Protein 2LSM (pdb70)

Foldseek 3Di:
DPDLFFDPDDKFKKAFQAWAFDWAADRRDHDTGGTHHRPDIDIHDPVVVVVVVVVVGMGGD

InterPro domains:
  IPR025147 DNA packaging protein FI [PF14000] (2-129)
  IPR043043 DNA packaging protein FI, C-terminal domain [G3DSA:3.40.5.70] (72-132)

Organism: Escherichia phage lambda (NCBI:txid2681611)

Radius of gyration: 11.44 Å; Cα contacts (8 Å, |Δi|>4): 108; chains: 1; bounding box: 38×22×24 Å

Solvent-accessible surface area: 4613 Å² total; per-residue (Å²): 173,147,98,138,127,130,96,88,92,124,47,32,64,0,19,1,87,68,114,43,130,9,128,6,123,35,59,106,167,137,112,93,19,62,125,6,70,68,63,71,44,9,120,2,38,56,37,58,0,58,102,14,52,115,137,56,51,3,161,88,136

Structure (mmCIF, N/CA/C/O backbone):
data_2LSM
#
_entry.id   2LSM
#
loop_
_atom_site.group_PDB
_atom_site.id
_atom_site.type_symbol
_atom_site.label_atom_id
_atom_site.label_alt_id
_atom_site.label_comp_id
_atom_site.label_asym_id
_atom_site.label_entity_id
_atom_site.label_seq_id
_atom_site.pdbx_PDB_ins_code
_atom_site.Cartn_x
_atom_site.Cartn_y
_atom_site.Cartn_z
_atom_site.occupancy
_atom_site.B_iso_or_equiv
_atom_site.auth_seq_id
_atom_site.auth_comp_id
_atom_site.auth_asym_id
_atom_site.auth_atom_id
_atom_site.pdbx_PDB_model_num
ATOM 1 N N . PRO A 1 1 ? 1.341 0.000 0.000 1.00 3.00 72 PRO A N 1
ATOM 2 C CA . PRO A 1 1 ? 2.133 -0.001 -1.234 1.00 11.02 72 PRO A CA 1
ATOM 3 C C . PRO A 1 1 ? 2.035 -1.325 -1.984 1.00 43.11 72 PRO A C 1
ATOM 4 O O . PRO A 1 1 ? 1.249 -2.199 -1.620 1.00 21.44 72 PRO A O 1
ATOM 15 N N . ASP A 1 2 ? 2.838 -1.466 -3.033 1.00 5.22 73 ASP A N 1
ATOM 16 C CA . ASP A 1 2 ? 2.844 -2.684 -3.834 1.00 34.43 73 ASP A CA 1
ATOM 17 C C . ASP A 1 2 ? 4.126 -2.791 -4.653 1.00 1.11 73 ASP A C 1
ATOM 18 O O . ASP A 1 2 ? 4.153 -3.432 -5.704 1.00 43.22 73 ASP A O 1
ATOM 27 N N . THR A 1 3 ? 5.188 -2.157 -4.165 1.00 63.42 74 THR A N 1
ATOM 28 C CA . THR A 1 3 ? 6.473 -2.179 -4.853 1.00 2.35 74 THR A CA 1
ATOM 29 C C . THR A 1 3 ? 7.513 -2.954 -4.051 1.00 53.01 74 THR A C 1
ATOM 30 O O . THR A 1 3 ? 8.152 -3.871 -4.567 1.00 51.11 74 THR A O 1
ATOM 41 N N . VAL A 1 4 ? 7.677 -2.581 -2.786 1.00 11.41 75 VAL A N 1
ATOM 42 C CA . VAL A 1 4 ? 8.638 -3.243 -1.912 1.00 41.40 75 VAL A CA 1
ATOM 43 C C . VAL A 1 4 ? 10.054 -3.127 -2.465 1.00 70.32 75 VAL A C 1
ATOM 44 O O . VAL A 1 4 ? 10.786 -4.115 -2.535 1.00 2.11 75 VAL A O 1
ATOM 57 N N . ILE A 1 5 ? 10.433 -1.916 -2.857 1.00 3.30 76 ILE A N 1
ATOM 58 C CA . ILE A 1 5 ? 11.763 -1.671 -3.403 1.00 34.14 76 ILE A CA 1
ATOM 59 C C . ILE A 1 5 ? 12.438 -0.497 -2.701 1.00 35.40 76 ILE A C 1
ATOM 60 O O . ILE A 1 5 ? 12.007 0.649 -2.831 1.00 54.11 76 ILE A O 1
ATOM 76 N N . LEU A 1 6 ? 13.499 -0.791 -1.958 1.00 41.42 77 LEU A N 1
ATOM 77 C CA . LEU A 1 6 ? 14.236 0.241 -1.237 1.00 24.25 77 LEU A CA 1
ATOM 78 C C . LEU A 1 6 ? 15.327 0.846 -2.115 1.00 22.45 77 LEU A C 1
ATOM 79 O O . LEU A 1 6 ? 16.406 0.271 -2.266 1.00 14.30 77 LEU A O 1
ATOM 95 N N . ASP A 1 7 ? 15.040 2.008 -2.689 1.00 1.41 78 ASP A N 1
ATOM 96 C CA . ASP A 1 7 ? 15.998 2.693 -3.549 1.00 52.43 78 ASP A CA 1
ATOM 97 C C . ASP A 1 7 ? 16.032 4.187 -3.243 1.00 53.52 78 ASP A C 1
ATOM 98 O O . ASP A 1 7 ? 15.095 4.920 -3.565 1.00 3.15 78 ASP A O 1
ATOM 107 N N . THR A 1 8 ? 17.117 4.634 -2.619 1.00 0.15 79 THR A N 1
ATOM 108 C CA . THR A 1 8 ? 17.272 6.040 -2.267 1.00 24.24 79 THR A CA 1
ATOM 109 C C . THR A 1 8 ? 18.455 6.663 -2.999 1.00 62.54 79 THR A C 1
ATOM 110 O O . THR A 1 8 ? 18.981 7.695 -2.584 1.00 53.43 79 THR A O 1
ATOM 121 N N . SER A 1 9 ? 18.869 6.028 -4.092 1.00 1.33 80 SER A N 1
ATOM 122 C CA . SER A 1 9 ? 19.993 6.519 -4.881 1.00 53.10 80 SER A CA 1
ATOM 123 C C . SER A 1 9 ? 21.233 6.695 -4.010 1.00 12.32 80 SER A C 1
ATOM 124 O O . SER A 1 9 ? 22.019 7.620 -4.212 1.00 22.24 80 SER A O 1
ATOM 132 N N . GLU A 1 10 ? 21.399 5.801 -3.041 1.00 24.33 81 GLU A N 1
ATOM 133 C CA . GLU A 1 10 ? 22.543 5.858 -2.138 1.00 20.32 81 GLU A CA 1
ATOM 134 C C . GLU A 1 10 ? 23.329 4.550 -2.173 1.00 4.33 81 GLU A C 1
ATOM 135 O O . GLU A 1 10 ? 23.290 3.763 -1.226 1.00 1.41 81 GLU A O 1
ATOM 147 N N . LEU A 1 11 ? 24.042 4.325 -3.271 1.00 5.13 82 LEU A N 1
ATOM 148 C CA . LEU A 1 11 ? 24.838 3.113 -3.431 1.00 4.13 82 LEU A CA 1
ATOM 149 C C . LEU A 1 11 ? 25.993 3.084 -2.434 1.00 52.11 82 LEU A C 1
ATOM 150 O O . LEU A 1 11 ? 26.530 4.127 -2.060 1.00 64.52 82 LEU A O 1
ATOM 166 N N . VAL A 1 12 ? 26.371 1.883 -2.009 1.00 34.32 83 VAL A N 1
ATOM 167 C CA . VAL A 1 12 ? 27.464 1.717 -1.058 1.00 54.11 83 VAL A CA 1
ATOM 168 C C . VAL A 1 12 ? 28.590 0.881 -1.656 1.00 11.33 83 VAL A C 1
ATOM 169 O O . VAL A 1 12 ? 28.349 -0.160 -2.268 1.00 12.14 83 VAL A O 1
ATOM 182 N N . THR A 1 13 ? 29.823 1.344 -1.474 1.00 61.33 84 THR A N 1
ATOM 183 C CA . THR A 1 13 ? 30.988 0.640 -1.996 1.00 32.32 84 THR A CA 1
ATOM 184 C C . THR A 1 13 ? 31.409 -0.492 -1.065 1.00 12.41 84 THR A C 1
ATOM 185 O O . THR A 1 13 ? 31.672 -0.271 0.117 1.00 35.14 84 THR A O 1
ATOM 196 N N . VAL A 1 14 ? 31.472 -1.704 -1.606 1.00 33.44 85 VAL A N 1
ATOM 197 C CA . VAL A 1 14 ? 31.863 -2.871 -0.823 1.00 50.22 85 VAL A CA 1
ATOM 198 C C . VAL A 1 14 ? 32.669 -3.853 -1.666 1.00 51.32 85 VAL A C 1
ATOM 199 O O . VAL A 1 14 ? 32.279 -4.195 -2.783 1.00 2.23 85 VAL A O 1
ATOM 212 N N . VAL A 1 15 ? 33.796 -4.304 -1.124 1.00 14.11 86 VAL A N 1
ATOM 213 C CA . VAL A 1 15 ? 34.657 -5.249 -1.825 1.00 52.51 86 VAL A CA 1
ATOM 214 C C . VAL A 1 15 ? 34.627 -6.619 -1.158 1.00 70.11 86 VAL A C 1
ATOM 215 O O . VAL A 1 15 ? 34.772 -6.732 0.059 1.00 43.23 86 VAL A O 1
ATOM 228 N N . ALA A 1 16 ? 34.438 -7.659 -1.964 1.00 30.14 87 ALA A N 1
ATOM 229 C CA . ALA A 1 16 ? 34.392 -9.023 -1.452 1.00 34.10 87 ALA A CA 1
ATOM 230 C C . ALA A 1 16 ? 35.768 -9.479 -0.979 1.00 72.10 87 ALA A C 1
ATOM 231 O O . ALA A 1 16 ? 36.786 -9.148 -1.588 1.00 61.20 87 ALA A O 1
ATOM 238 N N . LEU A 1 17 ? 35.792 -10.239 0.110 1.00 72.50 88 LEU A N 1
ATOM 239 C CA . LEU A 1 17 ? 37.044 -10.741 0.666 1.00 41.24 88 LEU A CA 1
ATOM 240 C C . LEU A 1 17 ? 37.275 -12.194 0.264 1.00 33.22 88 LEU A C 1
ATOM 241 O O . LEU A 1 17 ? 38.403 -12.685 0.292 1.00 22.40 88 LEU A O 1
ATOM 257 N N . VAL A 1 18 ? 36.198 -12.877 -0.111 1.00 72.11 89 VAL A N 1
ATOM 258 C CA . VAL A 1 18 ? 36.283 -14.274 -0.522 1.00 12.52 89 VAL A CA 1
ATOM 259 C C . VAL A 1 18 ? 35.336 -14.564 -1.681 1.00 42.00 89 VAL A C 1
ATOM 260 O O . VAL A 1 18 ? 34.345 -13.861 -1.879 1.00 33.31 89 VAL A O 1
ATOM 273 N N . LYS A 1 19 ? 35.648 -15.605 -2.446 1.00 0.04 90 LYS A N 1
ATOM 274 C CA . LYS A 1 19 ? 34.825 -15.992 -3.585 1.00 41.54 90 LYS A CA 1
ATOM 275 C C . LYS A 1 19 ? 33.368 -16.169 -3.169 1.00 43.05 90 LYS A C 1
ATOM 276 O O . LYS A 1 19 ? 33.000 -17.185 -2.578 1.00 42.03 90 LYS A O 1
ATOM 295 N N . LEU A 1 20 ? 32.543 -15.176 -3.483 1.00 23.12 91 LEU A N 1
ATOM 296 C CA . LEU A 1 20 ? 31.125 -15.223 -3.143 1.00 24.32 91 LEU A CA 1
ATOM 297 C C . LEU A 1 20 ? 30.271 -14.715 -4.299 1.00 51.15 91 LEU A C 1
ATOM 298 O O . LEU A 1 20 ? 30.652 -13.778 -5.002 1.00 22.01 91 LEU A O 1
ATOM 314 N N . HIS A 1 21 ? 29.112 -15.337 -4.491 1.00 21.43 92 HIS A N 1
ATOM 315 C CA . HIS A 1 21 ? 28.201 -14.946 -5.561 1.00 24.03 92 HIS A CA 1
ATOM 316 C C . HIS A 1 21 ? 27.109 -14.021 -5.033 1.00 51.21 92 HIS A C 1
ATOM 317 O O . HIS A 1 21 ? 26.178 -14.463 -4.358 1.00 41.45 92 HIS A O 1
ATOM 331 N N . THR A 1 22 ? 27.229 -12.734 -5.344 1.00 53.21 93 THR A N 1
ATOM 332 C CA . THR A 1 22 ? 26.253 -11.746 -4.900 1.00 63.21 93 THR A CA 1
ATOM 333 C C . THR A 1 22 ? 25.418 -11.235 -6.068 1.00 35.10 93 THR A C 1
ATOM 334 O O . THR A 1 22 ? 25.905 -11.131 -7.194 1.00 0.43 93 THR A O 1
ATOM 345 N N . ASP A 1 23 ? 24.157 -10.917 -5.793 1.00 63.31 94 ASP A N 1
ATOM 346 C CA . ASP A 1 23 ? 23.254 -10.415 -6.822 1.00 13.14 94 ASP A CA 1
ATOM 347 C C . ASP A 1 23 ? 22.945 -8.938 -6.599 1.00 41.42 94 ASP A C 1
ATOM 348 O O . ASP A 1 23 ? 21.981 -8.591 -5.917 1.00 5.41 94 ASP A O 1
ATOM 357 N N . ALA A 1 24 ? 23.770 -8.072 -7.179 1.00 23.11 95 ALA A N 1
ATOM 358 C CA . ALA A 1 24 ? 23.585 -6.633 -7.045 1.00 0.52 95 ALA A CA 1
ATOM 359 C C . ALA A 1 24 ? 23.626 -5.945 -8.405 1.00 52.31 95 ALA A C 1
ATOM 360 O O . ALA A 1 24 ? 24.615 -6.043 -9.133 1.00 11.14 95 ALA A O 1
ATOM 367 N N . LEU A 1 25 ? 22.546 -5.249 -8.744 1.00 32.24 96 LEU A N 1
ATOM 368 C CA . LEU A 1 25 ? 22.458 -4.545 -10.018 1.00 53.11 96 LEU A CA 1
ATOM 369 C C . LEU A 1 25 ? 22.784 -3.065 -9.846 1.00 43.11 96 LEU A C 1
ATOM 370 O O . LEU A 1 25 ? 22.140 -2.363 -9.067 1.00 13.45 96 LEU A O 1
ATOM 386 N N . HIS A 1 26 ? 23.788 -2.596 -10.581 1.00 24.45 97 HIS A N 1
ATOM 387 C CA . HIS A 1 26 ? 24.199 -1.198 -10.511 1.00 72.43 97 HIS A CA 1
ATOM 388 C C . HIS A 1 26 ? 23.006 -0.271 -10.723 1.00 41.12 97 HIS A C 1
ATOM 389 O O . HIS A 1 26 ? 22.305 -0.366 -11.730 1.00 34.33 97 HIS A O 1
ATOM 403 N N . ALA A 1 27 ? 22.782 0.625 -9.768 1.00 5.34 98 ALA A N 1
ATOM 404 C CA . ALA A 1 27 ? 21.676 1.570 -9.851 1.00 11.45 98 ALA A CA 1
ATOM 405 C C . ALA A 1 27 ? 22.107 2.862 -10.537 1.00 22.11 98 ALA A C 1
ATOM 406 O O . ALA A 1 27 ? 21.412 3.373 -11.416 1.00 21.03 98 ALA A O 1
ATOM 413 N N . THR A 1 28 ? 23.259 3.387 -10.130 1.00 71.00 99 THR A N 1
ATOM 414 C CA . THR A 1 28 ? 23.782 4.620 -10.704 1.00 50.13 99 THR A CA 1
ATOM 415 C C . THR A 1 28 ? 24.503 4.351 -12.020 1.00 51.23 99 THR A C 1
ATOM 416 O O . THR A 1 28 ? 24.505 5.191 -12.920 1.00 42.05 99 THR A O 1
ATOM 427 N N . ARG A 1 29 ? 25.113 3.175 -12.126 1.00 1.32 100 ARG A N 1
ATOM 428 C CA . ARG A 1 29 ? 25.838 2.796 -13.333 1.00 1.44 100 ARG A CA 1
ATOM 429 C C . ARG A 1 29 ? 25.110 1.681 -14.077 1.00 13.12 100 ARG A C 1
ATOM 430 O O . ARG A 1 29 ? 24.029 1.254 -13.671 1.00 73.33 100 ARG A O 1
ATOM 451 N N . ASP A 1 30 ? 25.709 1.215 -15.167 1.00 52.10 101 ASP A N 1
ATOM 452 C CA . ASP A 1 30 ? 25.118 0.149 -15.968 1.00 12.21 101 ASP A CA 1
ATOM 453 C C . ASP A 1 30 ? 26.019 -1.081 -15.985 1.00 65.23 101 ASP A C 1
ATOM 454 O O . ASP A 1 30 ? 26.764 -1.303 -16.940 1.00 11.24 101 ASP A O 1
ATOM 463 N N . GLU A 1 31 ? 25.947 -1.877 -14.923 1.00 1.22 102 GLU A N 1
ATOM 464 C CA . GLU A 1 31 ? 26.759 -3.084 -14.816 1.00 53.42 102 GLU A CA 1
ATOM 465 C C . GLU A 1 31 ? 26.238 -3.993 -13.707 1.00 60.31 102 GLU A C 1
ATOM 466 O O . GLU A 1 31 ? 26.447 -3.748 -12.519 1.00 10.31 102 GLU A O 1
ATOM 478 N N . PRO A 1 32 ? 25.543 -5.070 -14.103 1.00 54.30 103 PRO A N 1
ATOM 479 C CA . PRO A 1 32 ? 24.977 -6.038 -13.159 1.00 23.11 103 PRO A CA 1
ATOM 480 C C . PRO A 1 32 ? 26.053 -6.867 -12.465 1.00 12.33 103 PRO A C 1
ATOM 481 O O . PRO A 1 32 ? 27.145 -7.058 -12.999 1.00 42.43 103 PRO A O 1
ATOM 492 N N . VAL A 1 33 ? 25.737 -7.357 -11.270 1.00 74.44 104 VAL A N 1
ATOM 493 C CA . VAL A 1 33 ? 26.676 -8.167 -10.504 1.00 34.34 104 VAL A CA 1
ATOM 494 C C . VAL A 1 33 ? 26.048 -9.495 -10.092 1.00 44.52 104 VAL A C 1
ATOM 495 O O . VAL A 1 33 ? 25.067 -9.525 -9.350 1.00 63.41 104 VAL A O 1
ATOM 508 N N . ALA A 1 34 ? 26.622 -10.590 -10.579 1.00 50.13 105 ALA A N 1
ATOM 509 C CA . ALA A 1 34 ? 26.121 -11.921 -10.260 1.00 52.03 105 ALA A CA 1
ATOM 510 C C . ALA A 1 34 ? 27.139 -12.710 -9.444 1.00 40.01 105 ALA A C 1
ATOM 511 O O . ALA A 1 34 ? 26.788 -13.664 -8.750 1.00 71.41 105 ALA A O 1
ATOM 518 N N . PHE A 1 35 ? 28.402 -12.306 -9.532 1.00 50.03 106 PHE A N 1
ATOM 519 C CA . PHE A 1 35 ? 29.472 -12.977 -8.803 1.00 51.30 106 PHE A CA 1
ATOM 520 C C . PHE A 1 35 ? 30.683 -12.061 -8.650 1.00 70.23 106 PHE A C 1
ATOM 521 O O . PHE A 1 35 ? 31.162 -11.479 -9.623 1.00 52.34 106 PHE A O 1
ATOM 538 N N . VAL A 1 36 ? 31.173 -11.939 -7.421 1.00 5.32 107 VAL A N 1
ATOM 539 C CA . VAL A 1 36 ? 32.329 -11.095 -7.139 1.00 53.02 107 VAL A CA 1
ATOM 540 C C . VAL A 1 36 ? 33.512 -11.927 -6.657 1.00 42.45 107 VAL A C 1
ATOM 541 O O . VAL A 1 36 ? 33.343 -13.051 -6.184 1.00 64.35 107 VAL A O 1
ATOM 554 N N . LEU A 1 37 ? 34.710 -11.366 -6.780 1.00 65.52 108 LEU A N 1
ATOM 555 C CA . LEU A 1 37 ? 35.924 -12.056 -6.357 1.00 3.04 108 LEU A CA 1
ATOM 556 C C . LEU A 1 37 ? 36.569 -11.345 -5.171 1.00 41.33 108 LEU A C 1
ATOM 557 O O . LEU A 1 37 ? 36.283 -10.183 -4.882 1.00 55.33 108 LEU A O 1
ATOM 573 N N . PRO A 1 38 ? 37.463 -12.056 -4.469 1.00 21.32 109 PRO A N 1
ATOM 574 C CA . PRO A 1 38 ? 38.170 -11.512 -3.305 1.00 74.23 109 PRO A CA 1
ATOM 575 C C . PRO A 1 38 ? 39.181 -10.438 -3.691 1.00 62.52 109 PRO A C 1
ATOM 576 O O . PRO A 1 38 ? 40.362 -10.725 -3.886 1.00 75.22 109 PRO A O 1
ATOM 587 N N . GLY A 1 39 ? 38.710 -9.200 -3.800 1.00 4.44 110 GLY A N 1
ATOM 588 C CA . GLY A 1 39 ? 39.588 -8.102 -4.162 1.00 14.35 110 GLY A CA 1
ATOM 589 C C . GLY A 1 39 ? 38.910 -7.092 -5.067 1.00 31.32 110 GLY A C 1
ATOM 590 O O . GLY A 1 39 ? 39.472 -6.038 -5.365 1.00 40.03 110 GLY A O 1
ATOM 594 N N . THR A 1 40 ? 37.698 -7.415 -5.508 1.00 12.14 111 THR A N 1
ATOM 595 C CA . THR A 1 40 ? 36.944 -6.530 -6.387 1.00 33.24 111 THR A CA 1
ATOM 596 C C . THR A 1 40 ? 35.946 -5.691 -5.597 1.00 55.12 111 THR A C 1
ATOM 597 O O . THR A 1 40 ? 35.231 -6.205 -4.737 1.00 72.25 111 THR A O 1
ATOM 608 N N . ALA A 1 41 ? 35.901 -4.397 -5.895 1.00 45.42 112 ALA A N 1
ATOM 609 C CA . ALA A 1 41 ? 34.988 -3.487 -5.215 1.00 4.42 112 ALA A CA 1
ATOM 610 C C . ALA A 1 41 ? 33.710 -3.288 -6.021 1.00 55.42 112 ALA A C 1
ATOM 611 O O . ALA A 1 41 ? 33.734 -2.720 -7.113 1.00 44.53 112 ALA A O 1
ATOM 618 N N . PHE A 1 42 ? 32.593 -3.759 -5.477 1.00 32.22 113 PHE A N 1
ATOM 619 C CA . PHE A 1 42 ? 31.304 -3.634 -6.147 1.00 34.32 113 PHE A CA 1
ATOM 620 C C . PHE A 1 42 ? 30.336 -2.800 -5.313 1.00 33.23 113 PHE A C 1
ATOM 621 O O . PHE A 1 42 ? 30.299 -2.913 -4.087 1.00 45.33 113 PHE A O 1
ATOM 638 N N . ARG A 1 43 ? 29.553 -1.963 -5.986 1.00 63.22 114 ARG A N 1
ATOM 639 C CA . ARG A 1 43 ? 28.586 -1.108 -5.308 1.00 63.51 114 ARG A CA 1
ATOM 640 C C . ARG A 1 43 ? 27.236 -1.808 -5.184 1.00 53.30 114 ARG A C 1
ATOM 641 O O . ARG A 1 43 ? 26.757 -2.429 -6.133 1.00 30.22 114 ARG A O 1
ATOM 662 N N . VAL A 1 44 ? 26.626 -1.702 -4.007 1.00 63.24 115 VAL A N 1
ATOM 663 C CA . VAL A 1 44 ? 25.331 -2.323 -3.759 1.00 31.52 115 VAL A CA 1
ATOM 664 C C . VAL A 1 44 ? 24.413 -1.388 -2.980 1.00 22.13 115 VAL A C 1
ATOM 665 O O . VAL A 1 44 ? 24.804 -0.278 -2.618 1.00 34.34 115 VAL A O 1
ATOM 678 N N . SER A 1 45 ? 23.191 -1.844 -2.724 1.00 61.23 116 SER A N 1
ATOM 679 C CA . SER A 1 45 ? 22.215 -1.047 -1.990 1.00 44.24 116 SER A CA 1
ATOM 680 C C . SER A 1 45 ? 22.609 -0.924 -0.522 1.00 1.34 116 SER A C 1
ATOM 681 O O . SER A 1 45 ? 23.388 -1.726 -0.007 1.00 15.11 116 SER A O 1
ATOM 689 N N . ALA A 1 46 ? 22.065 0.087 0.148 1.00 51.54 117 ALA A N 1
ATOM 690 C CA . ALA A 1 46 ? 22.357 0.316 1.557 1.00 33.33 117 ALA A CA 1
ATOM 691 C C . ALA A 1 46 ? 21.887 -0.857 2.412 1.00 53.50 117 ALA A C 1
ATOM 692 O O . ALA A 1 46 ? 22.502 -1.184 3.426 1.00 72.22 117 ALA A O 1
ATOM 699 N N . GLY A 1 47 ? 20.791 -1.485 1.996 1.00 43.02 118 GLY A N 1
ATOM 700 C CA . GLY A 1 47 ? 20.257 -2.613 2.736 1.00 62.55 118 GLY A CA 1
ATOM 701 C C . GLY A 1 47 ? 20.998 -3.903 2.441 1.00 51.30 118 GLY A C 1
ATOM 702 O O . GLY A 1 47 ? 21.166 -4.746 3.322 1.00 4.22 118 GLY A O 1
ATOM 706 N N . VAL A 1 48 ? 21.441 -4.058 1.197 1.00 34.23 119 VAL A N 1
ATOM 707 C CA . VAL A 1 48 ? 22.167 -5.255 0.788 1.00 11.53 119 VAL A CA 1
ATOM 708 C C . VAL A 1 48 ? 23.516 -5.346 1.492 1.00 30.04 119 VAL A C 1
ATOM 709 O O . VAL A 1 48 ? 23.861 -6.381 2.062 1.00 2.43 119 VAL A O 1
ATOM 722 N N . ALA A 1 49 ? 24.275 -4.256 1.449 1.00 10.12 120 ALA A N 1
ATOM 723 C CA . ALA A 1 49 ? 25.586 -4.212 2.085 1.00 13.03 120 ALA A CA 1
ATOM 724 C C . ALA A 1 49 ? 25.505 -4.660 3.541 1.00 71.24 120 ALA A C 1
ATOM 725 O O . ALA A 1 49 ? 26.405 -5.332 4.044 1.00 74.54 120 ALA A O 1
ATOM 732 N N . ALA A 1 50 ? 24.422 -4.283 4.212 1.00 52.21 121 ALA A N 1
ATOM 733 C CA . ALA A 1 50 ? 24.224 -4.647 5.609 1.00 34.32 121 ALA A CA 1
ATOM 734 C C . ALA A 1 50 ? 24.396 -6.148 5.815 1.00 73.53 121 ALA A C 1
ATOM 735 O O . ALA A 1 50 ? 25.018 -6.584 6.783 1.00 43.24 121 ALA A O 1
ATOM 742 N N . GLU A 1 51 ? 23.839 -6.934 4.898 1.00 23.31 122 GLU A N 1
ATOM 743 C CA . GLU A 1 51 ? 23.931 -8.387 4.981 1.00 31.32 122 GLU A CA 1
ATOM 744 C C . GLU A 1 51 ? 25.316 -8.870 4.561 1.00 42.00 122 GLU A C 1
ATOM 745 O O . GLU A 1 51 ? 25.874 -9.788 5.162 1.00 53.21 122 GLU A O 1
ATOM 757 N N . MET A 1 52 ? 25.865 -8.245 3.525 1.00 50.25 123 MET A N 1
ATOM 758 C CA . MET A 1 52 ? 27.185 -8.610 3.024 1.00 41.21 123 MET A CA 1
ATOM 759 C C . MET A 1 52 ? 28.232 -8.509 4.128 1.00 4.43 123 MET A C 1
ATOM 760 O O . MET A 1 52 ? 28.955 -9.467 4.403 1.00 63.11 123 MET A O 1
ATOM 774 N N . THR A 1 53 ? 28.310 -7.341 4.759 1.00 32.04 124 THR A N 1
ATOM 775 C CA . THR A 1 53 ? 29.270 -7.114 5.833 1.00 75.45 124 THR A CA 1
ATOM 776 C C . THR A 1 53 ? 28.947 -7.975 7.049 1.00 3.41 124 THR A C 1
ATOM 777 O O . THR A 1 53 ? 29.840 -8.354 7.806 1.00 64.24 124 THR A O 1
ATOM 788 N N . GLU A 1 54 ? 27.666 -8.279 7.230 1.00 11.35 125 GLU A N 1
ATOM 789 C CA . GLU A 1 54 ? 27.227 -9.095 8.357 1.00 43.25 125 GLU A CA 1
ATOM 790 C C . GLU A 1 54 ? 27.546 -10.568 8.118 1.00 41.13 125 GLU A C 1
ATOM 791 O O . GLU A 1 54 ? 27.637 -11.355 9.060 1.00 10.21 125 GLU A O 1
ATOM 803 N N . ARG A 1 55 ? 27.714 -10.933 6.851 1.00 42.00 126 ARG A N 1
ATOM 804 C CA . ARG A 1 55 ? 28.021 -12.311 6.487 1.00 31.14 126 ARG A CA 1
ATOM 805 C C . ARG A 1 55 ? 29.490 -12.628 6.749 1.00 22.45 126 ARG A C 1
ATOM 806 O O . ARG A 1 55 ? 29.858 -13.783 6.965 1.00 52.52 126 ARG A O 1
ATOM 827 N N . GLY A 1 56 ? 30.327 -11.595 6.729 1.00 55.21 127 GLY A N 1
ATOM 828 C CA . GLY A 1 56 ? 31.746 -11.784 6.965 1.00 72.20 127 GLY A CA 1
ATOM 829 C C . GLY A 1 56 ? 32.484 -12.246 5.724 1.00 55.22 127 GLY A C 1
ATOM 830 O O . GLY A 1 56 ? 33.602 -12.755 5.810 1.00 33.14 127 GLY A O 1
ATOM 834 N N . LEU A 1 57 ? 31.857 -12.070 4.566 1.00 42.24 128 LEU A N 1
ATOM 835 C CA . LEU A 1 57 ? 32.461 -12.474 3.300 1.00 14.44 128 LEU A CA 1
ATOM 836 C C . LEU A 1 57 ? 32.930 -11.257 2.508 1.00 21.53 128 LEU A C 1
ATOM 837 O O . LEU A 1 57 ? 33.827 -11.358 1.671 1.00 13.25 128 LEU A O 1
ATOM 853 N N . ALA A 1 58 ? 32.319 -10.109 2.780 1.00 2.11 129 ALA A N 1
ATOM 854 C CA . ALA A 1 58 ? 32.678 -8.873 2.096 1.00 15.42 129 ALA A CA 1
ATOM 855 C C . ALA A 1 58 ? 32.850 -7.727 3.088 1.00 51.14 129 ALA A C 1
ATOM 856 O O . ALA A 1 58 ? 32.228 -7.714 4.150 1.00 54.32 129 ALA A O 1
ATOM 863 N N . ARG A 1 59 ? 33.699 -6.767 2.734 1.00 33.21 130 ARG A N 1
ATOM 864 C CA . ARG A 1 59 ? 33.954 -5.618 3.594 1.00 21.12 130 ARG A CA 1
ATOM 865 C C . ARG A 1 59 ? 33.777 -4.313 2.824 1.00 5.32 130 ARG A C 1
ATOM 866 O O . ARG A 1 59 ? 34.073 -4.239 1.632 1.00 74.43 130 ARG A O 1
ATOM 887 N N . MET A 1 60 ? 33.294 -3.285 3.515 1.00 72.35 131 MET A N 1
ATOM 888 C CA . MET A 1 60 ? 33.079 -1.983 2.895 1.00 14.44 131 MET A CA 1
ATOM 889 C C . MET A 1 60 ? 34.407 -1.287 2.617 1.00 42.03 131 MET A C 1
ATOM 890 O O . MET A 1 60 ? 35.194 -1.045 3.531 1.00 25.22 131 MET A O 1
ATOM 904 N N . GLN A 1 61 ? 34.649 -0.969 1.349 1.00 1.31 132 GLN A N 1
ATOM 905 C CA . GLN A 1 61 ? 35.883 -0.302 0.952 1.00 43.15 132 GLN A CA 1
ATOM 906 C C . GLN A 1 61 ? 35.951 1.108 1.529 1.00 31.25 132 GLN A C 1
ATOM 907 O O . GLN A 1 61 ? 36.846 1.885 1.195 1.00 22.14 132 GLN A O 1
ATOM 921 N N . PRO A 1 1 ? 5.969 3.499 10.434 1.00 44.12 72 PRO A N 2
ATOM 922 C CA . PRO A 1 1 ? 6.984 2.496 10.769 1.00 51.31 72 PRO A CA 2
ATOM 923 C C . PRO A 1 1 ? 7.797 2.882 12.000 1.00 13.13 72 PRO A C 2
ATOM 924 O O . PRO A 1 1 ? 7.469 3.844 12.695 1.00 65.42 72 PRO A O 2
ATOM 935 N N . ASP A 1 2 ? 8.857 2.126 12.265 1.00 32.10 73 ASP A N 2
ATOM 936 C CA . ASP A 1 2 ? 9.717 2.391 13.412 1.00 23.40 73 ASP A CA 2
ATOM 937 C C . ASP A 1 2 ? 10.978 3.136 12.986 1.00 41.02 73 ASP A C 2
ATOM 938 O O . ASP A 1 2 ? 11.599 3.837 13.786 1.00 62.30 73 ASP A O 2
ATOM 947 N N . THR A 1 3 ? 11.353 2.980 11.720 1.00 33.40 74 THR A N 2
ATOM 948 C CA . THR A 1 3 ? 12.540 3.635 11.187 1.00 30.14 74 THR A CA 2
ATOM 949 C C . THR A 1 3 ? 12.188 4.972 10.543 1.00 31.33 74 THR A C 2
ATOM 950 O O . THR A 1 3 ? 12.793 5.999 10.852 1.00 62.42 74 THR A O 2
ATOM 961 N N . VAL A 1 4 ? 11.206 4.951 9.648 1.00 43.12 75 VAL A N 2
ATOM 962 C CA . VAL A 1 4 ? 10.772 6.162 8.962 1.00 44.30 75 VAL A CA 2
ATOM 963 C C . VAL A 1 4 ? 11.903 6.758 8.130 1.00 32.02 75 VAL A C 2
ATOM 964 O O . VAL A 1 4 ? 12.132 7.968 8.153 1.00 42.13 75 VAL A O 2
ATOM 977 N N . ILE A 1 5 ? 12.607 5.901 7.399 1.00 14.40 76 ILE A N 2
ATOM 978 C CA . ILE A 1 5 ? 13.713 6.343 6.558 1.00 15.13 76 ILE A CA 2
ATOM 979 C C . ILE A 1 5 ? 13.581 5.794 5.142 1.00 23.04 76 ILE A C 2
ATOM 980 O O . ILE A 1 5 ? 13.711 4.590 4.916 1.00 32.23 76 ILE A O 2
ATOM 996 N N . LEU A 1 6 ? 13.324 6.684 4.190 1.00 33.04 77 LEU A N 2
ATOM 997 C CA . LEU A 1 6 ? 13.176 6.290 2.794 1.00 64.30 77 LEU A CA 2
ATOM 998 C C . LEU A 1 6 ? 14.379 6.743 1.970 1.00 35.42 77 LEU A C 2
ATOM 999 O O . LEU A 1 6 ? 14.723 7.924 1.955 1.00 3.14 77 LEU A O 2
ATOM 1015 N N . ASP A 1 7 ? 15.009 5.795 1.285 1.00 42.52 78 ASP A N 2
ATOM 1016 C CA . ASP A 1 7 ? 16.171 6.097 0.456 1.00 75.15 78 ASP A CA 2
ATOM 1017 C C . ASP A 1 7 ? 16.304 5.086 -0.679 1.00 45.02 78 ASP A C 2
ATOM 1018 O O . ASP A 1 7 ? 16.492 3.892 -0.444 1.00 60.04 78 ASP A O 2
ATOM 1027 N N . THR A 1 8 ? 16.206 5.573 -1.913 1.00 4.42 79 THR A N 2
ATOM 1028 C CA . THR A 1 8 ? 16.314 4.713 -3.084 1.00 64.13 79 THR A CA 2
ATOM 1029 C C . THR A 1 8 ? 17.395 5.215 -4.037 1.00 32.20 79 THR A C 2
ATOM 1030 O O . THR A 1 8 ? 17.398 4.875 -5.220 1.00 30.15 79 THR A O 2
ATOM 1041 N N . SER A 1 9 ? 18.310 6.024 -3.513 1.00 13.10 80 SER A N 2
ATOM 1042 C CA . SER A 1 9 ? 19.394 6.575 -4.318 1.00 73.42 80 SER A CA 2
ATOM 1043 C C . SER A 1 9 ? 20.637 6.810 -3.466 1.00 23.32 80 SER A C 2
ATOM 1044 O O . SER A 1 9 ? 21.019 7.950 -3.208 1.00 52.12 80 SER A O 2
ATOM 1052 N N . GLU A 1 10 ? 21.265 5.721 -3.034 1.00 34.33 81 GLU A N 2
ATOM 1053 C CA . GLU A 1 10 ? 22.465 5.808 -2.211 1.00 20.15 81 GLU A CA 2
ATOM 1054 C C . GLU A 1 10 ? 23.250 4.499 -2.251 1.00 73.15 81 GLU A C 2
ATOM 1055 O O . GLU A 1 10 ? 23.140 3.668 -1.348 1.00 31.00 81 GLU A O 2
ATOM 1067 N N . LEU A 1 11 ? 24.039 4.323 -3.304 1.00 23.51 82 LEU A N 2
ATOM 1068 C CA . LEU A 1 11 ? 24.843 3.114 -3.464 1.00 55.04 82 LEU A CA 2
ATOM 1069 C C . LEU A 1 11 ? 25.993 3.090 -2.463 1.00 63.34 82 LEU A C 2
ATOM 1070 O O . LEU A 1 11 ? 26.516 4.135 -2.077 1.00 23.20 82 LEU A O 2
ATOM 1086 N N . VAL A 1 12 ? 26.384 1.889 -2.049 1.00 23.41 83 VAL A N 2
ATOM 1087 C CA . VAL A 1 12 ? 27.476 1.726 -1.097 1.00 33.04 83 VAL A CA 2
ATOM 1088 C C . VAL A 1 12 ? 28.602 0.886 -1.688 1.00 33.21 83 VAL A C 2
ATOM 1089 O O . VAL A 1 12 ? 28.360 -0.157 -2.297 1.00 12.13 83 VAL A O 2
ATOM 1102 N N . THR A 1 13 ? 29.835 1.347 -1.506 1.00 43.31 84 THR A N 2
ATOM 1103 C CA . THR A 1 13 ? 31.000 0.639 -2.022 1.00 52.12 84 THR A CA 2
ATOM 1104 C C . THR A 1 13 ? 31.416 -0.490 -1.087 1.00 61.31 84 THR A C 2
ATOM 1105 O O . THR A 1 13 ? 31.673 -0.268 0.097 1.00 52.35 84 THR A O 2
ATOM 1116 N N . VAL A 1 14 ? 31.481 -1.705 -1.625 1.00 2.31 85 VAL A N 2
ATOM 1117 C CA . VAL A 1 14 ? 31.868 -2.869 -0.837 1.00 45.14 85 VAL A CA 2
ATOM 1118 C C . VAL A 1 14 ? 32.674 -3.856 -1.676 1.00 52.24 85 VAL A C 2
ATOM 1119 O O . VAL A 1 14 ? 32.286 -4.201 -2.791 1.00 41.34 85 VAL A O 2
ATOM 1132 N N . VAL A 1 15 ? 33.799 -4.307 -1.130 1.00 52.23 86 VAL A N 2
ATOM 1133 C CA . VAL A 1 15 ? 34.660 -5.255 -1.827 1.00 34.44 86 VAL A CA 2
ATOM 1134 C C . VAL A 1 15 ? 34.625 -6.624 -1.155 1.00 43.24 86 VAL A C 2
ATOM 1135 O O . VAL A 1 15 ? 34.765 -6.733 0.061 1.00 33.35 86 VAL A O 2
ATOM 1148 N N . ALA A 1 16 ? 34.438 -7.666 -1.959 1.00 62.34 87 ALA A N 2
ATOM 1149 C CA . ALA A 1 16 ? 34.388 -9.028 -1.444 1.00 70.41 87 ALA A CA 2
ATOM 1150 C C . ALA A 1 16 ? 35.762 -9.486 -0.967 1.00 61.32 87 ALA A C 2
ATOM 1151 O O . ALA A 1 16 ? 36.783 -9.158 -1.574 1.00 34.11 87 ALA A O 2
ATOM 1158 N N . LEU A 1 17 ? 35.781 -10.246 0.123 1.00 25.03 88 LEU A N 2
ATOM 1159 C CA . LEU A 1 17 ? 37.032 -10.749 0.682 1.00 73.42 88 LEU A CA 2
ATOM 1160 C C . LEU A 1 17 ? 37.259 -12.204 0.286 1.00 63.52 88 LEU A C 2
ATOM 1161 O O . LEU A 1 17 ? 38.386 -12.699 0.320 1.00 70.50 88 LEU A O 2
ATOM 1177 N N . VAL A 1 18 ? 36.181 -12.885 -0.092 1.00 20.12 89 VAL A N 2
ATOM 1178 C CA . VAL A 1 18 ? 36.263 -14.282 -0.498 1.00 23.45 89 VAL A CA 2
ATOM 1179 C C . VAL A 1 18 ? 35.320 -14.574 -1.660 1.00 14.02 89 VAL A C 2
ATOM 1180 O O . VAL A 1 18 ? 34.329 -13.871 -1.862 1.00 12.05 89 VAL A O 2
ATOM 1193 N N . LYS A 1 19 ? 35.634 -15.614 -2.423 1.00 62.43 90 LYS A N 2
ATOM 1194 C CA . LYS A 1 19 ? 34.814 -16.002 -3.566 1.00 4.04 90 LYS A CA 2
ATOM 1195 C C . LYS A 1 19 ? 33.357 -16.178 -3.154 1.00 71.22 90 LYS A C 2
ATOM 1196 O O . LYS A 1 19 ? 32.986 -17.193 -2.563 1.00 14.42 90 LYS A O 2
ATOM 1215 N N . LEU A 1 20 ? 32.533 -15.186 -3.472 1.00 55.40 91 LEU A N 2
ATOM 1216 C CA . LEU A 1 20 ? 31.114 -15.231 -3.137 1.00 72.41 91 LEU A CA 2
ATOM 1217 C C . LEU A 1 20 ? 30.264 -14.722 -4.297 1.00 34.43 91 LEU A C 2
ATOM 1218 O O . LEU A 1 20 ? 30.648 -13.787 -4.998 1.00 45.32 91 LEU A O 2
ATOM 1234 N N . HIS A 1 21 ? 29.104 -15.343 -4.491 1.00 31.30 92 HIS A N 2
ATOM 1235 C CA . HIS A 1 21 ? 28.197 -14.951 -5.564 1.00 22.02 92 HIS A CA 2
ATOM 1236 C C . HIS A 1 21 ? 27.105 -14.024 -5.040 1.00 1.11 92 HIS A C 2
ATOM 1237 O O . HIS A 1 21 ? 26.172 -14.464 -4.368 1.00 15.30 92 HIS A O 2
ATOM 1251 N N . THR A 1 22 ? 27.228 -12.737 -5.352 1.00 34.13 93 THR A N 2
ATOM 1252 C CA . THR A 1 22 ? 26.253 -11.748 -4.912 1.00 32.34 93 THR A CA 2
ATOM 1253 C C . THR A 1 22 ? 25.422 -11.235 -6.083 1.00 1.22 93 THR A C 2
ATOM 1254 O O . THR A 1 22 ? 25.916 -11.125 -7.205 1.00 61.00 93 THR A O 2
ATOM 1265 N N . ASP A 1 23 ? 24.159 -10.922 -5.813 1.00 62.44 94 ASP A N 2
ATOM 1266 C CA . ASP A 1 23 ? 23.260 -10.419 -6.846 1.00 31.11 94 ASP A CA 2
ATOM 1267 C C . ASP A 1 23 ? 22.952 -8.941 -6.624 1.00 51.14 94 ASP A C 2
ATOM 1268 O O . ASP A 1 23 ? 21.987 -8.593 -5.945 1.00 70.43 94 ASP A O 2
ATOM 1277 N N . ALA A 1 24 ? 23.781 -8.076 -7.201 1.00 73.54 95 ALA A N 2
ATOM 1278 C CA . ALA A 1 24 ? 23.596 -6.637 -7.068 1.00 53.14 95 ALA A CA 2
ATOM 1279 C C . ALA A 1 24 ? 23.641 -5.950 -8.428 1.00 43.30 95 ALA A C 2
ATOM 1280 O O . ALA A 1 24 ? 24.631 -6.051 -9.155 1.00 15.31 95 ALA A O 2
ATOM 1287 N N . LEU A 1 25 ? 22.564 -5.251 -8.769 1.00 52.21 96 LEU A N 2
ATOM 1288 C CA . LEU A 1 25 ? 22.479 -4.546 -10.044 1.00 25.33 96 LEU A CA 2
ATOM 1289 C C . LEU A 1 25 ? 22.807 -3.066 -9.871 1.00 20.51 96 LEU A C 2
ATOM 1290 O O . LEU A 1 25 ? 22.161 -2.363 -9.093 1.00 32.52 96 LEU A O 2
ATOM 1306 N N . HIS A 1 26 ? 23.814 -2.599 -10.602 1.00 20.21 97 HIS A N 2
ATOM 1307 C CA . HIS A 1 26 ? 24.225 -1.201 -10.532 1.00 63.33 97 HIS A CA 2
ATOM 1308 C C . HIS A 1 26 ? 23.034 -0.273 -10.745 1.00 72.02 97 HIS A C 2
ATOM 1309 O O . HIS A 1 26 ? 22.327 -0.374 -11.747 1.00 75.30 97 HIS A O 2
ATOM 1323 N N . ALA A 1 27 ? 22.817 0.630 -9.795 1.00 50.33 98 ALA A N 2
ATOM 1324 C CA . ALA A 1 27 ? 21.712 1.578 -9.879 1.00 71.12 98 ALA A CA 2
ATOM 1325 C C . ALA A 1 27 ? 22.147 2.868 -10.565 1.00 73.14 98 ALA A C 2
ATOM 1326 O O . ALA A 1 27 ? 21.453 3.380 -11.446 1.00 43.21 98 ALA A O 2
ATOM 1333 N N . THR A 1 28 ? 23.298 3.392 -10.157 1.00 1.04 99 THR A N 2
ATOM 1334 C CA . THR A 1 28 ? 23.824 4.624 -10.731 1.00 2.31 99 THR A CA 2
ATOM 1335 C C . THR A 1 28 ? 24.551 4.352 -12.043 1.00 12.42 99 THR A C 2
ATOM 1336 O O . THR A 1 28 ? 24.566 5.195 -12.941 1.00 13.43 99 THR A O 2
ATOM 1347 N N . ARG A 1 29 ? 25.151 3.172 -12.148 1.00 41.23 100 ARG A N 2
ATOM 1348 C CA . ARG A 1 29 ? 25.880 2.790 -13.352 1.00 43.43 100 ARG A CA 2
ATOM 1349 C C . ARG A 1 29 ? 25.152 1.676 -14.099 1.00 53.21 100 ARG A C 2
ATOM 1350 O O . ARG A 1 29 ? 24.069 1.251 -13.696 1.00 3.01 100 ARG A O 2
ATOM 1371 N N . ASP A 1 30 ? 25.753 1.210 -15.187 1.00 24.42 101 ASP A N 2
ATOM 1372 C CA . ASP A 1 30 ? 25.163 0.145 -15.990 1.00 23.24 101 ASP A CA 2
ATOM 1373 C C . ASP A 1 30 ? 26.062 -1.087 -16.005 1.00 3.03 101 ASP A C 2
ATOM 1374 O O . ASP A 1 30 ? 26.810 -1.310 -16.957 1.00 52.23 101 ASP A O 2
ATOM 1383 N N . GLU A 1 31 ? 25.986 -1.882 -14.942 1.00 31.01 102 GLU A N 2
ATOM 1384 C CA . GLU A 1 31 ? 26.796 -3.090 -14.833 1.00 73.21 102 GLU A CA 2
ATOM 1385 C C . GLU A 1 31 ? 26.270 -3.998 -13.725 1.00 22.05 102 GLU A C 2
ATOM 1386 O O . GLU A 1 31 ? 26.477 -3.753 -12.536 1.00 53.21 102 GLU A O 2
ATOM 1398 N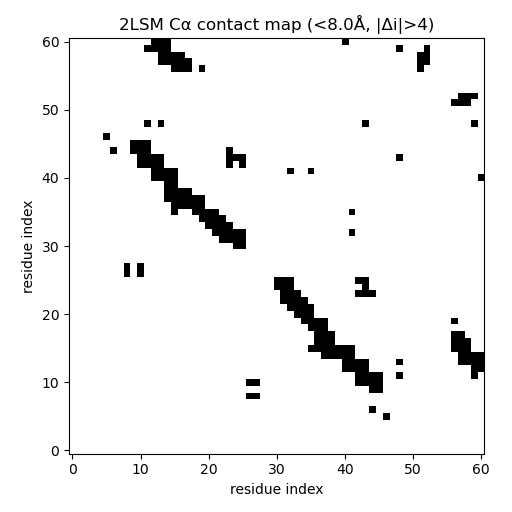 N . PRO A 1 32 ? 25.575 -5.074 -14.122 1.00 70.34 103 PRO A N 2
ATOM 1399 C CA . PRO A 1 32 ? 25.006 -6.041 -13.179 1.00 25.21 103 PRO A CA 2
ATOM 1400 C C . PRO A 1 32 ? 26.079 -6.871 -12.481 1.00 0.52 103 PRO A C 2
ATOM 1401 O O . PRO A 1 32 ? 27.175 -7.059 -13.010 1.00 54.55 103 PRO A O 2
ATOM 1412 N N . VAL A 1 33 ? 25.757 -7.365 -11.291 1.00 34.55 104 VAL A N 2
ATOM 1413 C CA . VAL A 1 33 ? 26.692 -8.177 -10.521 1.00 4.44 104 VAL A CA 2
ATOM 1414 C C . VAL A 1 33 ? 26.062 -9.503 -10.111 1.00 13.42 104 VAL A C 2
ATOM 1415 O O . VAL A 1 33 ? 25.077 -9.533 -9.375 1.00 74.12 104 VAL A O 2
ATOM 1428 N N . ALA A 1 34 ? 26.639 -10.599 -10.592 1.00 64.20 105 ALA A N 2
ATOM 1429 C CA . ALA A 1 34 ? 26.135 -11.930 -10.274 1.00 43.24 105 ALA A CA 2
ATOM 1430 C C . ALA A 1 34 ? 27.150 -12.719 -9.454 1.00 32.44 105 ALA A C 2
ATOM 1431 O O . ALA A 1 34 ? 26.795 -13.671 -8.759 1.00 23.42 105 ALA A O 2
ATOM 1438 N N . PHE A 1 35 ? 28.414 -12.317 -9.539 1.00 73.41 106 PHE A N 2
ATOM 1439 C CA . PHE A 1 35 ? 29.480 -12.989 -8.805 1.00 44.24 106 PHE A CA 2
ATOM 1440 C C . PHE A 1 35 ? 30.693 -12.074 -8.650 1.00 60.44 106 PHE A C 2
ATOM 1441 O O . PHE A 1 35 ? 31.175 -11.494 -9.622 1.00 0.14 106 PHE A O 2
ATOM 1458 N N . VAL A 1 36 ? 31.180 -11.952 -7.419 1.00 54.23 107 VAL A N 2
ATOM 1459 C CA . VAL A 1 36 ? 32.335 -11.110 -7.135 1.00 53.41 107 VAL A CA 2
ATOM 1460 C C . VAL A 1 36 ? 33.516 -11.942 -6.648 1.00 13.04 107 VAL A C 2
ATOM 1461 O O . VAL A 1 36 ? 33.344 -13.066 -6.175 1.00 14.24 107 VAL A O 2
ATOM 1474 N N . LEU A 1 37 ? 34.715 -11.384 -6.766 1.00 40.33 108 LEU A N 2
ATOM 1475 C CA . LEU A 1 37 ? 35.926 -12.073 -6.338 1.00 30.54 108 LEU A CA 2
ATOM 1476 C C . LEU A 1 37 ? 36.568 -11.362 -5.151 1.00 50.50 108 LEU A C 2
ATOM 1477 O O . LEU A 1 37 ? 36.282 -10.199 -4.865 1.00 20.24 108 LEU A O 2
ATOM 1493 N N . PRO A 1 38 ? 37.458 -12.074 -4.444 1.00 54.12 109 PRO A N 2
ATOM 1494 C CA . PRO A 1 38 ? 38.161 -11.530 -3.279 1.00 53.22 109 PRO A CA 2
ATOM 1495 C C . PRO A 1 38 ? 39.176 -10.458 -3.662 1.00 40.12 109 PRO A C 2
ATOM 1496 O O . PRO A 1 38 ? 40.357 -10.745 -3.847 1.00 65.25 109 PRO A O 2
ATOM 1507 N N . GLY A 1 39 ? 38.705 -9.219 -3.780 1.00 24.20 110 GLY A N 2
ATOM 1508 C CA . GLY A 1 39 ? 39.586 -8.123 -4.141 1.00 74.24 110 GLY A CA 2
ATOM 1509 C C . GLY A 1 39 ? 38.913 -7.114 -5.049 1.00 53.44 110 GLY A C 2
ATOM 1510 O O . GLY A 1 39 ? 39.475 -6.059 -5.343 1.00 5.10 110 GLY A O 2
ATOM 1514 N N . THR A 1 40 ? 37.703 -7.437 -5.497 1.00 44.35 111 THR A N 2
ATOM 1515 C CA . THR A 1 40 ? 36.954 -6.552 -6.380 1.00 35.05 111 THR A CA 2
ATOM 1516 C C . THR A 1 40 ? 35.954 -5.710 -5.594 1.00 44.31 111 THR A C 2
ATOM 1517 O O . THR A 1 40 ? 35.237 -6.222 -4.736 1.00 1.14 111 THR A O 2
ATOM 1528 N N . ALA A 1 41 ? 35.913 -4.416 -5.895 1.00 20.03 112 ALA A N 2
ATOM 1529 C CA . ALA A 1 41 ? 35.000 -3.504 -5.218 1.00 42.14 112 ALA A CA 2
ATOM 1530 C C . ALA A 1 41 ? 33.723 -3.305 -6.029 1.00 1.44 112 ALA A C 2
ATOM 1531 O O . ALA A 1 41 ? 33.752 -2.739 -7.123 1.00 13.54 112 ALA A O 2
ATOM 1538 N N . PHE A 1 42 ? 32.604 -3.773 -5.486 1.00 65.21 113 PHE A N 2
ATOM 1539 C CA . PHE A 1 42 ? 31.317 -3.647 -6.159 1.00 64.13 113 PHE A CA 2
ATOM 1540 C C . PHE A 1 42 ? 30.348 -2.810 -5.330 1.00 20.24 113 PHE A C 2
ATOM 1541 O O . PHE A 1 42 ? 30.308 -2.920 -4.104 1.00 62.52 113 PHE A O 2
ATOM 1558 N N . ARG A 1 43 ? 29.570 -1.973 -6.007 1.00 11.15 114 ARG A N 2
ATOM 1559 C CA . ARG A 1 43 ? 28.603 -1.114 -5.333 1.00 74.43 114 ARG A CA 2
ATOM 1560 C C . ARG A 1 43 ? 27.252 -1.813 -5.207 1.00 54.55 114 ARG A C 2
ATOM 1561 O O . ARG A 1 43 ? 26.772 -2.436 -6.156 1.00 0.34 114 ARG A O 2
ATOM 1582 N N . VAL A 1 44 ? 26.642 -1.704 -4.031 1.00 24.32 115 VAL A N 2
ATOM 1583 C CA . VAL A 1 44 ? 25.346 -2.323 -3.782 1.00 30.40 115 VAL A CA 2
ATOM 1584 C C . VAL A 1 44 ? 24.428 -1.385 -3.006 1.00 63.42 115 VAL A C 2
ATOM 1585 O O . VAL A 1 44 ? 24.819 -0.274 -2.647 1.00 24.32 115 VAL A O 2
ATOM 1598 N N . SER A 1 45 ? 23.205 -1.840 -2.751 1.00 45.21 116 SER A N 2
ATOM 1599 C CA . SER A 1 45 ? 22.230 -1.039 -2.020 1.00 23.31 116 SER A CA 2
ATOM 1600 C C . SER A 1 45 ? 22.621 -0.915 -0.550 1.00 53.54 116 SER A C 2
ATOM 1601 O O . SER A 1 45 ? 23.397 -1.717 -0.033 1.00 43.13 116 SER A O 2
ATOM 1609 N N . ALA A 1 46 ? 22.076 0.099 0.116 1.00 30.11 117 ALA A N 2
ATOM 1610 C CA . ALA A 1 46 ? 22.365 0.329 1.526 1.00 25.30 117 ALA A CA 2
ATOM 1611 C C . ALA A 1 46 ? 21.897 -0.844 2.380 1.00 35.01 117 ALA A C 2
ATOM 1612 O O . ALA A 1 46 ? 22.511 -1.170 3.395 1.00 74.02 117 ALA A O 2
ATOM 1619 N N . GLY A 1 47 ? 20.802 -1.474 1.964 1.00 63.10 118 GLY A N 2
ATOM 1620 C CA . GLY A 1 47 ? 20.270 -2.603 2.704 1.00 70.53 118 GLY A CA 2
ATOM 1621 C C . GLY A 1 47 ? 21.013 -3.892 2.411 1.00 50.42 118 GLY A C 2
ATOM 1622 O O . GLY A 1 47 ? 21.182 -4.734 3.292 1.00 72.12 118 GLY A O 2
ATOM 1626 N N . VAL A 1 48 ? 21.457 -4.047 1.167 1.00 34.42 119 VAL A N 2
ATOM 1627 C CA . VAL A 1 48 ? 22.186 -5.242 0.760 1.00 72.20 119 VAL A CA 2
ATOM 1628 C C . VAL A 1 48 ? 23.534 -5.332 1.466 1.00 51.22 119 VAL A C 2
ATOM 1629 O O . VAL A 1 48 ? 23.882 -6.366 2.034 1.00 30.33 119 VAL A O 2
ATOM 1642 N N . ALA A 1 49 ? 24.290 -4.239 1.425 1.00 31.20 120 ALA A N 2
ATOM 1643 C CA . ALA A 1 49 ? 25.600 -4.192 2.064 1.00 51.33 120 ALA A CA 2
ATOM 1644 C C . ALA A 1 49 ? 25.518 -4.641 3.518 1.00 25.50 120 ALA A C 2
ATOM 1645 O O . ALA A 1 49 ? 26.400 -5.343 4.011 1.00 25.52 120 ALA A O 2
ATOM 1652 N N . ALA A 1 50 ? 24.454 -4.232 4.200 1.00 54.20 121 ALA A N 2
ATOM 1653 C CA . ALA A 1 50 ? 24.257 -4.594 5.598 1.00 14.33 121 ALA A CA 2
ATOM 1654 C C . ALA A 1 50 ? 24.390 -6.100 5.800 1.00 30.01 121 ALA A C 2
ATOM 1655 O O . ALA A 1 50 ? 24.972 -6.554 6.784 1.00 12.02 121 ALA A O 2
ATOM 1662 N N . GLU A 1 51 ? 23.846 -6.868 4.861 1.00 3.32 122 GLU A N 2
ATOM 1663 C CA . GLU A 1 51 ? 23.904 -8.323 4.938 1.00 45.22 122 GLU A CA 2
ATOM 1664 C C . GLU A 1 51 ? 25.291 -8.833 4.561 1.00 65.13 122 GLU A C 2
ATOM 1665 O O . GLU A 1 51 ? 25.830 -9.734 5.203 1.00 33.21 122 GLU A O 2
ATOM 1677 N N . MET A 1 52 ? 25.865 -8.250 3.512 1.00 31.35 123 MET A N 2
ATOM 1678 C CA . MET A 1 52 ? 27.190 -8.645 3.049 1.00 3.12 123 MET A CA 2
ATOM 1679 C C . MET A 1 52 ? 28.216 -8.528 4.172 1.00 13.32 123 MET A C 2
ATOM 1680 O O . MET A 1 52 ? 28.920 -9.487 4.487 1.00 24.20 123 MET A O 2
ATOM 1694 N N . THR A 1 53 ? 28.295 -7.345 4.773 1.00 45.51 124 THR A N 2
ATOM 1695 C CA . THR A 1 53 ? 29.237 -7.101 5.860 1.00 51.24 124 THR A CA 2
ATOM 1696 C C . THR A 1 53 ? 28.902 -7.954 7.078 1.00 70.10 124 THR A C 2
ATOM 1697 O O . THR A 1 53 ? 29.787 -8.328 7.847 1.00 40.13 124 THR A O 2
ATOM 1708 N N . GLU A 1 54 ? 27.618 -8.258 7.247 1.00 5.20 125 GLU A N 2
ATOM 1709 C CA . GLU A 1 54 ? 27.168 -9.067 8.374 1.00 43.14 125 GLU A CA 2
ATOM 1710 C C . GLU A 1 54 ? 27.499 -10.540 8.152 1.00 51.11 125 GLU A C 2
ATOM 1711 O O . GLU A 1 54 ? 27.616 -11.311 9.105 1.00 54.10 125 GLU A O 2
ATOM 1723 N N . ARG A 1 55 ? 27.648 -10.923 6.888 1.00 64.41 126 ARG A N 2
ATOM 1724 C CA . ARG A 1 55 ? 27.964 -12.304 6.541 1.00 50.25 126 ARG A CA 2
ATOM 1725 C C . ARG A 1 55 ? 29.437 -12.607 6.803 1.00 33.12 126 ARG A C 2
ATOM 1726 O O . ARG A 1 55 ? 29.808 -13.752 7.061 1.00 43.23 126 ARG A O 2
ATOM 1747 N N . GLY A 1 56 ? 30.271 -11.573 6.737 1.00 74.55 127 GLY A N 2
ATOM 1748 C CA . GLY A 1 56 ? 31.692 -11.751 6.969 1.00 75.25 127 GLY A CA 2
ATOM 1749 C C . GLY A 1 56 ? 32.427 -12.224 5.731 1.00 70.24 127 GLY A C 2
ATOM 1750 O O . GLY A 1 56 ? 33.534 -12.757 5.822 1.00 54.00 127 GLY A O 2
ATOM 1754 N N . LEU A 1 57 ? 31.810 -12.033 4.569 1.00 2.24 128 LEU A N 2
ATOM 1755 C CA . LEU A 1 57 ? 32.412 -12.446 3.306 1.00 23.14 128 LEU A CA 2
ATOM 1756 C C . LEU A 1 57 ? 32.904 -11.237 2.516 1.00 54.23 128 LEU A C 2
ATOM 1757 O O . LEU A 1 57 ? 33.821 -11.346 1.702 1.00 33.24 128 LEU A O 2
ATOM 1773 N N . ALA A 1 58 ? 32.289 -10.085 2.764 1.00 51.10 129 ALA A N 2
ATOM 1774 C CA . ALA A 1 58 ? 32.666 -8.855 2.079 1.00 52.22 129 ALA A CA 2
ATOM 1775 C C . ALA A 1 58 ? 32.842 -7.708 3.068 1.00 51.43 129 ALA A C 2
ATOM 1776 O O . ALA A 1 58 ? 32.209 -7.684 4.124 1.00 3.04 129 ALA A O 2
ATOM 1783 N N . ARG A 1 59 ? 33.705 -6.759 2.719 1.00 21.24 130 ARG A N 2
ATOM 1784 C CA . ARG A 1 59 ? 33.965 -5.611 3.579 1.00 52.54 130 ARG A CA 2
ATOM 1785 C C . ARG A 1 59 ? 33.857 -4.308 2.791 1.00 41.11 130 ARG A C 2
ATOM 1786 O O . ARG A 1 59 ? 34.152 -4.266 1.597 1.00 31.42 130 ARG A O 2
ATOM 1807 N N . MET A 1 60 ? 33.432 -3.246 3.468 1.00 71.15 131 MET A N 2
ATOM 1808 C CA . MET A 1 60 ? 33.285 -1.942 2.831 1.00 11.22 131 MET A CA 2
ATOM 1809 C C . MET A 1 60 ? 34.648 -1.349 2.489 1.00 44.33 131 MET A C 2
ATOM 1810 O O . MET A 1 60 ? 35.544 -1.304 3.331 1.00 41.25 131 MET A O 2
ATOM 1824 N N . GLN A 1 61 ? 34.796 -0.896 1.248 1.00 52.51 132 GLN A N 2
ATOM 1825 C CA . GLN A 1 61 ? 36.050 -0.306 0.795 1.00 50.25 132 GLN A CA 2
ATOM 1826 C C . GLN A 1 61 ? 36.443 0.879 1.672 1.00 65.34 132 GLN A C 2
ATOM 1827 O O . GLN A 1 61 ? 36.115 2.025 1.366 1.00 0.44 132 GLN A O 2
ATOM 1841 N N . PRO A 1 1 ? 8.792 -8.063 6.914 1.00 11.13 72 PRO A N 3
ATOM 1842 C CA . PRO A 1 1 ? 8.541 -7.430 5.615 1.00 14.03 72 PRO A CA 3
ATOM 1843 C C . PRO A 1 1 ? 7.504 -8.188 4.793 1.00 54.23 72 PRO A C 3
ATOM 1844 O O . PRO A 1 1 ? 7.449 -9.418 4.827 1.00 12.40 72 PRO A O 3
ATOM 1855 N N . ASP A 1 2 ? 6.685 -7.447 4.054 1.00 0.34 73 ASP A N 3
ATOM 1856 C CA . ASP A 1 2 ? 5.651 -8.049 3.222 1.00 72.14 73 ASP A CA 3
ATOM 1857 C C . ASP A 1 2 ? 5.197 -7.080 2.133 1.00 21.54 73 ASP A C 3
ATOM 1858 O O . ASP A 1 2 ? 4.074 -7.171 1.635 1.00 2.55 73 ASP A O 3
ATOM 1867 N N . THR A 1 3 ? 6.077 -6.153 1.770 1.00 52.23 74 THR A N 3
ATOM 1868 C CA . THR A 1 3 ? 5.765 -5.166 0.743 1.00 4.01 74 THR A CA 3
ATOM 1869 C C . THR A 1 3 ? 6.678 -5.326 -0.467 1.00 42.32 74 THR A C 3
ATOM 1870 O O . THR A 1 3 ? 6.232 -5.225 -1.611 1.00 22.12 74 THR A O 3
ATOM 1881 N N . VAL A 1 4 ? 7.957 -5.577 -0.210 1.00 41.11 75 VAL A N 3
ATOM 1882 C CA . VAL A 1 4 ? 8.933 -5.753 -1.279 1.00 60.44 75 VAL A CA 3
ATOM 1883 C C . VAL A 1 4 ? 8.980 -4.530 -2.187 1.00 1.35 75 VAL A C 3
ATOM 1884 O O . VAL A 1 4 ? 8.689 -4.618 -3.380 1.00 51.23 75 VAL A O 3
ATOM 1897 N N . ILE A 1 5 ? 9.348 -3.388 -1.614 1.00 63.32 76 ILE A N 3
ATOM 1898 C CA . ILE A 1 5 ? 9.435 -2.147 -2.373 1.00 10.22 76 ILE A CA 3
ATOM 1899 C C . ILE A 1 5 ? 10.535 -1.244 -1.825 1.00 22.34 76 ILE A C 3
ATOM 1900 O O . ILE A 1 5 ? 10.439 -0.738 -0.706 1.00 33.51 76 ILE A O 3
ATOM 1916 N N . LEU A 1 6 ? 11.580 -1.044 -2.621 1.00 73.42 77 LEU A N 3
ATOM 1917 C CA . LEU A 1 6 ? 12.699 -0.200 -2.217 1.00 11.22 77 LEU A CA 3
ATOM 1918 C C . LEU A 1 6 ? 12.717 1.099 -3.017 1.00 64.55 77 LEU A C 3
ATOM 1919 O O . LEU A 1 6 ? 12.699 1.081 -4.249 1.00 12.21 77 LEU A O 3
ATOM 1935 N N . ASP A 1 7 ? 12.758 2.222 -2.310 1.00 42.14 78 ASP A N 3
ATOM 1936 C CA . ASP A 1 7 ? 12.783 3.530 -2.955 1.00 41.22 78 ASP A CA 3
ATOM 1937 C C . ASP A 1 7 ? 13.869 4.414 -2.349 1.00 43.41 78 ASP A C 3
ATOM 1938 O O . ASP A 1 7 ? 13.597 5.244 -1.481 1.00 14.20 78 ASP A O 3
ATOM 1947 N N . THR A 1 8 ? 15.102 4.229 -2.811 1.00 74.20 79 THR A N 3
ATOM 1948 C CA . THR A 1 8 ? 16.229 5.007 -2.313 1.00 40.24 79 THR A CA 3
ATOM 1949 C C . THR A 1 8 ? 17.255 5.256 -3.414 1.00 13.13 79 THR A C 3
ATOM 1950 O O . THR A 1 8 ? 17.137 4.721 -4.516 1.00 10.32 79 THR A O 3
ATOM 1961 N N . SER A 1 9 ? 18.259 6.070 -3.107 1.00 1.23 80 SER A N 3
ATOM 1962 C CA . SER A 1 9 ? 19.304 6.392 -4.071 1.00 51.15 80 SER A CA 3
ATOM 1963 C C . SER A 1 9 ? 20.632 6.651 -3.367 1.00 41.44 80 SER A C 3
ATOM 1964 O O . SER A 1 9 ? 21.213 7.729 -3.493 1.00 40.04 80 SER A O 3
ATOM 1972 N N . GLU A 1 10 ? 21.107 5.655 -2.626 1.00 60.05 81 GLU A N 3
ATOM 1973 C CA . GLU A 1 10 ? 22.366 5.775 -1.902 1.00 44.40 81 GLU A CA 3
ATOM 1974 C C . GLU A 1 10 ? 23.166 4.479 -1.982 1.00 65.53 81 GLU A C 3
ATOM 1975 O O . GLU A 1 10 ? 23.131 3.656 -1.066 1.00 71.52 81 GLU A O 3
ATOM 1987 N N . LEU A 1 11 ? 23.887 4.302 -3.085 1.00 32.24 82 LEU A N 3
ATOM 1988 C CA . LEU A 1 11 ? 24.697 3.105 -3.287 1.00 12.23 82 LEU A CA 3
ATOM 1989 C C . LEU A 1 11 ? 25.860 3.062 -2.302 1.00 44.52 82 LEU A C 3
ATOM 1990 O O . LEU A 1 11 ? 26.390 4.102 -1.905 1.00 71.43 82 LEU A O 3
ATOM 2006 N N . VAL A 1 12 ? 26.257 1.855 -1.913 1.00 0.40 83 VAL A N 3
ATOM 2007 C CA . VAL A 1 12 ? 27.361 1.677 -0.978 1.00 11.05 83 VAL A CA 3
ATOM 2008 C C . VAL A 1 12 ? 28.487 0.863 -1.606 1.00 34.00 83 VAL A C 3
ATOM 2009 O O . VAL A 1 12 ? 28.248 -0.174 -2.226 1.00 2.32 83 VAL A O 3
ATOM 2022 N N . THR A 1 13 ? 29.718 1.339 -1.441 1.00 15.54 84 THR A N 3
ATOM 2023 C CA . THR A 1 13 ? 30.881 0.657 -1.991 1.00 52.45 84 THR A CA 3
ATOM 2024 C C . THR A 1 13 ? 31.344 -0.468 -1.074 1.00 64.32 84 THR A C 3
ATOM 2025 O O . THR A 1 13 ? 31.740 -0.230 0.067 1.00 15.41 84 THR A O 3
ATOM 2036 N N . VAL A 1 14 ? 31.293 -1.697 -1.580 1.00 14.02 85 VAL A N 3
ATOM 2037 C CA . VAL A 1 14 ? 31.709 -2.860 -0.805 1.00 72.51 85 VAL A CA 3
ATOM 2038 C C . VAL A 1 14 ? 32.535 -3.819 -1.655 1.00 4.04 85 VAL A C 3
ATOM 2039 O O . VAL A 1 14 ? 32.156 -4.157 -2.776 1.00 32.21 85 VAL A O 3
ATOM 2052 N N . VAL A 1 15 ? 33.668 -4.255 -1.113 1.00 0.24 86 VAL A N 3
ATOM 2053 C CA . VAL A 1 15 ? 34.548 -5.178 -1.820 1.00 42.32 86 VAL A CA 3
ATOM 2054 C C . VAL A 1 15 ? 34.560 -6.547 -1.152 1.00 74.34 86 VAL A C 3
ATOM 2055 O O . VAL A 1 15 ? 34.743 -6.658 0.060 1.00 53.22 86 VAL A O 3
ATOM 2068 N N . ALA A 1 16 ? 34.365 -7.591 -1.952 1.00 15.12 87 ALA A N 3
ATOM 2069 C CA . ALA A 1 16 ? 34.355 -8.955 -1.439 1.00 34.51 87 ALA A CA 3
ATOM 2070 C C . ALA A 1 16 ? 35.748 -9.384 -0.992 1.00 3.42 87 ALA A C 3
ATOM 2071 O O . ALA A 1 16 ? 36.746 -9.059 -1.638 1.00 11.54 87 ALA A O 3
ATOM 2078 N N . LEU A 1 17 ? 35.811 -10.114 0.116 1.00 74.22 88 LEU A N 3
ATOM 2079 C CA . LEU A 1 17 ? 37.083 -10.587 0.650 1.00 15.50 88 LEU A CA 3
ATOM 2080 C C . LEU A 1 17 ? 37.329 -12.041 0.263 1.00 21.13 88 LEU A C 3
ATOM 2081 O O . LEU A 1 17 ? 38.466 -12.514 0.274 1.00 53.13 88 LEU A O 3
ATOM 2097 N N . VAL A 1 18 ? 36.256 -12.747 -0.079 1.00 34.23 89 VAL A N 3
ATOM 2098 C CA . VAL A 1 18 ? 36.355 -14.147 -0.472 1.00 71.20 89 VAL A CA 3
ATOM 2099 C C . VAL A 1 18 ? 35.414 -14.461 -1.630 1.00 21.52 89 VAL A C 3
ATOM 2100 O O . VAL A 1 18 ? 34.409 -13.778 -1.831 1.00 4.01 89 VAL A O 3
ATOM 2113 N N . LYS A 1 19 ? 35.746 -15.500 -2.390 1.00 2.20 90 LYS A N 3
ATOM 2114 C CA . LYS A 1 19 ? 34.931 -15.907 -3.528 1.00 61.21 90 LYS A CA 3
ATOM 2115 C C . LYS A 1 19 ? 33.477 -16.109 -3.111 1.00 62.24 90 LYS A C 3
ATOM 2116 O O . LYS A 1 19 ? 33.130 -17.124 -2.505 1.00 70.14 90 LYS A O 3
ATOM 2135 N N . LEU A 1 20 ? 32.632 -15.140 -3.441 1.00 54.53 91 LEU A N 3
ATOM 2136 C CA . LEU A 1 20 ? 31.215 -15.213 -3.103 1.00 12.53 91 LEU A CA 3
ATOM 2137 C C . LEU A 1 20 ? 30.351 -14.735 -4.266 1.00 21.41 91 LEU A C 3
ATOM 2138 O O . LEU A 1 20 ? 30.718 -13.804 -4.984 1.00 3.22 91 LEU A O 3
ATOM 2154 N N . HIS A 1 21 ? 29.202 -15.378 -4.446 1.00 72.15 92 HIS A N 3
ATOM 2155 C CA . HIS A 1 21 ? 28.284 -15.016 -5.521 1.00 62.32 92 HIS A CA 3
ATOM 2156 C C . HIS A 1 21 ? 27.175 -14.105 -5.006 1.00 24.11 92 HIS A C 3
ATOM 2157 O O . HIS A 1 21 ? 26.251 -14.555 -4.328 1.00 75.31 92 HIS A O 3
ATOM 2171 N N . THR A 1 22 ? 27.274 -12.819 -5.330 1.00 43.34 93 THR A N 3
ATOM 2172 C CA . THR A 1 22 ? 26.281 -11.844 -4.899 1.00 3.34 93 THR A CA 3
ATOM 2173 C C . THR A 1 22 ? 25.437 -11.361 -6.074 1.00 5.44 93 THR A C 3
ATOM 2174 O O . THR A 1 22 ? 25.936 -11.220 -7.191 1.00 34.50 93 THR A O 3
ATOM 2185 N N . ASP A 1 23 ? 24.160 -11.107 -5.813 1.00 2.52 94 ASP A N 3
ATOM 2186 C CA . ASP A 1 23 ? 23.248 -10.637 -6.850 1.00 21.22 94 ASP A CA 3
ATOM 2187 C C . ASP A 1 23 ? 22.943 -9.153 -6.673 1.00 41.22 94 ASP A C 3
ATOM 2188 O O . ASP A 1 23 ? 21.985 -8.781 -5.997 1.00 62.12 94 ASP A O 3
ATOM 2197 N N . ALA A 1 24 ? 23.766 -8.308 -7.287 1.00 21.12 95 ALA A N 3
ATOM 2198 C CA . ALA A 1 24 ? 23.585 -6.865 -7.199 1.00 0.22 95 ALA A CA 3
ATOM 2199 C C . ALA A 1 24 ? 23.293 -6.264 -8.569 1.00 41.51 95 ALA A C 3
ATOM 2200 O O . ALA A 1 24 ? 23.234 -6.977 -9.571 1.00 44.25 95 ALA A O 3
ATOM 2207 N N . LEU A 1 25 ? 23.111 -4.948 -8.606 1.00 73.15 96 LEU A N 3
ATOM 2208 C CA . LEU A 1 25 ? 22.825 -4.251 -9.855 1.00 13.11 96 LEU A CA 3
ATOM 2209 C C . LEU A 1 25 ? 23.277 -2.795 -9.782 1.00 32.40 96 LEU A C 3
ATOM 2210 O O . LEU A 1 25 ? 22.912 -2.066 -8.859 1.00 52.04 96 LEU A O 3
ATOM 2226 N N . HIS A 1 26 ? 24.072 -2.378 -10.762 1.00 62.22 97 HIS A N 3
ATOM 2227 C CA . HIS A 1 26 ? 24.573 -1.009 -10.811 1.00 33.14 97 HIS A CA 3
ATOM 2228 C C . HIS A 1 26 ? 23.430 -0.021 -11.025 1.00 31.32 97 HIS A C 3
ATOM 2229 O O . HIS A 1 26 ? 22.800 -0.005 -12.082 1.00 23.34 97 HIS A O 3
ATOM 2243 N N . ALA A 1 27 ? 23.169 0.801 -10.015 1.00 14.55 98 ALA A N 3
ATOM 2244 C CA . ALA A 1 27 ? 22.104 1.794 -10.094 1.00 34.04 98 ALA A CA 3
ATOM 2245 C C . ALA A 1 27 ? 22.550 3.017 -10.886 1.00 12.52 98 ALA A C 3
ATOM 2246 O O . ALA A 1 27 ? 21.827 3.507 -11.754 1.00 62.01 98 ALA A O 3
ATOM 2253 N N . THR A 1 28 ? 23.747 3.510 -10.581 1.00 11.23 99 THR A N 3
ATOM 2254 C CA . THR A 1 28 ? 24.289 4.678 -11.262 1.00 61.24 99 THR A CA 3
ATOM 2255 C C . THR A 1 28 ? 24.844 4.306 -12.632 1.00 73.25 99 THR A C 3
ATOM 2256 O O . THR A 1 28 ? 24.760 5.088 -13.580 1.00 12.25 99 THR A O 3
ATOM 2267 N N . ARG A 1 29 ? 25.411 3.108 -12.732 1.00 14.04 100 ARG A N 3
ATOM 2268 C CA . ARG A 1 29 ? 25.979 2.633 -13.987 1.00 1.11 100 ARG A CA 3
ATOM 2269 C C . ARG A 1 29 ? 25.147 1.493 -14.564 1.00 72.41 100 ARG A C 3
ATOM 2270 O O . ARG A 1 29 ? 24.098 1.140 -14.023 1.00 64.20 100 ARG A O 3
ATOM 2291 N N . ASP A 1 30 ? 25.621 0.920 -15.665 1.00 34.40 101 ASP A N 3
ATOM 2292 C CA . ASP A 1 30 ? 24.920 -0.182 -16.316 1.00 3.02 101 ASP A CA 3
ATOM 2293 C C . ASP A 1 30 ? 25.776 -1.445 -16.316 1.00 71.21 101 ASP A C 3
ATOM 2294 O O . ASP A 1 30 ? 26.425 -1.765 -17.311 1.00 43.13 101 ASP A O 3
ATOM 2303 N N . GLU A 1 31 ? 25.772 -2.156 -15.193 1.00 34.00 102 GLU A N 3
ATOM 2304 C CA . GLU A 1 31 ? 26.549 -3.383 -15.065 1.00 22.14 102 GLU A CA 3
ATOM 2305 C C . GLU A 1 31 ? 26.086 -4.198 -13.861 1.00 31.34 102 GLU A C 3
ATOM 2306 O O . GLU A 1 31 ? 26.402 -3.889 -12.711 1.00 15.31 102 GLU A O 3
ATOM 2318 N N . PRO A 1 32 ? 25.317 -5.264 -14.128 1.00 42.15 103 PRO A N 3
ATOM 2319 C CA . PRO A 1 32 ? 24.792 -6.145 -13.082 1.00 30.44 103 PRO A CA 3
ATOM 2320 C C . PRO A 1 32 ? 25.886 -6.977 -12.422 1.00 61.44 103 PRO A C 3
ATOM 2321 O O . PRO A 1 32 ? 26.945 -7.206 -13.009 1.00 73.30 103 PRO A O 3
ATOM 2332 N N . VAL A 1 33 ? 25.625 -7.428 -11.199 1.00 61.14 104 VAL A N 3
ATOM 2333 C CA . VAL A 1 33 ? 26.588 -8.237 -10.461 1.00 54.14 104 VAL A CA 3
ATOM 2334 C C . VAL A 1 33 ? 25.987 -9.581 -10.064 1.00 43.34 104 VAL A C 3
ATOM 2335 O O . VAL A 1 33 ? 24.989 -9.639 -9.347 1.00 52.01 104 VAL A O 3
ATOM 2348 N N . ALA A 1 34 ? 26.603 -10.660 -10.536 1.00 60.12 105 ALA A N 3
ATOM 2349 C CA . ALA A 1 34 ? 26.130 -12.005 -10.229 1.00 41.23 105 ALA A CA 3
ATOM 2350 C C . ALA A 1 34 ? 27.159 -12.774 -9.408 1.00 64.11 105 ALA A C 3
ATOM 2351 O O . ALA A 1 34 ? 26.823 -13.733 -8.714 1.00 71.21 105 ALA A O 3
ATOM 2358 N N . PHE A 1 35 ? 28.416 -12.347 -9.492 1.00 73.14 106 PHE A N 3
ATOM 2359 C CA . PHE A 1 35 ? 29.495 -12.998 -8.758 1.00 74.23 106 PHE A CA 3
ATOM 2360 C C . PHE A 1 35 ? 30.688 -12.060 -8.602 1.00 32.01 106 PHE A C 3
ATOM 2361 O O . PHE A 1 35 ? 31.153 -11.461 -9.572 1.00 13.25 106 PHE A O 3
ATOM 2378 N N . VAL A 1 36 ? 31.180 -11.938 -7.373 1.00 33.15 107 VAL A N 3
ATOM 2379 C CA . VAL A 1 36 ? 32.318 -11.074 -7.087 1.00 65.23 107 VAL A CA 3
ATOM 2380 C C . VAL A 1 36 ? 33.520 -11.886 -6.618 1.00 0.23 107 VAL A C 3
ATOM 2381 O O . VAL A 1 36 ? 33.375 -13.016 -6.150 1.00 11.12 107 VAL A O 3
ATOM 2394 N N . LEU A 1 37 ? 34.707 -11.303 -6.745 1.00 24.24 108 LEU A N 3
ATOM 2395 C CA . LEU A 1 37 ? 35.936 -11.973 -6.332 1.00 52.14 108 LEU A CA 3
ATOM 2396 C C . LEU A 1 37 ? 36.573 -11.258 -5.145 1.00 2.11 108 LEU A C 3
ATOM 2397 O O . LEU A 1 37 ? 36.265 -10.105 -4.844 1.00 11.21 108 LEU A O 3
ATOM 2413 N N . PRO A 1 38 ? 37.486 -11.957 -4.454 1.00 1.55 109 PRO A N 3
ATOM 2414 C CA . PRO A 1 38 ? 38.188 -11.408 -3.291 1.00 21.35 109 PRO A CA 3
ATOM 2415 C C . PRO A 1 38 ? 39.175 -10.310 -3.673 1.00 62.13 109 PRO A C 3
ATOM 2416 O O . PRO A 1 38 ? 40.360 -10.571 -3.877 1.00 2.11 109 PRO A O 3
ATOM 2427 N N . GLY A 1 39 ? 38.678 -9.080 -3.768 1.00 62.42 110 GLY A N 3
ATOM 2428 C CA . GLY A 1 39 ? 39.530 -7.961 -4.127 1.00 30.23 110 GLY A CA 3
ATOM 2429 C C . GLY A 1 39 ? 38.837 -6.976 -5.046 1.00 41.12 110 GLY A C 3
ATOM 2430 O O . GLY A 1 39 ? 39.387 -5.922 -5.368 1.00 32.22 110 GLY A O 3
ATOM 2434 N N . THR A 1 40 ? 37.625 -7.318 -5.472 1.00 61.13 111 THR A N 3
ATOM 2435 C CA . THR A 1 40 ? 36.857 -6.458 -6.363 1.00 32.21 111 THR A CA 3
ATOM 2436 C C . THR A 1 40 ? 35.842 -5.627 -5.585 1.00 62.01 111 THR A C 3
ATOM 2437 O O . THR A 1 40 ? 35.131 -6.145 -4.725 1.00 62.42 111 THR A O 3
ATOM 2448 N N . ALA A 1 41 ? 35.781 -4.336 -5.893 1.00 41.42 112 ALA A N 3
ATOM 2449 C CA . ALA A 1 41 ? 34.851 -3.435 -5.225 1.00 51.40 112 ALA A CA 3
ATOM 2450 C C . ALA A 1 41 ? 33.574 -3.259 -6.041 1.00 1.44 112 ALA A C 3
ATOM 2451 O O . ALA A 1 41 ? 33.605 -2.731 -7.152 1.00 72.42 112 ALA A O 3
ATOM 2458 N N . PHE A 1 42 ? 32.454 -3.703 -5.481 1.00 30.33 113 PHE A N 3
ATOM 2459 C CA . PHE A 1 42 ? 31.167 -3.596 -6.157 1.00 64.44 113 PHE A CA 3
ATOM 2460 C C . PHE A 1 42 ? 30.179 -2.788 -5.322 1.00 42.31 113 PHE A C 3
ATOM 2461 O O . PHE A 1 42 ? 30.077 -2.975 -4.109 1.00 32.00 113 PHE A O 3
ATOM 2478 N N . ARG A 1 43 ? 29.455 -1.888 -5.979 1.00 33.30 114 ARG A N 3
ATOM 2479 C CA . ARG A 1 43 ? 28.476 -1.050 -5.298 1.00 43.54 114 ARG A CA 3
ATOM 2480 C C . ARG A 1 43 ? 27.136 -1.768 -5.176 1.00 15.10 114 ARG A C 3
ATOM 2481 O O . ARG A 1 43 ? 26.662 -2.388 -6.128 1.00 51.54 114 ARG A O 3
ATOM 2502 N N . VAL A 1 44 ? 26.528 -1.681 -3.996 1.00 42.12 115 VAL A N 3
ATOM 2503 C CA . VAL A 1 44 ? 25.242 -2.322 -3.749 1.00 22.33 115 VAL A CA 3
ATOM 2504 C C . VAL A 1 44 ? 24.320 -1.411 -2.948 1.00 35.15 115 VAL A C 3
ATOM 2505 O O . VAL A 1 44 ? 24.701 -0.304 -2.565 1.00 22.30 115 VAL A O 3
ATOM 2518 N N . SER A 1 45 ? 23.103 -1.883 -2.695 1.00 62.04 116 SER A N 3
ATOM 2519 C CA . SER A 1 45 ? 22.123 -1.110 -1.942 1.00 21.44 116 SER A CA 3
ATOM 2520 C C . SER A 1 45 ? 22.523 -1.012 -0.473 1.00 55.30 116 SER A C 3
ATOM 2521 O O . SER A 1 45 ? 23.305 -1.820 0.024 1.00 22.42 116 SER A O 3
ATOM 2529 N N . ALA A 1 46 ? 21.979 -0.013 0.216 1.00 70.41 117 ALA A N 3
ATOM 2530 C CA . ALA A 1 46 ? 22.277 0.190 1.628 1.00 13.52 117 ALA A CA 3
ATOM 2531 C C . ALA A 1 46 ? 21.822 -1.001 2.463 1.00 63.40 117 ALA A C 3
ATOM 2532 O O . ALA A 1 46 ? 22.442 -1.338 3.471 1.00 31.13 117 ALA A O 3
ATOM 2539 N N . GLY A 1 47 ? 20.734 -1.637 2.036 1.00 5.01 118 GLY A N 3
ATOM 2540 C CA . GLY A 1 47 ? 20.215 -2.785 2.758 1.00 44.15 118 GLY A CA 3
ATOM 2541 C C . GLY A 1 47 ? 20.975 -4.059 2.442 1.00 35.12 118 GLY A C 3
ATOM 2542 O O . GLY A 1 47 ? 21.157 -4.912 3.311 1.00 73.14 118 GLY A O 3
ATOM 2546 N N . VAL A 1 48 ? 21.416 -4.190 1.195 1.00 14.25 119 VAL A N 3
ATOM 2547 C CA . VAL A 1 48 ? 22.158 -5.370 0.767 1.00 14.42 119 VAL A CA 3
ATOM 2548 C C . VAL A 1 48 ? 23.504 -5.459 1.476 1.00 21.21 119 VAL A C 3
ATOM 2549 O O . VAL A 1 48 ? 23.853 -6.496 2.040 1.00 51.14 119 VAL A O 3
ATOM 2562 N N . ALA A 1 49 ? 24.257 -4.365 1.445 1.00 41.15 120 ALA A N 3
ATOM 2563 C CA . ALA A 1 49 ? 25.565 -4.318 2.087 1.00 13.33 120 ALA A CA 3
ATOM 2564 C C . ALA A 1 49 ? 25.476 -4.756 3.545 1.00 2.54 120 ALA A C 3
ATOM 2565 O O . ALA A 1 49 ? 26.376 -5.420 4.059 1.00 55.40 120 ALA A O 3
ATOM 2572 N N . ALA A 1 50 ? 24.387 -4.379 4.207 1.00 51.05 121 ALA A N 3
ATOM 2573 C CA . ALA A 1 50 ? 24.181 -4.734 5.605 1.00 1.20 121 ALA A CA 3
ATOM 2574 C C . ALA A 1 50 ? 24.366 -6.231 5.823 1.00 34.45 121 ALA A C 3
ATOM 2575 O O . ALA A 1 50 ? 24.979 -6.653 6.805 1.00 52.24 121 ALA A O 3
ATOM 2582 N N . GLU A 1 51 ? 23.832 -7.030 4.905 1.00 32.34 122 GLU A N 3
ATOM 2583 C CA . GLU A 1 51 ? 23.937 -8.482 5.001 1.00 53.42 122 GLU A CA 3
ATOM 2584 C C . GLU A 1 51 ? 25.334 -8.952 4.604 1.00 13.21 122 GLU A C 3
ATOM 2585 O O . GLU A 1 51 ? 25.932 -9.789 5.279 1.00 24.51 122 GLU A O 3
ATOM 2597 N N . MET A 1 52 ? 25.846 -8.407 3.505 1.00 22.23 123 MET A N 3
ATOM 2598 C CA . MET A 1 52 ? 27.171 -8.771 3.019 1.00 23.42 123 MET A CA 3
ATOM 2599 C C . MET A 1 52 ? 28.210 -8.655 4.132 1.00 74.33 123 MET A C 3
ATOM 2600 O O . MET A 1 52 ? 28.933 -9.608 4.423 1.00 62.35 123 MET A O 3
ATOM 2614 N N . THR A 1 53 ? 28.276 -7.481 4.753 1.00 65.14 124 THR A N 3
ATOM 2615 C CA . THR A 1 53 ? 29.226 -7.241 5.831 1.00 4.51 124 THR A CA 3
ATOM 2616 C C . THR A 1 53 ? 28.916 -8.114 7.041 1.00 23.25 124 THR A C 3
ATOM 2617 O O . THR A 1 53 ? 29.813 -8.478 7.802 1.00 44.32 124 THR A O 3
ATOM 2628 N N . GLU A 1 54 ? 27.641 -8.449 7.214 1.00 44.44 125 GLU A N 3
ATOM 2629 C CA . GLU A 1 54 ? 27.214 -9.280 8.332 1.00 21.54 125 GLU A CA 3
ATOM 2630 C C . GLU A 1 54 ? 27.615 -10.736 8.113 1.00 45.03 125 GLU A C 3
ATOM 2631 O O . GLU A 1 54 ? 27.798 -11.491 9.068 1.00 12.01 125 GLU A O 3
ATOM 2643 N N . ARG A 1 55 ? 27.751 -11.122 6.849 1.00 43.02 126 ARG A N 3
ATOM 2644 C CA . ARG A 1 55 ? 28.129 -12.486 6.502 1.00 34.45 126 ARG A CA 3
ATOM 2645 C C . ARG A 1 55 ? 29.619 -12.715 6.739 1.00 31.12 126 ARG A C 3
ATOM 2646 O O . ARG A 1 55 ? 30.059 -13.845 6.948 1.00 45.11 126 ARG A O 3
ATOM 2667 N N . GLY A 1 56 ? 30.391 -11.633 6.705 1.00 2.43 127 GLY A N 3
ATOM 2668 C CA . GLY A 1 56 ? 31.823 -11.737 6.917 1.00 42.31 127 GLY A CA 3
ATOM 2669 C C . GLY A 1 56 ? 32.564 -12.173 5.668 1.00 74.32 127 GLY A C 3
ATOM 2670 O O . GLY A 1 56 ? 33.713 -12.612 5.741 1.00 75.24 127 GLY A O 3
ATOM 2674 N N . LEU A 1 57 ? 31.906 -12.056 4.520 1.00 1.43 128 LEU A N 3
ATOM 2675 C CA . LEU A 1 57 ? 32.509 -12.443 3.250 1.00 54.12 128 LEU A CA 3
ATOM 2676 C C . LEU A 1 57 ? 32.948 -11.215 2.458 1.00 32.22 128 LEU A C 3
ATOM 2677 O O . LEU A 1 57 ? 33.839 -11.295 1.615 1.00 44.23 128 LEU A O 3
ATOM 2693 N N . ALA A 1 58 ? 32.317 -10.080 2.738 1.00 14.13 129 ALA A N 3
ATOM 2694 C CA . ALA A 1 58 ? 32.645 -8.835 2.056 1.00 10.24 129 ALA A CA 3
ATOM 2695 C C . ALA A 1 58 ? 32.762 -7.681 3.046 1.00 1.35 129 ALA A C 3
ATOM 2696 O O . ALA A 1 58 ? 32.068 -7.650 4.063 1.00 4.10 129 ALA A O 3
ATOM 2703 N N . ARG A 1 59 ? 33.644 -6.733 2.743 1.00 24.43 130 ARG A N 3
ATOM 2704 C CA . ARG A 1 59 ? 33.853 -5.579 3.608 1.00 13.10 130 ARG A CA 3
ATOM 2705 C C . ARG A 1 59 ? 33.665 -4.278 2.833 1.00 53.34 130 ARG A C 3
ATOM 2706 O O . ARG A 1 59 ? 33.900 -4.224 1.626 1.00 71.31 130 ARG A O 3
ATOM 2727 N N . MET A 1 60 ? 33.241 -3.232 3.534 1.00 33.43 131 MET A N 3
ATOM 2728 C CA . MET A 1 60 ? 33.022 -1.932 2.911 1.00 32.14 131 MET A CA 3
ATOM 2729 C C . MET A 1 60 ? 34.347 -1.218 2.665 1.00 2.31 131 MET A C 3
ATOM 2730 O O . MET A 1 60 ? 35.044 -0.843 3.608 1.00 74.52 131 MET A O 3
ATOM 2744 N N . GLN A 1 61 ? 34.687 -1.034 1.394 1.00 40.22 132 GLN A N 3
ATOM 2745 C CA . GLN A 1 61 ? 35.929 -0.365 1.025 1.00 5.10 132 GLN A CA 3
ATOM 2746 C C . GLN A 1 61 ? 36.052 0.982 1.728 1.00 0.44 132 GLN A C 3
ATOM 2747 O O . GLN A 1 61 ? 35.122 1.789 1.713 1.00 42.42 132 GLN A O 3
ATOM 2761 N N . PRO A 1 1 ? 14.239 -12.882 4.808 1.00 14.43 72 PRO A N 4
ATOM 2762 C CA . PRO A 1 1 ? 13.693 -11.527 4.676 1.00 34.11 72 PRO A CA 4
ATOM 2763 C C . PRO A 1 1 ? 12.466 -11.308 5.557 1.00 64.43 72 PRO A C 4
ATOM 2764 O O . PRO A 1 1 ? 12.099 -12.173 6.351 1.00 40.01 72 PRO A O 4
ATOM 2775 N N . ASP A 1 2 ? 11.839 -10.147 5.409 1.00 33.31 73 ASP A N 4
ATOM 2776 C CA . ASP A 1 2 ? 10.652 -9.815 6.189 1.00 4.23 73 ASP A CA 4
ATOM 2777 C C . ASP A 1 2 ? 9.856 -8.700 5.519 1.00 12.00 73 ASP A C 4
ATOM 2778 O O . ASP A 1 2 ? 8.625 -8.739 5.479 1.00 13.20 73 ASP A O 4
ATOM 2787 N N . THR A 1 3 ? 10.565 -7.706 4.994 1.00 51.34 74 THR A N 4
ATOM 2788 C CA . THR A 1 3 ? 9.924 -6.579 4.328 1.00 61.13 74 THR A CA 4
ATOM 2789 C C . THR A 1 3 ? 10.237 -6.572 2.836 1.00 42.13 74 THR A C 4
ATOM 2790 O O . THR A 1 3 ? 9.335 -6.518 2.001 1.00 15.40 74 THR A O 4
ATOM 2801 N N . VAL A 1 4 ? 11.525 -6.626 2.506 1.00 33.01 75 VAL A N 4
ATOM 2802 C CA . VAL A 1 4 ? 11.957 -6.627 1.114 1.00 64.40 75 VAL A CA 4
ATOM 2803 C C . VAL A 1 4 ? 11.494 -5.367 0.393 1.00 60.14 75 VAL A C 4
ATOM 2804 O O . VAL A 1 4 ? 10.947 -5.435 -0.708 1.00 62.14 75 VAL A O 4
ATOM 2817 N N . ILE A 1 5 ? 11.716 -4.217 1.021 1.00 14.24 76 ILE A N 4
ATOM 2818 C CA . ILE A 1 5 ? 11.322 -2.941 0.439 1.00 43.55 76 ILE A CA 4
ATOM 2819 C C . ILE A 1 5 ? 12.483 -1.953 0.444 1.00 41.44 76 ILE A C 4
ATOM 2820 O O . ILE A 1 5 ? 12.923 -1.499 1.500 1.00 31.34 76 ILE A O 4
ATOM 2836 N N . LEU A 1 6 ? 12.975 -1.620 -0.745 1.00 2.32 77 LEU A N 4
ATOM 2837 C CA . LEU A 1 6 ? 14.084 -0.683 -0.879 1.00 24.22 77 LEU A CA 4
ATOM 2838 C C . LEU A 1 6 ? 13.776 0.380 -1.928 1.00 63.33 77 LEU A C 4
ATOM 2839 O O . LEU A 1 6 ? 13.547 0.066 -3.097 1.00 31.44 77 LEU A O 4
ATOM 2855 N N . ASP A 1 7 ? 13.775 1.639 -1.505 1.00 0.05 78 ASP A N 4
ATOM 2856 C CA . ASP A 1 7 ? 13.498 2.749 -2.408 1.00 41.52 78 ASP A CA 4
ATOM 2857 C C . ASP A 1 7 ? 14.347 3.966 -2.052 1.00 32.15 78 ASP A C 4
ATOM 2858 O O . ASP A 1 7 ? 13.844 4.951 -1.511 1.00 0.23 78 ASP A O 4
ATOM 2867 N N . THR A 1 8 ? 15.639 3.889 -2.355 1.00 22.23 79 THR A N 4
ATOM 2868 C CA . THR A 1 8 ? 16.559 4.982 -2.064 1.00 11.35 79 THR A CA 4
ATOM 2869 C C . THR A 1 8 ? 17.555 5.179 -3.200 1.00 4.12 79 THR A C 4
ATOM 2870 O O . THR A 1 8 ? 17.500 4.483 -4.214 1.00 41.41 79 THR A O 4
ATOM 2881 N N . SER A 1 9 ? 18.467 6.129 -3.023 1.00 5.50 80 SER A N 4
ATOM 2882 C CA . SER A 1 9 ? 19.476 6.420 -4.036 1.00 1.03 80 SER A CA 4
ATOM 2883 C C . SER A 1 9 ? 20.818 6.745 -3.387 1.00 51.53 80 SER A C 4
ATOM 2884 O O . SER A 1 9 ? 21.293 7.878 -3.457 1.00 22.23 80 SER A O 4
ATOM 2892 N N . GLU A 1 10 ? 21.424 5.743 -2.759 1.00 33.13 81 GLU A N 4
ATOM 2893 C CA . GLU A 1 10 ? 22.711 5.923 -2.097 1.00 30.13 81 GLU A CA 4
ATOM 2894 C C . GLU A 1 10 ? 23.537 4.641 -2.158 1.00 1.14 81 GLU A C 4
ATOM 2895 O O . GLU A 1 10 ? 23.629 3.901 -1.177 1.00 4.14 81 GLU A O 4
ATOM 2907 N N . LEU A 1 11 ? 24.136 4.384 -3.316 1.00 12.54 82 LEU A N 4
ATOM 2908 C CA . LEU A 1 11 ? 24.954 3.191 -3.505 1.00 0.41 82 LEU A CA 4
ATOM 2909 C C . LEU A 1 11 ? 26.113 3.164 -2.514 1.00 72.41 82 LEU A C 4
ATOM 2910 O O . LEU A 1 11 ? 26.658 4.206 -2.150 1.00 24.41 82 LEU A O 4
ATOM 2926 N N . VAL A 1 12 ? 26.487 1.963 -2.082 1.00 73.21 83 VAL A N 4
ATOM 2927 C CA . VAL A 1 12 ? 27.583 1.798 -1.136 1.00 65.54 83 VAL A CA 4
ATOM 2928 C C . VAL A 1 12 ? 28.698 0.943 -1.729 1.00 60.22 83 VAL A C 4
ATOM 2929 O O . VAL A 1 12 ? 28.442 -0.106 -2.321 1.00 24.42 83 VAL A O 4
ATOM 2942 N N . THR A 1 13 ? 29.936 1.398 -1.567 1.00 11.42 84 THR A N 4
ATOM 2943 C CA . THR A 1 13 ? 31.090 0.676 -2.086 1.00 64.43 84 THR A CA 4
ATOM 2944 C C . THR A 1 13 ? 31.511 -0.442 -1.139 1.00 43.03 84 THR A C 4
ATOM 2945 O O . THR A 1 13 ? 31.818 -0.199 0.027 1.00 24.12 84 THR A O 4
ATOM 2956 N N . VAL A 1 14 ? 31.524 -1.670 -1.650 1.00 21.12 85 VAL A N 4
ATOM 2957 C CA . VAL A 1 14 ? 31.910 -2.826 -0.849 1.00 10.31 85 VAL A CA 4
ATOM 2958 C C . VAL A 1 14 ? 32.704 -3.829 -1.679 1.00 50.52 85 VAL A C 4
ATOM 2959 O O . VAL A 1 14 ? 32.296 -4.201 -2.780 1.00 34.34 85 VAL A O 4
ATOM 2972 N N . VAL A 1 15 ? 33.840 -4.263 -1.144 1.00 73.42 86 VAL A N 4
ATOM 2973 C CA . VAL A 1 15 ? 34.691 -5.225 -1.834 1.00 25.21 86 VAL A CA 4
ATOM 2974 C C . VAL A 1 15 ? 34.654 -6.584 -1.146 1.00 22.44 86 VAL A C 4
ATOM 2975 O O . VAL A 1 15 ? 34.803 -6.680 0.073 1.00 44.35 86 VAL A O 4
ATOM 2988 N N . ALA A 1 16 ? 34.456 -7.635 -1.935 1.00 34.44 87 ALA A N 4
ATOM 2989 C CA . ALA A 1 16 ? 34.401 -8.991 -1.402 1.00 22.14 87 ALA A CA 4
ATOM 2990 C C . ALA A 1 16 ? 35.780 -9.457 -0.946 1.00 21.23 87 ALA A C 4
ATOM 2991 O O . ALA A 1 16 ? 36.784 -9.204 -1.613 1.00 21.40 87 ALA A O 4
ATOM 2998 N N . LEU A 1 17 ? 35.823 -10.139 0.193 1.00 41.10 88 LEU A N 4
ATOM 2999 C CA . LEU A 1 17 ? 37.079 -10.641 0.738 1.00 1.55 88 LEU A CA 4
ATOM 3000 C C . LEU A 1 17 ? 37.315 -12.088 0.320 1.00 4.42 88 LEU A C 4
ATOM 3001 O O . LEU A 1 17 ? 38.456 -12.546 0.250 1.00 75.33 88 LEU A O 4
ATOM 3017 N N . VAL A 1 18 ? 36.230 -12.802 0.042 1.00 64.54 89 VAL A N 4
ATOM 3018 C CA . VAL A 1 18 ? 36.319 -14.197 -0.374 1.00 73.42 89 VAL A CA 4
ATOM 3019 C C . VAL A 1 18 ? 35.384 -14.483 -1.544 1.00 43.21 89 VAL A C 4
ATOM 3020 O O . VAL A 1 18 ? 34.375 -13.802 -1.728 1.00 63.51 89 VAL A O 4
ATOM 3033 N N . LYS A 1 19 ? 35.727 -15.495 -2.334 1.00 32.25 90 LYS A N 4
ATOM 3034 C CA . LYS A 1 19 ? 34.919 -15.874 -3.487 1.00 54.01 90 LYS A CA 4
ATOM 3035 C C . LYS A 1 19 ? 33.464 -16.098 -3.082 1.00 4.11 90 LYS A C 4
ATOM 3036 O O . LYS A 1 19 ? 33.129 -17.112 -2.470 1.00 22.11 90 LYS A O 4
ATOM 3055 N N . LEU A 1 20 ? 32.606 -15.145 -3.428 1.00 72.02 91 LEU A N 4
ATOM 3056 C CA . LEU A 1 20 ? 31.187 -15.240 -3.103 1.00 11.34 91 LEU A CA 4
ATOM 3057 C C . LEU A 1 20 ? 30.328 -14.730 -4.256 1.00 44.22 91 LEU A C 4
ATOM 3058 O O . LEU A 1 20 ? 30.691 -13.768 -4.936 1.00 33.44 91 LEU A O 4
ATOM 3074 N N . HIS A 1 21 ? 29.188 -15.378 -4.470 1.00 62.31 92 HIS A N 4
ATOM 3075 C CA . HIS A 1 21 ? 28.276 -14.989 -5.539 1.00 51.51 92 HIS A CA 4
ATOM 3076 C C . HIS A 1 21 ? 27.177 -14.073 -5.009 1.00 3.22 92 HIS A C 4
ATOM 3077 O O . HIS A 1 21 ? 26.250 -14.524 -4.335 1.00 51.51 92 HIS A O 4
ATOM 3091 N N . THR A 1 22 ? 27.287 -12.784 -5.317 1.00 61.42 93 THR A N 4
ATOM 3092 C CA . THR A 1 22 ? 26.304 -11.805 -4.871 1.00 33.53 93 THR A CA 4
ATOM 3093 C C . THR A 1 22 ? 25.468 -11.293 -6.038 1.00 63.42 93 THR A C 4
ATOM 3094 O O . THR A 1 22 ? 25.952 -11.202 -7.167 1.00 14.54 93 THR A O 4
ATOM 3105 N N . ASP A 1 23 ? 24.213 -10.960 -5.760 1.00 34.43 94 ASP A N 4
ATOM 3106 C CA . ASP A 1 23 ? 23.309 -10.455 -6.787 1.00 1.43 94 ASP A CA 4
ATOM 3107 C C . ASP A 1 23 ? 22.976 -8.987 -6.543 1.00 1.01 94 ASP A C 4
ATOM 3108 O O . ASP A 1 23 ? 22.001 -8.667 -5.865 1.00 14.53 94 ASP A O 4
ATOM 3117 N N . ALA A 1 24 ? 23.793 -8.099 -7.100 1.00 4.55 95 ALA A N 4
ATOM 3118 C CA . ALA A 1 24 ? 23.584 -6.665 -6.943 1.00 52.14 95 ALA A CA 4
ATOM 3119 C C . ALA A 1 24 ? 23.643 -5.952 -8.290 1.00 45.21 95 ALA A C 4
ATOM 3120 O O . ALA A 1 24 ? 24.698 -5.883 -8.922 1.00 14.14 95 ALA A O 4
ATOM 3127 N N . LEU A 1 25 ? 22.505 -5.422 -8.724 1.00 42.40 96 LEU A N 4
ATOM 3128 C CA . LEU A 1 25 ? 22.426 -4.714 -9.996 1.00 42.12 96 LEU A CA 4
ATOM 3129 C C . LEU A 1 25 ? 22.715 -3.227 -9.811 1.00 4.00 96 LEU A C 4
ATOM 3130 O O . LEU A 1 25 ? 22.038 -2.544 -9.042 1.00 21.01 96 LEU A O 4
ATOM 3146 N N . HIS A 1 26 ? 23.723 -2.732 -10.522 1.00 25.01 97 HIS A N 4
ATOM 3147 C CA . HIS A 1 26 ? 24.099 -1.325 -10.438 1.00 70.35 97 HIS A CA 4
ATOM 3148 C C . HIS A 1 26 ? 22.886 -0.425 -10.654 1.00 63.11 97 HIS A C 4
ATOM 3149 O O . HIS A 1 26 ? 22.171 -0.558 -11.646 1.00 31.04 97 HIS A O 4
ATOM 3163 N N . ALA A 1 27 ? 22.662 0.492 -9.718 1.00 22.43 98 ALA A N 4
ATOM 3164 C CA . ALA A 1 27 ? 21.538 1.414 -9.805 1.00 50.32 98 ALA A CA 4
ATOM 3165 C C . ALA A 1 27 ? 21.949 2.718 -10.481 1.00 43.14 98 ALA A C 4
ATOM 3166 O O . ALA A 1 27 ? 21.252 3.220 -11.363 1.00 52.21 98 ALA A O 4
ATOM 3173 N N . THR A 1 28 ? 23.086 3.264 -10.061 1.00 63.14 99 THR A N 4
ATOM 3174 C CA . THR A 1 28 ? 23.590 4.510 -10.624 1.00 53.31 99 THR A CA 4
ATOM 3175 C C . THR A 1 28 ? 24.343 4.261 -11.926 1.00 1.14 99 THR A C 4
ATOM 3176 O O . THR A 1 28 ? 24.325 5.092 -12.833 1.00 52.33 99 THR A O 4
ATOM 3187 N N . ARG A 1 29 ? 25.005 3.112 -12.010 1.00 32.45 100 ARG A N 4
ATOM 3188 C CA . ARG A 1 29 ? 25.766 2.754 -13.201 1.00 31.10 100 ARG A CA 4
ATOM 3189 C C . ARG A 1 29 ? 25.068 1.641 -13.977 1.00 63.15 100 ARG A C 4
ATOM 3190 O O . ARG A 1 29 ? 23.985 1.193 -13.601 1.00 40.02 100 ARG A O 4
ATOM 3211 N N . ASP A 1 30 ? 25.696 1.202 -15.063 1.00 35.44 101 ASP A N 4
ATOM 3212 C CA . ASP A 1 30 ? 25.135 0.141 -15.892 1.00 42.25 101 ASP A CA 4
ATOM 3213 C C . ASP A 1 30 ? 26.052 -1.078 -15.908 1.00 13.30 101 ASP A C 4
ATOM 3214 O O . ASP A 1 30 ? 26.818 -1.278 -16.850 1.00 1.02 101 ASP A O 4
ATOM 3223 N N . GLU A 1 31 ? 25.968 -1.889 -14.858 1.00 53.21 102 GLU A N 4
ATOM 3224 C CA . GLU A 1 31 ? 26.791 -3.087 -14.751 1.00 71.22 102 GLU A CA 4
ATOM 3225 C C . GLU A 1 31 ? 26.260 -4.017 -13.663 1.00 63.53 102 GLU A C 4
ATOM 3226 O O . GLU A 1 31 ? 26.444 -3.785 -12.469 1.00 60.51 102 GLU A O 4
ATOM 3238 N N . PRO A 1 32 ? 25.584 -5.095 -14.086 1.00 60.44 103 PRO A N 4
ATOM 3239 C CA . PRO A 1 32 ? 25.011 -6.082 -13.166 1.00 23.21 103 PRO A CA 4
ATOM 3240 C C . PRO A 1 32 ? 26.083 -6.909 -12.462 1.00 43.42 103 PRO A C 4
ATOM 3241 O O . PRO A 1 32 ? 27.188 -7.079 -12.978 1.00 71.35 103 PRO A O 4
ATOM 3252 N N . VAL A 1 33 ? 25.749 -7.421 -11.282 1.00 1.10 104 VAL A N 4
ATOM 3253 C CA . VAL A 1 33 ? 26.683 -8.230 -10.508 1.00 73.52 104 VAL A CA 4
ATOM 3254 C C . VAL A 1 33 ? 26.056 -9.561 -10.109 1.00 32.42 104 VAL A C 4
ATOM 3255 O O . VAL A 1 33 ? 25.049 -9.597 -9.403 1.00 11.43 104 VAL A O 4
ATOM 3268 N N . ALA A 1 34 ? 26.657 -10.655 -10.566 1.00 3.24 105 ALA A N 4
ATOM 3269 C CA . ALA A 1 34 ? 26.159 -11.988 -10.254 1.00 21.13 105 ALA A CA 4
ATOM 3270 C C . ALA A 1 34 ? 27.180 -12.780 -9.443 1.00 13.24 105 ALA A C 4
ATOM 3271 O O . ALA A 1 34 ? 26.832 -13.743 -8.760 1.00 60.41 105 ALA A O 4
ATOM 3278 N N . PHE A 1 35 ? 28.441 -12.366 -9.521 1.00 73.52 106 PHE A N 4
ATOM 3279 C CA . PHE A 1 35 ? 29.512 -13.039 -8.796 1.00 12.34 106 PHE A CA 4
ATOM 3280 C C . PHE A 1 35 ? 30.717 -12.116 -8.628 1.00 74.42 106 PHE A C 4
ATOM 3281 O O . PHE A 1 35 ? 31.200 -11.527 -9.595 1.00 21.23 106 PHE A O 4
ATOM 3298 N N . VAL A 1 36 ? 31.196 -11.997 -7.394 1.00 63.22 107 VAL A N 4
ATOM 3299 C CA . VAL A 1 36 ? 32.344 -11.149 -7.099 1.00 2.24 107 VAL A CA 4
ATOM 3300 C C . VAL A 1 36 ? 33.534 -11.978 -6.627 1.00 73.05 107 VAL A C 4
ATOM 3301 O O . VAL A 1 36 ? 33.372 -13.108 -6.164 1.00 64.03 107 VAL A O 4
ATOM 3314 N N . LEU A 1 37 ? 34.728 -11.409 -6.746 1.00 54.52 108 LEU A N 4
ATOM 3315 C CA . LEU A 1 37 ? 35.947 -12.095 -6.331 1.00 41.34 108 LEU A CA 4
ATOM 3316 C C . LEU A 1 37 ? 36.588 -11.392 -5.139 1.00 71.43 108 LEU A C 4
ATOM 3317 O O . LEU A 1 37 ? 36.295 -10.236 -4.837 1.00 55.22 108 LEU A O 4
ATOM 3333 N N . PRO A 1 38 ? 37.489 -12.105 -4.446 1.00 34.41 109 PRO A N 4
ATOM 3334 C CA . PRO A 1 38 ? 38.193 -11.569 -3.277 1.00 53.42 109 PRO A CA 4
ATOM 3335 C C . PRO A 1 38 ? 39.197 -10.484 -3.653 1.00 53.10 109 PRO A C 4
ATOM 3336 O O . PRO A 1 38 ? 40.379 -10.759 -3.846 1.00 23.22 109 PRO A O 4
ATOM 3347 N N . GLY A 1 39 ? 38.715 -9.248 -3.755 1.00 14.32 110 GLY A N 4
ATOM 3348 C CA . GLY A 1 39 ? 39.584 -8.141 -4.108 1.00 12.45 110 GLY A CA 4
ATOM 3349 C C . GLY A 1 39 ? 38.907 -7.142 -5.025 1.00 63.41 110 GLY A C 4
ATOM 3350 O O . GLY A 1 39 ? 39.467 -6.088 -5.331 1.00 32.41 110 GLY A O 4
ATOM 3354 N N . THR A 1 40 ? 37.699 -7.473 -5.470 1.00 33.22 111 THR A N 4
ATOM 3355 C CA . THR A 1 40 ? 36.947 -6.600 -6.361 1.00 75.54 111 THR A CA 4
ATOM 3356 C C . THR A 1 40 ? 35.939 -5.760 -5.585 1.00 51.25 111 THR A C 4
ATOM 3357 O O . THR A 1 40 ? 35.215 -6.272 -4.732 1.00 74.04 111 THR A O 4
ATOM 3368 N N . ALA A 1 41 ? 35.895 -4.467 -5.889 1.00 44.12 112 ALA A N 4
ATOM 3369 C CA . ALA A 1 41 ? 34.974 -3.556 -5.222 1.00 11.10 112 ALA A CA 4
ATOM 3370 C C . ALA A 1 41 ? 33.698 -3.372 -6.036 1.00 51.13 112 ALA A C 4
ATOM 3371 O O . ALA A 1 41 ? 33.730 -2.847 -7.149 1.00 53.25 112 ALA A O 4
ATOM 3378 N N . PHE A 1 42 ? 32.575 -3.809 -5.475 1.00 41.30 113 PHE A N 4
ATOM 3379 C CA . PHE A 1 42 ? 31.287 -3.693 -6.150 1.00 23.33 113 PHE A CA 4
ATOM 3380 C C . PHE A 1 42 ? 30.322 -2.837 -5.337 1.00 54.34 113 PHE A C 4
ATOM 3381 O O . PHE A 1 42 ? 30.223 -2.981 -4.119 1.00 0.32 113 PHE A O 4
ATOM 3398 N N . ARG A 1 43 ? 29.612 -1.946 -6.021 1.00 53.21 114 ARG A N 4
ATOM 3399 C CA . ARG A 1 43 ? 28.655 -1.064 -5.363 1.00 74.43 114 ARG A CA 4
ATOM 3400 C C . ARG A 1 43 ? 27.297 -1.746 -5.219 1.00 1.40 114 ARG A C 4
ATOM 3401 O O . ARG A 1 43 ? 26.785 -2.339 -6.168 1.00 63.55 114 ARG A O 4
ATOM 3422 N N . VAL A 1 44 ? 26.719 -1.658 -4.025 1.00 50.30 115 VAL A N 4
ATOM 3423 C CA . VAL A 1 44 ? 25.422 -2.265 -3.757 1.00 75.12 115 VAL A CA 4
ATOM 3424 C C . VAL A 1 44 ? 24.502 -1.295 -3.022 1.00 60.53 115 VAL A C 4
ATOM 3425 O O . VAL A 1 44 ? 24.896 -0.175 -2.699 1.00 34.22 115 VAL A O 4
ATOM 3438 N N . SER A 1 45 ? 23.275 -1.735 -2.761 1.00 61.52 116 SER A N 4
ATOM 3439 C CA . SER A 1 45 ? 22.298 -0.905 -2.067 1.00 32.23 116 SER A CA 4
ATOM 3440 C C . SER A 1 45 ? 22.605 -0.839 -0.574 1.00 42.51 116 SER A C 4
ATOM 3441 O O . SER A 1 45 ? 23.130 -1.789 0.007 1.00 52.34 116 SER A O 4
ATOM 3449 N N . ALA A 1 46 ? 22.275 0.293 0.041 1.00 25.32 117 ALA A N 4
ATOM 3450 C CA . ALA A 1 46 ? 22.514 0.484 1.467 1.00 52.41 117 ALA A CA 4
ATOM 3451 C C . ALA A 1 46 ? 21.962 -0.682 2.277 1.00 15.04 117 ALA A C 4
ATOM 3452 O O . ALA A 1 46 ? 22.524 -1.059 3.305 1.00 63.20 117 ALA A O 4
ATOM 3459 N N . GLY A 1 47 ? 20.854 -1.250 1.810 1.00 71.41 118 GLY A N 4
ATOM 3460 C CA . GLY A 1 47 ? 20.243 -2.368 2.506 1.00 52.41 118 GLY A CA 4
ATOM 3461 C C . GLY A 1 47 ? 20.934 -3.683 2.208 1.00 22.14 118 GLY A C 4
ATOM 3462 O O . GLY A 1 47 ? 20.937 -4.593 3.038 1.00 72.11 118 GLY A O 4
ATOM 3466 N N . VAL A 1 48 ? 21.522 -3.786 1.021 1.00 44.15 119 VAL A N 4
ATOM 3467 C CA . VAL A 1 48 ? 22.221 -5.001 0.616 1.00 42.44 119 VAL A CA 4
ATOM 3468 C C . VAL A 1 48 ? 23.550 -5.142 1.351 1.00 55.14 119 VAL A C 4
ATOM 3469 O O . VAL A 1 48 ? 23.856 -6.199 1.902 1.00 70.24 119 VAL A O 4
ATOM 3482 N N . ALA A 1 49 ? 24.334 -4.069 1.356 1.00 73.45 120 ALA A N 4
ATOM 3483 C CA . ALA A 1 49 ? 25.628 -4.072 2.024 1.00 21.25 120 ALA A CA 4
ATOM 3484 C C . ALA A 1 49 ? 25.499 -4.549 3.468 1.00 72.02 120 ALA A C 4
ATOM 3485 O O . ALA A 1 49 ? 26.367 -5.257 3.977 1.00 71.40 120 ALA A O 4
ATOM 3492 N N . ALA A 1 50 ? 24.410 -4.155 4.120 1.00 4.15 121 ALA A N 4
ATOM 3493 C CA . ALA A 1 50 ? 24.168 -4.543 5.504 1.00 11.14 121 ALA A CA 4
ATOM 3494 C C . ALA A 1 50 ? 24.298 -6.052 5.682 1.00 3.25 121 ALA A C 4
ATOM 3495 O O . ALA A 1 50 ? 24.875 -6.522 6.662 1.00 13.24 121 ALA A O 4
ATOM 3502 N N . GLU A 1 51 ? 23.759 -6.804 4.729 1.00 74.11 122 GLU A N 4
ATOM 3503 C CA . GLU A 1 51 ? 23.815 -8.261 4.783 1.00 54.22 122 GLU A CA 4
ATOM 3504 C C . GLU A 1 51 ? 25.204 -8.766 4.405 1.00 51.34 122 GLU A C 4
ATOM 3505 O O . GLU A 1 51 ? 25.763 -9.633 5.074 1.00 22.15 122 GLU A O 4
ATOM 3517 N N . MET A 1 52 ? 25.753 -8.218 3.326 1.00 4.54 123 MET A N 4
ATOM 3518 C CA . MET A 1 52 ? 27.077 -8.612 2.859 1.00 2.53 123 MET A CA 4
ATOM 3519 C C . MET A 1 52 ? 28.092 -8.568 3.998 1.00 33.01 123 MET A C 4
ATOM 3520 O O . MET A 1 52 ? 28.776 -9.554 4.273 1.00 51.24 123 MET A O 4
ATOM 3534 N N . THR A 1 53 ? 28.183 -7.418 4.659 1.00 43.03 124 THR A N 4
ATOM 3535 C CA . THR A 1 53 ? 29.115 -7.246 5.767 1.00 51.43 124 THR A CA 4
ATOM 3536 C C . THR A 1 53 ? 28.748 -8.147 6.940 1.00 73.23 124 THR A C 4
ATOM 3537 O O . THR A 1 53 ? 29.614 -8.566 7.706 1.00 31.33 124 THR A O 4
ATOM 3548 N N . GLU A 1 54 ? 27.458 -8.444 7.071 1.00 1.24 125 GLU A N 4
ATOM 3549 C CA . GLU A 1 54 ? 26.978 -9.297 8.151 1.00 30.31 125 GLU A CA 4
ATOM 3550 C C . GLU A 1 54 ? 27.353 -10.755 7.902 1.00 44.03 125 GLU A C 4
ATOM 3551 O O . GLU A 1 54 ? 27.464 -11.547 8.837 1.00 74.34 125 GLU A O 4
ATOM 3563 N N . ARG A 1 55 ? 27.549 -11.100 6.633 1.00 31.20 126 ARG A N 4
ATOM 3564 C CA . ARG A 1 55 ? 27.911 -12.462 6.259 1.00 14.03 126 ARG A CA 4
ATOM 3565 C C . ARG A 1 55 ? 29.380 -12.739 6.568 1.00 55.34 126 ARG A C 4
ATOM 3566 O O . ARG A 1 55 ? 29.780 -13.887 6.751 1.00 3.51 126 ARG A O 4
ATOM 3587 N N . GLY A 1 56 ? 30.178 -11.677 6.623 1.00 54.42 127 GLY A N 4
ATOM 3588 C CA . GLY A 1 56 ? 31.593 -11.826 6.908 1.00 5.43 127 GLY A CA 4
ATOM 3589 C C . GLY A 1 56 ? 32.383 -12.282 5.697 1.00 23.43 127 GLY A C 4
ATOM 3590 O O . GLY A 1 56 ? 33.497 -12.791 5.831 1.00 40.23 127 GLY A O 4
ATOM 3594 N N . LEU A 1 57 ? 31.807 -12.103 4.515 1.00 71.04 128 LEU A N 4
ATOM 3595 C CA . LEU A 1 57 ? 32.465 -12.501 3.275 1.00 74.44 128 LEU A CA 4
ATOM 3596 C C . LEU A 1 57 ? 32.952 -11.282 2.500 1.00 64.13 128 LEU A C 4
ATOM 3597 O O . LEU A 1 57 ? 33.887 -11.373 1.705 1.00 54.43 128 LEU A O 4
ATOM 3613 N N . ALA A 1 58 ? 32.314 -10.141 2.740 1.00 40.02 129 ALA A N 4
ATOM 3614 C CA . ALA A 1 58 ? 32.685 -8.902 2.068 1.00 61.43 129 ALA A CA 4
ATOM 3615 C C . ALA A 1 58 ? 32.870 -7.768 3.071 1.00 71.15 129 ALA A C 4
ATOM 3616 O O . ALA A 1 58 ? 32.283 -7.782 4.153 1.00 3.41 129 ALA A O 4
ATOM 3623 N N . ARG A 1 59 ? 33.688 -6.786 2.704 1.00 74.52 130 ARG A N 4
ATOM 3624 C CA . ARG A 1 59 ? 33.950 -5.646 3.573 1.00 1.11 130 ARG A CA 4
ATOM 3625 C C . ARG A 1 59 ? 33.869 -4.338 2.791 1.00 3.45 130 ARG A C 4
ATOM 3626 O O . ARG A 1 59 ? 34.233 -4.282 1.617 1.00 40.33 130 ARG A O 4
ATOM 3647 N N . MET A 1 60 ? 33.390 -3.289 3.451 1.00 2.43 131 MET A N 4
ATOM 3648 C CA . MET A 1 60 ? 33.263 -1.981 2.819 1.00 41.32 131 MET A CA 4
ATOM 3649 C C . MET A 1 60 ? 34.630 -1.431 2.427 1.00 11.24 131 MET A C 4
ATOM 3650 O O . MET A 1 60 ? 35.623 -1.663 3.117 1.00 53.23 131 MET A O 4
ATOM 3664 N N . GLN A 1 61 ? 34.674 -0.701 1.317 1.00 64.40 132 GLN A N 4
ATOM 3665 C CA . GLN A 1 61 ? 35.921 -0.119 0.834 1.00 61.12 132 GLN A CA 4
ATOM 3666 C C . GLN A 1 61 ? 36.198 1.217 1.515 1.00 12.10 132 GLN A C 4
ATOM 3667 O O . GLN A 1 61 ? 35.282 1.871 2.016 1.00 4.33 132 GLN A O 4
ATOM 3681 N N . PRO A 1 1 ? 11.967 -9.787 4.491 1.00 62.30 72 PRO A N 5
ATOM 3682 C CA . PRO A 1 1 ? 11.607 -8.438 4.047 1.00 1.12 72 PRO A CA 5
ATOM 3683 C C . PRO A 1 1 ? 10.466 -7.844 4.866 1.00 54.41 72 PRO A C 5
ATOM 3684 O O . PRO A 1 1 ? 10.052 -8.412 5.876 1.00 62.53 72 PRO A O 5
ATOM 3695 N N . ASP A 1 2 ? 9.962 -6.697 4.423 1.00 52.20 73 ASP A N 5
ATOM 3696 C CA . ASP A 1 2 ? 8.867 -6.025 5.114 1.00 35.45 73 ASP A CA 5
ATOM 3697 C C . ASP A 1 2 ? 8.296 -4.898 4.261 1.00 0.33 73 ASP A C 5
ATOM 3698 O O . ASP A 1 2 ? 7.084 -4.682 4.229 1.00 54.13 73 ASP A O 5
ATOM 3707 N N . THR A 1 3 ? 9.177 -4.179 3.571 1.00 31.03 74 THR A N 5
ATOM 3708 C CA . THR A 1 3 ? 8.761 -3.073 2.720 1.00 11.40 74 THR A CA 5
ATOM 3709 C C . THR A 1 3 ? 9.017 -3.384 1.250 1.00 14.54 74 THR A C 5
ATOM 3710 O O . THR A 1 3 ? 8.116 -3.283 0.417 1.00 34.53 74 THR A O 5
ATOM 3721 N N . VAL A 1 4 ? 10.252 -3.761 0.937 1.00 62.22 75 VAL A N 5
ATOM 3722 C CA . VAL A 1 4 ? 10.627 -4.089 -0.435 1.00 1.24 75 VAL A CA 5
ATOM 3723 C C . VAL A 1 4 ? 10.413 -2.898 -1.362 1.00 55.03 75 VAL A C 5
ATOM 3724 O O . VAL A 1 4 ? 9.825 -3.033 -2.436 1.00 64.43 75 VAL A O 5
ATOM 3737 N N . ILE A 1 5 ? 10.893 -1.733 -0.940 1.00 50.14 76 ILE A N 5
ATOM 3738 C CA . ILE A 1 5 ? 10.755 -0.518 -1.735 1.00 61.42 76 ILE A CA 5
ATOM 3739 C C . ILE A 1 5 ? 12.096 0.192 -1.890 1.00 74.32 76 ILE A C 5
ATOM 3740 O O . ILE A 1 5 ? 12.701 0.620 -0.908 1.00 14.53 76 ILE A O 5
ATOM 3756 N N . LEU A 1 6 ? 12.553 0.313 -3.131 1.00 61.12 77 LEU A N 5
ATOM 3757 C CA . LEU A 1 6 ? 13.823 0.974 -3.417 1.00 71.51 77 LEU A CA 5
ATOM 3758 C C . LEU A 1 6 ? 13.620 2.159 -4.355 1.00 13.23 77 LEU A C 5
ATOM 3759 O O . LEU A 1 6 ? 13.364 1.985 -5.547 1.00 25.24 77 LEU A O 5
ATOM 3775 N N . ASP A 1 7 ? 13.738 3.365 -3.809 1.00 44.03 78 ASP A N 5
ATOM 3776 C CA . ASP A 1 7 ? 13.571 4.581 -4.597 1.00 63.40 78 ASP A CA 5
ATOM 3777 C C . ASP A 1 7 ? 14.593 5.638 -4.188 1.00 73.23 78 ASP A C 5
ATOM 3778 O O . ASP A 1 7 ? 14.238 6.782 -3.900 1.00 73.40 78 ASP A O 5
ATOM 3787 N N . THR A 1 8 ? 15.863 5.249 -4.164 1.00 21.43 79 THR A N 5
ATOM 3788 C CA . THR A 1 8 ? 16.935 6.160 -3.787 1.00 5.31 79 THR A CA 5
ATOM 3789 C C . THR A 1 8 ? 18.173 5.940 -4.648 1.00 71.14 79 THR A C 5
ATOM 3790 O O . THR A 1 8 ? 18.182 5.081 -5.531 1.00 63.22 79 THR A O 5
ATOM 3801 N N . SER A 1 9 ? 19.218 6.720 -4.387 1.00 74.21 80 SER A N 5
ATOM 3802 C CA . SER A 1 9 ? 20.461 6.610 -5.142 1.00 31.02 80 SER A CA 5
ATOM 3803 C C . SER A 1 9 ? 21.668 6.696 -4.214 1.00 41.45 80 SER A C 5
ATOM 3804 O O . SER A 1 9 ? 22.606 7.452 -4.468 1.00 1.14 80 SER A O 5
ATOM 3812 N N . GLU A 1 10 ? 21.638 5.916 -3.138 1.00 13.50 81 GLU A N 5
ATOM 3813 C CA . GLU A 1 10 ? 22.729 5.905 -2.171 1.00 54.41 81 GLU A CA 5
ATOM 3814 C C . GLU A 1 10 ? 23.482 4.579 -2.217 1.00 3.31 81 GLU A C 5
ATOM 3815 O O . GLU A 1 10 ? 23.493 3.824 -1.244 1.00 11.42 81 GLU A O 5
ATOM 3827 N N . LEU A 1 11 ? 24.111 4.302 -3.354 1.00 12.23 82 LEU A N 5
ATOM 3828 C CA . LEU A 1 11 ? 24.867 3.067 -3.528 1.00 61.10 82 LEU A CA 5
ATOM 3829 C C . LEU A 1 11 ? 26.076 3.033 -2.598 1.00 22.30 82 LEU A C 5
ATOM 3830 O O . LEU A 1 11 ? 26.782 4.029 -2.443 1.00 73.52 82 LEU A O 5
ATOM 3846 N N . VAL A 1 12 ? 26.310 1.877 -1.983 1.00 50.40 83 VAL A N 5
ATOM 3847 C CA . VAL A 1 12 ? 27.435 1.712 -1.070 1.00 61.02 83 VAL A CA 5
ATOM 3848 C C . VAL A 1 12 ? 28.533 0.862 -1.701 1.00 21.31 83 VAL A C 5
ATOM 3849 O O . VAL A 1 12 ? 28.263 -0.188 -2.284 1.00 21.31 83 VAL A O 5
ATOM 3862 N N . THR A 1 13 ? 29.773 1.323 -1.579 1.00 65.02 84 THR A N 5
ATOM 3863 C CA . THR A 1 13 ? 30.914 0.605 -2.137 1.00 12.50 84 THR A CA 5
ATOM 3864 C C . THR A 1 13 ? 31.403 -0.477 -1.181 1.00 62.34 84 THR A C 5
ATOM 3865 O O . THR A 1 13 ? 31.774 -0.194 -0.044 1.00 4.35 84 THR A O 5
ATOM 3876 N N . VAL A 1 14 ? 31.400 -1.720 -1.653 1.00 1.13 85 VAL A N 5
ATOM 3877 C CA . VAL A 1 14 ? 31.846 -2.847 -0.841 1.00 52.20 85 VAL A CA 5
ATOM 3878 C C . VAL A 1 14 ? 32.651 -3.839 -1.672 1.00 70.13 85 VAL A C 5
ATOM 3879 O O . VAL A 1 14 ? 32.245 -4.217 -2.772 1.00 21.44 85 VAL A O 5
ATOM 3892 N N . VAL A 1 15 ? 33.795 -4.258 -1.140 1.00 33.30 86 VAL A N 5
ATOM 3893 C CA . VAL A 1 15 ? 34.657 -5.209 -1.832 1.00 33.30 86 VAL A CA 5
ATOM 3894 C C . VAL A 1 15 ? 34.622 -6.575 -1.157 1.00 3.04 86 VAL A C 5
ATOM 3895 O O . VAL A 1 15 ? 34.748 -6.678 0.064 1.00 54.10 86 VAL A O 5
ATOM 3908 N N . ALA A 1 16 ? 34.453 -7.622 -1.958 1.00 14.45 87 ALA A N 5
ATOM 3909 C CA . ALA A 1 16 ? 34.404 -8.982 -1.436 1.00 43.04 87 ALA A CA 5
ATOM 3910 C C . ALA A 1 16 ? 35.775 -9.427 -0.936 1.00 42.41 87 ALA A C 5
ATOM 3911 O O . ALA A 1 16 ? 36.803 -9.075 -1.515 1.00 1.42 87 ALA A O 5
ATOM 3918 N N . LEU A 1 17 ? 35.782 -10.201 0.143 1.00 64.32 88 LEU A N 5
ATOM 3919 C CA . LEU A 1 17 ? 37.027 -10.694 0.723 1.00 71.13 88 LEU A CA 5
ATOM 3920 C C . LEU A 1 17 ? 37.291 -12.137 0.302 1.00 51.44 88 LEU A C 5
ATOM 3921 O O . LEU A 1 17 ? 38.429 -12.603 0.325 1.00 5.05 88 LEU A O 5
ATOM 3937 N N . VAL A 1 18 ? 36.230 -12.837 -0.087 1.00 22.23 89 VAL A N 5
ATOM 3938 C CA . VAL A 1 18 ? 36.347 -14.226 -0.518 1.00 0.32 89 VAL A CA 5
ATOM 3939 C C . VAL A 1 18 ? 35.406 -14.521 -1.680 1.00 72.05 89 VAL A C 5
ATOM 3940 O O . VAL A 1 18 ? 34.405 -13.831 -1.875 1.00 25.13 89 VAL A O 5
ATOM 3953 N N . LYS A 1 19 ? 35.733 -15.552 -2.451 1.00 32.51 90 LYS A N 5
ATOM 3954 C CA . LYS A 1 19 ? 34.917 -15.944 -3.595 1.00 1.45 90 LYS A CA 5
ATOM 3955 C C . LYS A 1 19 ? 33.463 -16.143 -3.182 1.00 71.13 90 LYS A C 5
ATOM 3956 O O . LYS A 1 19 ? 33.107 -17.169 -2.600 1.00 1.00 90 LYS A O 5
ATOM 3975 N N . LEU A 1 20 ? 32.625 -15.160 -3.488 1.00 40.50 91 LEU A N 5
ATOM 3976 C CA . LEU A 1 20 ? 31.208 -15.228 -3.150 1.00 14.01 91 LEU A CA 5
ATOM 3977 C C . LEU A 1 20 ? 30.348 -14.715 -4.301 1.00 10.34 91 LEU A C 5
ATOM 3978 O O . LEU A 1 20 ? 30.715 -13.760 -4.986 1.00 43.52 91 LEU A O 5
ATOM 3994 N N . HIS A 1 21 ? 29.200 -15.354 -4.507 1.00 0.12 92 HIS A N 5
ATOM 3995 C CA . HIS A 1 21 ? 28.286 -14.960 -5.573 1.00 62.01 92 HIS A CA 5
ATOM 3996 C C . HIS A 1 21 ? 27.187 -14.048 -5.037 1.00 51.41 92 HIS A C 5
ATOM 3997 O O . HIS A 1 21 ? 26.261 -14.503 -4.364 1.00 43.03 92 HIS A O 5
ATOM 4011 N N . THR A 1 22 ? 27.294 -12.758 -5.339 1.00 4.24 93 THR A N 5
ATOM 4012 C CA . THR A 1 22 ? 26.311 -11.782 -4.885 1.00 62.12 93 THR A CA 5
ATOM 4013 C C . THR A 1 22 ? 25.477 -11.261 -6.050 1.00 41.23 93 THR A C 5
ATOM 4014 O O . THR A 1 22 ? 25.965 -11.151 -7.175 1.00 13.55 93 THR A O 5
ATOM 4025 N N . ASP A 1 23 ? 24.218 -10.941 -5.773 1.00 2.21 94 ASP A N 5
ATOM 4026 C CA . ASP A 1 23 ? 23.316 -10.429 -6.798 1.00 43.40 94 ASP A CA 5
ATOM 4027 C C . ASP A 1 23 ? 22.985 -8.961 -6.546 1.00 32.32 94 ASP A C 5
ATOM 4028 O O . ASP A 1 23 ? 22.008 -8.643 -5.867 1.00 64.12 94 ASP A O 5
ATOM 4037 N N . ALA A 1 24 ? 23.803 -8.072 -7.097 1.00 44.32 95 ALA A N 5
ATOM 4038 C CA . ALA A 1 24 ? 23.597 -6.638 -6.933 1.00 71.42 95 ALA A CA 5
ATOM 4039 C C . ALA A 1 24 ? 23.637 -5.920 -8.278 1.00 41.04 95 ALA A C 5
ATOM 404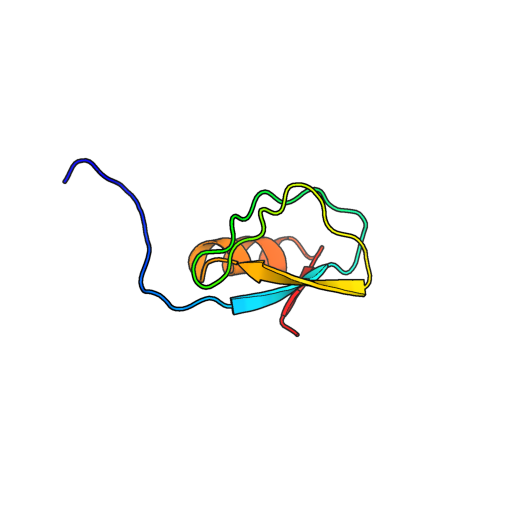0 O O . ALA A 1 24 ? 24.680 -5.862 -8.931 1.00 70.01 95 ALA A O 5
ATOM 4047 N N . LEU A 1 25 ? 22.496 -5.376 -8.687 1.00 43.10 96 LEU A N 5
ATOM 4048 C CA . LEU A 1 25 ? 22.401 -4.662 -9.956 1.00 22.13 96 LEU A CA 5
ATOM 4049 C C . LEU A 1 25 ? 22.705 -3.179 -9.770 1.00 41.13 96 LEU A C 5
ATOM 4050 O O . LEU A 1 25 ? 22.050 -2.493 -8.984 1.00 65.35 96 LEU A O 5
ATOM 4066 N N . HIS A 1 26 ? 23.703 -2.689 -10.500 1.00 12.33 97 HIS A N 5
ATOM 4067 C CA . HIS A 1 26 ? 24.093 -1.285 -10.417 1.00 73.41 97 HIS A CA 5
ATOM 4068 C C . HIS A 1 26 ? 22.885 -0.374 -10.611 1.00 24.04 97 HIS A C 5
ATOM 4069 O O . HIS A 1 26 ? 22.158 -0.492 -11.597 1.00 33.21 97 HIS A O 5
ATOM 4083 N N . ALA A 1 27 ? 22.677 0.535 -9.664 1.00 34.44 98 ALA A N 5
ATOM 4084 C CA . ALA A 1 27 ? 21.558 1.467 -9.732 1.00 30.34 98 ALA A CA 5
ATOM 4085 C C . ALA A 1 27 ? 21.965 2.762 -10.425 1.00 72.13 98 ALA A C 5
ATOM 4086 O O . ALA A 1 27 ? 21.249 3.265 -11.293 1.00 11.22 98 ALA A O 5
ATOM 4093 N N . THR A 1 28 ? 23.118 3.299 -10.038 1.00 53.35 99 THR A N 5
ATOM 4094 C CA . THR A 1 28 ? 23.618 4.537 -10.622 1.00 53.12 99 THR A CA 5
ATOM 4095 C C . THR A 1 28 ? 24.331 4.273 -11.943 1.00 53.22 99 THR A C 5
ATOM 4096 O O . THR A 1 28 ? 24.228 5.062 -12.883 1.00 71.22 99 THR A O 5
ATOM 4107 N N . ARG A 1 29 ? 25.052 3.160 -12.009 1.00 24.22 100 ARG A N 5
ATOM 4108 C CA . ARG A 1 29 ? 25.783 2.793 -13.216 1.00 73.23 100 ARG A CA 5
ATOM 4109 C C . ARG A 1 29 ? 25.055 1.687 -13.977 1.00 11.41 100 ARG A C 5
ATOM 4110 O O . ARG A 1 29 ? 23.975 1.252 -13.577 1.00 43.12 100 ARG A O 5
ATOM 4131 N N . ASP A 1 30 ? 25.654 1.238 -15.074 1.00 1.51 101 ASP A N 5
ATOM 4132 C CA . ASP A 1 30 ? 25.064 0.184 -15.890 1.00 63.24 101 ASP A CA 5
ATOM 4133 C C . ASP A 1 30 ? 25.967 -1.046 -15.925 1.00 41.41 101 ASP A C 5
ATOM 4134 O O . ASP A 1 30 ? 26.708 -1.257 -16.885 1.00 53.53 101 ASP A O 5
ATOM 4143 N N . GLU A 1 31 ? 25.901 -1.853 -14.871 1.00 73.13 102 GLU A N 5
ATOM 4144 C CA . GLU A 1 31 ? 26.713 -3.060 -14.781 1.00 0.34 102 GLU A CA 5
ATOM 4145 C C . GLU A 1 31 ? 26.198 -3.982 -13.680 1.00 22.43 102 GLU A C 5
ATOM 4146 O O . GLU A 1 31 ? 26.405 -3.745 -12.489 1.00 25.40 102 GLU A O 5
ATOM 4158 N N . PRO A 1 32 ? 25.509 -5.059 -14.085 1.00 21.32 103 PRO A N 5
ATOM 4159 C CA . PRO A 1 32 ? 24.950 -6.039 -13.149 1.00 12.31 103 PRO A CA 5
ATOM 4160 C C . PRO A 1 32 ? 26.031 -6.867 -12.462 1.00 13.05 103 PRO A C 5
ATOM 4161 O O . PRO A 1 32 ? 27.125 -7.044 -12.997 1.00 31.34 103 PRO A O 5
ATOM 4172 N N . VAL A 1 33 ? 25.716 -7.373 -11.273 1.00 41.35 104 VAL A N 5
ATOM 4173 C CA . VAL A 1 33 ? 26.661 -8.184 -10.513 1.00 54.15 104 VAL A CA 5
ATOM 4174 C C . VAL A 1 33 ? 26.045 -9.523 -10.124 1.00 44.03 104 VAL A C 5
ATOM 4175 O O . VAL A 1 33 ? 25.026 -9.574 -9.437 1.00 21.14 104 VAL A O 5
ATOM 4188 N N . ALA A 1 34 ? 26.672 -10.608 -10.570 1.00 42.52 105 ALA A N 5
ATOM 4189 C CA . ALA A 1 34 ? 26.188 -11.948 -10.267 1.00 21.01 105 ALA A CA 5
ATOM 4190 C C . ALA A 1 34 ? 27.213 -12.730 -9.453 1.00 71.43 105 ALA A C 5
ATOM 4191 O O . ALA A 1 34 ? 26.871 -13.691 -8.763 1.00 31.30 105 ALA A O 5
ATOM 4198 N N . PHE A 1 35 ? 28.473 -12.315 -9.539 1.00 40.13 106 PHE A N 5
ATOM 4199 C CA . PHE A 1 35 ? 29.548 -12.979 -8.812 1.00 64.13 106 PHE A CA 5
ATOM 4200 C C . PHE A 1 35 ? 30.751 -12.052 -8.655 1.00 60.13 106 PHE A C 5
ATOM 4201 O O . PHE A 1 35 ? 31.231 -11.471 -9.627 1.00 43.33 106 PHE A O 5
ATOM 4218 N N . VAL A 1 36 ? 31.232 -11.920 -7.423 1.00 2.10 107 VAL A N 5
ATOM 4219 C CA . VAL A 1 36 ? 32.378 -11.066 -7.137 1.00 4.11 107 VAL A CA 5
ATOM 4220 C C . VAL A 1 36 ? 33.566 -11.886 -6.648 1.00 44.42 107 VAL A C 5
ATOM 4221 O O . VAL A 1 36 ? 33.404 -13.010 -6.171 1.00 45.00 107 VAL A O 5
ATOM 4234 N N . LEU A 1 37 ? 34.760 -11.316 -6.769 1.00 25.51 108 LEU A N 5
ATOM 4235 C CA . LEU A 1 37 ? 35.979 -11.995 -6.338 1.00 12.13 108 LEU A CA 5
ATOM 4236 C C . LEU A 1 37 ? 36.614 -11.273 -5.154 1.00 1.50 108 LEU A C 5
ATOM 4237 O O . LEU A 1 37 ? 36.315 -10.113 -4.870 1.00 32.12 108 LEU A O 5
ATOM 4253 N N . PRO A 1 38 ? 37.514 -11.973 -4.447 1.00 64.44 109 PRO A N 5
ATOM 4254 C CA . PRO A 1 38 ? 38.213 -11.418 -3.284 1.00 42.35 109 PRO A CA 5
ATOM 4255 C C . PRO A 1 38 ? 39.214 -10.335 -3.673 1.00 50.21 109 PRO A C 5
ATOM 4256 O O . PRO A 1 38 ? 40.401 -10.608 -3.850 1.00 15.32 109 PRO A O 5
ATOM 4267 N N . GLY A 1 39 ? 38.728 -9.105 -3.804 1.00 12.20 110 GLY A N 5
ATOM 4268 C CA . GLY A 1 39 ? 39.594 -7.999 -4.169 1.00 62.04 110 GLY A CA 5
ATOM 4269 C C . GLY A 1 39 ? 38.902 -6.994 -5.068 1.00 11.53 110 GLY A C 5
ATOM 4270 O O . GLY A 1 39 ? 39.446 -5.926 -5.354 1.00 32.23 110 GLY A O 5
ATOM 4274 N N . THR A 1 40 ? 37.698 -7.333 -5.518 1.00 72.30 111 THR A N 5
ATOM 4275 C CA . THR A 1 40 ? 36.932 -6.454 -6.392 1.00 1.54 111 THR A CA 5
ATOM 4276 C C . THR A 1 40 ? 35.919 -5.637 -5.598 1.00 43.20 111 THR A C 5
ATOM 4277 O O . THR A 1 40 ? 35.212 -6.168 -4.743 1.00 70.42 111 THR A O 5
ATOM 4288 N N . ALA A 1 41 ? 35.853 -4.341 -5.888 1.00 4.32 112 ALA A N 5
ATOM 4289 C CA . ALA A 1 41 ? 34.925 -3.451 -5.203 1.00 64.41 112 ALA A CA 5
ATOM 4290 C C . ALA A 1 41 ? 33.642 -3.270 -6.008 1.00 61.32 112 ALA A C 5
ATOM 4291 O O . ALA A 1 41 ? 33.659 -2.705 -7.101 1.00 33.02 112 ALA A O 5
ATOM 4298 N N . PHE A 1 42 ? 32.533 -3.756 -5.461 1.00 43.31 113 PHE A N 5
ATOM 4299 C CA . PHE A 1 42 ? 31.241 -3.650 -6.130 1.00 20.35 113 PHE A CA 5
ATOM 4300 C C . PHE A 1 42 ? 30.269 -2.813 -5.304 1.00 0.53 113 PHE A C 5
ATOM 4301 O O . PHE A 1 42 ? 30.239 -2.907 -4.077 1.00 0.03 113 PHE A O 5
ATOM 4318 N N . ARG A 1 43 ? 29.475 -1.993 -5.986 1.00 63.22 114 ARG A N 5
ATOM 4319 C CA . ARG A 1 43 ? 28.503 -1.139 -5.318 1.00 13.44 114 ARG A CA 5
ATOM 4320 C C . ARG A 1 43 ? 27.169 -1.860 -5.150 1.00 34.21 114 ARG A C 5
ATOM 4321 O O . ARG A 1 43 ? 26.691 -2.527 -6.068 1.00 5.15 114 ARG A O 5
ATOM 4342 N N . VAL A 1 44 ? 26.572 -1.722 -3.970 1.00 13.24 115 VAL A N 5
ATOM 4343 C CA . VAL A 1 44 ? 25.293 -2.359 -3.682 1.00 75.51 115 VAL A CA 5
ATOM 4344 C C . VAL A 1 44 ? 24.364 -1.414 -2.930 1.00 0.35 115 VAL A C 5
ATOM 4345 O O . VAL A 1 44 ? 24.742 -0.290 -2.597 1.00 41.11 115 VAL A O 5
ATOM 4358 N N . SER A 1 45 ? 23.146 -1.875 -2.664 1.00 54.44 116 SER A N 5
ATOM 4359 C CA . SER A 1 45 ? 22.160 -1.068 -1.954 1.00 22.40 116 SER A CA 5
ATOM 4360 C C . SER A 1 45 ? 22.493 -0.989 -0.467 1.00 42.43 116 SER A C 5
ATOM 4361 O O . SER A 1 45 ? 23.026 -1.935 0.112 1.00 12.44 116 SER A O 5
ATOM 4369 N N . ALA A 1 46 ? 22.175 0.148 0.144 1.00 63.11 117 ALA A N 5
ATOM 4370 C CA . ALA A 1 46 ? 22.437 0.352 1.563 1.00 24.20 117 ALA A CA 5
ATOM 4371 C C . ALA A 1 46 ? 21.888 -0.803 2.394 1.00 1.15 117 ALA A C 5
ATOM 4372 O O . ALA A 1 46 ? 22.463 -1.172 3.418 1.00 72.32 117 ALA A O 5
ATOM 4379 N N . GLY A 1 47 ? 20.770 -1.368 1.948 1.00 63.31 118 GLY A N 5
ATOM 4380 C CA . GLY A 1 47 ? 20.162 -2.474 2.663 1.00 14.15 118 GLY A CA 5
ATOM 4381 C C . GLY A 1 47 ? 20.841 -3.798 2.372 1.00 51.22 118 GLY A C 5
ATOM 4382 O O . GLY A 1 47 ? 20.821 -4.710 3.199 1.00 75.14 118 GLY A O 5
ATOM 4386 N N . VAL A 1 48 ? 21.445 -3.904 1.192 1.00 21.25 119 VAL A N 5
ATOM 4387 C CA . VAL A 1 48 ? 22.133 -5.126 0.794 1.00 41.44 119 VAL A CA 5
ATOM 4388 C C . VAL A 1 48 ? 23.477 -5.256 1.503 1.00 35.32 119 VAL A C 5
ATOM 4389 O O . VAL A 1 48 ? 23.797 -6.307 2.058 1.00 12.31 119 VAL A O 5
ATOM 4402 N N . ALA A 1 49 ? 24.258 -4.182 1.480 1.00 1.54 120 ALA A N 5
ATOM 4403 C CA . ALA A 1 49 ? 25.566 -4.175 2.124 1.00 72.01 120 ALA A CA 5
ATOM 4404 C C . ALA A 1 49 ? 25.468 -4.641 3.573 1.00 72.23 120 ALA A C 5
ATOM 4405 O O . ALA A 1 49 ? 26.354 -5.333 4.073 1.00 61.01 120 ALA A O 5
ATOM 4412 N N . ALA A 1 50 ? 24.386 -4.257 4.241 1.00 53.40 121 ALA A N 5
ATOM 4413 C CA . ALA A 1 50 ? 24.171 -4.636 5.632 1.00 63.24 121 ALA A CA 5
ATOM 4414 C C . ALA A 1 50 ? 24.324 -6.141 5.819 1.00 21.53 121 ALA A C 5
ATOM 4415 O O . ALA A 1 50 ? 24.929 -6.597 6.790 1.00 54.11 121 ALA A O 5
ATOM 4422 N N . GLU A 1 51 ? 23.771 -6.909 4.886 1.00 51.35 122 GLU A N 5
ATOM 4423 C CA . GLU A 1 51 ? 23.845 -8.364 4.950 1.00 12.10 122 GLU A CA 5
ATOM 4424 C C . GLU A 1 51 ? 25.231 -8.856 4.544 1.00 72.55 122 GLU A C 5
ATOM 4425 O O . GLU A 1 51 ? 25.792 -9.751 5.175 1.00 34.31 122 GLU A O 5
ATOM 4437 N N . MET A 1 52 ? 25.774 -8.267 3.484 1.00 1.11 123 MET A N 5
ATOM 4438 C CA . MET A 1 52 ? 27.094 -8.645 2.994 1.00 64.32 123 MET A CA 5
ATOM 4439 C C . MET A 1 52 ? 28.128 -8.587 4.113 1.00 21.32 123 MET A C 5
ATOM 4440 O O . MET A 1 52 ? 28.831 -9.564 4.376 1.00 75.30 123 MET A O 5
ATOM 4454 N N . THR A 1 53 ? 28.218 -7.436 4.772 1.00 54.41 124 THR A N 5
ATOM 4455 C CA . THR A 1 53 ? 29.167 -7.250 5.863 1.00 62.04 124 THR A CA 5
ATOM 4456 C C . THR A 1 53 ? 28.818 -8.138 7.051 1.00 1.23 124 THR A C 5
ATOM 4457 O O . THR A 1 53 ? 29.696 -8.549 7.808 1.00 25.41 124 THR A O 5
ATOM 4468 N N . GLU A 1 54 ? 27.531 -8.430 7.209 1.00 42.02 125 GLU A N 5
ATOM 4469 C CA . GLU A 1 54 ? 27.068 -9.270 8.307 1.00 52.21 125 GLU A CA 5
ATOM 4470 C C . GLU A 1 54 ? 27.403 -10.736 8.049 1.00 22.02 125 GLU A C 5
ATOM 4471 O O . GLU A 1 54 ? 27.490 -11.537 8.981 1.00 64.31 125 GLU A O 5
ATOM 4483 N N . ARG A 1 55 ? 27.590 -11.080 6.779 1.00 34.02 126 ARG A N 5
ATOM 4484 C CA . ARG A 1 55 ? 27.913 -12.450 6.398 1.00 22.22 126 ARG A CA 5
ATOM 4485 C C . ARG A 1 55 ? 29.379 -12.763 6.686 1.00 13.34 126 ARG A C 5
ATOM 4486 O O . ARG A 1 55 ? 29.751 -13.919 6.882 1.00 72.24 126 ARG A O 5
ATOM 4507 N N . GLY A 1 56 ? 30.207 -11.722 6.709 1.00 14.04 127 GLY A N 5
ATOM 4508 C CA . GLY A 1 56 ? 31.622 -11.906 6.974 1.00 61.44 127 GLY A CA 5
ATOM 4509 C C . GLY A 1 56 ? 32.383 -12.374 5.749 1.00 0.55 127 GLY A C 5
ATOM 4510 O O . GLY A 1 56 ? 33.452 -12.974 5.866 1.00 62.25 127 GLY A O 5
ATOM 4514 N N . LEU A 1 57 ? 31.833 -12.100 4.572 1.00 40.01 128 LEU A N 5
ATOM 4515 C CA . LEU A 1 57 ? 32.467 -12.498 3.320 1.00 42.51 128 LEU A CA 5
ATOM 4516 C C . LEU A 1 57 ? 32.947 -11.278 2.540 1.00 1.03 128 LEU A C 5
ATOM 4517 O O . LEU A 1 57 ? 33.868 -11.369 1.730 1.00 24.31 128 LEU A O 5
ATOM 4533 N N . ALA A 1 58 ? 32.317 -10.135 2.794 1.00 45.43 129 ALA A N 5
ATOM 4534 C CA . ALA A 1 58 ? 32.683 -8.895 2.120 1.00 1.13 129 ALA A CA 5
ATOM 4535 C C . ALA A 1 58 ? 32.912 -7.771 3.124 1.00 74.23 129 ALA A C 5
ATOM 4536 O O . ALA A 1 58 ? 32.424 -7.826 4.253 1.00 53.01 129 ALA A O 5
ATOM 4543 N N . ARG A 1 59 ? 33.657 -6.753 2.706 1.00 22.13 130 ARG A N 5
ATOM 4544 C CA . ARG A 1 59 ? 33.952 -5.616 3.571 1.00 31.40 130 ARG A CA 5
ATOM 4545 C C . ARG A 1 59 ? 33.894 -4.308 2.788 1.00 72.42 130 ARG A C 5
ATOM 4546 O O . ARG A 1 59 ? 34.296 -4.251 1.626 1.00 75.02 130 ARG A O 5
ATOM 4567 N N . MET A 1 60 ? 33.392 -3.260 3.432 1.00 32.31 131 MET A N 5
ATOM 4568 C CA . MET A 1 60 ? 33.283 -1.953 2.796 1.00 31.13 131 MET A CA 5
ATOM 4569 C C . MET A 1 60 ? 34.659 -1.412 2.425 1.00 62.34 131 MET A C 5
ATOM 4570 O O . MET A 1 60 ? 35.607 -1.514 3.204 1.00 53.04 131 MET A O 5
ATOM 4584 N N . GLN A 1 61 ? 34.762 -0.838 1.231 1.00 42.53 132 GLN A N 5
ATOM 4585 C CA . GLN A 1 61 ? 36.025 -0.281 0.758 1.00 72.34 132 GLN A CA 5
ATOM 4586 C C . GLN A 1 61 ? 36.447 0.912 1.608 1.00 51.10 132 GLN A C 5
ATOM 4587 O O . GLN A 1 61 ? 35.853 1.987 1.527 1.00 34.25 132 GLN A O 5
ATOM 4601 N N . PRO A 1 1 ? 10.214 -8.395 -0.646 1.00 3.10 72 PRO A N 6
ATOM 4602 C CA . PRO A 1 1 ? 9.299 -7.657 0.229 1.00 31.34 72 PRO A CA 6
ATOM 4603 C C . PRO A 1 1 ? 7.839 -7.844 -0.169 1.00 72.40 72 PRO A C 6
ATOM 4604 O O . PRO A 1 1 ? 7.512 -8.720 -0.970 1.00 41.01 72 PRO A O 6
ATOM 4615 N N . ASP A 1 2 ? 6.966 -7.017 0.395 1.00 3.31 73 ASP A N 6
ATOM 4616 C CA . ASP A 1 2 ? 5.540 -7.090 0.097 1.00 5.20 73 ASP A CA 6
ATOM 4617 C C . ASP A 1 2 ? 5.139 -6.013 -0.906 1.00 1.42 73 ASP A C 6
ATOM 4618 O O . ASP A 1 2 ? 4.150 -6.156 -1.626 1.00 3.14 73 ASP A O 6
ATOM 4627 N N . THR A 1 3 ? 5.911 -4.931 -0.946 1.00 70.42 74 THR A N 6
ATOM 4628 C CA . THR A 1 3 ? 5.636 -3.828 -1.858 1.00 74.22 74 THR A CA 6
ATOM 4629 C C . THR A 1 3 ? 6.498 -3.921 -3.111 1.00 62.43 74 THR A C 6
ATOM 4630 O O . THR A 1 3 ? 6.039 -3.631 -4.216 1.00 23.14 74 THR A O 6
ATOM 4641 N N . VAL A 1 4 ? 7.750 -4.330 -2.933 1.00 3.53 75 VAL A N 6
ATOM 4642 C CA . VAL A 1 4 ? 8.678 -4.463 -4.050 1.00 21.41 75 VAL A CA 6
ATOM 4643 C C . VAL A 1 4 ? 8.843 -3.139 -4.788 1.00 23.45 75 VAL A C 6
ATOM 4644 O O . VAL A 1 4 ? 8.549 -3.039 -5.979 1.00 24.45 75 VAL A O 6
ATOM 4657 N N . ILE A 1 5 ? 9.318 -2.125 -4.072 1.00 14.04 76 ILE A N 6
ATOM 4658 C CA . ILE A 1 5 ? 9.524 -0.807 -4.659 1.00 61.31 76 ILE A CA 6
ATOM 4659 C C . ILE A 1 5 ? 10.695 -0.087 -3.996 1.00 32.41 76 ILE A C 6
ATOM 4660 O O . ILE A 1 5 ? 10.612 0.316 -2.835 1.00 41.43 76 ILE A O 6
ATOM 4676 N N . LEU A 1 6 ? 11.783 0.071 -4.741 1.00 0.30 77 LEU A N 6
ATOM 4677 C CA . LEU A 1 6 ? 12.970 0.744 -4.227 1.00 10.10 77 LEU A CA 6
ATOM 4678 C C . LEU A 1 6 ? 13.451 1.818 -5.198 1.00 62.43 77 LEU A C 6
ATOM 4679 O O . LEU A 1 6 ? 13.812 1.522 -6.337 1.00 63.13 77 LEU A O 6
ATOM 4695 N N . ASP A 1 7 ? 13.454 3.065 -4.739 1.00 70.12 78 ASP A N 6
ATOM 4696 C CA . ASP A 1 7 ? 13.894 4.183 -5.566 1.00 74.44 78 ASP A CA 6
ATOM 4697 C C . ASP A 1 7 ? 14.775 5.136 -4.766 1.00 4.24 78 ASP A C 6
ATOM 4698 O O . ASP A 1 7 ? 14.287 6.094 -4.164 1.00 51.41 78 ASP A O 6
ATOM 4707 N N . THR A 1 8 ? 16.077 4.868 -4.762 1.00 52.22 79 THR A N 6
ATOM 4708 C CA . THR A 1 8 ? 17.027 5.700 -4.035 1.00 44.10 79 THR A CA 6
ATOM 4709 C C . THR A 1 8 ? 18.330 5.854 -4.811 1.00 11.32 79 THR A C 6
ATOM 4710 O O . THR A 1 8 ? 18.587 5.119 -5.763 1.00 72.22 79 THR A O 6
ATOM 4721 N N . SER A 1 9 ? 19.151 6.815 -4.396 1.00 74.23 80 SER A N 6
ATOM 4722 C CA . SER A 1 9 ? 20.427 7.067 -5.055 1.00 12.33 80 SER A CA 6
ATOM 4723 C C . SER A 1 9 ? 21.563 7.114 -4.038 1.00 72.41 80 SER A C 6
ATOM 4724 O O . SER A 1 9 ? 22.274 8.113 -3.932 1.00 72.24 80 SER A O 6
ATOM 4732 N N . GLU A 1 10 ? 21.726 6.026 -3.292 1.00 42.32 81 GLU A N 6
ATOM 4733 C CA . GLU A 1 10 ? 22.775 5.943 -2.283 1.00 12.33 81 GLU A CA 6
ATOM 4734 C C . GLU A 1 10 ? 23.478 4.590 -2.337 1.00 72.53 81 GLU A C 6
ATOM 4735 O O . GLU A 1 10 ? 23.279 3.738 -1.471 1.00 23.04 81 GLU A O 6
ATOM 4747 N N . LEU A 1 11 ? 24.300 4.398 -3.363 1.00 75.31 82 LEU A N 6
ATOM 4748 C CA . LEU A 1 11 ? 25.032 3.148 -3.534 1.00 2.22 82 LEU A CA 6
ATOM 4749 C C . LEU A 1 11 ? 26.243 3.096 -2.607 1.00 33.44 82 LEU A C 6
ATOM 4750 O O . LEU A 1 11 ? 27.010 4.054 -2.516 1.00 12.52 82 LEU A O 6
ATOM 4766 N N . VAL A 1 12 ? 26.409 1.969 -1.922 1.00 21.42 83 VAL A N 6
ATOM 4767 C CA . VAL A 1 12 ? 27.527 1.790 -1.005 1.00 22.34 83 VAL A CA 6
ATOM 4768 C C . VAL A 1 12 ? 28.627 0.943 -1.636 1.00 74.42 83 VAL A C 6
ATOM 4769 O O . VAL A 1 12 ? 28.356 -0.091 -2.248 1.00 31.41 83 VAL A O 6
ATOM 4782 N N . THR A 1 13 ? 29.871 1.388 -1.485 1.00 54.45 84 THR A N 6
ATOM 4783 C CA . THR A 1 13 ? 31.012 0.673 -2.043 1.00 34.04 84 THR A CA 6
ATOM 4784 C C . THR A 1 13 ? 31.474 -0.438 -1.106 1.00 35.14 84 THR A C 6
ATOM 4785 O O . THR A 1 13 ? 31.833 -0.185 0.044 1.00 5.34 84 THR A O 6
ATOM 4796 N N . VAL A 1 14 ? 31.462 -1.670 -1.605 1.00 53.22 85 VAL A N 6
ATOM 4797 C CA . VAL A 1 14 ? 31.882 -2.820 -0.813 1.00 43.31 85 VAL A CA 6
ATOM 4798 C C . VAL A 1 14 ? 32.686 -3.803 -1.656 1.00 23.34 85 VAL A C 6
ATOM 4799 O O . VAL A 1 14 ? 32.289 -4.156 -2.766 1.00 35.42 85 VAL A O 6
ATOM 4812 N N . VAL A 1 15 ? 33.821 -4.242 -1.121 1.00 3.54 86 VAL A N 6
ATOM 4813 C CA . VAL A 1 15 ? 34.683 -5.186 -1.822 1.00 31.32 86 VAL A CA 6
ATOM 4814 C C . VAL A 1 15 ? 34.668 -6.551 -1.144 1.00 23.30 86 VAL A C 6
ATOM 4815 O O . VAL A 1 15 ? 34.813 -6.653 0.074 1.00 42.10 86 VAL A O 6
ATOM 4828 N N . ALA A 1 16 ? 34.492 -7.600 -1.941 1.00 41.24 87 ALA A N 6
ATOM 4829 C CA . ALA A 1 16 ? 34.462 -8.960 -1.419 1.00 35.30 87 ALA A CA 6
ATOM 4830 C C . ALA A 1 16 ? 35.842 -9.396 -0.940 1.00 32.25 87 ALA A C 6
ATOM 4831 O O . ALA A 1 16 ? 36.859 -9.034 -1.532 1.00 31.21 87 ALA A O 6
ATOM 4838 N N . LEU A 1 17 ? 35.871 -10.173 0.138 1.00 72.13 88 LEU A N 6
ATOM 4839 C CA . LEU A 1 17 ? 37.128 -10.658 0.698 1.00 51.43 88 LEU A CA 6
ATOM 4840 C C . LEU A 1 17 ? 37.389 -12.102 0.282 1.00 30.53 88 LEU A C 6
ATOM 4841 O O . LEU A 1 17 ? 38.528 -12.568 0.299 1.00 30.33 88 LEU A O 6
ATOM 4857 N N . VAL A 1 18 ? 36.325 -12.805 -0.093 1.00 75.33 89 VAL A N 6
ATOM 4858 C CA . VAL A 1 18 ? 36.439 -14.196 -0.518 1.00 10.43 89 VAL A CA 6
ATOM 4859 C C . VAL A 1 18 ? 35.486 -14.500 -1.667 1.00 15.03 89 VAL A C 6
ATOM 4860 O O . VAL A 1 18 ? 34.482 -13.811 -1.856 1.00 43.11 89 VAL A O 6
ATOM 4873 N N . LYS A 1 19 ? 35.804 -15.538 -2.434 1.00 53.51 90 LYS A N 6
ATOM 4874 C CA . LYS A 1 19 ? 34.975 -15.935 -3.566 1.00 15.04 90 LYS A CA 6
ATOM 4875 C C . LYS A 1 19 ? 33.525 -16.132 -3.135 1.00 73.45 90 LYS A C 6
ATOM 4876 O O . LYS A 1 19 ? 33.176 -17.155 -2.544 1.00 74.20 90 LYS A O 6
ATOM 4895 N N . LEU A 1 20 ? 32.684 -15.148 -3.436 1.00 72.55 91 LEU A N 6
ATOM 4896 C CA . LEU A 1 20 ? 31.270 -15.214 -3.083 1.00 23.15 91 LEU A CA 6
ATOM 4897 C C . LEU A 1 20 ? 30.398 -14.714 -4.229 1.00 30.14 91 LEU A C 6
ATOM 4898 O O . LEU A 1 20 ? 30.761 -13.773 -4.935 1.00 3.21 91 LEU A O 6
ATOM 4914 N N . HIS A 1 21 ? 29.244 -15.349 -4.408 1.00 53.03 92 HIS A N 6
ATOM 4915 C CA . HIS A 1 21 ? 28.317 -14.967 -5.468 1.00 41.31 92 HIS A CA 6
ATOM 4916 C C . HIS A 1 21 ? 27.225 -14.047 -4.928 1.00 70.43 92 HIS A C 6
ATOM 4917 O O . HIS A 1 21 ? 26.307 -14.494 -4.239 1.00 41.34 92 HIS A O 6
ATOM 4931 N N . THR A 1 22 ? 27.331 -12.761 -5.246 1.00 43.34 93 THR A N 6
ATOM 4932 C CA . THR A 1 22 ? 26.355 -11.779 -4.793 1.00 54.21 93 THR A CA 6
ATOM 4933 C C . THR A 1 22 ? 25.504 -11.273 -5.952 1.00 43.45 93 THR A C 6
ATOM 4934 O O . THR A 1 22 ? 25.975 -11.182 -7.086 1.00 41.22 93 THR A O 6
ATOM 4945 N N . ASP A 1 23 ? 24.251 -10.943 -5.661 1.00 4.42 94 ASP A N 6
ATOM 4946 C CA . ASP A 1 23 ? 23.336 -10.442 -6.680 1.00 73.42 94 ASP A CA 6
ATOM 4947 C C . ASP A 1 23 ? 23.006 -8.972 -6.441 1.00 64.24 94 ASP A C 6
ATOM 4948 O O . ASP A 1 23 ? 22.040 -8.646 -5.753 1.00 34.41 94 ASP A O 6
ATOM 4957 N N . ALA A 1 24 ? 23.818 -8.089 -7.014 1.00 14.33 95 ALA A N 6
ATOM 4958 C CA . ALA A 1 24 ? 23.612 -6.654 -6.863 1.00 60.21 95 ALA A CA 6
ATOM 4959 C C . ALA A 1 24 ? 23.645 -5.950 -8.216 1.00 14.13 95 ALA A C 6
ATOM 4960 O O . ALA A 1 24 ? 24.688 -5.887 -8.869 1.00 14.40 95 ALA A O 6
ATOM 4967 N N . LEU A 1 25 ? 22.498 -5.423 -8.631 1.00 21.23 96 LEU A N 6
ATOM 4968 C CA . LEU A 1 25 ? 22.395 -4.724 -9.907 1.00 64.24 96 LEU A CA 6
ATOM 4969 C C . LEU A 1 25 ? 22.688 -3.236 -9.738 1.00 74.03 96 LEU A C 6
ATOM 4970 O O . LEU A 1 25 ? 22.026 -2.548 -8.960 1.00 24.42 96 LEU A O 6
ATOM 4986 N N . HIS A 1 26 ? 23.679 -2.745 -10.474 1.00 21.32 97 HIS A N 6
ATOM 4987 C CA . HIS A 1 26 ? 24.056 -1.338 -10.407 1.00 44.51 97 HIS A CA 6
ATOM 4988 C C . HIS A 1 26 ? 22.838 -0.440 -10.601 1.00 45.23 97 HIS A C 6
ATOM 4989 O O . HIS A 1 26 ? 22.101 -0.580 -11.576 1.00 10.24 97 HIS A O 6
ATOM 5003 N N . ALA A 1 27 ? 22.635 0.482 -9.666 1.00 51.53 98 ALA A N 6
ATOM 5004 C CA . ALA A 1 27 ? 21.508 1.405 -9.735 1.00 61.22 98 ALA A CA 6
ATOM 5005 C C . ALA A 1 27 ? 21.903 2.703 -10.429 1.00 2.42 98 ALA A C 6
ATOM 5006 O O . ALA A 1 27 ? 21.185 3.199 -11.298 1.00 74.22 98 ALA A O 6
ATOM 5013 N N . THR A 1 28 ? 23.049 3.253 -10.039 1.00 24.53 99 THR A N 6
ATOM 5014 C CA . THR A 1 28 ? 23.539 4.496 -10.621 1.00 62.15 99 THR A CA 6
ATOM 5015 C C . THR A 1 28 ? 24.263 4.237 -11.938 1.00 4.24 99 THR A C 6
ATOM 5016 O O . THR A 1 28 ? 24.241 5.072 -12.843 1.00 61.31 99 THR A O 6
ATOM 5027 N N . ARG A 1 29 ? 24.904 3.078 -12.038 1.00 63.13 100 ARG A N 6
ATOM 5028 C CA . ARG A 1 29 ? 25.636 2.711 -13.245 1.00 20.33 100 ARG A CA 6
ATOM 5029 C C . ARG A 1 29 ? 24.922 1.589 -13.993 1.00 73.23 100 ARG A C 6
ATOM 5030 O O . ARG A 1 29 ? 23.850 1.141 -13.585 1.00 74.32 100 ARG A O 6
ATOM 5051 N N . ASP A 1 30 ? 25.524 1.140 -15.089 1.00 54.11 101 ASP A N 6
ATOM 5052 C CA . ASP A 1 30 ? 24.946 0.070 -15.895 1.00 3.33 101 ASP A CA 6
ATOM 5053 C C . ASP A 1 30 ? 25.865 -1.147 -15.920 1.00 12.04 101 ASP A C 6
ATOM 5054 O O . ASP A 1 30 ? 26.608 -1.355 -16.878 1.00 4.10 101 ASP A O 6
ATOM 5063 N N . GLU A 1 31 ? 25.808 -1.948 -14.860 1.00 12.32 102 GLU A N 6
ATOM 5064 C CA . GLU A 1 31 ? 26.637 -3.143 -14.761 1.00 71.52 102 GLU A CA 6
ATOM 5065 C C . GLU A 1 31 ? 26.135 -4.063 -13.652 1.00 73.31 102 GLU A C 6
ATOM 5066 O O . GLU A 1 31 ? 26.345 -3.819 -12.464 1.00 45.13 102 GLU A O 6
ATOM 5078 N N . PRO A 1 32 ? 25.452 -5.149 -14.048 1.00 51.52 103 PRO A N 6
ATOM 5079 C CA . PRO A 1 32 ? 24.905 -6.128 -13.103 1.00 51.12 103 PRO A CA 6
ATOM 5080 C C . PRO A 1 32 ? 25.995 -6.943 -12.418 1.00 24.24 103 PRO A C 6
ATOM 5081 O O . PRO A 1 32 ? 27.090 -7.114 -12.956 1.00 12.22 103 PRO A O 6
ATOM 5092 N N . VAL A 1 33 ? 25.691 -7.445 -11.225 1.00 24.03 104 VAL A N 6
ATOM 5093 C CA . VAL A 1 33 ? 26.645 -8.244 -10.466 1.00 24.25 104 VAL A CA 6
ATOM 5094 C C . VAL A 1 33 ? 26.035 -9.578 -10.049 1.00 24.14 104 VAL A C 6
ATOM 5095 O O . VAL A 1 33 ? 25.032 -9.618 -9.338 1.00 23.41 104 VAL A O 6
ATOM 5108 N N . ALA A 1 34 ? 26.650 -10.669 -10.496 1.00 53.20 105 ALA A N 6
ATOM 5109 C CA . ALA A 1 34 ? 26.170 -12.005 -10.168 1.00 21.21 105 ALA A CA 6
ATOM 5110 C C . ALA A 1 34 ? 27.205 -12.776 -9.356 1.00 74.21 105 ALA A C 6
ATOM 5111 O O . ALA A 1 34 ? 26.873 -13.733 -8.655 1.00 14.41 105 ALA A O 6
ATOM 5118 N N . PHE A 1 35 ? 28.461 -12.355 -9.455 1.00 63.25 106 PHE A N 6
ATOM 5119 C CA . PHE A 1 35 ? 29.546 -13.007 -8.732 1.00 35.44 106 PHE A CA 6
ATOM 5120 C C . PHE A 1 35 ? 30.745 -12.074 -8.590 1.00 22.40 106 PHE A C 6
ATOM 5121 O O . PHE A 1 35 ? 31.210 -11.491 -9.569 1.00 14.10 106 PHE A O 6
ATOM 5138 N N . VAL A 1 36 ? 31.240 -11.939 -7.364 1.00 45.44 107 VAL A N 6
ATOM 5139 C CA . VAL A 1 36 ? 32.385 -11.077 -7.093 1.00 72.13 107 VAL A CA 6
ATOM 5140 C C . VAL A 1 36 ? 33.584 -11.890 -6.617 1.00 54.32 107 VAL A C 6
ATOM 5141 O O . VAL A 1 36 ? 33.435 -13.014 -6.136 1.00 51.45 107 VAL A O 6
ATOM 5154 N N . LEU A 1 37 ? 34.773 -11.314 -6.754 1.00 64.22 108 LEU A N 6
ATOM 5155 C CA . LEU A 1 37 ? 36.000 -11.984 -6.338 1.00 24.43 108 LEU A CA 6
ATOM 5156 C C . LEU A 1 37 ? 36.646 -11.256 -5.162 1.00 32.54 108 LEU A C 6
ATOM 5157 O O . LEU A 1 37 ? 36.345 -10.098 -4.877 1.00 41.44 108 LEU A O 6
ATOM 5173 N N . PRO A 1 38 ? 37.556 -11.952 -4.463 1.00 60.03 109 PRO A N 6
ATOM 5174 C CA . PRO A 1 38 ? 38.265 -11.391 -3.309 1.00 64.24 109 PRO A CA 6
ATOM 5175 C C . PRO A 1 38 ? 39.258 -10.305 -3.711 1.00 74.35 109 PRO A C 6
ATOM 5176 O O . PRO A 1 38 ? 40.442 -10.575 -3.910 1.00 74.21 109 PRO A O 6
ATOM 5187 N N . GLY A 1 39 ? 38.767 -9.074 -3.828 1.00 71.40 110 GLY A N 6
ATOM 5188 C CA . GLY A 1 39 ? 39.626 -7.967 -4.205 1.00 54.32 110 GLY A CA 6
ATOM 5189 C C . GLY A 1 39 ? 38.923 -6.970 -5.104 1.00 42.32 110 GLY A C 6
ATOM 5190 O O . GLY A 1 39 ? 39.463 -5.905 -5.407 1.00 24.23 110 GLY A O 6
ATOM 5194 N N . THR A 1 40 ? 37.713 -7.313 -5.537 1.00 0.12 111 THR A N 6
ATOM 5195 C CA . THR A 1 40 ? 36.937 -6.442 -6.410 1.00 13.44 111 THR A CA 6
ATOM 5196 C C . THR A 1 40 ? 35.936 -5.615 -5.611 1.00 52.10 111 THR A C 6
ATOM 5197 O O . THR A 1 40 ? 35.242 -6.137 -4.738 1.00 55.24 111 THR A O 6
ATOM 5208 N N . ALA A 1 41 ? 35.866 -4.323 -5.915 1.00 52.03 112 ALA A N 6
ATOM 5209 C CA . ALA A 1 41 ? 34.946 -3.425 -5.227 1.00 65.12 112 ALA A CA 6
ATOM 5210 C C . ALA A 1 41 ? 33.657 -3.246 -6.021 1.00 53.34 112 ALA A C 6
ATOM 5211 O O . ALA A 1 41 ? 33.664 -2.681 -7.115 1.00 54.50 112 ALA A O 6
ATOM 5218 N N . PHE A 1 42 ? 32.552 -3.730 -5.465 1.00 31.24 113 PHE A N 6
ATOM 5219 C CA . PHE A 1 42 ? 31.255 -3.624 -6.122 1.00 72.34 113 PHE A CA 6
ATOM 5220 C C . PHE A 1 42 ? 30.291 -2.783 -5.291 1.00 13.31 113 PHE A C 6
ATOM 5221 O O . PHE A 1 42 ? 30.209 -2.936 -4.071 1.00 71.35 113 PHE A O 6
ATOM 5238 N N . ARG A 1 43 ? 29.563 -1.894 -5.958 1.00 75.34 114 ARG A N 6
ATOM 5239 C CA . ARG A 1 43 ? 28.606 -1.027 -5.282 1.00 74.42 114 ARG A CA 6
ATOM 5240 C C . ARG A 1 43 ? 27.254 -1.722 -5.133 1.00 40.31 114 ARG A C 6
ATOM 5241 O O . ARG A 1 43 ? 26.739 -2.310 -6.083 1.00 73.30 114 ARG A O 6
ATOM 5262 N N . VAL A 1 44 ? 26.686 -1.649 -3.933 1.00 24.25 115 VAL A N 6
ATOM 5263 C CA . VAL A 1 44 ? 25.396 -2.269 -3.659 1.00 23.25 115 VAL A CA 6
ATOM 5264 C C . VAL A 1 44 ? 24.472 -1.311 -2.915 1.00 41.44 115 VAL A C 6
ATOM 5265 O O . VAL A 1 44 ? 24.858 -0.188 -2.590 1.00 73.50 115 VAL A O 6
ATOM 5278 N N . SER A 1 45 ? 23.251 -1.762 -2.649 1.00 74.23 116 SER A N 6
ATOM 5279 C CA . SER A 1 45 ? 22.269 -0.943 -1.946 1.00 64.15 116 SER A CA 6
ATOM 5280 C C . SER A 1 45 ? 22.588 -0.874 -0.456 1.00 10.20 116 SER A C 6
ATOM 5281 O O . SER A 1 45 ? 23.122 -1.820 0.120 1.00 30.33 116 SER A O 6
ATOM 5289 N N . ALA A 1 46 ? 22.255 0.255 0.161 1.00 2.44 117 ALA A N 6
ATOM 5290 C CA . ALA A 1 46 ? 22.503 0.449 1.585 1.00 60.01 117 ALA A CA 6
ATOM 5291 C C . ALA A 1 46 ? 21.966 -0.723 2.399 1.00 33.43 117 ALA A C 6
ATOM 5292 O O . ALA A 1 46 ? 22.555 -1.114 3.407 1.00 50.43 117 ALA A O 6
ATOM 5299 N N . GLY A 1 47 ? 20.842 -1.280 1.958 1.00 14.32 118 GLY A N 6
ATOM 5300 C CA . GLY A 1 47 ? 20.244 -2.401 2.659 1.00 72.13 118 GLY A CA 6
ATOM 5301 C C . GLY A 1 47 ? 20.919 -3.717 2.329 1.00 31.42 118 GLY A C 6
ATOM 5302 O O . GLY A 1 47 ? 20.908 -4.648 3.135 1.00 1.13 118 GLY A O 6
ATOM 5306 N N . VAL A 1 48 ? 21.506 -3.798 1.140 1.00 64.12 119 VAL A N 6
ATOM 5307 C CA . VAL A 1 48 ? 22.189 -5.011 0.704 1.00 14.20 119 VAL A CA 6
ATOM 5308 C C . VAL A 1 48 ? 23.527 -5.174 1.416 1.00 60.03 119 VAL A C 6
ATOM 5309 O O . VAL A 1 48 ? 23.841 -6.246 1.932 1.00 21.30 119 VAL A O 6
ATOM 5322 N N . ALA A 1 49 ? 24.313 -4.103 1.438 1.00 0.51 120 ALA A N 6
ATOM 5323 C CA . ALA A 1 49 ? 25.617 -4.125 2.089 1.00 65.12 120 ALA A CA 6
ATOM 5324 C C . ALA A 1 49 ? 25.509 -4.640 3.520 1.00 73.32 120 ALA A C 6
ATOM 5325 O O . ALA A 1 49 ? 26.351 -5.411 3.978 1.00 63.11 120 ALA A O 6
ATOM 5332 N N . ALA A 1 50 ? 24.465 -4.208 4.221 1.00 20.40 121 ALA A N 6
ATOM 5333 C CA . ALA A 1 50 ? 24.246 -4.627 5.600 1.00 35.53 121 ALA A CA 6
ATOM 5334 C C . ALA A 1 50 ? 24.304 -6.146 5.729 1.00 53.14 121 ALA A C 6
ATOM 5335 O O . ALA A 1 50 ? 24.848 -6.675 6.697 1.00 33.13 121 ALA A O 6
ATOM 5342 N N . GLU A 1 51 ? 23.739 -6.841 4.745 1.00 10.43 122 GLU A N 6
ATOM 5343 C CA . GLU A 1 51 ? 23.726 -8.299 4.751 1.00 10.15 122 GLU A CA 6
ATOM 5344 C C . GLU A 1 51 ? 25.093 -8.856 4.367 1.00 3.10 122 GLU A C 6
ATOM 5345 O O . GLU A 1 51 ? 25.588 -9.798 4.987 1.00 53.13 122 GLU A O 6
ATOM 5357 N N . MET A 1 52 ? 25.698 -8.268 3.339 1.00 22.43 123 MET A N 6
ATOM 5358 C CA . MET A 1 52 ? 27.009 -8.706 2.872 1.00 0.44 123 MET A CA 6
ATOM 5359 C C . MET A 1 52 ? 28.020 -8.708 4.015 1.00 51.21 123 MET A C 6
ATOM 5360 O O . MET A 1 52 ? 28.668 -9.720 4.283 1.00 1.14 123 MET A O 6
ATOM 5374 N N . THR A 1 53 ? 28.152 -7.567 4.684 1.00 12.54 124 THR A N 6
ATOM 5375 C CA . THR A 1 53 ? 29.085 -7.436 5.796 1.00 71.12 124 THR A CA 6
ATOM 5376 C C . THR A 1 53 ? 28.695 -8.351 6.952 1.00 44.23 124 THR A C 6
ATOM 5377 O O . THR A 1 53 ? 29.551 -8.806 7.711 1.00 55.24 124 THR A O 6
ATOM 5388 N N . GLU A 1 54 ? 27.399 -8.617 7.078 1.00 1.14 125 GLU A N 6
ATOM 5389 C CA . GLU A 1 54 ? 26.897 -9.479 8.142 1.00 4.42 125 GLU A CA 6
ATOM 5390 C C . GLU A 1 54 ? 27.262 -10.937 7.880 1.00 70.33 125 GLU A C 6
ATOM 5391 O O . GLU A 1 54 ? 27.344 -11.744 8.807 1.00 44.15 125 GLU A O 6
ATOM 5403 N N . ARG A 1 55 ? 27.480 -11.267 6.611 1.00 50.42 126 ARG A N 6
ATOM 5404 C CA . ARG A 1 55 ? 27.834 -12.627 6.226 1.00 61.55 126 ARG A CA 6
ATOM 5405 C C . ARG A 1 55 ? 29.296 -12.921 6.548 1.00 42.30 126 ARG A C 6
ATOM 5406 O O . ARG A 1 55 ? 29.677 -14.071 6.759 1.00 5.44 126 ARG A O 6
ATOM 5427 N N . GLY A 1 56 ? 30.111 -11.871 6.583 1.00 44.42 127 GLY A N 6
ATOM 5428 C CA . GLY A 1 56 ? 31.522 -12.036 6.879 1.00 1.24 127 GLY A CA 6
ATOM 5429 C C . GLY A 1 56 ? 32.319 -12.493 5.673 1.00 33.15 127 GLY A C 6
ATOM 5430 O O . GLY A 1 56 ? 33.346 -13.156 5.813 1.00 61.21 127 GLY A O 6
ATOM 5434 N N . LEU A 1 57 ? 31.843 -12.138 4.485 1.00 62.53 128 LEU A N 6
ATOM 5435 C CA . LEU A 1 57 ? 32.516 -12.518 3.247 1.00 45.41 128 LEU A CA 6
ATOM 5436 C C . LEU A 1 57 ? 33.004 -11.285 2.493 1.00 42.32 128 LEU A C 6
ATOM 5437 O O . LEU A 1 57 ? 33.967 -11.353 1.729 1.00 24.24 128 LEU A O 6
ATOM 5453 N N . ALA A 1 58 ? 32.334 -10.159 2.713 1.00 31.13 129 ALA A N 6
ATOM 5454 C CA . ALA A 1 58 ? 32.701 -8.910 2.057 1.00 32.45 129 ALA A CA 6
ATOM 5455 C C . ALA A 1 58 ? 32.857 -7.782 3.073 1.00 70.42 129 ALA A C 6
ATOM 5456 O O . ALA A 1 58 ? 32.249 -7.811 4.143 1.00 0.41 129 ALA A O 6
ATOM 5463 N N . ARG A 1 59 ? 33.675 -6.793 2.730 1.00 51.14 130 ARG A N 6
ATOM 5464 C CA . ARG A 1 59 ? 33.912 -5.657 3.612 1.00 13.32 130 ARG A CA 6
ATOM 5465 C C . ARG A 1 59 ? 33.816 -4.342 2.843 1.00 55.32 130 ARG A C 6
ATOM 5466 O O . ARG A 1 59 ? 34.244 -4.251 1.693 1.00 30.02 130 ARG A O 6
ATOM 5487 N N . MET A 1 60 ? 33.250 -3.326 3.487 1.00 13.22 131 MET A N 6
ATOM 5488 C CA . MET A 1 60 ? 33.098 -2.016 2.864 1.00 35.45 131 MET A CA 6
ATOM 5489 C C . MET A 1 60 ? 34.456 -1.436 2.481 1.00 75.05 131 MET A C 6
ATOM 5490 O O . MET A 1 60 ? 35.417 -1.528 3.244 1.00 32.10 131 MET A O 6
ATOM 5504 N N . GLN A 1 61 ? 34.526 -0.840 1.296 1.00 41.34 132 GLN A N 6
ATOM 5505 C CA . GLN A 1 61 ? 35.767 -0.246 0.812 1.00 44.02 132 GLN A CA 6
ATOM 5506 C C . GLN A 1 61 ? 36.121 1.003 1.614 1.00 61.12 132 GLN A C 6
ATOM 5507 O O . GLN A 1 61 ? 37.295 1.345 1.762 1.00 20.02 132 GLN A O 6
ATOM 5521 N N . PRO A 1 1 ? 7.120 -4.344 7.189 1.00 34.20 72 PRO A N 7
ATOM 5522 C CA . PRO A 1 1 ? 5.879 -4.972 7.654 1.00 22.11 72 PRO A CA 7
ATOM 5523 C C . PRO A 1 1 ? 4.673 -4.052 7.505 1.00 34.31 72 PRO A C 7
ATOM 5524 O O . PRO A 1 1 ? 3.812 -3.994 8.385 1.00 41.12 72 PRO A O 7
ATOM 5535 N N . ASP A 1 2 ? 4.615 -3.335 6.389 1.00 14.31 73 ASP A N 7
ATOM 5536 C CA . ASP A 1 2 ? 3.512 -2.418 6.125 1.00 63.33 73 ASP A CA 7
ATOM 5537 C C . ASP A 1 2 ? 3.620 -1.829 4.722 1.00 54.41 73 ASP A C 7
ATOM 5538 O O . ASP A 1 2 ? 2.801 -2.120 3.849 1.00 33.43 73 ASP A O 7
ATOM 5547 N N . THR A 1 3 ? 4.634 -0.996 4.511 1.00 71.44 74 THR A N 7
ATOM 5548 C CA . THR A 1 3 ? 4.847 -0.364 3.215 1.00 4.15 74 THR A CA 7
ATOM 5549 C C . THR A 1 3 ? 5.790 -1.191 2.348 1.00 14.13 74 THR A C 7
ATOM 5550 O O . THR A 1 3 ? 5.448 -1.568 1.228 1.00 50.02 74 THR A O 7
ATOM 5561 N N . VAL A 1 4 ? 6.979 -1.470 2.874 1.00 12.14 75 VAL A N 7
ATOM 5562 C CA . VAL A 1 4 ? 7.970 -2.255 2.149 1.00 63.32 75 VAL A CA 7
ATOM 5563 C C . VAL A 1 4 ? 8.358 -1.576 0.839 1.00 14.13 75 VAL A C 7
ATOM 5564 O O . VAL A 1 4 ? 8.545 -2.237 -0.182 1.00 43.42 75 VAL A O 7
ATOM 5577 N N . ILE A 1 5 ? 8.475 -0.253 0.878 1.00 60.21 76 ILE A N 7
ATOM 5578 C CA . ILE A 1 5 ? 8.842 0.515 -0.305 1.00 42.34 76 ILE A CA 7
ATOM 5579 C C . ILE A 1 5 ? 10.127 1.303 -0.072 1.00 71.32 76 ILE A C 7
ATOM 5580 O O . ILE A 1 5 ? 10.167 2.215 0.754 1.00 43.00 76 ILE A O 7
ATOM 5596 N N . LEU A 1 6 ? 11.174 0.946 -0.808 1.00 1.40 77 LEU A N 7
ATOM 5597 C CA . LEU A 1 6 ? 12.462 1.621 -0.684 1.00 15.15 77 LEU A CA 7
ATOM 5598 C C . LEU A 1 6 ? 12.879 2.244 -2.012 1.00 23.33 77 LEU A C 7
ATOM 5599 O O . LEU A 1 6 ? 13.350 1.549 -2.913 1.00 53.14 77 LEU A O 7
ATOM 5615 N N . ASP A 1 7 ? 12.709 3.556 -2.123 1.00 53.12 78 ASP A N 7
ATOM 5616 C CA . ASP A 1 7 ? 13.071 4.274 -3.340 1.00 61.22 78 ASP A CA 7
ATOM 5617 C C . ASP A 1 7 ? 14.125 5.338 -3.050 1.00 31.54 78 ASP A C 7
ATOM 5618 O O . ASP A 1 7 ? 13.800 6.498 -2.799 1.00 54.53 78 ASP A O 7
ATOM 5627 N N . THR A 1 8 ? 15.392 4.934 -3.083 1.00 21.11 79 THR A N 7
ATOM 5628 C CA . THR A 1 8 ? 16.494 5.851 -2.821 1.00 53.41 79 THR A CA 7
ATOM 5629 C C . THR A 1 8 ? 17.637 5.632 -3.804 1.00 24.53 79 THR A C 7
ATOM 5630 O O . THR A 1 8 ? 17.595 4.716 -4.626 1.00 24.21 79 THR A O 7
ATOM 5641 N N . SER A 1 9 ? 18.659 6.477 -3.715 1.00 34.11 80 SER A N 7
ATOM 5642 C CA . SER A 1 9 ? 19.814 6.376 -4.599 1.00 41.31 80 SER A CA 7
ATOM 5643 C C . SER A 1 9 ? 21.110 6.611 -3.830 1.00 22.23 80 SER A C 7
ATOM 5644 O O . SER A 1 9 ? 21.858 7.543 -4.123 1.00 22.12 80 SER A O 7
ATOM 5652 N N . GLU A 1 10 ? 21.368 5.758 -2.842 1.00 53.35 81 GLU A N 7
ATOM 5653 C CA . GLU A 1 10 ? 22.573 5.873 -2.030 1.00 13.13 81 GLU A CA 7
ATOM 5654 C C . GLU A 1 10 ? 23.391 4.586 -2.085 1.00 51.11 81 GLU A C 7
ATOM 5655 O O . GLU A 1 10 ? 23.470 3.844 -1.106 1.00 12.12 81 GLU A O 7
ATOM 5667 N N . LEU A 1 11 ? 23.998 4.327 -3.239 1.00 2.41 82 LEU A N 7
ATOM 5668 C CA . LEU A 1 11 ? 24.810 3.130 -3.424 1.00 23.02 82 LEU A CA 7
ATOM 5669 C C . LEU A 1 11 ? 25.978 3.108 -2.443 1.00 63.01 82 LEU A C 7
ATOM 5670 O O . LEU A 1 11 ? 26.520 4.153 -2.082 1.00 62.41 82 LEU A O 7
ATOM 5686 N N . VAL A 1 12 ? 26.363 1.909 -2.017 1.00 24.43 83 VAL A N 7
ATOM 5687 C CA . VAL A 1 12 ? 27.470 1.749 -1.081 1.00 13.33 83 VAL A CA 7
ATOM 5688 C C . VAL A 1 12 ? 28.582 0.898 -1.684 1.00 12.51 83 VAL A C 7
ATOM 5689 O O . VAL A 1 12 ? 28.326 -0.152 -2.274 1.00 41.32 83 VAL A O 7
ATOM 5702 N N . THR A 1 13 ? 29.820 1.359 -1.532 1.00 30.33 84 THR A N 7
ATOM 5703 C CA . THR A 1 13 ? 30.972 0.640 -2.062 1.00 25.13 84 THR A CA 7
ATOM 5704 C C . THR A 1 13 ? 31.412 -0.469 -1.114 1.00 21.32 84 THR A C 7
ATOM 5705 O O . THR A 1 13 ? 31.717 -0.220 0.053 1.00 41.11 84 THR A O 7
ATOM 5716 N N . VAL A 1 14 ? 31.444 -1.698 -1.622 1.00 74.03 85 VAL A N 7
ATOM 5717 C CA . VAL A 1 14 ? 31.848 -2.846 -0.821 1.00 33.23 85 VAL A CA 7
ATOM 5718 C C . VAL A 1 14 ? 32.648 -3.842 -1.652 1.00 30.41 85 VAL A C 7
ATOM 5719 O O . VAL A 1 14 ? 32.243 -4.214 -2.754 1.00 1.11 85 VAL A O 7
ATOM 5732 N N . VAL A 1 15 ? 33.786 -4.272 -1.117 1.00 34.51 86 VAL A N 7
ATOM 5733 C CA . VAL A 1 15 ? 34.643 -5.227 -1.809 1.00 61.40 86 VAL A CA 7
ATOM 5734 C C . VAL A 1 15 ? 34.612 -6.590 -1.126 1.00 33.24 86 VAL A C 7
ATOM 5735 O O . VAL A 1 15 ? 34.751 -6.688 0.093 1.00 41.11 86 VAL A O 7
ATOM 5748 N N . ALA A 1 16 ? 34.428 -7.640 -1.919 1.00 70.20 87 ALA A N 7
ATOM 5749 C CA . ALA A 1 16 ? 34.381 -8.998 -1.391 1.00 31.31 87 ALA A CA 7
ATOM 5750 C C . ALA A 1 16 ? 35.758 -9.450 -0.915 1.00 14.00 87 ALA A C 7
ATOM 5751 O O . ALA A 1 16 ? 36.778 -9.092 -1.505 1.00 75.11 87 ALA A O 7
ATOM 5758 N N . LEU A 1 17 ? 35.779 -10.237 0.155 1.00 44.42 88 LEU A N 7
ATOM 5759 C CA . LEU A 1 17 ? 37.031 -10.737 0.712 1.00 73.24 88 LEU A CA 7
ATOM 5760 C C . LEU A 1 17 ? 37.270 -12.186 0.297 1.00 43.23 88 LEU A C 7
ATOM 5761 O O . LEU A 1 17 ? 38.402 -12.671 0.322 1.00 11.22 88 LEU A O 7
ATOM 5777 N N . VAL A 1 18 ? 36.198 -12.871 -0.086 1.00 65.41 89 VAL A N 7
ATOM 5778 C CA . VAL A 1 18 ? 36.291 -14.264 -0.509 1.00 4.11 89 VAL A CA 7
ATOM 5779 C C . VAL A 1 18 ? 35.347 -14.549 -1.671 1.00 73.02 89 VAL A C 7
ATOM 5780 O O . VAL A 1 18 ? 34.348 -13.855 -1.860 1.00 12.04 89 VAL A O 7
ATOM 5793 N N . LYS A 1 19 ? 35.669 -15.577 -2.449 1.00 3.01 90 LYS A N 7
ATOM 5794 C CA . LYS A 1 19 ? 34.848 -15.958 -3.593 1.00 24.25 90 LYS A CA 7
ATOM 5795 C C . LYS A 1 19 ? 33.394 -16.152 -3.178 1.00 40.44 90 LYS A C 7
ATOM 5796 O O . LYS A 1 19 ? 33.034 -17.179 -2.601 1.00 73.22 90 LYS A O 7
ATOM 5815 N N . LEU A 1 20 ? 32.561 -15.161 -3.478 1.00 14.22 91 LEU A N 7
ATOM 5816 C CA . LEU A 1 20 ? 31.143 -15.223 -3.138 1.00 25.14 91 LEU A CA 7
ATOM 5817 C C . LEU A 1 20 ? 30.284 -14.719 -4.293 1.00 1.43 91 LEU A C 7
ATOM 5818 O O . LEU A 1 20 ? 30.656 -13.774 -4.989 1.00 55.22 91 LEU A O 7
ATOM 5834 N N . HIS A 1 21 ? 29.132 -15.352 -4.487 1.00 25.52 92 HIS A N 7
ATOM 5835 C CA . HIS A 1 21 ? 28.218 -14.965 -5.555 1.00 54.41 92 HIS A CA 7
ATOM 5836 C C . HIS A 1 21 ? 27.129 -14.036 -5.028 1.00 11.42 92 HIS A C 7
ATOM 5837 O O . HIS A 1 21 ? 26.201 -14.472 -4.346 1.00 5.42 92 HIS A O 7
ATOM 5851 N N . THR A 1 22 ? 27.248 -12.750 -5.349 1.00 21.24 93 THR A N 7
ATOM 5852 C CA . THR A 1 22 ? 26.277 -11.759 -4.905 1.00 74.43 93 THR A CA 7
ATOM 5853 C C . THR A 1 22 ? 25.450 -11.238 -6.076 1.00 43.21 93 THR A C 7
ATOM 5854 O O . THR A 1 22 ? 25.943 -11.137 -7.200 1.00 62.40 93 THR A O 7
ATOM 5865 N N . ASP A 1 23 ? 24.193 -10.907 -5.805 1.00 73.41 94 ASP A N 7
ATOM 5866 C CA . ASP A 1 23 ? 23.298 -10.394 -6.836 1.00 41.34 94 ASP A CA 7
ATOM 5867 C C . ASP A 1 23 ? 22.977 -8.922 -6.594 1.00 63.05 94 ASP A C 7
ATOM 5868 O O . ASP A 1 23 ? 22.003 -8.592 -5.920 1.00 53.23 94 ASP A O 7
ATOM 5877 N N . ALA A 1 24 ? 23.805 -8.043 -7.149 1.00 44.12 95 ALA A N 7
ATOM 5878 C CA . ALA A 1 24 ? 23.609 -6.607 -6.995 1.00 51.32 95 ALA A CA 7
ATOM 5879 C C . ALA A 1 24 ? 23.671 -5.896 -8.343 1.00 34.11 95 ALA A C 7
ATOM 5880 O O . ALA A 1 24 ? 24.723 -5.838 -8.979 1.00 63.21 95 ALA A O 7
ATOM 5887 N N . LEU A 1 25 ? 22.536 -5.357 -8.774 1.00 12.12 96 LEU A N 7
ATOM 5888 C CA . LEU A 1 25 ? 22.460 -4.649 -10.048 1.00 32.21 96 LEU A CA 7
ATOM 5889 C C . LEU A 1 25 ? 22.763 -3.165 -9.866 1.00 61.54 96 LEU A C 7
ATOM 5890 O O . LEU A 1 25 ? 22.098 -2.476 -9.094 1.00 10.41 96 LEU A O 7
ATOM 5906 N N . HIS A 1 26 ? 23.772 -2.681 -10.584 1.00 72.35 97 HIS A N 7
ATOM 5907 C CA . HIS A 1 26 ? 24.161 -1.278 -10.504 1.00 63.34 97 HIS A CA 7
ATOM 5908 C C . HIS A 1 26 ? 22.956 -0.366 -10.712 1.00 10.34 97 HIS A C 7
ATOM 5909 O O . HIS A 1 26 ? 22.232 -0.492 -11.698 1.00 70.23 97 HIS A O 7
ATOM 5923 N N . ALA A 1 27 ? 22.746 0.552 -9.773 1.00 63.43 98 ALA A N 7
ATOM 5924 C CA . ALA A 1 27 ? 21.629 1.485 -9.853 1.00 42.14 98 ALA A CA 7
ATOM 5925 C C . ALA A 1 27 ? 22.048 2.784 -10.533 1.00 73.14 98 ALA A C 7
ATOM 5926 O O . ALA A 1 27 ? 21.348 3.292 -11.410 1.00 15.01 98 ALA A O 7
ATOM 5933 N N . THR A 1 28 ? 23.194 3.319 -10.124 1.00 42.13 99 THR A N 7
ATOM 5934 C CA . THR A 1 28 ? 23.704 4.560 -10.692 1.00 4.34 99 THR A CA 7
ATOM 5935 C C . THR A 1 28 ? 24.445 4.303 -11.999 1.00 11.11 99 THR A C 7
ATOM 5936 O O . THR A 1 28 ? 24.443 5.142 -12.900 1.00 61.34 99 THR A O 7
ATOM 5947 N N . ARG A 1 29 ? 25.077 3.137 -12.097 1.00 12.25 100 ARG A N 7
ATOM 5948 C CA . ARG A 1 29 ? 25.823 2.770 -13.294 1.00 14.04 100 ARG A CA 7
ATOM 5949 C C . ARG A 1 29 ? 25.109 1.659 -14.059 1.00 72.11 100 ARG A C 7
ATOM 5950 O O . ARG A 1 29 ? 24.027 1.220 -13.670 1.00 12.31 100 ARG A O 7
ATOM 5971 N N . ASP A 1 30 ? 25.723 1.211 -15.148 1.00 74.11 101 ASP A N 7
ATOM 5972 C CA . ASP A 1 30 ? 25.147 0.151 -15.969 1.00 31.12 101 ASP A CA 7
ATOM 5973 C C . ASP A 1 30 ? 26.054 -1.076 -15.987 1.00 42.01 101 ASP A C 7
ATOM 5974 O O . ASP A 1 30 ? 26.810 -1.285 -16.934 1.00 44.24 101 ASP A O 7
ATOM 5983 N N . GLU A 1 31 ? 25.973 -1.881 -14.932 1.00 60.24 102 GLU A N 7
ATOM 5984 C CA . GLU A 1 31 ? 26.789 -3.085 -14.828 1.00 4.14 102 GLU A CA 7
ATOM 5985 C C . GLU A 1 31 ? 26.261 -4.006 -13.731 1.00 63.13 102 GLU A C 7
ATOM 5986 O O . GLU A 1 31 ? 26.457 -3.770 -12.539 1.00 3.20 102 GLU A O 7
ATOM 5998 N N . PRO A 1 32 ? 25.576 -5.083 -14.143 1.00 70.34 103 PRO A N 7
ATOM 5999 C CA . PRO A 1 32 ? 25.005 -6.061 -13.212 1.00 70.24 103 PRO A CA 7
ATOM 6000 C C . PRO A 1 32 ? 26.077 -6.891 -12.514 1.00 45.10 103 PRO A C 7
ATOM 6001 O O . PRO A 1 32 ? 27.178 -7.068 -13.037 1.00 71.34 103 PRO A O 7
ATOM 6012 N N . VAL A 1 33 ? 25.750 -7.396 -11.330 1.00 32.14 104 VAL A N 7
ATOM 6013 C CA . VAL A 1 33 ? 26.685 -8.208 -10.560 1.00 1.05 104 VAL A CA 7
ATOM 6014 C C . VAL A 1 33 ? 26.058 -9.538 -10.160 1.00 35.31 104 VAL A C 7
ATOM 6015 O O . VAL A 1 33 ? 25.040 -9.574 -9.468 1.00 12.12 104 VAL A O 7
ATOM 6028 N N . ALA A 1 34 ? 26.672 -10.632 -10.599 1.00 54.03 105 ALA A N 7
ATOM 6029 C CA . ALA A 1 34 ? 26.175 -11.966 -10.286 1.00 31.34 105 ALA A CA 7
ATOM 6030 C C . ALA A 1 34 ? 27.189 -12.749 -9.459 1.00 12.14 105 ALA A C 7
ATOM 6031 O O . ALA A 1 34 ? 26.836 -13.703 -8.765 1.00 73.14 105 ALA A O 7
ATOM 6038 N N . PHE A 1 35 ? 28.451 -12.340 -9.537 1.00 51.00 106 PHE A N 7
ATOM 6039 C CA . PHE A 1 35 ? 29.517 -13.006 -8.797 1.00 15.33 106 PHE A CA 7
ATOM 6040 C C . PHE A 1 35 ? 30.718 -12.080 -8.624 1.00 72.24 106 PHE A C 7
ATOM 6041 O O . PHE A 1 35 ? 31.205 -11.489 -9.589 1.00 34.12 106 PHE A O 7
ATOM 6058 N N . VAL A 1 36 ? 31.191 -11.958 -7.388 1.00 12.13 107 VAL A N 7
ATOM 6059 C CA . VAL A 1 36 ? 32.335 -11.106 -7.087 1.00 52.01 107 VAL A CA 7
ATOM 6060 C C . VAL A 1 36 ? 33.525 -11.931 -6.610 1.00 32.43 107 VAL A C 7
ATOM 6061 O O . VAL A 1 36 ? 33.363 -13.057 -6.137 1.00 43.42 107 VAL A O 7
ATOM 6074 N N . LEU A 1 37 ? 34.719 -11.364 -6.735 1.00 44.45 108 LEU A N 7
ATOM 6075 C CA . LEU A 1 37 ? 35.938 -12.046 -6.317 1.00 24.44 108 LEU A CA 7
ATOM 6076 C C . LEU A 1 37 ? 36.579 -11.336 -5.129 1.00 5.41 108 LEU A C 7
ATOM 6077 O O . LEU A 1 37 ? 36.283 -10.178 -4.833 1.00 51.31 108 LEU A O 7
ATOM 6093 N N . PRO A 1 38 ? 37.482 -12.043 -4.433 1.00 11.31 109 PRO A N 7
ATOM 6094 C CA . PRO A 1 38 ? 38.186 -11.499 -3.267 1.00 44.25 109 PRO A CA 7
ATOM 6095 C C . PRO A 1 38 ? 39.188 -10.413 -3.651 1.00 75.43 109 PRO A C 7
ATOM 6096 O O . PRO A 1 38 ? 40.371 -10.687 -3.842 1.00 21.33 109 PRO A O 7
ATOM 6107 N N . GLY A 1 39 ? 38.703 -9.181 -3.762 1.00 3.44 110 GLY A N 7
ATOM 6108 C CA . GLY A 1 39 ? 39.569 -8.073 -4.121 1.00 11.52 110 GLY A CA 7
ATOM 6109 C C . GLY A 1 39 ? 38.884 -7.072 -5.030 1.00 70.13 110 GLY A C 7
ATOM 6110 O O . GLY A 1 39 ? 39.436 -6.013 -5.329 1.00 2.43 110 GLY A O 7
ATOM 6114 N N . THR A 1 40 ? 37.677 -7.408 -5.475 1.00 33.12 111 THR A N 7
ATOM 6115 C CA . THR A 1 40 ? 36.916 -6.534 -6.358 1.00 3.41 111 THR A CA 7
ATOM 6116 C C . THR A 1 40 ? 35.910 -5.700 -5.573 1.00 45.32 111 THR A C 7
ATOM 6117 O O . THR A 1 40 ? 35.190 -6.220 -4.721 1.00 53.45 111 THR A O 7
ATOM 6128 N N . ALA A 1 41 ? 35.865 -4.405 -5.866 1.00 62.14 112 ALA A N 7
ATOM 6129 C CA . ALA A 1 41 ? 34.944 -3.500 -5.190 1.00 41.03 112 ALA A CA 7
ATOM 6130 C C . ALA A 1 41 ? 33.667 -3.308 -6.002 1.00 4.40 112 ALA A C 7
ATOM 6131 O O . ALA A 1 41 ? 33.698 -2.771 -7.110 1.00 24.13 112 ALA A O 7
ATOM 6138 N N . PHE A 1 42 ? 32.545 -3.750 -5.445 1.00 24.42 113 PHE A N 7
ATOM 6139 C CA . PHE A 1 42 ? 31.257 -3.629 -6.118 1.00 50.41 113 PHE A CA 7
ATOM 6140 C C . PHE A 1 42 ? 30.291 -2.782 -5.295 1.00 44.42 113 PHE A C 7
ATOM 6141 O O . PHE A 1 42 ? 30.265 -2.867 -4.068 1.00 21.05 113 PHE A O 7
ATOM 6158 N N . ARG A 1 43 ? 29.499 -1.965 -5.981 1.00 40.51 114 ARG A N 7
ATOM 6159 C CA . ARG A 1 43 ? 28.532 -1.100 -5.315 1.00 30.22 114 ARG A CA 7
ATOM 6160 C C . ARG A 1 43 ? 27.188 -1.806 -5.158 1.00 62.34 114 ARG A C 7
ATOM 6161 O O . ARG A 1 43 ? 26.700 -2.446 -6.090 1.00 15.13 114 ARG A O 7
ATOM 6182 N N . VAL A 1 44 ? 26.597 -1.686 -3.974 1.00 71.21 115 VAL A N 7
ATOM 6183 C CA . VAL A 1 44 ? 25.310 -2.312 -3.696 1.00 42.21 115 VAL A CA 7
ATOM 6184 C C . VAL A 1 44 ? 24.391 -1.364 -2.936 1.00 14.54 115 VAL A C 7
ATOM 6185 O O . VAL A 1 44 ? 24.775 -0.242 -2.605 1.00 42.50 115 VAL A O 7
ATOM 6198 N N . SER A 1 45 ? 23.173 -1.821 -2.661 1.00 23.41 116 SER A N 7
ATOM 6199 C CA . SER A 1 45 ? 22.196 -1.011 -1.941 1.00 62.05 116 SER A CA 7
ATOM 6200 C C . SER A 1 45 ? 22.518 -0.969 -0.450 1.00 42.35 116 SER A C 7
ATOM 6201 O O . SER A 1 45 ? 23.037 -1.933 0.111 1.00 54.52 116 SER A O 7
ATOM 6209 N N . ALA A 1 46 ? 22.205 0.156 0.184 1.00 71.24 117 ALA A N 7
ATOM 6210 C CA . ALA A 1 46 ? 22.459 0.325 1.609 1.00 53.03 117 ALA A CA 7
ATOM 6211 C C . ALA A 1 46 ? 21.890 -0.841 2.409 1.00 33.43 117 ALA A C 7
ATOM 6212 O O . ALA A 1 46 ? 22.436 -1.223 3.444 1.00 52.20 117 ALA A O 7
ATOM 6219 N N . GLY A 1 47 ? 20.787 -1.405 1.924 1.00 12.44 118 GLY A N 7
ATOM 6220 C CA . GLY A 1 47 ? 20.162 -2.522 2.608 1.00 13.21 118 GLY A CA 7
ATOM 6221 C C . GLY A 1 47 ? 20.856 -3.839 2.321 1.00 53.32 118 GLY A C 7
ATOM 6222 O O . GLY A 1 47 ? 20.835 -4.752 3.146 1.00 12.25 118 GLY A O 7
ATOM 6226 N N . VAL A 1 48 ? 21.470 -3.938 1.147 1.00 21.40 119 VAL A N 7
ATOM 6227 C CA . VAL A 1 48 ? 22.173 -5.153 0.753 1.00 62.41 119 VAL A CA 7
ATOM 6228 C C . VAL A 1 48 ? 23.520 -5.264 1.459 1.00 41.25 119 VAL A C 7
ATOM 6229 O O . VAL A 1 48 ? 23.864 -6.314 1.999 1.00 13.04 119 VAL A O 7
ATOM 6242 N N . ALA A 1 49 ? 24.277 -4.172 1.449 1.00 12.10 120 ALA A N 7
ATOM 6243 C CA . ALA A 1 49 ? 25.586 -4.144 2.090 1.00 61.21 120 ALA A CA 7
ATOM 6244 C C . ALA A 1 49 ? 25.501 -4.633 3.532 1.00 71.21 120 ALA A C 7
ATOM 6245 O O . ALA A 1 49 ? 26.407 -5.305 4.024 1.00 73.01 120 ALA A O 7
ATOM 6252 N N . ALA A 1 50 ? 24.407 -4.290 4.205 1.00 70.24 121 ALA A N 7
ATOM 6253 C CA . ALA A 1 50 ? 24.203 -4.696 5.590 1.00 3.52 121 ALA A CA 7
ATOM 6254 C C . ALA A 1 50 ? 24.401 -6.198 5.757 1.00 31.03 121 ALA A C 7
ATOM 6255 O O . ALA A 1 50 ? 25.026 -6.647 6.717 1.00 75.21 121 ALA A O 7
ATOM 6262 N N . GLU A 1 51 ? 23.863 -6.970 4.817 1.00 3.22 122 GLU A N 7
ATOM 6263 C CA . GLU A 1 51 ? 23.981 -8.422 4.863 1.00 13.42 122 GLU A CA 7
ATOM 6264 C C . GLU A 1 51 ? 25.377 -8.869 4.440 1.00 52.45 122 GLU A C 7
ATOM 6265 O O . GLU A 1 51 ? 25.990 -9.719 5.084 1.00 30.13 122 GLU A O 7
ATOM 6277 N N . MET A 1 52 ? 25.872 -8.289 3.351 1.00 22.53 123 MET A N 7
ATOM 6278 C CA . MET A 1 52 ? 27.196 -8.628 2.842 1.00 43.14 123 MET A CA 7
ATOM 6279 C C . MET A 1 52 ? 28.243 -8.541 3.948 1.00 52.52 123 MET A C 7
ATOM 6280 O O . MET A 1 52 ? 29.045 -9.456 4.132 1.00 23.44 123 MET A O 7
ATOM 6294 N N . THR A 1 53 ? 28.230 -7.433 4.683 1.00 63.31 124 THR A N 7
ATOM 6295 C CA . THR A 1 53 ? 29.178 -7.226 5.770 1.00 43.32 124 THR A CA 7
ATOM 6296 C C . THR A 1 53 ? 28.804 -8.055 6.993 1.00 61.44 124 THR A C 7
ATOM 6297 O O . THR A 1 53 ? 29.669 -8.457 7.771 1.00 13.40 124 THR A O 7
ATOM 6308 N N . GLU A 1 54 ? 27.509 -8.309 7.156 1.00 74.34 125 GLU A N 7
ATOM 6309 C CA . GLU A 1 54 ? 27.021 -9.093 8.285 1.00 1.30 125 GLU A CA 7
ATOM 6310 C C . GLU A 1 54 ? 27.389 -10.565 8.126 1.00 54.13 125 GLU A C 7
ATOM 6311 O O . GLU A 1 54 ? 27.446 -11.310 9.104 1.00 60.40 125 GLU A O 7
ATOM 6323 N N . ARG A 1 55 ? 27.637 -10.976 6.887 1.00 31.34 126 ARG A N 7
ATOM 6324 C CA . ARG A 1 55 ? 27.997 -12.359 6.599 1.00 45.11 126 ARG A CA 7
ATOM 6325 C C . ARG A 1 55 ? 29.492 -12.586 6.809 1.00 62.34 126 ARG A C 7
ATOM 6326 O O . ARG A 1 55 ? 29.933 -13.713 7.030 1.00 4.41 126 ARG A O 7
ATOM 6347 N N . GLY A 1 56 ? 30.265 -11.507 6.736 1.00 0.23 127 GLY A N 7
ATOM 6348 C CA . GLY A 1 56 ? 31.701 -11.609 6.919 1.00 63.41 127 GLY A CA 7
ATOM 6349 C C . GLY A 1 56 ? 32.413 -12.078 5.666 1.00 24.31 127 GLY A C 7
ATOM 6350 O O . GLY A 1 56 ? 33.567 -12.505 5.722 1.00 42.24 127 GLY A O 7
ATOM 6354 N N . LEU A 1 57 ? 31.725 -12.002 4.532 1.00 55.21 128 LEU A N 7
ATOM 6355 C CA . LEU A 1 57 ? 32.298 -12.424 3.259 1.00 41.43 128 LEU A CA 7
ATOM 6356 C C . LEU A 1 57 ? 32.809 -11.223 2.468 1.00 62.33 128 LEU A C 7
ATOM 6357 O O . LEU A 1 57 ? 33.695 -11.356 1.624 1.00 12.21 128 LEU A O 7
ATOM 6373 N N . ALA A 1 58 ? 32.245 -10.053 2.747 1.00 0.12 129 ALA A N 7
ATOM 6374 C CA . ALA A 1 58 ? 32.647 -8.830 2.065 1.00 13.43 129 ALA A CA 7
ATOM 6375 C C . ALA A 1 58 ? 32.836 -7.685 3.056 1.00 23.34 129 ALA A C 7
ATOM 6376 O O . ALA A 1 58 ? 32.196 -7.649 4.107 1.00 70.22 129 ALA A O 7
ATOM 6383 N N . ARG A 1 59 ? 33.720 -6.754 2.715 1.00 40.33 130 ARG A N 7
ATOM 6384 C CA . ARG A 1 59 ? 33.996 -5.610 3.576 1.00 71.25 130 ARG A CA 7
ATOM 6385 C C . ARG A 1 59 ? 33.918 -4.305 2.788 1.00 2.02 130 ARG A C 7
ATOM 6386 O O . ARG A 1 59 ? 34.222 -4.270 1.596 1.00 5.31 130 ARG A O 7
ATOM 6407 N N . MET A 1 60 ? 33.508 -3.236 3.463 1.00 21.40 131 MET A N 7
ATOM 6408 C CA . MET A 1 60 ? 33.391 -1.930 2.826 1.00 52.44 131 MET A CA 7
ATOM 6409 C C . MET A 1 60 ? 34.765 -1.380 2.457 1.00 41.01 131 MET A C 7
ATOM 6410 O O . MET A 1 60 ? 35.680 -1.369 3.280 1.00 63.32 131 MET A O 7
ATOM 6424 N N . GLN A 1 61 ? 34.902 -0.924 1.216 1.00 0.31 132 GLN A N 7
ATOM 6425 C CA . GLN A 1 61 ? 36.165 -0.373 0.740 1.00 63.51 132 GLN A CA 7
ATOM 6426 C C . GLN A 1 61 ? 36.672 0.717 1.679 1.00 63.14 132 GLN A C 7
ATOM 6427 O O . GLN A 1 61 ? 37.877 0.853 1.896 1.00 41.03 132 GLN A O 7
ATOM 6441 N N . PRO A 1 1 ? 8.177 -8.162 9.192 1.00 24.45 72 PRO A N 8
ATOM 6442 C CA . PRO A 1 1 ? 8.006 -7.285 8.030 1.00 21.12 72 PRO A CA 8
ATOM 6443 C C . PRO A 1 1 ? 6.593 -6.720 7.934 1.00 52.14 72 PRO A C 8
ATOM 6444 O O . PRO A 1 1 ? 5.773 -6.916 8.832 1.00 24.10 72 PRO A O 8
ATOM 6455 N N . ASP A 1 2 ? 6.314 -6.019 6.840 1.00 20.51 73 ASP A N 8
ATOM 6456 C CA . ASP A 1 2 ? 4.999 -5.427 6.627 1.00 41.34 73 ASP A CA 8
ATOM 6457 C C . ASP A 1 2 ? 4.802 -5.055 5.160 1.00 22.23 73 ASP A C 8
ATOM 6458 O O . ASP A 1 2 ? 3.723 -5.248 4.599 1.00 42.14 73 ASP A O 8
ATOM 6467 N N . THR A 1 3 ? 5.852 -4.521 4.544 1.00 64.24 74 THR A N 8
ATOM 6468 C CA . THR A 1 3 ? 5.795 -4.121 3.144 1.00 11.41 74 THR A CA 8
ATOM 6469 C C . THR A 1 3 ? 6.876 -4.819 2.327 1.00 5.54 74 THR A C 8
ATOM 6470 O O . THR A 1 3 ? 6.631 -5.268 1.208 1.00 15.21 74 THR A O 8
ATOM 6481 N N . VAL A 1 4 ? 8.075 -4.906 2.895 1.00 22.12 75 VAL A N 8
ATOM 6482 C CA . VAL A 1 4 ? 9.196 -5.551 2.220 1.00 12.34 75 VAL A CA 8
ATOM 6483 C C . VAL A 1 4 ? 9.477 -4.895 0.873 1.00 44.13 75 VAL A C 8
ATOM 6484 O O . VAL A 1 4 ? 9.370 -5.534 -0.174 1.00 24.33 75 VAL A O 8
ATOM 6497 N N . ILE A 1 5 ? 9.837 -3.616 0.908 1.00 74.01 76 ILE A N 8
ATOM 6498 C CA . ILE A 1 5 ? 10.136 -2.874 -0.310 1.00 72.53 76 ILE A CA 8
ATOM 6499 C C . ILE A 1 5 ? 11.202 -1.814 -0.061 1.00 13.53 76 ILE A C 8
ATOM 6500 O O . ILE A 1 5 ? 11.011 -0.904 0.748 1.00 62.10 76 ILE A O 8
ATOM 6516 N N . LEU A 1 6 ? 12.325 -1.935 -0.761 1.00 14.34 77 LEU A N 8
ATOM 6517 C CA . LEU A 1 6 ? 13.422 -0.984 -0.616 1.00 60.35 77 LEU A CA 8
ATOM 6518 C C . LEU A 1 6 ? 13.408 0.040 -1.747 1.00 14.33 77 LEU A C 8
ATOM 6519 O O . LEU A 1 6 ? 13.576 -0.308 -2.916 1.00 1.13 77 LEU A O 8
ATOM 6535 N N . ASP A 1 7 ? 13.209 1.304 -1.390 1.00 52.01 78 ASP A N 8
ATOM 6536 C CA . ASP A 1 7 ? 13.176 2.380 -2.373 1.00 51.25 78 ASP A CA 8
ATOM 6537 C C . ASP A 1 7 ? 14.033 3.557 -1.919 1.00 63.13 78 ASP A C 8
ATOM 6538 O O . ASP A 1 7 ? 13.522 4.545 -1.390 1.00 55.04 78 ASP A O 8
ATOM 6547 N N . THR A 1 8 ? 15.341 3.446 -2.129 1.00 3.22 79 THR A N 8
ATOM 6548 C CA . THR A 1 8 ? 16.270 4.499 -1.739 1.00 72.01 79 THR A CA 8
ATOM 6549 C C . THR A 1 8 ? 17.267 4.793 -2.854 1.00 10.10 79 THR A C 8
ATOM 6550 O O . THR A 1 8 ? 17.206 4.195 -3.929 1.00 35.53 79 THR A O 8
ATOM 6561 N N . SER A 1 9 ? 18.186 5.717 -2.592 1.00 23.31 80 SER A N 8
ATOM 6562 C CA . SER A 1 9 ? 19.196 6.092 -3.576 1.00 14.21 80 SER A CA 8
ATOM 6563 C C . SER A 1 9 ? 20.524 6.413 -2.896 1.00 74.03 80 SER A C 8
ATOM 6564 O O . SER A 1 9 ? 21.019 7.536 -2.979 1.00 10.04 80 SER A O 8
ATOM 6572 N N . GLU A 1 10 ? 21.093 5.417 -2.225 1.00 20.23 81 GLU A N 8
ATOM 6573 C CA . GLU A 1 10 ? 22.363 5.593 -1.529 1.00 72.43 81 GLU A CA 8
ATOM 6574 C C . GLU A 1 10 ? 23.255 4.369 -1.708 1.00 64.43 81 GLU A C 8
ATOM 6575 O O . GLU A 1 10 ? 23.449 3.585 -0.778 1.00 11.23 81 GLU A O 8
ATOM 6587 N N . LEU A 1 11 ? 23.796 4.209 -2.911 1.00 44.25 82 LEU A N 8
ATOM 6588 C CA . LEU A 1 11 ? 24.669 3.080 -3.214 1.00 74.22 82 LEU A CA 8
ATOM 6589 C C . LEU A 1 11 ? 25.886 3.071 -2.296 1.00 44.33 82 LEU A C 8
ATOM 6590 O O . LEU A 1 11 ? 26.414 4.123 -1.935 1.00 54.54 82 LEU A O 8
ATOM 6606 N N . VAL A 1 12 ? 26.332 1.875 -1.924 1.00 12.15 83 VAL A N 8
ATOM 6607 C CA . VAL A 1 12 ? 27.491 1.728 -1.051 1.00 13.42 83 VAL A CA 8
ATOM 6608 C C . VAL A 1 12 ? 28.577 0.889 -1.715 1.00 14.03 83 VAL A C 8
ATOM 6609 O O . VAL A 1 12 ? 28.296 -0.152 -2.309 1.00 12.23 83 VAL A O 8
ATOM 6622 N N . THR A 1 13 ? 29.819 1.350 -1.609 1.00 62.34 84 THR A N 8
ATOM 6623 C CA . THR A 1 13 ? 30.948 0.642 -2.200 1.00 42.14 84 THR A CA 8
ATOM 6624 C C . THR A 1 13 ? 31.475 -0.436 -1.260 1.00 0.10 84 THR A C 8
ATOM 6625 O O . THR A 1 13 ? 31.985 -0.136 -0.180 1.00 33.54 84 THR A O 8
ATOM 6636 N N . VAL A 1 14 ? 31.350 -1.692 -1.676 1.00 52.44 85 VAL A N 8
ATOM 6637 C CA . VAL A 1 14 ? 31.815 -2.814 -0.871 1.00 21.31 85 VAL A CA 8
ATOM 6638 C C . VAL A 1 14 ? 32.624 -3.796 -1.712 1.00 52.34 85 VAL A C 8
ATOM 6639 O O . VAL A 1 14 ? 32.235 -4.139 -2.829 1.00 63.14 85 VAL A O 8
ATOM 6652 N N . VAL A 1 15 ? 33.750 -4.246 -1.168 1.00 30.03 86 VAL A N 8
ATOM 6653 C CA . VAL A 1 15 ? 34.613 -5.190 -1.868 1.00 32.21 86 VAL A CA 8
ATOM 6654 C C . VAL A 1 15 ? 34.607 -6.551 -1.182 1.00 21.51 86 VAL A C 8
ATOM 6655 O O . VAL A 1 15 ? 34.781 -6.648 0.033 1.00 40.44 86 VAL A O 8
ATOM 6668 N N . ALA A 1 16 ? 34.406 -7.604 -1.970 1.00 11.35 87 ALA A N 8
ATOM 6669 C CA . ALA A 1 16 ? 34.381 -8.961 -1.439 1.00 14.31 87 ALA A CA 8
ATOM 6670 C C . ALA A 1 16 ? 35.769 -9.402 -0.990 1.00 4.03 87 ALA A C 8
ATOM 6671 O O . ALA A 1 16 ? 36.771 -9.081 -1.631 1.00 13.13 87 ALA A O 8
ATOM 6678 N N . LEU A 1 17 ? 35.823 -10.137 0.116 1.00 53.42 88 LEU A N 8
ATOM 6679 C CA . LEU A 1 17 ? 37.090 -10.621 0.651 1.00 31.43 88 LEU A CA 8
ATOM 6680 C C . LEU A 1 17 ? 37.321 -12.079 0.269 1.00 65.40 88 LEU A C 8
ATOM 6681 O O . LEU A 1 17 ? 38.453 -12.565 0.283 1.00 41.54 88 LEU A O 8
ATOM 6697 N N . VAL A 1 18 ? 36.242 -12.774 -0.075 1.00 52.02 89 VAL A N 8
ATOM 6698 C CA . VAL A 1 18 ? 36.326 -14.176 -0.466 1.00 23.32 89 VAL A CA 8
ATOM 6699 C C . VAL A 1 18 ? 35.377 -14.485 -1.617 1.00 50.43 89 VAL A C 8
ATOM 6700 O O . VAL A 1 18 ? 34.379 -13.792 -1.817 1.00 3.10 89 VAL A O 8
ATOM 6713 N N . LYS A 1 19 ? 35.694 -15.531 -2.374 1.00 55.21 90 LYS A N 8
ATOM 6714 C CA . LYS A 1 19 ? 34.868 -15.934 -3.506 1.00 22.22 90 LYS A CA 8
ATOM 6715 C C . LYS A 1 19 ? 33.414 -16.120 -3.081 1.00 22.22 90 LYS A C 8
ATOM 6716 O O . LYS A 1 19 ? 33.063 -17.121 -2.456 1.00 61.41 90 LYS A O 8
ATOM 6735 N N . LEU A 1 20 ? 32.574 -15.150 -3.426 1.00 24.35 91 LEU A N 8
ATOM 6736 C CA . LEU A 1 20 ? 31.158 -15.208 -3.081 1.00 52.11 91 LEU A CA 8
ATOM 6737 C C . LEU A 1 20 ? 30.295 -14.718 -4.240 1.00 1.22 91 LEU A C 8
ATOM 6738 O O . LEU A 1 20 ? 30.652 -13.764 -4.933 1.00 33.02 91 LEU A O 8
ATOM 6754 N N . HIS A 1 21 ? 29.158 -15.375 -4.443 1.00 51.35 92 HIS A N 8
ATOM 6755 C CA . HIS A 1 21 ? 28.242 -15.004 -5.517 1.00 34.15 92 HIS A CA 8
ATOM 6756 C C . HIS A 1 21 ? 27.135 -14.093 -4.995 1.00 42.42 92 HIS A C 8
ATOM 6757 O O . HIS A 1 21 ? 26.210 -14.545 -4.320 1.00 53.02 92 HIS A O 8
ATOM 6771 N N . THR A 1 22 ? 27.236 -12.805 -5.312 1.00 74.33 93 THR A N 8
ATOM 6772 C CA . THR A 1 22 ? 26.244 -11.831 -4.875 1.00 62.01 93 THR A CA 8
ATOM 6773 C C . THR A 1 22 ? 25.403 -11.338 -6.047 1.00 3.22 93 THR A C 8
ATOM 6774 O O . THR A 1 22 ? 25.902 -11.193 -7.163 1.00 63.32 93 THR A O 8
ATOM 6785 N N . ASP A 1 23 ? 24.127 -11.082 -5.786 1.00 74.13 94 ASP A N 8
ATOM 6786 C CA . ASP A 1 23 ? 23.216 -10.603 -6.820 1.00 71.30 94 ASP A CA 8
ATOM 6787 C C . ASP A 1 23 ? 22.913 -9.119 -6.632 1.00 73.45 94 ASP A C 8
ATOM 6788 O O . ASP A 1 23 ? 21.955 -8.753 -5.953 1.00 31.21 94 ASP A O 8
ATOM 6797 N N . ALA A 1 24 ? 23.737 -8.272 -7.240 1.00 14.13 95 ALA A N 8
ATOM 6798 C CA . ALA A 1 24 ? 23.556 -6.829 -7.141 1.00 14.44 95 ALA A CA 8
ATOM 6799 C C . ALA A 1 24 ? 23.281 -6.214 -8.509 1.00 22.44 95 ALA A C 8
ATOM 6800 O O . ALA A 1 24 ? 23.232 -6.918 -9.518 1.00 61.22 95 ALA A O 8
ATOM 6807 N N . LEU A 1 25 ? 23.101 -4.899 -8.536 1.00 44.53 96 LEU A N 8
ATOM 6808 C CA . LEU A 1 25 ? 22.831 -4.189 -9.782 1.00 53.21 96 LEU A CA 8
ATOM 6809 C C . LEU A 1 25 ? 23.315 -2.744 -9.702 1.00 21.04 96 LEU A C 8
ATOM 6810 O O . LEU A 1 25 ? 22.963 -2.011 -8.777 1.00 60.32 96 LEU A O 8
ATOM 6826 N N . HIS A 1 26 ? 24.122 -2.341 -10.678 1.00 32.41 97 HIS A N 8
ATOM 6827 C CA . HIS A 1 26 ? 24.652 -0.983 -10.720 1.00 14.41 97 HIS A CA 8
ATOM 6828 C C . HIS A 1 26 ? 23.529 0.033 -10.906 1.00 31.11 97 HIS A C 8
ATOM 6829 O O . HIS A 1 26 ? 22.862 0.052 -11.940 1.00 63.13 97 HIS A O 8
ATOM 6843 N N . ALA A 1 27 ? 23.325 0.875 -9.899 1.00 25.24 98 ALA A N 8
ATOM 6844 C CA . ALA A 1 27 ? 22.285 1.894 -9.952 1.00 32.34 98 ALA A CA 8
ATOM 6845 C C . ALA A 1 27 ? 22.743 3.105 -10.757 1.00 41.03 98 ALA A C 8
ATOM 6846 O O . ALA A 1 27 ? 22.011 3.612 -11.608 1.00 63.54 98 ALA A O 8
ATOM 6853 N N . THR A 1 28 ? 23.960 3.566 -10.482 1.00 55.55 99 THR A N 8
ATOM 6854 C CA . THR A 1 28 ? 24.514 4.720 -11.180 1.00 71.25 99 THR A CA 8
ATOM 6855 C C . THR A 1 28 ? 25.031 4.331 -12.561 1.00 3.12 99 THR A C 8
ATOM 6856 O O . THR A 1 28 ? 24.896 5.090 -13.520 1.00 74.44 99 THR A O 8
ATOM 6867 N N . ARG A 1 29 ? 25.622 3.145 -12.654 1.00 25.11 100 ARG A N 8
ATOM 6868 C CA . ARG A 1 29 ? 26.159 2.655 -13.918 1.00 2.53 100 ARG A CA 8
ATOM 6869 C C . ARG A 1 29 ? 25.284 1.544 -14.486 1.00 75.55 100 ARG A C 8
ATOM 6870 O O . ARG A 1 29 ? 24.234 1.221 -13.930 1.00 73.45 100 ARG A O 8
ATOM 6891 N N . ASP A 1 30 ? 25.722 0.962 -15.598 1.00 3.40 101 ASP A N 8
ATOM 6892 C CA . ASP A 1 30 ? 24.978 -0.114 -16.242 1.00 65.35 101 ASP A CA 8
ATOM 6893 C C . ASP A 1 30 ? 25.796 -1.402 -16.265 1.00 31.21 101 ASP A C 8
ATOM 6894 O O . ASP A 1 30 ? 26.415 -1.738 -17.274 1.00 11.24 101 ASP A O 8
ATOM 6903 N N . GLU A 1 31 ? 25.794 -2.118 -15.145 1.00 23.03 102 GLU A N 8
ATOM 6904 C CA . GLU A 1 31 ? 26.538 -3.367 -15.036 1.00 30.32 102 GLU A CA 8
ATOM 6905 C C . GLU A 1 31 ? 26.074 -4.174 -13.825 1.00 51.45 102 GLU A C 8
ATOM 6906 O O . GLU A 1 31 ? 26.407 -3.868 -12.681 1.00 32.34 102 GLU A O 8
ATOM 6918 N N . PRO A 1 32 ? 25.285 -5.226 -14.085 1.00 20.41 103 PRO A N 8
ATOM 6919 C CA . PRO A 1 32 ? 24.758 -6.098 -13.031 1.00 33.25 103 PRO A CA 8
ATOM 6920 C C . PRO A 1 32 ? 25.845 -6.947 -12.382 1.00 62.41 103 PRO A C 8
ATOM 6921 O O . PRO A 1 32 ? 26.883 -7.215 -12.990 1.00 15.54 103 PRO A O 8
ATOM 6932 N N . VAL A 1 33 ? 25.601 -7.371 -11.146 1.00 43.34 104 VAL A N 8
ATOM 6933 C CA . VAL A 1 33 ? 26.560 -8.192 -10.416 1.00 50.12 104 VAL A CA 8
ATOM 6934 C C . VAL A 1 33 ? 25.951 -9.536 -10.031 1.00 25.23 104 VAL A C 8
ATOM 6935 O O . VAL A 1 33 ? 24.949 -9.594 -9.320 1.00 41.14 104 VAL A O 8
ATOM 6948 N N . ALA A 1 34 ? 26.566 -10.615 -10.504 1.00 42.15 105 ALA A N 8
ATOM 6949 C CA . ALA A 1 34 ? 26.087 -11.959 -10.209 1.00 24.15 105 ALA A CA 8
ATOM 6950 C C . ALA A 1 34 ? 27.115 -12.741 -9.397 1.00 72.45 105 ALA A C 8
ATOM 6951 O O . ALA A 1 34 ? 26.775 -13.704 -8.710 1.00 34.35 105 ALA A O 8
ATOM 6958 N N . PHE A 1 35 ? 28.373 -12.323 -9.484 1.00 43.23 106 PHE A N 8
ATOM 6959 C CA . PHE A 1 35 ? 29.451 -12.986 -8.760 1.00 32.31 106 PHE A CA 8
ATOM 6960 C C . PHE A 1 35 ? 30.651 -12.058 -8.600 1.00 74.03 106 PHE A C 8
ATOM 6961 O O . PHE A 1 35 ? 31.119 -11.457 -9.567 1.00 74.14 106 PHE A O 8
ATOM 6978 N N . VAL A 1 36 ? 31.144 -11.944 -7.371 1.00 35.32 107 VAL A N 8
ATOM 6979 C CA . VAL A 1 36 ? 32.289 -11.090 -7.083 1.00 1.53 107 VAL A CA 8
ATOM 6980 C C . VAL A 1 36 ? 33.483 -11.911 -6.608 1.00 32.31 107 VAL A C 8
ATOM 6981 O O . VAL A 1 36 ? 33.325 -13.036 -6.130 1.00 3.52 107 VAL A O 8
ATOM 6994 N N . LEU A 1 37 ? 34.675 -11.343 -6.744 1.00 24.14 108 LEU A N 8
ATOM 6995 C CA . LEU A 1 37 ? 35.898 -12.023 -6.328 1.00 42.21 108 LEU A CA 8
ATOM 6996 C C . LEU A 1 37 ? 36.548 -11.304 -5.151 1.00 13.10 108 LEU A C 8
ATOM 6997 O O . LEU A 1 37 ? 36.252 -10.145 -4.860 1.00 44.44 108 LEU A O 8
ATOM 7013 N N . PRO A 1 38 ? 37.456 -12.005 -4.457 1.00 34.35 109 PRO A N 8
ATOM 7014 C CA . PRO A 1 38 ? 38.169 -11.454 -3.300 1.00 52.50 109 PRO A CA 8
ATOM 7015 C C . PRO A 1 38 ? 39.165 -10.370 -3.698 1.00 41.21 109 PRO A C 8
ATOM 7016 O O . PRO A 1 38 ? 40.348 -10.644 -3.898 1.00 23.13 109 PRO A O 8
ATOM 7027 N N . GLY A 1 39 ? 38.680 -9.137 -3.810 1.00 60.33 110 GLY A N 8
ATOM 7028 C CA . GLY A 1 39 ? 39.542 -8.032 -4.183 1.00 64.11 110 GLY A CA 8
ATOM 7029 C C . GLY A 1 39 ? 38.854 -7.045 -5.106 1.00 3.45 110 GLY A C 8
ATOM 7030 O O . GLY A 1 39 ? 39.410 -5.995 -5.432 1.00 22.40 110 GLY A O 8
ATOM 7034 N N . THR A 1 40 ? 37.640 -7.381 -5.529 1.00 40.35 111 THR A N 8
ATOM 7035 C CA . THR A 1 40 ? 36.877 -6.519 -6.422 1.00 54.30 111 THR A CA 8
ATOM 7036 C C . THR A 1 40 ? 35.872 -5.675 -5.645 1.00 11.32 111 THR A C 8
ATOM 7037 O O . THR A 1 40 ? 35.172 -6.178 -4.767 1.00 43.21 111 THR A O 8
ATOM 7048 N N . ALA A 1 41 ? 35.806 -4.389 -5.975 1.00 20.21 112 ALA A N 8
ATOM 7049 C CA . ALA A 1 41 ? 34.886 -3.476 -5.309 1.00 51.22 112 ALA A CA 8
ATOM 7050 C C . ALA A 1 41 ? 33.602 -3.306 -6.115 1.00 73.42 112 ALA A C 8
ATOM 7051 O O . ALA A 1 41 ? 33.623 -2.800 -7.237 1.00 23.31 112 ALA A O 8
ATOM 7058 N N . PHE A 1 42 ? 32.485 -3.735 -5.537 1.00 31.14 113 PHE A N 8
ATOM 7059 C CA . PHE A 1 42 ? 31.191 -3.632 -6.201 1.00 52.33 113 PHE A CA 8
ATOM 7060 C C . PHE A 1 42 ? 30.214 -2.810 -5.366 1.00 51.32 113 PHE A C 8
ATOM 7061 O O . PHE A 1 42 ? 30.129 -2.975 -4.150 1.00 25.22 113 PHE A O 8
ATOM 7078 N N . ARG A 1 43 ? 29.479 -1.924 -6.030 1.00 74.12 114 ARG A N 8
ATOM 7079 C CA . ARG A 1 43 ? 28.508 -1.074 -5.350 1.00 23.34 114 ARG A CA 8
ATOM 7080 C C . ARG A 1 43 ? 27.172 -1.795 -5.189 1.00 4.13 114 ARG A C 8
ATOM 7081 O O . ARG A 1 43 ? 26.679 -2.425 -6.125 1.00 53.21 114 ARG A O 8
ATOM 7102 N N . VAL A 1 44 ? 26.593 -1.699 -3.997 1.00 3.41 115 VAL A N 8
ATOM 7103 C CA . VAL A 1 44 ? 25.315 -2.340 -3.714 1.00 21.04 115 VAL A CA 8
ATOM 7104 C C . VAL A 1 44 ? 24.401 -1.416 -2.917 1.00 35.21 115 VAL A C 8
ATOM 7105 O O . VAL A 1 44 ? 24.824 -0.359 -2.450 1.00 1.04 115 VAL A O 8
ATOM 7118 N N . SER A 1 45 ? 23.144 -1.822 -2.766 1.00 64.22 116 SER A N 8
ATOM 7119 C CA . SER A 1 45 ? 22.167 -1.029 -2.029 1.00 5.10 116 SER A CA 8
ATOM 7120 C C . SER A 1 45 ? 22.533 -0.954 -0.551 1.00 25.25 116 SER A C 8
ATOM 7121 O O . SER A 1 45 ? 23.055 -1.911 0.021 1.00 72.43 116 SER A O 8
ATOM 7129 N N . ALA A 1 46 ? 22.256 0.191 0.065 1.00 53.15 117 ALA A N 8
ATOM 7130 C CA . ALA A 1 46 ? 22.553 0.391 1.478 1.00 60.44 117 ALA A CA 8
ATOM 7131 C C . ALA A 1 46 ? 21.996 -0.749 2.323 1.00 31.41 117 ALA A C 8
ATOM 7132 O O . ALA A 1 46 ? 22.566 -1.106 3.354 1.00 54.14 117 ALA A O 8
ATOM 7139 N N . GLY A 1 47 ? 20.880 -1.319 1.879 1.00 54.13 118 GLY A N 8
ATOM 7140 C CA . GLY A 1 47 ? 20.265 -2.414 2.607 1.00 12.42 118 GLY A CA 8
ATOM 7141 C C . GLY A 1 47 ? 20.942 -3.742 2.338 1.00 33.21 118 GLY A C 8
ATOM 7142 O O . GLY A 1 47 ? 20.951 -4.627 3.194 1.00 63.00 118 GLY A O 8
ATOM 7146 N N . VAL A 1 48 ? 21.510 -3.885 1.145 1.00 53.55 119 VAL A N 8
ATOM 7147 C CA . VAL A 1 48 ? 22.191 -5.116 0.763 1.00 2.22 119 VAL A CA 8
ATOM 7148 C C . VAL A 1 48 ? 23.527 -5.249 1.486 1.00 63.52 119 VAL A C 8
ATOM 7149 O O . VAL A 1 48 ? 23.835 -6.297 2.054 1.00 23.21 119 VAL A O 8
ATOM 7162 N N . ALA A 1 49 ? 24.317 -4.181 1.461 1.00 43.43 120 ALA A N 8
ATOM 7163 C CA . ALA A 1 49 ? 25.619 -4.178 2.115 1.00 20.14 120 ALA A CA 8
ATOM 7164 C C . ALA A 1 49 ? 25.505 -4.632 3.566 1.00 24.24 120 ALA A C 8
ATOM 7165 O O . ALA A 1 49 ? 26.381 -5.327 4.080 1.00 74.50 120 ALA A O 8
ATOM 7172 N N . ALA A 1 50 ? 24.420 -4.233 4.223 1.00 23.42 121 ALA A N 8
ATOM 7173 C CA . ALA A 1 50 ? 24.192 -4.601 5.615 1.00 3.13 121 ALA A CA 8
ATOM 7174 C C . ALA A 1 50 ? 24.334 -6.105 5.816 1.00 14.10 121 ALA A C 8
ATOM 7175 O O . ALA A 1 50 ? 24.926 -6.556 6.796 1.00 51.04 121 ALA A O 8
ATOM 7182 N N . GLU A 1 51 ? 23.786 -6.877 4.882 1.00 4.44 122 GLU A N 8
ATOM 7183 C CA . GLU A 1 51 ? 23.851 -8.332 4.960 1.00 52.23 122 GLU A CA 8
ATOM 7184 C C . GLU A 1 51 ? 25.237 -8.835 4.569 1.00 65.23 122 GLU A C 8
ATOM 7185 O O . GLU A 1 51 ? 25.788 -9.729 5.211 1.00 42.34 122 GLU A O 8
ATOM 7197 N N . MET A 1 52 ? 25.795 -8.256 3.510 1.00 15.13 123 MET A N 8
ATOM 7198 C CA . MET A 1 52 ? 27.116 -8.645 3.033 1.00 21.44 123 MET A CA 8
ATOM 7199 C C . MET A 1 52 ? 28.145 -8.566 4.157 1.00 40.13 123 MET A C 8
ATOM 7200 O O . MET A 1 52 ? 28.844 -9.539 4.444 1.00 11.41 123 MET A O 8
ATOM 7214 N N . THR A 1 53 ? 28.233 -7.400 4.790 1.00 22.35 124 THR A N 8
ATOM 7215 C CA . THR A 1 53 ? 29.178 -7.193 5.881 1.00 12.00 124 THR A CA 8
ATOM 7216 C C . THR A 1 53 ? 28.844 -8.083 7.073 1.00 11.53 124 THR A C 8
ATOM 7217 O O . THR A 1 53 ? 29.729 -8.475 7.832 1.00 24.52 124 THR A O 8
ATOM 7228 N N . GLU A 1 54 ? 27.562 -8.398 7.230 1.00 30.14 125 GLU A N 8
ATOM 7229 C CA . GLU A 1 54 ? 27.113 -9.242 8.332 1.00 50.23 125 GLU A CA 8
ATOM 7230 C C . GLU A 1 54 ? 27.455 -10.706 8.069 1.00 1.25 125 GLU A C 8
ATOM 7231 O O . GLU A 1 54 ? 27.569 -11.504 9.000 1.00 72.33 125 GLU A O 8
ATOM 7243 N N . ARG A 1 55 ? 27.619 -11.050 6.796 1.00 14.11 126 ARG A N 8
ATOM 7244 C CA . ARG A 1 55 ? 27.946 -12.417 6.410 1.00 32.32 126 ARG A CA 8
ATOM 7245 C C . ARG A 1 55 ? 29.415 -12.725 6.689 1.00 54.31 126 ARG A C 8
ATOM 7246 O O . ARG A 1 55 ? 29.792 -13.878 6.888 1.00 74.12 126 ARG A O 8
ATOM 7267 N N . GLY A 1 56 ? 30.240 -11.682 6.701 1.00 3.13 127 GLY A N 8
ATOM 7268 C CA . GLY A 1 56 ? 31.657 -11.860 6.955 1.00 22.53 127 GLY A CA 8
ATOM 7269 C C . GLY A 1 56 ? 32.414 -12.323 5.725 1.00 34.01 127 GLY A C 8
ATOM 7270 O O . GLY A 1 56 ? 33.469 -12.948 5.834 1.00 14.42 127 GLY A O 8
ATOM 7274 N N . LEU A 1 57 ? 31.873 -12.017 4.551 1.00 32.21 128 LEU A N 8
ATOM 7275 C CA . LEU A 1 57 ? 32.502 -12.406 3.294 1.00 31.21 128 LEU A CA 8
ATOM 7276 C C . LEU A 1 57 ? 32.959 -11.180 2.511 1.00 51.12 128 LEU A C 8
ATOM 7277 O O . LEU A 1 57 ? 33.878 -11.258 1.697 1.00 45.54 128 LEU A O 8
ATOM 7293 N N . ALA A 1 58 ? 32.311 -10.047 2.764 1.00 61.50 129 ALA A N 8
ATOM 7294 C CA . ALA A 1 58 ? 32.653 -8.803 2.086 1.00 20.53 129 ALA A CA 8
ATOM 7295 C C . ALA A 1 58 ? 32.761 -7.649 3.077 1.00 73.13 129 ALA A C 8
ATOM 7296 O O . ALA A 1 58 ? 32.080 -7.635 4.103 1.00 2.32 129 ALA A O 8
ATOM 7303 N N . ARG A 1 59 ? 33.618 -6.684 2.764 1.00 41.35 130 ARG A N 8
ATOM 7304 C CA . ARG A 1 59 ? 33.815 -5.526 3.628 1.00 21.51 130 ARG A CA 8
ATOM 7305 C C . ARG A 1 59 ? 33.802 -4.233 2.818 1.00 72.42 130 ARG A C 8
ATOM 7306 O O . ARG A 1 59 ? 34.253 -4.202 1.673 1.00 71.30 130 ARG A O 8
ATOM 7327 N N . MET A 1 60 ? 33.279 -3.170 3.419 1.00 21.11 131 MET A N 8
ATOM 7328 C CA . MET A 1 60 ? 33.207 -1.874 2.754 1.00 64.40 131 MET A CA 8
ATOM 7329 C C . MET A 1 60 ? 34.599 -1.385 2.365 1.00 41.21 131 MET A C 8
ATOM 7330 O O . MET A 1 60 ? 35.550 -1.518 3.135 1.00 41.12 131 MET A O 8
ATOM 7344 N N . GLN A 1 61 ? 34.709 -0.819 1.168 1.00 64.31 132 GLN A N 8
ATOM 7345 C CA . GLN A 1 61 ? 35.986 -0.311 0.678 1.00 33.34 132 GLN A CA 8
ATOM 7346 C C . GLN A 1 61 ? 36.409 0.932 1.452 1.00 5.23 132 GLN A C 8
ATOM 7347 O O . GLN A 1 61 ? 37.577 1.084 1.812 1.00 4.53 132 GLN A O 8
ATOM 7361 N N . PRO A 1 1 ? 14.655 -5.701 8.043 1.00 71.21 72 PRO A N 9
ATOM 7362 C CA . PRO A 1 1 ? 15.129 -4.336 8.283 1.00 52.42 72 PRO A CA 9
ATOM 7363 C C . PRO A 1 1 ? 14.428 -3.677 9.467 1.00 43.33 72 PRO A C 9
ATOM 7364 O O . PRO A 1 1 ? 13.635 -4.312 10.161 1.00 54.13 72 PRO A O 9
ATOM 7375 N N . ASP A 1 2 ? 14.725 -2.402 9.690 1.00 45.01 73 ASP A N 9
ATOM 7376 C CA . ASP A 1 2 ? 14.122 -1.657 10.788 1.00 35.12 73 ASP A CA 9
ATOM 7377 C C . ASP A 1 2 ? 14.253 -0.154 10.563 1.00 13.31 73 ASP A C 9
ATOM 7378 O O . ASP A 1 2 ? 14.258 0.630 11.513 1.00 63.32 73 ASP A O 9
ATOM 7387 N N . THR A 1 3 ? 14.360 0.243 9.299 1.00 62.22 74 THR A N 9
ATOM 7388 C CA . THR A 1 3 ? 14.494 1.651 8.948 1.00 54.30 74 THR A CA 9
ATOM 7389 C C . THR A 1 3 ? 13.266 2.149 8.193 1.00 63.45 74 THR A C 9
ATOM 7390 O O . THR A 1 3 ? 12.789 3.259 8.426 1.00 45.23 74 THR A O 9
ATOM 7401 N N . VAL A 1 4 ? 12.759 1.320 7.285 1.00 31.44 75 VAL A N 9
ATOM 7402 C CA . VAL A 1 4 ? 11.585 1.675 6.497 1.00 72.42 75 VAL A CA 9
ATOM 7403 C C . VAL A 1 4 ? 11.817 2.964 5.718 1.00 71.54 75 VAL A C 9
ATOM 7404 O O . VAL A 1 4 ? 11.118 3.958 5.921 1.00 22.50 75 VAL A O 9
ATOM 7417 N N . ILE A 1 5 ? 12.800 2.940 4.825 1.00 12.41 76 ILE A N 9
ATOM 7418 C CA . ILE A 1 5 ? 13.123 4.108 4.013 1.00 10.24 76 ILE A CA 9
ATOM 7419 C C . ILE A 1 5 ? 13.646 3.696 2.641 1.00 5.03 76 ILE A C 9
ATOM 7420 O O . ILE A 1 5 ? 14.666 3.014 2.533 1.00 23.12 76 ILE A O 9
ATOM 7436 N N . LEU A 1 6 ? 12.943 4.116 1.596 1.00 41.45 77 LEU A N 9
ATOM 7437 C CA . LEU A 1 6 ? 13.337 3.793 0.229 1.00 52.42 77 LEU A CA 9
ATOM 7438 C C . LEU A 1 6 ? 14.513 4.656 -0.217 1.00 63.43 77 LEU A C 9
ATOM 7439 O O . LEU A 1 6 ? 14.419 5.883 -0.246 1.00 13.53 77 LEU A O 9
ATOM 7455 N N . ASP A 1 7 ? 15.618 4.006 -0.566 1.00 0.40 78 ASP A N 9
ATOM 7456 C CA . ASP A 1 7 ? 16.812 4.714 -1.015 1.00 34.14 78 ASP A CA 9
ATOM 7457 C C . ASP A 1 7 ? 17.372 4.084 -2.285 1.00 62.04 78 ASP A C 9
ATOM 7458 O O . ASP A 1 7 ? 18.008 3.030 -2.241 1.00 13.02 78 ASP A O 9
ATOM 7467 N N . THR A 1 8 ? 17.131 4.734 -3.419 1.00 51.43 79 THR A N 9
ATOM 7468 C CA . THR A 1 8 ? 17.610 4.237 -4.703 1.00 33.42 79 THR A CA 9
ATOM 7469 C C . THR A 1 8 ? 18.675 5.158 -5.287 1.00 54.52 79 THR A C 9
ATOM 7470 O O . THR A 1 8 ? 18.943 5.128 -6.488 1.00 51.10 79 THR A O 9
ATOM 7481 N N . SER A 1 9 ? 19.279 5.975 -4.430 1.00 52.45 80 SER A N 9
ATOM 7482 C CA . SER A 1 9 ? 20.312 6.909 -4.864 1.00 32.32 80 SER A CA 9
ATOM 7483 C C . SER A 1 9 ? 21.404 7.038 -3.806 1.00 31.11 80 SER A C 9
ATOM 7484 O O . SER A 1 9 ? 21.981 8.110 -3.624 1.00 65.53 80 SER A O 9
ATOM 7492 N N . GLU A 1 10 ? 21.680 5.939 -3.111 1.00 11.20 81 GLU A N 9
ATOM 7493 C CA . GLU A 1 10 ? 22.702 5.930 -2.071 1.00 51.23 81 GLU A CA 9
ATOM 7494 C C . GLU A 1 10 ? 23.503 4.632 -2.107 1.00 34.24 81 GLU A C 9
ATOM 7495 O O . GLU A 1 10 ? 23.583 3.910 -1.111 1.00 54.23 81 GLU A O 9
ATOM 7507 N N . LEU A 1 11 ? 24.096 4.341 -3.259 1.00 31.21 82 LEU A N 9
ATOM 7508 C CA . LEU A 1 11 ? 24.891 3.130 -3.426 1.00 32.10 82 LEU A CA 9
ATOM 7509 C C . LEU A 1 11 ? 26.049 3.097 -2.434 1.00 34.02 82 LEU A C 9
ATOM 7510 O O . LEU A 1 11 ? 26.596 4.137 -2.067 1.00 54.41 82 LEU A O 9
ATOM 7526 N N . VAL A 1 12 ? 26.419 1.895 -2.004 1.00 10.44 83 VAL A N 9
ATOM 7527 C CA . VAL A 1 12 ? 27.514 1.726 -1.055 1.00 61.14 83 VAL A CA 9
ATOM 7528 C C . VAL A 1 12 ? 28.638 0.892 -1.658 1.00 30.44 83 VAL A C 9
ATOM 7529 O O . VAL A 1 12 ? 28.395 -0.149 -2.270 1.00 4.01 83 VAL A O 9
ATOM 7542 N N . THR A 1 13 ? 29.873 1.354 -1.480 1.00 73.52 84 THR A N 9
ATOM 7543 C CA . THR A 1 13 ? 31.035 0.650 -2.007 1.00 21.04 84 THR A CA 9
ATOM 7544 C C . THR A 1 13 ? 31.457 -0.484 -1.080 1.00 33.42 84 THR A C 9
ATOM 7545 O O . THR A 1 13 ? 31.776 -0.261 0.087 1.00 4.05 84 THR A O 9
ATOM 7556 N N . VAL A 1 14 ? 31.456 -1.704 -1.608 1.00 20.33 85 VAL A N 9
ATOM 7557 C CA . VAL A 1 14 ? 31.840 -2.875 -0.829 1.00 60.23 85 VAL A CA 9
ATOM 7558 C C . VAL A 1 14 ? 32.661 -3.848 -1.667 1.00 64.24 85 VAL A C 9
ATOM 7559 O O . VAL A 1 14 ? 32.279 -4.198 -2.785 1.00 20.25 85 VAL A O 9
ATOM 7572 N N . VAL A 1 15 ? 33.792 -4.283 -1.121 1.00 63.45 86 VAL A N 9
ATOM 7573 C CA . VAL A 1 15 ? 34.668 -5.219 -1.818 1.00 11.11 86 VAL A CA 9
ATOM 7574 C C . VAL A 1 15 ? 34.652 -6.589 -1.150 1.00 40.14 86 VAL A C 9
ATOM 7575 O O . VAL A 1 15 ? 34.804 -6.699 0.066 1.00 41.13 86 VAL A O 9
ATOM 7588 N N . ALA A 1 16 ? 34.466 -7.630 -1.954 1.00 31.45 87 ALA A N 9
ATOM 7589 C CA . ALA A 1 16 ? 34.433 -8.995 -1.441 1.00 4.42 87 ALA A CA 9
ATOM 7590 C C . ALA A 1 16 ? 35.815 -9.440 -0.975 1.00 3.44 87 ALA A C 9
ATOM 7591 O O . ALA A 1 16 ? 36.828 -9.096 -1.587 1.00 32.33 87 ALA A O 9
ATOM 7598 N N . LEU A 1 17 ? 35.850 -10.205 0.111 1.00 64.23 88 LEU A N 9
ATOM 7599 C CA . LEU A 1 17 ? 37.109 -10.697 0.658 1.00 23.23 88 LEU A CA 9
ATOM 7600 C C . LEU A 1 17 ? 37.341 -12.153 0.268 1.00 4.21 88 LEU A C 9
ATOM 7601 O O . LEU A 1 17 ? 38.470 -12.644 0.301 1.00 44.11 88 LEU A O 9
ATOM 7617 N N . VAL A 1 18 ? 36.266 -12.839 -0.104 1.00 33.35 89 VAL A N 9
ATOM 7618 C CA . VAL A 1 18 ? 36.352 -14.238 -0.504 1.00 61.33 89 VAL A CA 9
ATOM 7619 C C . VAL A 1 18 ? 35.406 -14.539 -1.661 1.00 54.23 89 VAL A C 9
ATOM 7620 O O . VAL A 1 18 ? 34.408 -13.843 -1.859 1.00 62.32 89 VAL A O 9
ATOM 7633 N N . LYS A 1 19 ? 35.723 -15.579 -2.424 1.00 51.12 90 LYS A N 9
ATOM 7634 C CA . LYS A 1 19 ? 34.901 -15.974 -3.562 1.00 2.14 90 LYS A CA 9
ATOM 7635 C C . LYS A 1 19 ? 33.447 -16.161 -3.143 1.00 13.52 90 LYS A C 9
ATOM 7636 O O . LYS A 1 19 ? 33.086 -17.177 -2.546 1.00 44.33 90 LYS A O 9
ATOM 7655 N N . LEU A 1 20 ? 32.613 -15.176 -3.459 1.00 4.54 91 LEU A N 9
ATOM 7656 C CA . LEU A 1 20 ? 31.197 -15.231 -3.116 1.00 30.20 91 LEU A CA 9
ATOM 7657 C C . LEU A 1 20 ? 30.337 -14.725 -4.270 1.00 23.22 91 LEU A C 9
ATOM 7658 O O . LEU A 1 20 ? 30.710 -13.783 -4.969 1.00 30.01 91 LEU A O 9
ATOM 7674 N N . HIS A 1 21 ? 29.183 -15.357 -4.462 1.00 11.30 92 HIS A N 9
ATOM 7675 C CA . HIS A 1 21 ? 28.268 -14.969 -5.530 1.00 43.33 92 HIS A CA 9
ATOM 7676 C C . HIS A 1 21 ? 27.169 -14.053 -4.998 1.00 43.03 92 HIS A C 9
ATOM 7677 O O . HIS A 1 21 ? 26.243 -14.504 -4.324 1.00 31.12 92 HIS A O 9
ATOM 7691 N N . THR A 1 22 ? 27.280 -12.764 -5.306 1.00 71.23 93 THR A N 9
ATOM 7692 C CA . THR A 1 22 ? 26.297 -11.785 -4.858 1.00 63.45 93 THR A CA 9
ATOM 7693 C C . THR A 1 22 ? 25.457 -11.277 -6.024 1.00 20.31 93 THR A C 9
ATOM 7694 O O . THR A 1 22 ? 25.942 -11.169 -7.150 1.00 54.23 93 THR A O 9
ATOM 7705 N N . ASP A 1 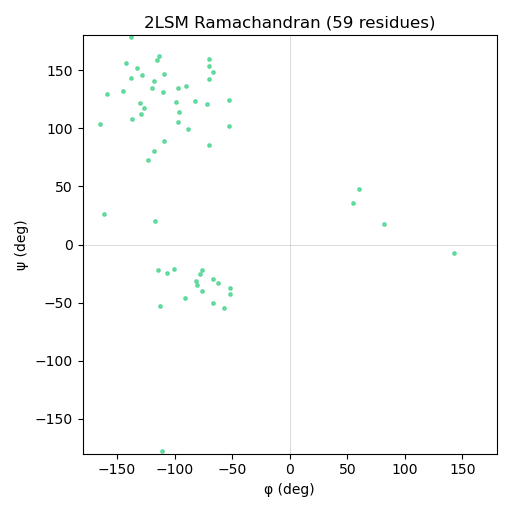23 ? 24.196 -10.967 -5.746 1.00 14.31 94 ASP A N 9
ATOM 7706 C CA . ASP A 1 23 ? 23.287 -10.467 -6.772 1.00 61.14 94 ASP A CA 9
ATOM 7707 C C . ASP A 1 23 ? 22.967 -8.994 -6.544 1.00 2.42 94 ASP A C 9
ATOM 7708 O O . ASP A 1 23 ? 22.001 -8.656 -5.861 1.00 20.03 94 ASP A O 9
ATOM 7717 N N . ALA A 1 24 ? 23.787 -8.120 -7.121 1.00 14.21 95 ALA A N 9
ATOM 7718 C CA . ALA A 1 24 ? 23.590 -6.682 -6.981 1.00 63.45 95 ALA A CA 9
ATOM 7719 C C . ALA A 1 24 ? 23.625 -5.989 -8.340 1.00 52.13 95 ALA A C 9
ATOM 7720 O O . ALA A 1 24 ? 24.612 -6.081 -9.070 1.00 42.41 95 ALA A O 9
ATOM 7727 N N . LEU A 1 25 ? 22.540 -5.297 -8.673 1.00 64.41 96 LEU A N 9
ATOM 7728 C CA . LEU A 1 25 ? 22.445 -4.589 -9.945 1.00 3.00 96 LEU A CA 9
ATOM 7729 C C . LEU A 1 25 ? 22.758 -3.107 -9.767 1.00 40.25 96 LEU A C 9
ATOM 7730 O O . LEU A 1 25 ? 22.107 -2.414 -8.985 1.00 22.11 96 LEU A O 9
ATOM 7746 N N . HIS A 1 26 ? 23.758 -2.626 -10.500 1.00 14.01 97 HIS A N 9
ATOM 7747 C CA . HIS A 1 26 ? 24.155 -1.225 -10.426 1.00 12.53 97 HIS A CA 9
ATOM 7748 C C . HIS A 1 26 ? 22.954 -0.307 -10.637 1.00 44.12 97 HIS A C 9
ATOM 7749 O O . HIS A 1 26 ? 22.259 -0.403 -11.648 1.00 50.25 97 HIS A O 9
ATOM 7763 N N . ALA A 1 27 ? 22.716 0.581 -9.678 1.00 31.33 98 ALA A N 9
ATOM 7764 C CA . ALA A 1 27 ? 21.601 1.514 -9.761 1.00 12.55 98 ALA A CA 9
ATOM 7765 C C . ALA A 1 27 ? 22.020 2.812 -10.443 1.00 42.41 98 ALA A C 9
ATOM 7766 O O . ALA A 1 27 ? 21.322 3.318 -11.322 1.00 12.25 98 ALA A O 9
ATOM 7773 N N . THR A 1 28 ? 23.167 3.346 -10.034 1.00 55.42 99 THR A N 9
ATOM 7774 C CA . THR A 1 28 ? 23.679 4.586 -10.605 1.00 71.03 99 THR A CA 9
ATOM 7775 C C . THR A 1 28 ? 24.402 4.327 -11.922 1.00 41.13 99 THR A C 9
ATOM 7776 O O . THR A 1 28 ? 24.383 5.163 -12.826 1.00 63.21 99 THR A O 9
ATOM 7787 N N . ARG A 1 29 ? 25.038 3.164 -12.024 1.00 13.50 100 ARG A N 9
ATOM 7788 C CA . ARG A 1 29 ? 25.767 2.796 -13.231 1.00 64.14 100 ARG A CA 9
ATOM 7789 C C . ARG A 1 29 ? 25.049 1.677 -13.980 1.00 40.52 100 ARG A C 9
ATOM 7790 O O . ARG A 1 29 ? 23.972 1.239 -13.578 1.00 31.22 100 ARG A O 9
ATOM 7811 N N . ASP A 1 30 ? 25.653 1.221 -15.072 1.00 1.12 101 ASP A N 9
ATOM 7812 C CA . ASP A 1 30 ? 25.073 0.153 -15.877 1.00 51.12 101 ASP A CA 9
ATOM 7813 C C . ASP A 1 30 ? 25.985 -1.070 -15.899 1.00 15.55 101 ASP A C 9
ATOM 7814 O O . ASP A 1 30 ? 26.732 -1.281 -16.853 1.00 35.31 101 ASP A O 9
ATOM 7823 N N . GLU A 1 31 ? 25.918 -1.870 -14.838 1.00 40.14 102 GLU A N 9
ATOM 7824 C CA . GLU A 1 31 ? 26.739 -3.070 -14.735 1.00 51.24 102 GLU A CA 9
ATOM 7825 C C . GLU A 1 31 ? 26.224 -3.989 -13.631 1.00 51.22 102 GLU A C 9
ATOM 7826 O O . GLU A 1 31 ? 26.430 -3.747 -12.442 1.00 50.12 102 GLU A O 9
ATOM 7838 N N . PRO A 1 32 ? 25.538 -5.069 -14.032 1.00 61.23 103 PRO A N 9
ATOM 7839 C CA . PRO A 1 32 ? 24.979 -6.045 -13.094 1.00 21.41 103 PRO A CA 9
ATOM 7840 C C . PRO A 1 32 ? 26.060 -6.869 -12.401 1.00 44.42 103 PRO A C 9
ATOM 7841 O O . PRO A 1 32 ? 27.158 -7.041 -12.932 1.00 31.55 103 PRO A O 9
ATOM 7852 N N . VAL A 1 33 ? 25.743 -7.375 -11.215 1.00 31.14 104 VAL A N 9
ATOM 7853 C CA . VAL A 1 33 ? 26.687 -8.182 -10.450 1.00 50.05 104 VAL A CA 9
ATOM 7854 C C . VAL A 1 33 ? 26.068 -9.514 -10.043 1.00 23.23 104 VAL A C 9
ATOM 7855 O O . VAL A 1 33 ? 25.086 -9.554 -9.301 1.00 44.35 104 VAL A O 9
ATOM 7868 N N . ALA A 1 34 ? 26.649 -10.604 -10.534 1.00 24.43 105 ALA A N 9
ATOM 7869 C CA . ALA A 1 34 ? 26.156 -11.940 -10.219 1.00 40.32 105 ALA A CA 9
ATOM 7870 C C . ALA A 1 34 ? 27.180 -12.725 -9.406 1.00 41.01 105 ALA A C 9
ATOM 7871 O O . ALA A 1 34 ? 26.834 -13.683 -8.714 1.00 23.35 105 ALA A O 9
ATOM 7878 N N . PHE A 1 35 ? 28.440 -12.315 -9.496 1.00 43.11 106 PHE A N 9
ATOM 7879 C CA . PHE A 1 35 ? 29.515 -12.982 -8.770 1.00 2.43 106 PHE A CA 9
ATOM 7880 C C . PHE A 1 35 ? 30.721 -12.060 -8.616 1.00 63.13 106 PHE A C 9
ATOM 7881 O O . PHE A 1 35 ? 31.196 -11.472 -9.588 1.00 55.31 106 PHE A O 9
ATOM 7898 N N . VAL A 1 36 ? 31.213 -11.940 -7.387 1.00 44.50 107 VAL A N 9
ATOM 7899 C CA . VAL A 1 36 ? 32.365 -11.091 -7.105 1.00 40.32 107 VAL A CA 9
ATOM 7900 C C . VAL A 1 36 ? 33.554 -11.917 -6.627 1.00 52.02 107 VAL A C 9
ATOM 7901 O O . VAL A 1 36 ? 33.391 -13.043 -6.154 1.00 12.43 107 VAL A O 9
ATOM 7914 N N . LEU A 1 37 ? 34.749 -11.352 -6.755 1.00 1.32 108 LEU A N 9
ATOM 7915 C CA . LEU A 1 37 ? 35.967 -12.036 -6.335 1.00 33.15 108 LEU A CA 9
ATOM 7916 C C . LEU A 1 37 ? 36.612 -11.323 -5.152 1.00 3.35 108 LEU A C 9
ATOM 7917 O O . LEU A 1 37 ? 36.321 -10.162 -4.861 1.00 32.51 108 LEU A O 9
ATOM 7933 N N . PRO A 1 38 ? 37.513 -12.031 -4.453 1.00 13.24 109 PRO A N 9
ATOM 7934 C CA . PRO A 1 38 ? 38.221 -11.484 -3.291 1.00 72.11 109 PRO A CA 9
ATOM 7935 C C . PRO A 1 38 ? 39.225 -10.405 -3.680 1.00 2.30 109 PRO A C 9
ATOM 7936 O O . PRO A 1 38 ? 40.406 -10.686 -3.885 1.00 72.51 109 PRO A O 9
ATOM 7947 N N . GLY A 1 39 ? 38.749 -9.167 -3.780 1.00 22.25 110 GLY A N 9
ATOM 7948 C CA . GLY A 1 39 ? 39.620 -8.064 -4.144 1.00 33.35 110 GLY A CA 9
ATOM 7949 C C . GLY A 1 39 ? 38.939 -7.065 -5.057 1.00 13.31 110 GLY A C 9
ATOM 7950 O O . GLY A 1 39 ? 39.501 -6.016 -5.372 1.00 44.21 110 GLY A O 9
ATOM 7954 N N . THR A 1 40 ? 37.723 -7.390 -5.486 1.00 21.12 111 THR A N 9
ATOM 7955 C CA . THR A 1 40 ? 36.966 -6.515 -6.372 1.00 32.33 111 THR A CA 9
ATOM 7956 C C . THR A 1 40 ? 35.961 -5.678 -5.589 1.00 12.13 111 THR A C 9
ATOM 7957 O O . THR A 1 40 ? 35.245 -6.193 -4.731 1.00 0.34 111 THR A O 9
ATOM 7968 N N . ALA A 1 41 ? 35.912 -4.385 -5.892 1.00 52.01 112 ALA A N 9
ATOM 7969 C CA . ALA A 1 41 ? 34.992 -3.477 -5.218 1.00 52.03 112 ALA A CA 9
ATOM 7970 C C . ALA A 1 41 ? 33.708 -3.300 -6.022 1.00 20.02 112 ALA A C 9
ATOM 7971 O O . ALA A 1 41 ? 33.725 -2.748 -7.122 1.00 14.42 112 ALA A O 9
ATOM 7978 N N . PHE A 1 42 ? 32.598 -3.772 -5.467 1.00 33.11 113 PHE A N 9
ATOM 7979 C CA . PHE A 1 42 ? 31.305 -3.667 -6.133 1.00 32.53 113 PHE A CA 9
ATOM 7980 C C . PHE A 1 42 ? 30.333 -2.831 -5.306 1.00 33.32 113 PHE A C 9
ATOM 7981 O O . PHE A 1 42 ? 30.258 -2.972 -4.085 1.00 22.11 113 PHE A O 9
ATOM 7998 N N . ARG A 1 43 ? 29.589 -1.959 -5.981 1.00 24.05 114 ARG A N 9
ATOM 7999 C CA . ARG A 1 43 ? 28.623 -1.098 -5.309 1.00 22.32 114 ARG A CA 9
ATOM 8000 C C . ARG A 1 43 ? 27.271 -1.795 -5.181 1.00 44.52 114 ARG A C 9
ATOM 8001 O O . ARG A 1 43 ? 26.787 -2.410 -6.130 1.00 35.31 114 ARG A O 9
ATOM 8022 N N . VAL A 1 44 ? 26.668 -1.693 -4.001 1.00 2.41 115 VAL A N 9
ATOM 8023 C CA . VAL A 1 44 ? 25.373 -2.312 -3.748 1.00 32.10 115 VAL A CA 9
ATOM 8024 C C . VAL A 1 44 ? 24.456 -1.371 -2.974 1.00 23.41 115 VAL A C 9
ATOM 8025 O O . VAL A 1 44 ? 24.847 -0.260 -2.618 1.00 30.04 115 VAL A O 9
ATOM 8038 N N . SER A 1 45 ? 23.233 -1.825 -2.717 1.00 43.21 116 SER A N 9
ATOM 8039 C CA . SER A 1 45 ? 22.259 -1.023 -1.988 1.00 34.14 116 SER A CA 9
ATOM 8040 C C . SER A 1 45 ? 22.646 -0.902 -0.517 1.00 51.03 116 SER A C 9
ATOM 8041 O O . SER A 1 45 ? 23.414 -1.710 0.003 1.00 73.42 116 SER A O 9
ATOM 8049 N N . ALA A 1 46 ? 22.108 0.115 0.148 1.00 2.53 117 ALA A N 9
ATOM 8050 C CA . ALA A 1 46 ? 22.396 0.343 1.559 1.00 11.41 117 ALA A CA 9
ATOM 8051 C C . ALA A 1 46 ? 21.924 -0.830 2.411 1.00 15.40 117 ALA A C 9
ATOM 8052 O O . ALA A 1 46 ? 22.536 -1.159 3.426 1.00 11.41 117 ALA A O 9
ATOM 8059 N N . GLY A 1 47 ? 20.828 -1.457 1.992 1.00 13.50 118 GLY A N 9
ATOM 8060 C CA . GLY A 1 47 ? 20.292 -2.586 2.730 1.00 34.10 118 GLY A CA 9
ATOM 8061 C C . GLY A 1 47 ? 21.032 -3.875 2.435 1.00 21.13 118 GLY A C 9
ATOM 8062 O O . GLY A 1 47 ? 21.206 -4.715 3.318 1.00 35.41 118 GLY A O 9
ATOM 8066 N N . VAL A 1 48 ? 21.470 -4.033 1.190 1.00 32.21 119 VAL A N 9
ATOM 8067 C CA . VAL A 1 48 ? 22.196 -5.230 0.781 1.00 12.23 119 VAL A CA 9
ATOM 8068 C C . VAL A 1 48 ? 23.543 -5.325 1.490 1.00 30.13 119 VAL A C 9
ATOM 8069 O O . VAL A 1 48 ? 23.885 -6.361 2.059 1.00 11.20 119 VAL A O 9
ATOM 8082 N N . ALA A 1 49 ? 24.304 -4.236 1.450 1.00 14.54 120 ALA A N 9
ATOM 8083 C CA . ALA A 1 49 ? 25.612 -4.195 2.091 1.00 72.00 120 ALA A CA 9
ATOM 8084 C C . ALA A 1 49 ? 25.526 -4.641 3.547 1.00 62.04 120 ALA A C 9
ATOM 8085 O O . ALA A 1 49 ? 26.383 -5.379 4.031 1.00 54.11 120 ALA A O 9
ATOM 8092 N N . ALA A 1 50 ? 24.486 -4.187 4.239 1.00 53.34 121 ALA A N 9
ATOM 8093 C CA . ALA A 1 50 ? 24.287 -4.540 5.638 1.00 24.44 121 ALA A CA 9
ATOM 8094 C C . ALA A 1 50 ? 24.358 -6.050 5.838 1.00 22.24 121 ALA A C 9
ATOM 8095 O O . ALA A 1 50 ? 24.979 -6.531 6.787 1.00 75.54 121 ALA A O 9
ATOM 8102 N N . GLU A 1 51 ? 23.718 -6.793 4.940 1.00 2.22 122 GLU A N 9
ATOM 8103 C CA . GLU A 1 51 ? 23.708 -8.249 5.020 1.00 30.04 122 GLU A CA 9
ATOM 8104 C C . GLU A 1 51 ? 25.042 -8.828 4.560 1.00 74.20 122 GLU A C 9
ATOM 8105 O O . GLU A 1 51 ? 25.632 -9.670 5.237 1.00 41.31 122 GLU A O 9
ATOM 8117 N N . MET A 1 52 ? 25.511 -8.371 3.404 1.00 45.12 123 MET A N 9
ATOM 8118 C CA . MET A 1 52 ? 26.777 -8.843 2.853 1.00 74.44 123 MET A CA 9
ATOM 8119 C C . MET A 1 52 ? 27.896 -8.727 3.883 1.00 73.55 123 MET A C 9
ATOM 8120 O O . MET A 1 52 ? 28.584 -9.705 4.180 1.00 55.42 123 MET A O 9
ATOM 8134 N N . THR A 1 53 ? 28.073 -7.526 4.424 1.00 72.21 124 THR A N 9
ATOM 8135 C CA . THR A 1 53 ? 29.109 -7.282 5.419 1.00 22.14 124 THR A CA 9
ATOM 8136 C C . THR A 1 53 ? 28.846 -8.077 6.694 1.00 63.21 124 THR A C 9
ATOM 8137 O O . THR A 1 53 ? 29.778 -8.484 7.385 1.00 23.42 124 THR A O 9
ATOM 8148 N N . GLU A 1 54 ? 27.570 -8.295 6.997 1.00 62.01 125 GLU A N 9
ATOM 8149 C CA . GLU A 1 54 ? 27.186 -9.042 8.189 1.00 71.31 125 GLU A CA 9
ATOM 8150 C C . GLU A 1 54 ? 27.541 -10.519 8.044 1.00 51.44 125 GLU A C 9
ATOM 8151 O O . GLU A 1 54 ? 27.728 -11.224 9.035 1.00 44.24 125 GLU A O 9
ATOM 8163 N N . ARG A 1 55 ? 27.631 -10.980 6.800 1.00 71.01 126 ARG A N 9
ATOM 8164 C CA . ARG A 1 55 ? 27.961 -12.373 6.524 1.00 53.30 126 ARG A CA 9
ATOM 8165 C C . ARG A 1 55 ? 29.430 -12.653 6.823 1.00 0.32 126 ARG A C 9
ATOM 8166 O O . ARG A 1 55 ? 29.806 -13.780 7.143 1.00 31.31 126 ARG A O 9
ATOM 8187 N N . GLY A 1 56 ? 30.259 -11.618 6.717 1.00 35.12 127 GLY A N 9
ATOM 8188 C CA . GLY A 1 56 ? 31.677 -11.774 6.979 1.00 2.23 127 GLY A CA 9
ATOM 8189 C C . GLY A 1 56 ? 32.443 -12.253 5.762 1.00 31.31 127 GLY A C 9
ATOM 8190 O O . GLY A 1 56 ? 33.538 -12.805 5.885 1.00 14.32 127 GLY A O 9
ATOM 8194 N N . LEU A 1 57 ? 31.867 -12.044 4.583 1.00 23.14 128 LEU A N 9
ATOM 8195 C CA . LEU A 1 57 ? 32.502 -12.461 3.337 1.00 12.43 128 LEU A CA 9
ATOM 8196 C C . LEU A 1 57 ? 33.023 -11.255 2.561 1.00 14.25 128 LEU A C 9
ATOM 8197 O O . LEU A 1 57 ? 34.017 -11.349 1.843 1.00 34.42 128 LEU A O 9
ATOM 8213 N N . ALA A 1 58 ? 32.346 -10.122 2.715 1.00 32.44 129 ALA A N 9
ATOM 8214 C CA . ALA A 1 58 ? 32.742 -8.897 2.033 1.00 11.51 129 ALA A CA 9
ATOM 8215 C C . ALA A 1 58 ? 32.998 -7.772 3.030 1.00 44.10 129 ALA A C 9
ATOM 8216 O O . ALA A 1 58 ? 32.414 -7.744 4.113 1.00 52.43 129 ALA A O 9
ATOM 8223 N N . ARG A 1 59 ? 33.877 -6.846 2.658 1.00 70.05 130 ARG A N 9
ATOM 8224 C CA . ARG A 1 59 ? 34.212 -5.720 3.521 1.00 20.11 130 ARG A CA 9
ATOM 8225 C C . ARG A 1 59 ? 33.983 -4.396 2.799 1.00 43.42 130 ARG A C 9
ATOM 8226 O O . ARG A 1 59 ? 34.488 -4.183 1.696 1.00 12.34 130 ARG A O 9
ATOM 8247 N N . MET A 1 60 ? 33.219 -3.508 3.428 1.00 3.24 131 MET A N 9
ATOM 8248 C CA . MET A 1 60 ? 32.925 -2.204 2.846 1.00 34.13 131 MET A CA 9
ATOM 8249 C C . MET A 1 60 ? 34.207 -1.498 2.418 1.00 24.30 131 MET A C 9
ATOM 8250 O O . MET A 1 60 ? 35.192 -1.480 3.156 1.00 64.52 131 MET A O 9
ATOM 8264 N N . GLN A 1 61 ? 34.187 -0.919 1.222 1.00 13.53 132 GLN A N 9
ATOM 8265 C CA . GLN A 1 61 ? 35.349 -0.212 0.695 1.00 34.34 132 GLN A CA 9
ATOM 8266 C C . GLN A 1 61 ? 35.179 1.297 0.838 1.00 42.05 132 GLN A C 9
ATOM 8267 O O . GLN A 1 61 ? 36.138 2.016 1.122 1.00 33.34 132 GLN A O 9
ATOM 8281 N N . PRO A 1 1 ? 6.621 -0.969 11.940 1.00 74.21 72 PRO A N 10
ATOM 8282 C CA . PRO A 1 1 ? 7.890 -0.515 11.367 1.00 25.52 72 PRO A CA 10
ATOM 8283 C C . PRO A 1 1 ? 9.079 -0.836 12.266 1.00 4.31 72 PRO A C 10
ATOM 8284 O O . PRO A 1 1 ? 8.945 -1.554 13.258 1.00 42.35 72 PRO A O 10
ATOM 8295 N N . ASP A 1 2 ? 10.244 -0.299 11.915 1.00 34.31 73 ASP A N 10
ATOM 8296 C CA . ASP A 1 2 ? 11.456 -0.528 12.692 1.00 43.54 73 ASP A CA 10
ATOM 8297 C C . ASP A 1 2 ? 12.572 0.413 12.246 1.00 51.33 73 ASP A C 10
ATOM 8298 O O . ASP A 1 2 ? 13.336 0.921 13.067 1.00 62.31 73 ASP A O 10
ATOM 8307 N N . THR A 1 3 ? 12.660 0.640 10.939 1.00 1.21 74 THR A N 10
ATOM 8308 C CA . THR A 1 3 ? 13.683 1.517 10.384 1.00 43.43 74 THR A CA 10
ATOM 8309 C C . THR A 1 3 ? 13.064 2.774 9.784 1.00 73.24 74 THR A C 10
ATOM 8310 O O . THR A 1 3 ? 13.454 3.892 10.119 1.00 61.03 74 THR A O 10
ATOM 8321 N N . VAL A 1 4 ? 12.093 2.584 8.894 1.00 21.35 75 VAL A N 10
ATOM 8322 C CA . VAL A 1 4 ? 11.418 3.702 8.249 1.00 0.10 75 VAL A CA 10
ATOM 8323 C C . VAL A 1 4 ? 12.403 4.563 7.466 1.00 25.33 75 VAL A C 10
ATOM 8324 O O . VAL A 1 4 ? 12.403 5.788 7.584 1.00 41.41 75 VAL A O 10
ATOM 8337 N N . ILE A 1 5 ? 13.243 3.912 6.668 1.00 44.21 76 ILE A N 10
ATOM 8338 C CA . ILE A 1 5 ? 14.234 4.618 5.865 1.00 23.20 76 ILE A CA 10
ATOM 8339 C C . ILE A 1 5 ? 14.175 4.176 4.406 1.00 25.02 76 ILE A C 10
ATOM 8340 O O . ILE A 1 5 ? 14.401 3.006 4.091 1.00 72.00 76 ILE A O 10
ATOM 8356 N N . LEU A 1 6 ? 13.873 5.118 3.520 1.00 22.42 77 LEU A N 10
ATOM 8357 C CA . LEU A 1 6 ? 13.787 4.826 2.093 1.00 44.03 77 LEU A CA 10
ATOM 8358 C C . LEU A 1 6 ? 14.896 5.538 1.324 1.00 65.24 77 LEU A C 10
ATOM 8359 O O . LEU A 1 6 ? 15.091 6.744 1.470 1.00 72.13 77 LEU A O 10
ATOM 8375 N N . ASP A 1 7 ? 15.618 4.782 0.504 1.00 20.34 78 ASP A N 10
ATOM 8376 C CA . ASP A 1 7 ? 16.706 5.341 -0.290 1.00 65.33 78 ASP A CA 10
ATOM 8377 C C . ASP A 1 7 ? 16.976 4.481 -1.522 1.00 70.13 78 ASP A C 10
ATOM 8378 O O . ASP A 1 7 ? 17.373 3.320 -1.408 1.00 15.12 78 ASP A O 10
ATOM 8387 N N . THR A 1 8 ? 16.757 5.057 -2.700 1.00 33.23 79 THR A N 10
ATOM 8388 C CA . THR A 1 8 ? 16.975 4.344 -3.952 1.00 34.01 79 THR A CA 10
ATOM 8389 C C . THR A 1 8 ? 18.046 5.026 -4.794 1.00 63.02 79 THR A C 10
ATOM 8390 O O . THR A 1 8 ? 18.122 4.818 -6.005 1.00 4.11 79 THR A O 10
ATOM 8401 N N . SER A 1 9 ? 18.873 5.840 -4.146 1.00 23.31 80 SER A N 10
ATOM 8402 C CA . SER A 1 9 ? 19.940 6.555 -4.837 1.00 23.44 80 SER A CA 10
ATOM 8403 C C . SER A 1 9 ? 21.146 6.746 -3.922 1.00 11.31 80 SER A C 10
ATOM 8404 O O . SER A 1 9 ? 21.844 7.757 -4.003 1.00 34.11 80 SER A O 10
ATOM 8412 N N . GLU A 1 10 ? 21.384 5.769 -3.054 1.00 10.44 81 GLU A N 10
ATOM 8413 C CA . GLU A 1 10 ? 22.505 5.831 -2.123 1.00 52.12 81 GLU A CA 10
ATOM 8414 C C . GLU A 1 10 ? 23.314 4.537 -2.159 1.00 14.45 81 GLU A C 10
ATOM 8415 O O . GLU A 1 10 ? 23.369 3.799 -1.175 1.00 0.14 81 GLU A O 10
ATOM 8427 N N . LEU A 1 11 ? 23.939 4.269 -3.300 1.00 30.22 82 LEU A N 10
ATOM 8428 C CA . LEU A 1 11 ? 24.744 3.064 -3.466 1.00 25.05 82 LEU A CA 10
ATOM 8429 C C . LEU A 1 11 ? 25.908 3.047 -2.479 1.00 12.54 82 LEU A C 10
ATOM 8430 O O . LEU A 1 11 ? 26.436 4.095 -2.108 1.00 44.51 82 LEU A O 10
ATOM 8446 N N . VAL A 1 12 ? 26.303 1.850 -2.059 1.00 65.13 83 VAL A N 10
ATOM 8447 C CA . VAL A 1 12 ? 27.407 1.695 -1.119 1.00 21.33 83 VAL A CA 10
ATOM 8448 C C . VAL A 1 12 ? 28.524 0.849 -1.717 1.00 25.12 83 VAL A C 10
ATOM 8449 O O . VAL A 1 12 ? 28.276 -0.206 -2.300 1.00 32.51 83 VAL A O 10
ATOM 8462 N N . THR A 1 13 ? 29.760 1.318 -1.568 1.00 15.33 84 THR A N 10
ATOM 8463 C CA . THR A 1 13 ? 30.917 0.605 -2.093 1.00 11.41 84 THR A CA 10
ATOM 8464 C C . THR A 1 13 ? 31.360 -0.500 -1.142 1.00 24.21 84 THR A C 10
ATOM 8465 O O . THR A 1 13 ? 31.640 -0.250 0.031 1.00 52.31 84 THR A O 10
ATOM 8476 N N . VAL A 1 14 ? 31.424 -1.726 -1.654 1.00 4.43 85 VAL A N 10
ATOM 8477 C CA . VAL A 1 14 ? 31.836 -2.869 -0.850 1.00 23.21 85 VAL A CA 10
ATOM 8478 C C . VAL A 1 14 ? 32.638 -3.865 -1.681 1.00 23.42 85 VAL A C 10
ATOM 8479 O O . VAL A 1 14 ? 32.238 -4.234 -2.784 1.00 73.25 85 VAL A O 10
ATOM 8492 N N . VAL A 1 15 ? 33.775 -4.297 -1.142 1.00 12.10 86 VAL A N 10
ATOM 8493 C CA . VAL A 1 15 ? 34.633 -5.252 -1.833 1.00 42.22 86 VAL A CA 10
ATOM 8494 C C . VAL A 1 15 ? 34.597 -6.615 -1.153 1.00 42.23 86 VAL A C 10
ATOM 8495 O O . VAL A 1 15 ? 34.731 -6.716 0.066 1.00 4.51 86 VAL A O 10
ATOM 8508 N N . ALA A 1 16 ? 34.416 -7.663 -1.950 1.00 55.23 87 ALA A N 10
ATOM 8509 C CA . ALA A 1 16 ? 34.365 -9.023 -1.426 1.00 13.53 87 ALA A CA 10
ATOM 8510 C C . ALA A 1 16 ? 35.739 -9.478 -0.948 1.00 22.10 87 ALA A C 10
ATOM 8511 O O . ALA A 1 16 ? 36.762 -9.119 -1.533 1.00 15.11 87 ALA A O 10
ATOM 8518 N N . LEU A 1 17 ? 35.757 -10.270 0.118 1.00 34.53 88 LEU A N 10
ATOM 8519 C CA . LEU A 1 17 ? 37.007 -10.776 0.675 1.00 13.55 88 LEU A CA 10
ATOM 8520 C C . LEU A 1 17 ? 37.224 -12.235 0.289 1.00 22.54 88 LEU A C 10
ATOM 8521 O O . LEU A 1 17 ? 38.341 -12.748 0.362 1.00 44.34 88 LEU A O 10
ATOM 8537 N N . VAL A 1 18 ? 36.149 -12.900 -0.122 1.00 41.11 89 VAL A N 10
ATOM 8538 C CA . VAL A 1 18 ? 36.223 -14.300 -0.522 1.00 41.22 89 VAL A CA 10
ATOM 8539 C C . VAL A 1 18 ? 35.283 -14.588 -1.688 1.00 61.01 89 VAL A C 10
ATOM 8540 O O . VAL A 1 18 ? 34.294 -13.883 -1.893 1.00 20.24 89 VAL A O 10
ATOM 8553 N N . LYS A 1 19 ? 35.596 -15.630 -2.450 1.00 44.43 90 LYS A N 10
ATOM 8554 C CA . LYS A 1 19 ? 34.780 -16.014 -3.595 1.00 60.32 90 LYS A CA 10
ATOM 8555 C C . LYS A 1 19 ? 33.320 -16.189 -3.189 1.00 24.02 90 LYS A C 10
ATOM 8556 O O . LYS A 1 19 ? 32.946 -17.206 -2.604 1.00 15.13 90 LYS A O 10
ATOM 8575 N N . LEU A 1 20 ? 32.501 -15.192 -3.503 1.00 14.32 91 LEU A N 10
ATOM 8576 C CA . LEU A 1 20 ? 31.080 -15.236 -3.171 1.00 4.15 91 LEU A CA 10
ATOM 8577 C C . LEU A 1 20 ? 30.234 -14.715 -4.328 1.00 1.53 91 LEU A C 10
ATOM 8578 O O . LEU A 1 20 ? 30.604 -13.749 -4.995 1.00 10.42 91 LEU A O 10
ATOM 8594 N N . HIS A 1 21 ? 29.096 -15.360 -4.560 1.00 14.12 92 HIS A N 10
ATOM 8595 C CA . HIS A 1 21 ? 28.195 -14.960 -5.634 1.00 40.04 92 HIS A CA 10
ATOM 8596 C C . HIS A 1 21 ? 27.098 -14.039 -5.110 1.00 12.42 92 HIS A C 10
ATOM 8597 O O . HIS A 1 21 ? 26.162 -14.484 -4.444 1.00 4.10 92 HIS A O 10
ATOM 8611 N N . THR A 1 22 ? 27.219 -12.750 -5.412 1.00 40.42 93 THR A N 10
ATOM 8612 C CA . THR A 1 22 ? 26.240 -11.764 -4.970 1.00 72.54 93 THR A CA 10
ATOM 8613 C C . THR A 1 22 ? 25.425 -11.233 -6.143 1.00 62.51 93 THR A C 10
ATOM 8614 O O . THR A 1 22 ? 25.936 -11.097 -7.256 1.00 1.34 93 THR A O 10
ATOM 8625 N N . ASP A 1 23 ? 24.155 -10.936 -5.889 1.00 64.04 94 ASP A N 10
ATOM 8626 C CA . ASP A 1 23 ? 23.270 -10.418 -6.926 1.00 33.03 94 ASP A CA 10
ATOM 8627 C C . ASP A 1 23 ? 22.943 -8.948 -6.676 1.00 64.34 94 ASP A C 10
ATOM 8628 O O . ASP A 1 23 ? 21.962 -8.625 -6.008 1.00 31.34 94 ASP A O 10
ATOM 8637 N N . ALA A 1 24 ? 23.773 -8.063 -7.218 1.00 71.13 95 ALA A N 10
ATOM 8638 C CA . ALA A 1 24 ? 23.571 -6.629 -7.056 1.00 64.13 95 ALA A CA 10
ATOM 8639 C C . ALA A 1 24 ? 23.631 -5.910 -8.399 1.00 63.43 95 ALA A C 10
ATOM 8640 O O . ALA A 1 24 ? 24.670 -5.897 -9.062 1.00 63.12 95 ALA A O 10
ATOM 8647 N N . LEU A 1 25 ? 22.513 -5.314 -8.797 1.00 62.43 96 LEU A N 10
ATOM 8648 C CA . LEU A 1 25 ? 22.438 -4.593 -10.063 1.00 61.25 96 LEU A CA 10
ATOM 8649 C C . LEU A 1 25 ? 22.757 -3.114 -9.867 1.00 72.34 96 LEU A C 10
ATOM 8650 O O . LEU A 1 25 ? 22.101 -2.425 -9.086 1.00 71.21 96 LEU A O 10
ATOM 8666 N N . HIS A 1 26 ? 23.768 -2.633 -10.584 1.00 10.51 97 HIS A N 10
ATOM 8667 C CA . HIS A 1 26 ? 24.172 -1.234 -10.491 1.00 64.34 97 HIS A CA 10
ATOM 8668 C C . HIS A 1 26 ? 22.977 -0.308 -10.702 1.00 24.20 97 HIS A C 10
ATOM 8669 O O . HIS A 1 26 ? 22.274 -0.406 -11.708 1.00 3.54 97 HIS A O 10
ATOM 8683 N N . ALA A 1 27 ? 22.755 0.588 -9.747 1.00 32.25 98 ALA A N 10
ATOM 8684 C CA . ALA A 1 27 ? 21.646 1.531 -9.828 1.00 4.11 98 ALA A CA 10
ATOM 8685 C C . ALA A 1 27 ? 22.074 2.822 -10.518 1.00 45.50 98 ALA A C 10
ATOM 8686 O O . ALA A 1 27 ? 21.374 3.332 -11.394 1.00 0.23 98 ALA A O 10
ATOM 8693 N N . THR A 1 28 ? 23.228 3.347 -10.118 1.00 31.10 99 THR A N 10
ATOM 8694 C CA . THR A 1 28 ? 23.748 4.580 -10.697 1.00 24.42 99 THR A CA 10
ATOM 8695 C C . THR A 1 28 ? 24.470 4.308 -12.013 1.00 33.23 99 THR A C 10
ATOM 8696 O O . THR A 1 28 ? 24.346 5.073 -12.969 1.00 15.52 99 THR A O 10
ATOM 8707 N N . ARG A 1 29 ? 25.222 3.214 -12.054 1.00 31.31 100 ARG A N 10
ATOM 8708 C CA . ARG A 1 29 ? 25.963 2.841 -13.254 1.00 14.41 100 ARG A CA 10
ATOM 8709 C C . ARG A 1 29 ? 25.233 1.747 -14.027 1.00 13.41 100 ARG A C 10
ATOM 8710 O O . ARG A 1 29 ? 24.143 1.325 -13.642 1.00 74.54 100 ARG A O 10
ATOM 8731 N N . ASP A 1 30 ? 25.840 1.295 -15.117 1.00 42.23 101 ASP A N 10
ATOM 8732 C CA . ASP A 1 30 ? 25.248 0.250 -15.945 1.00 21.30 101 ASP A CA 10
ATOM 8733 C C . ASP A 1 30 ? 26.136 -0.990 -15.973 1.00 23.15 101 ASP A C 10
ATOM 8734 O O . ASP A 1 30 ? 26.885 -1.208 -16.925 1.00 1.34 101 ASP A O 10
ATOM 8743 N N . GLU A 1 31 ? 26.048 -1.798 -14.921 1.00 23.51 102 GLU A N 10
ATOM 8744 C CA . GLU A 1 31 ? 26.847 -3.015 -14.824 1.00 72.43 102 GLU A CA 10
ATOM 8745 C C . GLU A 1 31 ? 26.309 -3.932 -13.730 1.00 64.41 102 GLU A C 10
ATOM 8746 O O . GLU A 1 31 ? 26.508 -3.700 -12.538 1.00 22.43 102 GLU A O 10
ATOM 8758 N N . PRO A 1 32 ? 25.611 -5.001 -14.144 1.00 52.12 103 PRO A N 10
ATOM 8759 C CA . PRO A 1 32 ? 25.030 -5.976 -13.215 1.00 1.42 103 PRO A CA 10
ATOM 8760 C C . PRO A 1 32 ? 26.094 -6.817 -12.519 1.00 70.43 103 PRO A C 10
ATOM 8761 O O . PRO A 1 32 ? 27.191 -7.008 -13.043 1.00 60.55 103 PRO A O 10
ATOM 8772 N N . VAL A 1 33 ? 25.762 -7.320 -11.333 1.00 45.33 104 VAL A N 10
ATOM 8773 C CA . VAL A 1 33 ? 26.689 -8.144 -10.566 1.00 10.23 104 VAL A CA 10
ATOM 8774 C C . VAL A 1 33 ? 26.056 -9.478 -10.190 1.00 53.13 104 VAL A C 10
ATOM 8775 O O . VAL A 1 33 ? 25.032 -9.522 -9.509 1.00 14.54 104 VAL A O 10
ATOM 8788 N N . ALA A 1 34 ? 26.672 -10.567 -10.639 1.00 13.32 105 ALA A N 10
ATOM 8789 C CA . ALA A 1 34 ? 26.171 -11.904 -10.348 1.00 15.31 105 ALA A CA 10
ATOM 8790 C C . ALA A 1 34 ? 27.178 -12.702 -9.527 1.00 50.10 105 ALA A C 10
ATOM 8791 O O . ALA A 1 34 ? 26.818 -13.665 -8.850 1.00 22.33 105 ALA A O 10
ATOM 8798 N N . PHE A 1 35 ? 28.441 -12.294 -9.591 1.00 22.12 106 PHE A N 10
ATOM 8799 C CA . PHE A 1 35 ? 29.502 -12.972 -8.854 1.00 72.42 106 PHE A CA 10
ATOM 8800 C C . PHE A 1 35 ? 30.707 -12.056 -8.671 1.00 24.53 106 PHE A C 10
ATOM 8801 O O . PHE A 1 35 ? 31.209 -11.470 -9.630 1.00 74.23 106 PHE A O 10
ATOM 8818 N N . VAL A 1 36 ? 31.170 -11.938 -7.430 1.00 32.21 107 VAL A N 10
ATOM 8819 C CA . VAL A 1 36 ? 32.318 -11.094 -7.119 1.00 30.31 107 VAL A CA 10
ATOM 8820 C C . VAL A 1 36 ? 33.496 -11.928 -6.628 1.00 53.51 107 VAL A C 10
ATOM 8821 O O . VAL A 1 36 ? 33.321 -13.052 -6.157 1.00 61.12 107 VAL A O 10
ATOM 8834 N N . LEU A 1 37 ? 34.696 -11.370 -6.742 1.00 33.15 108 LEU A N 10
ATOM 8835 C CA . LEU A 1 37 ? 35.906 -12.061 -6.309 1.00 35.32 108 LEU A CA 10
ATOM 8836 C C . LEU A 1 37 ? 36.542 -11.352 -5.117 1.00 70.14 108 LEU A C 10
ATOM 8837 O O . LEU A 1 37 ? 36.251 -10.192 -4.827 1.00 41.31 108 LEU A O 10
ATOM 8853 N N . PRO A 1 38 ? 37.433 -12.065 -4.412 1.00 12.32 109 PRO A N 10
ATOM 8854 C CA . PRO A 1 38 ? 38.131 -11.523 -3.243 1.00 1.41 109 PRO A CA 10
ATOM 8855 C C . PRO A 1 38 ? 39.143 -10.446 -3.619 1.00 2.41 109 PRO A C 10
ATOM 8856 O O . PRO A 1 38 ? 40.331 -10.726 -3.781 1.00 55.54 109 PRO A O 10
ATOM 8867 N N . GLY A 1 39 ? 38.665 -9.213 -3.757 1.00 12.22 110 GLY A N 10
ATOM 8868 C CA . GLY A 1 39 ? 39.542 -8.113 -4.114 1.00 40.40 110 GLY A CA 10
ATOM 8869 C C . GLY A 1 39 ? 38.867 -7.105 -5.023 1.00 4.20 110 GLY A C 10
ATOM 8870 O O . GLY A 1 39 ? 39.421 -6.041 -5.304 1.00 70.52 110 GLY A O 10
ATOM 8874 N N . THR A 1 40 ? 37.667 -7.439 -5.488 1.00 12.24 111 THR A N 10
ATOM 8875 C CA . THR A 1 40 ? 36.918 -6.558 -6.373 1.00 53.40 111 THR A CA 10
ATOM 8876 C C . THR A 1 40 ? 35.909 -5.722 -5.593 1.00 2.50 111 THR A C 10
ATOM 8877 O O . THR A 1 40 ? 35.186 -6.239 -4.743 1.00 22.34 111 THR A O 10
ATOM 8888 N N . ALA A 1 41 ? 35.867 -4.427 -5.888 1.00 55.01 112 ALA A N 10
ATOM 8889 C CA . ALA A 1 41 ? 34.944 -3.521 -5.216 1.00 0.44 112 ALA A CA 10
ATOM 8890 C C . ALA A 1 41 ? 33.669 -3.331 -6.030 1.00 13.41 112 ALA A C 10
ATOM 8891 O O . ALA A 1 41 ? 33.703 -2.798 -7.140 1.00 32.43 112 ALA A O 10
ATOM 8898 N N . PHE A 1 42 ? 32.545 -3.768 -5.472 1.00 23.52 113 PHE A N 10
ATOM 8899 C CA . PHE A 1 42 ? 31.259 -3.647 -6.148 1.00 32.35 113 PHE A CA 10
ATOM 8900 C C . PHE A 1 42 ? 30.287 -2.808 -5.323 1.00 63.32 113 PHE A C 10
ATOM 8901 O O . PHE A 1 42 ? 30.270 -2.888 -4.094 1.00 73.25 113 PHE A O 10
ATOM 8918 N N . ARG A 1 43 ? 29.482 -2.003 -6.008 1.00 0.04 114 ARG A N 10
ATOM 8919 C CA . ARG A 1 43 ? 28.509 -1.147 -5.339 1.00 0.24 114 ARG A CA 10
ATOM 8920 C C . ARG A 1 43 ? 27.167 -1.859 -5.194 1.00 22.43 114 ARG A C 10
ATOM 8921 O O . ARG A 1 43 ? 26.689 -2.501 -6.129 1.00 50.40 114 ARG A O 10
ATOM 8942 N N . VAL A 1 44 ? 26.565 -1.741 -4.015 1.00 24.22 115 VAL A N 10
ATOM 8943 C CA . VAL A 1 44 ? 25.279 -2.373 -3.746 1.00 3.11 115 VAL A CA 10
ATOM 8944 C C . VAL A 1 44 ? 24.358 -1.437 -2.973 1.00 21.24 115 VAL A C 10
ATOM 8945 O O . VAL A 1 44 ? 24.739 -0.319 -2.628 1.00 4.11 115 VAL A O 10
ATOM 8958 N N . SER A 1 45 ? 23.143 -1.902 -2.703 1.00 33.24 116 SER A N 10
ATOM 8959 C CA . SER A 1 45 ? 22.165 -1.105 -1.971 1.00 54.12 116 SER A CA 10
ATOM 8960 C C . SER A 1 45 ? 22.565 -0.963 -0.505 1.00 72.34 116 SER A C 10
ATOM 8961 O O . SER A 1 45 ? 23.347 -1.758 0.015 1.00 63.44 116 SER A O 10
ATOM 8969 N N . ALA A 1 46 ? 22.021 0.055 0.153 1.00 4.34 117 ALA A N 10
ATOM 8970 C CA . ALA A 1 46 ? 22.320 0.301 1.559 1.00 61.41 117 ALA A CA 10
ATOM 8971 C C . ALA A 1 46 ? 21.868 -0.868 2.429 1.00 65.32 117 ALA A C 10
ATOM 8972 O O . ALA A 1 46 ? 22.493 -1.178 3.442 1.00 72.41 117 ALA A O 10
ATOM 8979 N N . GLY A 1 47 ? 20.777 -1.512 2.025 1.00 32.14 118 GLY A N 10
ATOM 8980 C CA . GLY A 1 47 ? 20.259 -2.638 2.781 1.00 62.23 118 GLY A CA 10
ATOM 8981 C C . GLY A 1 47 ? 21.012 -3.923 2.494 1.00 31.23 118 GLY A C 10
ATOM 8982 O O . GLY A 1 47 ? 21.198 -4.754 3.383 1.00 10.55 118 GLY A O 10
ATOM 8986 N N . VAL A 1 48 ? 21.443 -4.089 1.248 1.00 4.51 119 VAL A N 10
ATOM 8987 C CA . VAL A 1 48 ? 22.179 -5.282 0.846 1.00 51.33 119 VAL A CA 10
ATOM 8988 C C . VAL A 1 48 ? 23.532 -5.354 1.545 1.00 65.42 119 VAL A C 10
ATOM 8989 O O . VAL A 1 48 ? 23.889 -6.381 2.123 1.00 41.20 119 VAL A O 10
ATOM 9002 N N . ALA A 1 49 ? 24.281 -4.258 1.488 1.00 52.40 120 ALA A N 10
ATOM 9003 C CA . ALA A 1 49 ? 25.595 -4.196 2.118 1.00 73.42 120 ALA A CA 10
ATOM 9004 C C . ALA A 1 49 ? 25.523 -4.632 3.577 1.00 24.42 120 ALA A C 10
ATOM 9005 O O . ALA A 1 49 ? 26.429 -5.298 4.080 1.00 34.11 120 ALA A O 10
ATOM 9012 N N . ALA A 1 50 ? 24.444 -4.253 4.252 1.00 70.31 121 ALA A N 10
ATOM 9013 C CA . ALA A 1 50 ? 24.255 -4.606 5.654 1.00 65.33 121 ALA A CA 10
ATOM 9014 C C . ALA A 1 50 ? 24.435 -6.105 5.871 1.00 42.43 121 ALA A C 10
ATOM 9015 O O . ALA A 1 50 ? 25.076 -6.529 6.832 1.00 22.13 121 ALA A O 10
ATOM 9022 N N . GLU A 1 51 ? 23.865 -6.901 4.973 1.00 1.20 122 GLU A N 10
ATOM 9023 C CA . GLU A 1 51 ? 23.962 -8.353 5.068 1.00 12.14 122 GLU A CA 10
ATOM 9024 C C . GLU A 1 51 ? 25.340 -8.837 4.626 1.00 2.43 122 GLU A C 10
ATOM 9025 O O . GLU A 1 51 ? 25.889 -9.781 5.194 1.00 63.32 122 GLU A O 10
ATOM 9037 N N . MET A 1 52 ? 25.893 -8.182 3.610 1.00 14.12 123 MET A N 10
ATOM 9038 C CA . MET A 1 52 ? 27.207 -8.544 3.092 1.00 75.30 123 MET A CA 10
ATOM 9039 C C . MET A 1 52 ? 28.269 -8.436 4.181 1.00 30.54 123 MET A C 10
ATOM 9040 O O . MET A 1 52 ? 28.998 -9.392 4.450 1.00 1.23 123 MET A O 10
ATOM 9054 N N . THR A 1 53 ? 28.352 -7.266 4.807 1.00 11.15 124 THR A N 10
ATOM 9055 C CA . THR A 1 53 ? 29.326 -7.033 5.866 1.00 1.41 124 THR A CA 10
ATOM 9056 C C . THR A 1 53 ? 29.022 -7.886 7.091 1.00 11.04 124 THR A C 10
ATOM 9057 O O . THR A 1 53 ? 29.925 -8.261 7.837 1.00 4.33 124 THR A O 10
ATOM 9068 N N . GLU A 1 54 ? 27.743 -8.191 7.291 1.00 2.00 125 GLU A N 10
ATOM 9069 C CA . GLU A 1 54 ? 27.322 -9.002 8.428 1.00 74.14 125 GLU A CA 10
ATOM 9070 C C . GLU A 1 54 ? 27.619 -10.479 8.183 1.00 51.21 125 GLU A C 10
ATOM 9071 O O . GLU A 1 54 ? 27.729 -11.265 9.125 1.00 43.32 125 GLU A O 10
ATOM 9083 N N . ARG A 1 55 ? 27.748 -10.847 6.913 1.00 32.40 126 ARG A N 10
ATOM 9084 C CA . ARG A 1 55 ? 28.031 -12.230 6.544 1.00 44.45 126 ARG A CA 10
ATOM 9085 C C . ARG A 1 55 ? 29.500 -12.566 6.781 1.00 1.51 126 ARG A C 10
ATOM 9086 O O . ARG A 1 55 ? 29.858 -13.724 6.984 1.00 23.31 126 ARG A O 10
ATOM 9107 N N . GLY A 1 56 ? 30.348 -11.542 6.754 1.00 40.33 127 GLY A N 10
ATOM 9108 C CA . GLY A 1 56 ? 31.769 -11.748 6.967 1.00 41.13 127 GLY A CA 10
ATOM 9109 C C . GLY A 1 56 ? 32.480 -12.224 5.716 1.00 71.42 127 GLY A C 10
ATOM 9110 O O . GLY A 1 56 ? 33.601 -12.730 5.783 1.00 55.14 127 GLY A O 10
ATOM 9114 N N . LEU A 1 57 ? 31.826 -12.066 4.569 1.00 11.13 128 LEU A N 10
ATOM 9115 C CA . LEU A 1 57 ? 32.402 -12.486 3.297 1.00 72.13 128 LEU A CA 10
ATOM 9116 C C . LEU A 1 57 ? 32.894 -11.282 2.498 1.00 30.43 128 LEU A C 10
ATOM 9117 O O . LEU A 1 57 ? 33.780 -11.406 1.653 1.00 13.34 128 LEU A O 10
ATOM 9133 N N . ALA A 1 58 ? 32.315 -10.119 2.775 1.00 44.10 129 ALA A N 10
ATOM 9134 C CA . ALA A 1 58 ? 32.698 -8.892 2.087 1.00 45.15 129 ALA A CA 10
ATOM 9135 C C . ALA A 1 58 ? 32.943 -7.760 3.078 1.00 13.20 129 ALA A C 10
ATOM 9136 O O . ALA A 1 58 ? 32.409 -7.766 4.187 1.00 32.42 129 ALA A O 10
ATOM 9143 N N . ARG A 1 59 ? 33.754 -6.788 2.671 1.00 74.44 130 ARG A N 10
ATOM 9144 C CA . ARG A 1 59 ? 34.070 -5.650 3.525 1.00 13.02 130 ARG A CA 10
ATOM 9145 C C . ARG A 1 59 ? 33.907 -4.337 2.764 1.00 74.11 130 ARG A C 10
ATOM 9146 O O . ARG A 1 59 ? 34.209 -4.257 1.573 1.00 21.31 130 ARG A O 10
ATOM 9167 N N . MET A 1 60 ? 33.427 -3.311 3.459 1.00 22.35 131 MET A N 10
ATOM 9168 C CA . MET A 1 60 ? 33.225 -2.003 2.848 1.00 10.50 131 MET A CA 10
ATOM 9169 C C . MET A 1 60 ? 34.560 -1.312 2.587 1.00 23.31 131 MET A C 10
ATOM 9170 O O . MET A 1 60 ? 35.387 -1.180 3.489 1.00 52.12 131 MET A O 10
ATOM 9184 N N . GLN A 1 61 ? 34.763 -0.876 1.348 1.00 52.34 132 GLN A N 10
ATOM 9185 C CA . GLN A 1 61 ? 35.998 -0.200 0.969 1.00 71.10 132 GLN A CA 10
ATOM 9186 C C . GLN A 1 61 ? 36.105 1.161 1.648 1.00 51.42 132 GLN A C 10
ATOM 9187 O O . GLN A 1 61 ? 35.605 2.163 1.135 1.00 54.51 132 GLN A O 10
ATOM 9201 N N . PRO A 1 1 ? 6.302 0.599 11.857 1.00 35.15 72 PRO A N 11
ATOM 9202 C CA . PRO A 1 1 ? 7.572 1.140 11.364 1.00 54.44 72 PRO A CA 11
ATOM 9203 C C . PRO A 1 1 ? 8.733 0.842 12.305 1.00 22.21 72 PRO A C 11
ATOM 9204 O O . PRO A 1 1 ? 8.593 0.075 13.258 1.00 35.21 72 PRO A O 11
ATOM 9215 N N . ASP A 1 2 ? 9.882 1.451 12.031 1.00 74.24 73 ASP A N 11
ATOM 9216 C CA . ASP A 1 2 ? 11.068 1.251 12.854 1.00 24.04 73 ASP A CA 11
ATOM 9217 C C . ASP A 1 2 ? 12.108 2.334 12.581 1.00 70.22 73 ASP A C 11
ATOM 9218 O O . ASP A 1 2 ? 12.760 2.831 13.499 1.00 12.54 73 ASP A O 11
ATOM 9227 N N . THR A 1 3 ? 12.259 2.695 11.310 1.00 33.13 74 THR A N 11
ATOM 9228 C CA . THR A 1 3 ? 13.220 3.717 10.915 1.00 60.23 74 THR A CA 11
ATOM 9229 C C . THR A 1 3 ? 12.514 4.962 10.388 1.00 22.34 74 THR A C 11
ATOM 9230 O O . THR A 1 3 ? 12.766 6.073 10.852 1.00 3.44 74 THR A O 11
ATOM 9241 N N . VAL A 1 4 ? 11.629 4.767 9.417 1.00 71.24 75 VAL A N 11
ATOM 9242 C CA . VAL A 1 4 ? 10.885 5.874 8.828 1.00 73.01 75 VAL A CA 11
ATOM 9243 C C . VAL A 1 4 ? 11.825 6.898 8.204 1.00 45.51 75 VAL A C 11
ATOM 9244 O O . VAL A 1 4 ? 11.690 8.101 8.432 1.00 31.41 75 VAL A O 11
ATOM 9257 N N . ILE A 1 5 ? 12.779 6.414 7.415 1.00 54.34 76 ILE A N 11
ATOM 9258 C CA . ILE A 1 5 ? 13.742 7.288 6.756 1.00 75.02 76 ILE A CA 11
ATOM 9259 C C . ILE A 1 5 ? 13.822 6.991 5.262 1.00 21.34 76 ILE A C 11
ATOM 9260 O O . ILE A 1 5 ? 13.950 5.835 4.854 1.00 12.23 76 ILE A O 11
ATOM 9276 N N . LEU A 1 6 ? 13.749 8.040 4.451 1.00 61.12 77 LEU A N 11
ATOM 9277 C CA . LEU A 1 6 ? 13.816 7.893 3.001 1.00 60.54 77 LEU A CA 11
ATOM 9278 C C . LEU A 1 6 ? 15.201 7.428 2.565 1.00 63.24 77 LEU A C 11
ATOM 9279 O O . LEU A 1 6 ? 16.186 8.150 2.717 1.00 11.32 77 LEU A O 11
ATOM 9295 N N . ASP A 1 7 ? 15.269 6.218 2.018 1.00 11.24 78 ASP A N 11
ATOM 9296 C CA . ASP A 1 7 ? 16.533 5.658 1.557 1.00 40.04 78 ASP A CA 11
ATOM 9297 C C . ASP A 1 7 ? 16.465 5.316 0.071 1.00 23.44 78 ASP A C 11
ATOM 9298 O O . ASP A 1 7 ? 16.129 4.192 -0.305 1.00 1.10 78 ASP A O 11
ATOM 9307 N N . THR A 1 8 ? 16.786 6.294 -0.772 1.00 31.14 79 THR A N 11
ATOM 9308 C CA . THR A 1 8 ? 16.759 6.098 -2.215 1.00 72.40 79 THR A CA 11
ATOM 9309 C C . THR A 1 8 ? 17.972 6.738 -2.879 1.00 3.30 79 THR A C 11
ATOM 9310 O O . THR A 1 8 ? 18.488 7.751 -2.407 1.00 63.11 79 THR A O 11
ATOM 9321 N N . SER A 1 9 ? 18.424 6.141 -3.977 1.00 73.05 80 SER A N 11
ATOM 9322 C CA . SER A 1 9 ? 19.579 6.651 -4.706 1.00 4.54 80 SER A CA 11
ATOM 9323 C C . SER A 1 9 ? 20.779 6.813 -3.776 1.00 70.01 80 SER A C 11
ATOM 9324 O O . SER A 1 9 ? 21.346 7.899 -3.662 1.00 30.25 80 SER A O 11
ATOM 9332 N N . GLU A 1 10 ? 21.158 5.724 -3.115 1.00 23.41 81 GLU A N 11
ATOM 9333 C CA . GLU A 1 10 ? 22.289 5.744 -2.194 1.00 42.32 81 GLU A CA 11
ATOM 9334 C C . GLU A 1 10 ? 23.048 4.422 -2.236 1.00 2.33 81 GLU A C 11
ATOM 9335 O O . GLU A 1 10 ? 22.862 3.559 -1.378 1.00 74.32 81 GLU A O 11
ATOM 9347 N N . LEU A 1 11 ? 23.906 4.270 -3.239 1.00 72.13 82 LEU A N 11
ATOM 9348 C CA . LEU A 1 11 ? 24.693 3.052 -3.395 1.00 4.30 82 LEU A CA 11
ATOM 9349 C C . LEU A 1 11 ? 25.874 3.040 -2.427 1.00 54.04 82 LEU A C 11
ATOM 9350 O O . LEU A 1 11 ? 26.426 4.088 -2.094 1.00 1.10 82 LEU A O 11
ATOM 9366 N N . VAL A 1 12 ? 26.254 1.847 -1.982 1.00 3.35 83 VAL A N 11
ATOM 9367 C CA . VAL A 1 12 ? 27.370 1.698 -1.055 1.00 43.45 83 VAL A CA 11
ATOM 9368 C C . VAL A 1 12 ? 28.482 0.850 -1.665 1.00 54.32 83 VAL A C 11
ATOM 9369 O O . VAL A 1 12 ? 28.224 -0.203 -2.250 1.00 23.33 83 VAL A O 11
ATOM 9382 N N . THR A 1 13 ? 29.718 1.316 -1.526 1.00 0.55 84 THR A N 11
ATOM 9383 C CA . THR A 1 13 ? 30.870 0.602 -2.062 1.00 73.14 84 THR A CA 11
ATOM 9384 C C . THR A 1 13 ? 31.320 -0.505 -1.116 1.00 62.54 84 THR A C 11
ATOM 9385 O O . THR A 1 13 ? 31.633 -0.253 0.047 1.00 64.12 84 THR A O 11
ATOM 9396 N N . VAL A 1 14 ? 31.350 -1.735 -1.623 1.00 44.54 85 VAL A N 11
ATOM 9397 C CA . VAL A 1 14 ? 31.764 -2.881 -0.824 1.00 54.21 85 VAL A CA 11
ATOM 9398 C C . VAL A 1 14 ? 32.573 -3.869 -1.657 1.00 3.43 85 VAL A C 11
ATOM 9399 O O . VAL A 1 14 ? 32.196 -4.206 -2.779 1.00 62.11 85 VAL A O 11
ATOM 9412 N N . VAL A 1 15 ? 33.689 -4.329 -1.099 1.00 71.02 86 VAL A N 11
ATOM 9413 C CA . VAL A 1 15 ? 34.553 -5.280 -1.790 1.00 51.04 86 VAL A CA 11
ATOM 9414 C C . VAL A 1 15 ? 34.544 -6.636 -1.094 1.00 33.43 86 VAL A C 11
ATOM 9415 O O . VAL A 1 15 ? 34.717 -6.722 0.122 1.00 53.20 86 VAL A O 11
ATOM 9428 N N . ALA A 1 16 ? 34.343 -7.694 -1.873 1.00 15.21 87 ALA A N 11
ATOM 9429 C CA . ALA A 1 16 ? 34.314 -9.047 -1.331 1.00 1.23 87 ALA A CA 11
ATOM 9430 C C . ALA A 1 16 ? 35.695 -9.472 -0.844 1.00 63.54 87 ALA A C 11
ATOM 9431 O O . ALA A 1 16 ? 36.715 -8.971 -1.322 1.00 75.35 87 ALA A O 11
ATOM 9438 N N . LEU A 1 17 ? 35.723 -10.398 0.108 1.00 41.34 88 LEU A N 11
ATOM 9439 C CA . LEU A 1 17 ? 36.980 -10.891 0.660 1.00 52.44 88 LEU A CA 11
ATOM 9440 C C . LEU A 1 17 ? 37.227 -12.338 0.246 1.00 42.45 88 LEU A C 11
ATOM 9441 O O . LEU A 1 17 ? 38.324 -12.867 0.423 1.00 41.13 88 LEU A O 11
ATOM 9457 N N . VAL A 1 18 ? 36.199 -12.972 -0.310 1.00 23.01 89 VAL A N 11
ATOM 9458 C CA . VAL A 1 18 ? 36.305 -14.358 -0.753 1.00 40.41 89 VAL A CA 11
ATOM 9459 C C . VAL A 1 18 ? 35.319 -14.651 -1.878 1.00 74.43 89 VAL A C 11
ATOM 9460 O O . VAL A 1 18 ? 34.334 -13.934 -2.059 1.00 4.13 89 VAL A O 11
ATOM 9473 N N . LYS A 1 19 ? 35.588 -15.712 -2.632 1.00 40.42 90 LYS A N 11
ATOM 9474 C CA . LYS A 1 19 ? 34.723 -16.103 -3.739 1.00 32.31 90 LYS A CA 11
ATOM 9475 C C . LYS A 1 19 ? 33.278 -16.251 -3.275 1.00 12.34 90 LYS A C 11
ATOM 9476 O O . LYS A 1 19 ? 32.923 -17.229 -2.616 1.00 22.31 90 LYS A O 11
ATOM 9495 N N . LEU A 1 20 ? 32.447 -15.274 -3.623 1.00 70.24 91 LEU A N 11
ATOM 9496 C CA . LEU A 1 20 ? 31.039 -15.296 -3.244 1.00 22.23 91 LEU A CA 11
ATOM 9497 C C . LEU A 1 20 ? 30.154 -14.865 -4.409 1.00 13.43 91 LEU A C 11
ATOM 9498 O O . LEU A 1 20 ? 30.524 -13.990 -5.192 1.00 4.31 91 LEU A O 11
ATOM 9514 N N . HIS A 1 21 ? 28.982 -15.483 -4.515 1.00 45.25 92 HIS A N 11
ATOM 9515 C CA . HIS A 1 21 ? 28.043 -15.160 -5.585 1.00 32.25 92 HIS A CA 11
ATOM 9516 C C . HIS A 1 21 ? 26.988 -14.169 -5.100 1.00 22.43 92 HIS A C 11
ATOM 9517 O O . HIS A 1 21 ? 26.073 -14.532 -4.360 1.00 31.34 92 HIS A O 11
ATOM 9531 N N . THR A 1 22 ? 27.122 -12.917 -5.522 1.00 42.20 93 THR A N 11
ATOM 9532 C CA . THR A 1 22 ? 26.184 -11.874 -5.130 1.00 53.41 93 THR A CA 11
ATOM 9533 C C . THR A 1 22 ? 25.434 -11.326 -6.339 1.00 34.12 93 THR A C 11
ATOM 9534 O O . THR A 1 22 ? 25.978 -11.259 -7.442 1.00 22.15 93 THR A O 11
ATOM 9545 N N . ASP A 1 23 ? 24.181 -10.935 -6.126 1.00 24.13 94 ASP A N 11
ATOM 9546 C CA . ASP A 1 23 ? 23.358 -10.392 -7.199 1.00 72.02 94 ASP A CA 11
ATOM 9547 C C . ASP A 1 23 ? 23.030 -8.924 -6.942 1.00 52.03 94 ASP A C 11
ATOM 9548 O O . ASP A 1 23 ? 22.015 -8.603 -6.324 1.00 42.03 94 ASP A O 11
ATOM 9557 N N . ALA A 1 24 ? 23.896 -8.037 -7.420 1.00 43.12 95 ALA A N 11
ATOM 9558 C CA . ALA A 1 24 ? 23.699 -6.604 -7.243 1.00 64.02 95 ALA A CA 11
ATOM 9559 C C . ALA A 1 24 ? 23.789 -5.869 -8.576 1.00 4.24 95 ALA A C 11
ATOM 9560 O O . ALA A 1 24 ? 24.854 -5.807 -9.191 1.00 5.42 95 ALA A O 11
ATOM 9567 N N . LEU A 1 25 ? 22.666 -5.313 -9.018 1.00 21.54 96 LEU A N 11
ATOM 9568 C CA . LEU A 1 25 ? 22.618 -4.583 -10.279 1.00 0.04 96 LEU A CA 11
ATOM 9569 C C . LEU A 1 25 ? 22.936 -3.106 -10.065 1.00 71.11 96 LEU A C 11
ATOM 9570 O O . LEU A 1 25 ? 22.266 -2.422 -9.290 1.00 63.44 96 LEU A O 11
ATOM 9586 N N . HIS A 1 26 ? 23.961 -2.621 -10.758 1.00 51.40 97 HIS A N 11
ATOM 9587 C CA . HIS A 1 26 ? 24.366 -1.223 -10.646 1.00 72.52 97 HIS A CA 11
ATOM 9588 C C . HIS A 1 26 ? 23.176 -0.293 -10.867 1.00 30.54 97 HIS A C 11
ATOM 9589 O O . HIS A 1 26 ? 22.473 -0.398 -11.871 1.00 53.11 97 HIS A O 11
ATOM 9603 N N . ALA A 1 27 ? 22.957 0.613 -9.920 1.00 43.41 98 ALA A N 11
ATOM 9604 C CA . ALA A 1 27 ? 21.855 1.562 -10.012 1.00 52.02 98 ALA A CA 11
ATOM 9605 C C . ALA A 1 27 ? 22.304 2.866 -10.663 1.00 63.21 98 ALA A C 11
ATOM 9606 O O . ALA A 1 27 ? 21.631 3.395 -11.547 1.00 40.34 98 ALA A O 11
ATOM 9613 N N . THR A 1 28 ? 23.447 3.380 -10.220 1.00 3.11 99 THR A N 11
ATOM 9614 C CA . THR A 1 28 ? 23.986 4.623 -10.759 1.00 20.33 99 THR A CA 11
ATOM 9615 C C . THR A 1 28 ? 24.758 4.375 -12.050 1.00 35.54 99 THR A C 11
ATOM 9616 O O . THR A 1 28 ? 24.794 5.228 -12.936 1.00 40.11 99 THR A O 11
ATOM 9627 N N . ARG A 1 29 ? 25.371 3.200 -12.150 1.00 11.42 100 ARG A N 11
ATOM 9628 C CA . ARG A 1 29 ? 26.142 2.839 -13.334 1.00 11.41 100 ARG A CA 11
ATOM 9629 C C . ARG A 1 29 ? 25.434 1.750 -14.133 1.00 34.13 100 ARG A C 11
ATOM 9630 O O . ARG A 1 29 ? 24.336 1.320 -13.778 1.00 41.32 100 ARG A O 11
ATOM 9651 N N . ASP A 1 30 ? 26.068 1.309 -15.213 1.00 44.35 101 ASP A N 11
ATOM 9652 C CA . ASP A 1 30 ? 25.499 0.270 -16.064 1.00 5.33 101 ASP A CA 11
ATOM 9653 C C . ASP A 1 30 ? 26.391 -0.969 -16.078 1.00 51.43 101 ASP A C 11
ATOM 9654 O O . ASP A 1 30 ? 27.168 -1.173 -17.010 1.00 21.03 101 ASP A O 11
ATOM 9663 N N . GLU A 1 31 ? 26.271 -1.790 -15.040 1.00 14.22 102 GLU A N 11
ATOM 9664 C CA . GLU A 1 31 ? 27.067 -3.006 -14.934 1.00 64.43 102 GLU A CA 11
ATOM 9665 C C . GLU A 1 31 ? 26.497 -3.939 -13.869 1.00 61.03 102 GLU A C 11
ATOM 9666 O O . GLU A 1 31 ? 26.659 -3.724 -12.668 1.00 2.55 102 GLU A O 11
ATOM 9678 N N . PRO A 1 32 ? 25.812 -5.001 -14.319 1.00 44.31 103 PRO A N 11
ATOM 9679 C CA . PRO A 1 32 ? 25.204 -5.988 -13.423 1.00 11.23 103 PRO A CA 11
ATOM 9680 C C . PRO A 1 32 ? 26.246 -6.841 -12.706 1.00 13.22 103 PRO A C 11
ATOM 9681 O O . PRO A 1 32 ? 27.386 -6.953 -13.156 1.00 22.05 103 PRO A O 11
ATOM 9692 N N . VAL A 1 33 ? 25.846 -7.439 -11.588 1.00 65.41 104 VAL A N 11
ATOM 9693 C CA . VAL A 1 33 ? 26.745 -8.283 -10.809 1.00 44.22 104 VAL A CA 11
ATOM 9694 C C . VAL A 1 33 ? 26.089 -9.615 -10.466 1.00 61.44 104 VAL A C 11
ATOM 9695 O O . VAL A 1 33 ? 24.951 -9.657 -10.001 1.00 53.43 104 VAL A O 11
ATOM 9708 N N . ALA A 1 34 ? 26.816 -10.704 -10.700 1.00 4.30 105 ALA A N 11
ATOM 9709 C CA . ALA A 1 34 ? 26.306 -12.038 -10.413 1.00 71.52 105 ALA A CA 11
ATOM 9710 C C . ALA A 1 34 ? 27.218 -12.778 -9.440 1.00 33.12 105 ALA A C 11
ATOM 9711 O O . ALA A 1 34 ? 26.755 -13.573 -8.622 1.00 32.40 105 ALA A O 11
ATOM 9718 N N . PHE A 1 35 ? 28.516 -12.511 -9.534 1.00 1.10 106 PHE A N 11
ATOM 9719 C CA . PHE A 1 35 ? 29.493 -13.151 -8.662 1.00 21.43 106 PHE A CA 11
ATOM 9720 C C . PHE A 1 35 ? 30.714 -12.259 -8.464 1.00 11.21 106 PHE A C 11
ATOM 9721 O O . PHE A 1 35 ? 31.333 -11.809 -9.429 1.00 31.13 106 PHE A O 11
ATOM 9738 N N . VAL A 1 36 ? 31.055 -12.003 -7.204 1.00 64.50 107 VAL A N 11
ATOM 9739 C CA . VAL A 1 36 ? 32.203 -11.164 -6.878 1.00 33.20 107 VAL A CA 11
ATOM 9740 C C . VAL A 1 36 ? 33.370 -12.003 -6.368 1.00 75.35 107 VAL A C 11
ATOM 9741 O O . VAL A 1 36 ? 33.173 -13.071 -5.787 1.00 31.13 107 VAL A O 11
ATOM 9754 N N . LEU A 1 37 ? 34.584 -11.512 -6.589 1.00 41.24 108 LEU A N 11
ATOM 9755 C CA . LEU A 1 37 ? 35.785 -12.215 -6.151 1.00 72.32 108 LEU A CA 11
ATOM 9756 C C . LEU A 1 37 ? 36.506 -11.434 -5.058 1.00 75.30 108 LEU A C 11
ATOM 9757 O O . LEU A 1 37 ? 36.237 -10.255 -4.823 1.00 65.31 108 LEU A O 11
ATOM 9773 N N . PRO A 1 38 ? 37.445 -12.103 -4.374 1.00 5.02 109 PRO A N 11
ATOM 9774 C CA . PRO A 1 38 ? 38.226 -11.489 -3.296 1.00 25.42 109 PRO A CA 11
ATOM 9775 C C . PRO A 1 38 ? 39.209 -10.445 -3.814 1.00 61.21 109 PRO A C 11
ATOM 9776 O O . PRO A 1 38 ? 40.344 -10.766 -4.164 1.00 14.44 109 PRO A O 11
ATOM 9787 N N . GLY A 1 39 ? 38.764 -9.192 -3.859 1.00 63.04 110 GLY A N 11
ATOM 9788 C CA . GLY A 1 39 ? 39.617 -8.119 -4.336 1.00 21.31 110 GLY A CA 11
ATOM 9789 C C . GLY A 1 39 ? 38.890 -7.171 -5.269 1.00 71.23 110 GLY A C 11
ATOM 9790 O O . GLY A 1 39 ? 39.470 -6.200 -5.756 1.00 23.21 110 GLY A O 11
ATOM 9794 N N . THR A 1 40 ? 37.615 -7.453 -5.521 1.00 62.52 111 THR A N 11
ATOM 9795 C CA . THR A 1 40 ? 36.808 -6.620 -6.403 1.00 44.43 111 THR A CA 11
ATOM 9796 C C . THR A 1 40 ? 35.832 -5.761 -5.608 1.00 2.42 111 THR A C 11
ATOM 9797 O O . THR A 1 40 ? 35.181 -6.241 -4.681 1.00 60.13 111 THR A O 11
ATOM 9808 N N . ALA A 1 41 ? 35.737 -4.487 -5.977 1.00 61.44 112 ALA A N 11
ATOM 9809 C CA . ALA A 1 41 ? 34.838 -3.561 -5.299 1.00 31.31 112 ALA A CA 11
ATOM 9810 C C . ALA A 1 41 ? 33.542 -3.383 -6.082 1.00 54.41 112 ALA A C 11
ATOM 9811 O O . ALA A 1 41 ? 33.547 -2.873 -7.203 1.00 53.24 112 ALA A O 11
ATOM 9818 N N . PHE A 1 42 ? 32.432 -3.806 -5.486 1.00 74.13 113 PHE A N 11
ATOM 9819 C CA . PHE A 1 42 ? 31.128 -3.694 -6.128 1.00 74.04 113 PHE A CA 11
ATOM 9820 C C . PHE A 1 42 ? 30.179 -2.842 -5.290 1.00 42.44 113 PHE A C 11
ATOM 9821 O O . PHE A 1 42 ? 30.195 -2.904 -4.060 1.00 53.13 113 PHE A O 11
ATOM 9838 N N . ARG A 1 43 ? 29.356 -2.045 -5.965 1.00 33.53 114 ARG A N 11
ATOM 9839 C CA . ARG A 1 43 ? 28.402 -1.180 -5.282 1.00 54.33 114 ARG A CA 11
ATOM 9840 C C . ARG A 1 43 ? 27.052 -1.872 -5.129 1.00 74.31 114 ARG A C 11
ATOM 9841 O O . ARG A 1 43 ? 26.547 -2.488 -6.068 1.00 64.13 114 ARG A O 11
ATOM 9862 N N . VAL A 1 44 ? 26.471 -1.770 -3.937 1.00 43.44 115 VAL A N 11
ATOM 9863 C CA . VAL A 1 44 ? 25.179 -2.386 -3.660 1.00 42.11 115 VAL A CA 11
ATOM 9864 C C . VAL A 1 44 ? 24.281 -1.445 -2.866 1.00 73.12 115 VAL A C 11
ATOM 9865 O O . VAL A 1 44 ? 24.681 -0.335 -2.516 1.00 1.22 115 VAL A O 11
ATOM 9878 N N . SER A 1 45 ? 23.063 -1.896 -2.584 1.00 14.41 116 SER A N 11
ATOM 9879 C CA . SER A 1 45 ? 22.104 -1.092 -1.833 1.00 64.41 116 SER A CA 11
ATOM 9880 C C . SER A 1 45 ? 22.535 -0.955 -0.376 1.00 13.20 116 SER A C 11
ATOM 9881 O O . SER A 1 45 ? 23.330 -1.749 0.125 1.00 74.31 116 SER A O 11
ATOM 9889 N N . ALA A 1 46 ? 22.003 0.060 0.297 1.00 1.42 117 ALA A N 11
ATOM 9890 C CA . ALA A 1 46 ? 22.330 0.302 1.697 1.00 3.13 117 ALA A CA 11
ATOM 9891 C C . ALA A 1 46 ? 21.890 -0.865 2.574 1.00 62.44 117 ALA A C 11
ATOM 9892 O O . ALA A 1 46 ? 22.531 -1.177 3.576 1.00 31.02 117 ALA A O 11
ATOM 9899 N N . GLY A 1 47 ? 20.791 -1.507 2.188 1.00 61.11 118 GLY A N 11
ATOM 9900 C CA . GLY A 1 47 ? 20.285 -2.633 2.950 1.00 34.23 118 GLY A CA 11
ATOM 9901 C C . GLY A 1 47 ? 21.032 -3.919 2.654 1.00 10.54 118 GLY A C 11
ATOM 9902 O O . GLY A 1 47 ? 21.236 -4.746 3.543 1.00 13.52 118 GLY A O 11
ATOM 9906 N N . VAL A 1 48 ? 21.439 -4.088 1.401 1.00 64.11 119 VAL A N 11
ATOM 9907 C CA . VAL A 1 48 ? 22.169 -5.282 0.989 1.00 34.20 119 VAL A CA 11
ATOM 9908 C C . VAL A 1 48 ? 23.532 -5.355 1.667 1.00 13.21 119 VAL A C 11
ATOM 9909 O O . VAL A 1 48 ? 23.897 -6.381 2.241 1.00 3.53 119 VAL A O 11
ATOM 9922 N N . ALA A 1 49 ? 24.281 -4.259 1.597 1.00 61.41 120 ALA A N 11
ATOM 9923 C CA . ALA A 1 49 ? 25.603 -4.197 2.206 1.00 64.53 120 ALA A CA 11
ATOM 9924 C C . ALA A 1 49 ? 25.555 -4.626 3.668 1.00 21.21 120 ALA A C 11
ATOM 9925 O O . ALA A 1 49 ? 26.477 -5.272 4.167 1.00 43.42 120 ALA A O 11
ATOM 9932 N N . ALA A 1 50 ? 24.474 -4.263 4.352 1.00 64.24 121 ALA A N 11
ATOM 9933 C CA . ALA A 1 50 ? 24.306 -4.613 5.757 1.00 3.41 121 ALA A CA 11
ATOM 9934 C C . ALA A 1 50 ? 24.518 -6.106 5.981 1.00 52.52 121 ALA A C 11
ATOM 9935 O O . ALA A 1 50 ? 25.160 -6.512 6.949 1.00 73.11 121 ALA A O 11
ATOM 9942 N N . GLU A 1 51 ? 23.974 -6.918 5.080 1.00 73.05 122 GLU A N 11
ATOM 9943 C CA . GLU A 1 51 ? 24.103 -8.367 5.182 1.00 43.15 122 GLU A CA 11
ATOM 9944 C C . GLU A 1 51 ? 25.497 -8.820 4.757 1.00 63.21 122 GLU A C 11
ATOM 9945 O O . GLU A 1 51 ? 26.129 -9.632 5.433 1.00 43.23 122 GLU A O 11
ATOM 9957 N N . MET A 1 52 ? 25.969 -8.289 3.634 1.00 23.13 123 MET A N 11
ATOM 9958 C CA . MET A 1 52 ? 27.289 -8.638 3.119 1.00 13.45 123 MET A CA 11
ATOM 9959 C C . MET A 1 52 ? 28.353 -8.481 4.202 1.00 32.41 123 MET A C 11
ATOM 9960 O O . MET A 1 52 ? 29.122 -9.405 4.468 1.00 4.44 123 MET A O 11
ATOM 9974 N N . THR A 1 53 ? 28.390 -7.306 4.823 1.00 23.31 124 THR A N 11
ATOM 9975 C CA . THR A 1 53 ? 29.361 -7.029 5.874 1.00 34.15 124 THR A CA 11
ATOM 9976 C C . THR A 1 53 ? 29.056 -7.838 7.131 1.00 12.21 124 THR A C 11
ATOM 9977 O O . THR A 1 53 ? 29.959 -8.180 7.893 1.00 1.31 124 THR A O 11
ATOM 9988 N N . GLU A 1 54 ? 27.778 -8.141 7.339 1.00 23.33 125 GLU A N 11
ATOM 9989 C CA . GLU A 1 54 ? 27.357 -8.911 8.504 1.00 15.44 125 GLU A CA 11
ATOM 9990 C C . GLU A 1 54 ? 27.766 -10.374 8.366 1.00 4.25 125 GLU A C 11
ATOM 9991 O O . GLU A 1 54 ? 27.926 -11.080 9.362 1.00 71.45 125 GLU A O 11
ATOM 10003 N N . ARG A 1 55 ? 27.933 -10.821 7.126 1.00 23.52 126 ARG A N 11
ATOM 10004 C CA . ARG A 1 55 ? 28.321 -12.201 6.858 1.00 53.35 126 ARG A CA 11
ATOM 10005 C C . ARG A 1 55 ? 29.835 -12.368 6.951 1.00 13.42 126 ARG A C 11
ATOM 10006 O O . ARG A 1 55 ? 30.336 -13.468 7.176 1.00 32.30 126 ARG A O 11
ATOM 10027 N N . GLY A 1 56 ? 30.559 -11.266 6.777 1.00 52.51 127 GLY A N 11
ATOM 10028 C CA . GLY A 1 56 ? 32.008 -11.311 6.844 1.00 13.13 127 GLY A CA 11
ATOM 10029 C C . GLY A 1 56 ? 32.637 -11.725 5.529 1.00 60.23 127 GLY A C 11
ATOM 10030 O O . GLY A 1 56 ? 33.861 -11.767 5.404 1.00 42.34 127 GLY A O 11
ATOM 10034 N N . LEU A 1 57 ? 31.799 -12.033 4.546 1.00 73.22 128 LEU A N 11
ATOM 10035 C CA . LEU A 1 57 ? 32.279 -12.448 3.232 1.00 12.42 128 LEU A CA 11
ATOM 10036 C C . LEU A 1 57 ? 32.763 -11.247 2.425 1.00 30.42 128 LEU A C 11
ATOM 10037 O O . LEU A 1 57 ? 33.575 -11.388 1.511 1.00 1.44 128 LEU A O 11
ATOM 10053 N N . ALA A 1 58 ? 32.261 -10.067 2.772 1.00 45.11 129 ALA A N 11
ATOM 10054 C CA . ALA A 1 58 ? 32.645 -8.841 2.084 1.00 62.33 129 ALA A CA 11
ATOM 10055 C C . ALA A 1 58 ? 32.836 -7.693 3.070 1.00 73.44 129 ALA A C 11
ATOM 10056 O O . ALA A 1 58 ? 32.208 -7.662 4.128 1.00 62.30 129 ALA A O 11
ATOM 10063 N N . ARG A 1 59 ? 33.705 -6.752 2.715 1.00 71.13 130 ARG A N 11
ATOM 10064 C CA . ARG A 1 59 ? 33.978 -5.603 3.571 1.00 71.54 130 ARG A CA 11
ATOM 10065 C C . ARG A 1 59 ? 33.805 -4.299 2.799 1.00 3.23 130 ARG A C 11
ATOM 10066 O O . ARG A 1 59 ? 34.124 -4.220 1.614 1.00 70.21 130 ARG A O 11
ATOM 10087 N N . MET A 1 60 ? 33.298 -3.278 3.482 1.00 14.42 131 MET A N 11
ATOM 10088 C CA . MET A 1 60 ? 33.083 -1.975 2.861 1.00 20.52 131 MET A CA 11
ATOM 10089 C C . MET A 1 60 ? 34.412 -1.303 2.535 1.00 1.44 131 MET A C 11
ATOM 10090 O O . MET A 1 60 ? 35.295 -1.208 3.387 1.00 32.34 131 MET A O 11
ATOM 10104 N N . GLN A 1 61 ? 34.548 -0.839 1.297 1.00 45.52 132 GLN A N 11
ATOM 10105 C CA . GLN A 1 61 ? 35.771 -0.175 0.860 1.00 64.10 132 GLN A CA 11
ATOM 10106 C C . GLN A 1 61 ? 35.850 1.243 1.415 1.00 2.12 132 GLN A C 11
ATOM 10107 O O . GLN A 1 61 ? 36.490 1.485 2.439 1.00 24.41 132 GLN A O 11
ATOM 10121 N N . PRO A 1 1 ? 12.439 -7.172 8.749 1.00 55.23 72 PRO A N 12
ATOM 10122 C CA . PRO A 1 1 ? 11.902 -6.225 7.767 1.00 75.51 72 PRO A CA 12
ATOM 10123 C C . PRO A 1 1 ? 10.498 -5.749 8.127 1.00 20.25 72 PRO A C 12
ATOM 10124 O O . PRO A 1 1 ? 9.983 -6.065 9.200 1.00 50.03 72 PRO A O 12
ATOM 10135 N N . ASP A 1 2 ? 9.886 -4.989 7.226 1.00 31.51 73 ASP A N 12
ATOM 10136 C CA . ASP A 1 2 ? 8.541 -4.472 7.450 1.00 43.12 73 ASP A CA 12
ATOM 10137 C C . ASP A 1 2 ? 7.932 -3.964 6.147 1.00 41.15 73 ASP A C 12
ATOM 10138 O O . ASP A 1 2 ? 6.746 -4.165 5.883 1.00 41.22 73 ASP A O 12
ATOM 10147 N N . THR A 1 3 ? 8.751 -3.302 5.334 1.00 71.20 74 THR A N 12
ATOM 10148 C CA . THR A 1 3 ? 8.291 -2.763 4.060 1.00 64.22 74 THR A CA 12
ATOM 10149 C C . THR A 1 3 ? 8.952 -3.483 2.890 1.00 40.54 74 THR A C 12
ATOM 10150 O O . THR A 1 3 ? 8.275 -3.974 1.987 1.00 34.53 74 THR A O 12
ATOM 10161 N N . VAL A 1 4 ? 10.280 -3.539 2.909 1.00 22.43 75 VAL A N 12
ATOM 10162 C CA . VAL A 1 4 ? 11.033 -4.200 1.850 1.00 64.14 75 VAL A CA 12
ATOM 10163 C C . VAL A 1 4 ? 10.761 -3.553 0.496 1.00 12.52 75 VAL A C 12
ATOM 10164 O O . VAL A 1 4 ? 10.492 -4.239 -0.489 1.00 63.03 75 VAL A O 12
ATOM 10177 N N . ILE A 1 5 ? 10.833 -2.226 0.457 1.00 64.42 76 ILE A N 12
ATOM 10178 C CA . ILE A 1 5 ? 10.597 -1.485 -0.777 1.00 25.24 76 ILE A CA 12
ATOM 10179 C C . ILE A 1 5 ? 11.726 -0.497 -1.049 1.00 40.22 76 ILE A C 12
ATOM 10180 O O . ILE A 1 5 ? 12.043 0.348 -0.210 1.00 21.45 76 ILE A O 12
ATOM 10196 N N . LEU A 1 6 ? 12.328 -0.605 -2.228 1.00 34.13 77 LEU A N 12
ATOM 10197 C CA . LEU A 1 6 ? 13.421 0.281 -2.613 1.00 61.30 77 LEU A CA 12
ATOM 10198 C C . LEU A 1 6 ? 12.901 1.678 -2.937 1.00 21.32 77 LEU A C 12
ATOM 10199 O O . LEU A 1 6 ? 12.344 1.911 -4.010 1.00 62.40 77 LEU A O 12
ATOM 10215 N N . ASP A 1 7 ? 13.089 2.604 -2.004 1.00 22.31 78 ASP A N 12
ATOM 10216 C CA . ASP A 1 7 ? 12.642 3.979 -2.191 1.00 3.33 78 ASP A CA 12
ATOM 10217 C C . ASP A 1 7 ? 13.768 4.962 -1.884 1.00 12.32 78 ASP A C 12
ATOM 10218 O O . ASP A 1 7 ? 13.535 6.034 -1.323 1.00 4.33 78 ASP A O 12
ATOM 10227 N N . THR A 1 8 ? 14.989 4.591 -2.255 1.00 43.20 79 THR A N 12
ATOM 10228 C CA . THR A 1 8 ? 16.151 5.438 -2.018 1.00 11.32 79 THR A CA 12
ATOM 10229 C C . THR A 1 8 ? 17.198 5.254 -3.110 1.00 64.21 79 THR A C 12
ATOM 10230 O O . THR A 1 8 ? 17.016 4.456 -4.029 1.00 5.13 79 THR A O 12
ATOM 10241 N N . SER A 1 9 ? 18.296 5.997 -3.003 1.00 73.02 80 SER A N 12
ATOM 10242 C CA . SER A 1 9 ? 19.371 5.917 -3.984 1.00 53.12 80 SER A CA 12
ATOM 10243 C C . SER A 1 9 ? 20.710 6.286 -3.353 1.00 22.11 80 SER A C 12
ATOM 10244 O O . SER A 1 9 ? 21.267 7.348 -3.630 1.00 4.41 80 SER A O 12
ATOM 10252 N N . GLU A 1 10 ? 21.221 5.400 -2.504 1.00 24.02 81 GLU A N 12
ATOM 10253 C CA . GLU A 1 10 ? 22.494 5.633 -1.832 1.00 41.34 81 GLU A CA 12
ATOM 10254 C C . GLU A 1 10 ? 23.418 4.429 -1.986 1.00 63.31 81 GLU A C 12
ATOM 10255 O O . GLU A 1 10 ? 23.588 3.639 -1.055 1.00 61.15 81 GLU A O 12
ATOM 10267 N N . LEU A 1 11 ? 24.013 4.293 -3.166 1.00 34.34 82 LEU A N 12
ATOM 10268 C CA . LEU A 1 11 ? 24.919 3.184 -3.443 1.00 65.04 82 LEU A CA 12
ATOM 10269 C C . LEU A 1 11 ? 26.065 3.153 -2.437 1.00 52.10 82 LEU A C 12
ATOM 10270 O O . LEU A 1 11 ? 26.480 4.190 -1.919 1.00 52.32 82 LEU A O 12
ATOM 10286 N N . VAL A 1 12 ? 26.575 1.956 -2.164 1.00 60.14 83 VAL A N 12
ATOM 10287 C CA . VAL A 1 12 ? 27.676 1.789 -1.223 1.00 14.41 83 VAL A CA 12
ATOM 10288 C C . VAL A 1 12 ? 28.785 0.930 -1.820 1.00 11.41 83 VAL A C 12
ATOM 10289 O O . VAL A 1 12 ? 28.521 -0.097 -2.444 1.00 22.31 83 VAL A O 12
ATOM 10302 N N . THR A 1 13 ? 30.028 1.358 -1.623 1.00 40.32 84 THR A N 12
ATOM 10303 C CA . THR A 1 13 ? 31.178 0.630 -2.142 1.00 25.23 84 THR A CA 12
ATOM 10304 C C . THR A 1 13 ? 31.590 -0.494 -1.197 1.00 13.42 84 THR A C 12
ATOM 10305 O O . THR A 1 13 ? 31.917 -0.252 -0.035 1.00 0.13 84 THR A O 12
ATOM 10316 N N . VAL A 1 14 ? 31.572 -1.723 -1.702 1.00 13.13 85 VAL A N 12
ATOM 10317 C CA . VAL A 1 14 ? 31.944 -2.883 -0.903 1.00 22.11 85 VAL A CA 12
ATOM 10318 C C . VAL A 1 14 ? 32.758 -3.878 -1.724 1.00 52.52 85 VAL A C 12
ATOM 10319 O O . VAL A 1 14 ? 32.384 -4.227 -2.844 1.00 21.15 85 VAL A O 12
ATOM 10332 N N . VAL A 1 15 ? 33.872 -4.332 -1.159 1.00 74.14 86 VAL A N 12
ATOM 10333 C CA . VAL A 1 15 ? 34.738 -5.289 -1.839 1.00 3.15 86 VAL A CA 12
ATOM 10334 C C . VAL A 1 15 ? 34.691 -6.652 -1.158 1.00 12.44 86 VAL A C 12
ATOM 10335 O O . VAL A 1 15 ? 34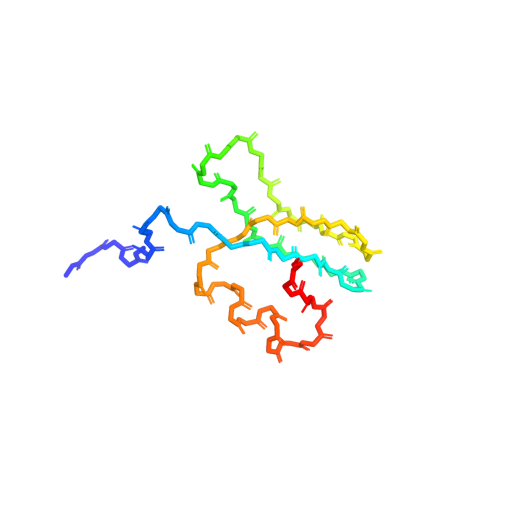.811 -6.752 0.063 1.00 30.20 86 VAL A O 12
ATOM 10348 N N . ALA A 1 16 ? 34.516 -7.700 -1.957 1.00 2.44 87 ALA A N 12
ATOM 10349 C CA . ALA A 1 16 ? 34.456 -9.058 -1.432 1.00 13.11 87 ALA A CA 12
ATOM 10350 C C . ALA A 1 16 ? 35.832 -9.533 -0.978 1.00 25.31 87 ALA A C 12
ATOM 10351 O O . ALA A 1 16 ? 36.834 -9.302 -1.656 1.00 32.21 87 ALA A O 12
ATOM 10358 N N . LEU A 1 17 ? 35.874 -10.198 0.171 1.00 1.20 88 LEU A N 12
ATOM 10359 C CA . LEU A 1 17 ? 37.129 -10.706 0.716 1.00 42.34 88 LEU A CA 12
ATOM 10360 C C . LEU A 1 17 ? 37.367 -12.148 0.281 1.00 34.32 88 LEU A C 12
ATOM 10361 O O . LEU A 1 17 ? 38.509 -12.595 0.172 1.00 42.42 88 LEU A O 12
ATOM 10377 N N . VAL A 1 18 ? 36.281 -12.874 0.033 1.00 12.54 89 VAL A N 12
ATOM 10378 C CA . VAL A 1 18 ? 36.371 -14.265 -0.392 1.00 15.20 89 VAL A CA 12
ATOM 10379 C C . VAL A 1 18 ? 35.433 -14.544 -1.561 1.00 42.15 89 VAL A C 12
ATOM 10380 O O . VAL A 1 18 ? 34.425 -13.860 -1.740 1.00 52.01 89 VAL A O 12
ATOM 10393 N N . LYS A 1 19 ? 35.772 -15.554 -2.356 1.00 50.32 90 LYS A N 12
ATOM 10394 C CA . LYS A 1 19 ? 34.960 -15.926 -3.508 1.00 11.11 90 LYS A CA 12
ATOM 10395 C C . LYS A 1 19 ? 33.506 -16.148 -3.102 1.00 24.45 90 LYS A C 12
ATOM 10396 O O . LYS A 1 19 ? 33.173 -17.154 -2.473 1.00 63.01 90 LYS A O 12
ATOM 10415 N N . LEU A 1 20 ? 32.645 -15.205 -3.464 1.00 50.31 91 LEU A N 12
ATOM 10416 C CA . LEU A 1 20 ? 31.226 -15.298 -3.138 1.00 3.34 91 LEU A CA 12
ATOM 10417 C C . LEU A 1 20 ? 30.368 -14.774 -4.285 1.00 52.44 91 LEU A C 12
ATOM 10418 O O . LEU A 1 20 ? 30.731 -13.806 -4.955 1.00 22.35 91 LEU A O 12
ATOM 10434 N N . HIS A 1 21 ? 29.227 -15.418 -4.505 1.00 55.31 92 HIS A N 12
ATOM 10435 C CA . HIS A 1 21 ? 28.314 -15.014 -5.570 1.00 32.14 92 HIS A CA 12
ATOM 10436 C C . HIS A 1 21 ? 27.219 -14.099 -5.030 1.00 23.22 92 HIS A C 12
ATOM 10437 O O . HIS A 1 21 ? 26.289 -14.552 -4.362 1.00 72.31 92 HIS A O 12
ATOM 10451 N N . THR A 1 22 ? 27.337 -12.808 -5.323 1.00 54.14 93 THR A N 12
ATOM 10452 C CA . THR A 1 22 ? 26.359 -11.828 -4.866 1.00 73.10 93 THR A CA 12
ATOM 10453 C C . THR A 1 22 ? 25.527 -11.299 -6.028 1.00 12.51 93 THR A C 12
ATOM 10454 O O . THR A 1 22 ? 26.037 -11.106 -7.132 1.00 13.22 93 THR A O 12
ATOM 10465 N N . ASP A 1 23 ? 24.245 -11.063 -5.772 1.00 74.24 94 ASP A N 12
ATOM 10466 C CA . ASP A 1 23 ? 23.342 -10.552 -6.797 1.00 71.30 94 ASP A CA 12
ATOM 10467 C C . ASP A 1 23 ? 23.011 -9.084 -6.547 1.00 75.44 94 ASP A C 12
ATOM 10468 O O . ASP A 1 23 ? 22.035 -8.765 -5.870 1.00 74.05 94 ASP A O 12
ATOM 10477 N N . ALA A 1 24 ? 23.831 -8.196 -7.098 1.00 64.12 95 ALA A N 12
ATOM 10478 C CA . ALA A 1 24 ? 23.625 -6.763 -6.937 1.00 1.52 95 ALA A CA 12
ATOM 10479 C C . ALA A 1 24 ? 23.647 -6.048 -8.284 1.00 22.44 95 ALA A C 12
ATOM 10480 O O . ALA A 1 24 ? 24.636 -6.112 -9.016 1.00 71.30 95 ALA A O 12
ATOM 10487 N N . LEU A 1 25 ? 22.551 -5.370 -8.607 1.00 24.02 96 LEU A N 12
ATOM 10488 C CA . LEU A 1 25 ? 22.444 -4.645 -9.868 1.00 3.31 96 LEU A CA 12
ATOM 10489 C C . LEU A 1 25 ? 22.734 -3.161 -9.669 1.00 11.13 96 LEU A C 12
ATOM 10490 O O . LEU A 1 25 ? 22.071 -2.488 -8.878 1.00 60.01 96 LEU A O 12
ATOM 10506 N N . HIS A 1 26 ? 23.728 -2.654 -10.391 1.00 71.35 97 HIS A N 12
ATOM 10507 C CA . HIS A 1 26 ? 24.104 -1.248 -10.296 1.00 51.10 97 HIS A CA 12
ATOM 10508 C C . HIS A 1 26 ? 22.891 -0.346 -10.505 1.00 43.23 97 HIS A C 12
ATOM 10509 O O . HIS A 1 26 ? 22.216 -0.426 -11.532 1.00 23.12 97 HIS A O 12
ATOM 10523 N N . ALA A 1 27 ? 22.621 0.511 -9.526 1.00 65.24 98 ALA A N 12
ATOM 10524 C CA . ALA A 1 27 ? 21.492 1.428 -9.605 1.00 12.21 98 ALA A CA 12
ATOM 10525 C C . ALA A 1 27 ? 21.895 2.741 -10.268 1.00 34.13 98 ALA A C 12
ATOM 10526 O O . ALA A 1 27 ? 21.193 3.249 -11.143 1.00 14.43 98 ALA A O 12
ATOM 10533 N N . THR A 1 28 ? 23.031 3.287 -9.845 1.00 51.44 99 THR A N 12
ATOM 10534 C CA . THR A 1 28 ? 23.527 4.542 -10.396 1.00 21.31 99 THR A CA 12
ATOM 10535 C C . THR A 1 28 ? 24.265 4.313 -11.710 1.00 71.40 99 THR A C 12
ATOM 10536 O O . THR A 1 28 ? 24.176 5.123 -12.632 1.00 64.31 99 THR A O 12
ATOM 10547 N N . ARG A 1 29 ? 24.993 3.203 -11.788 1.00 33.22 100 ARG A N 12
ATOM 10548 C CA . ARG A 1 29 ? 25.747 2.867 -12.989 1.00 72.04 100 ARG A CA 12
ATOM 10549 C C . ARG A 1 29 ? 25.051 1.761 -13.777 1.00 73.53 100 ARG A C 12
ATOM 10550 O O . ARG A 1 29 ? 23.968 1.307 -13.405 1.00 65.22 100 ARG A O 12
ATOM 10571 N N . ASP A 1 30 ? 25.678 1.331 -14.866 1.00 23.14 101 ASP A N 12
ATOM 10572 C CA . ASP A 1 30 ? 25.120 0.278 -15.706 1.00 10.23 101 ASP A CA 12
ATOM 10573 C C . ASP A 1 30 ? 26.041 -0.937 -15.738 1.00 63.31 101 ASP A C 12
ATOM 10574 O O . ASP A 1 30 ? 26.806 -1.123 -16.684 1.00 52.30 101 ASP A O 12
ATOM 10583 N N . GLU A 1 31 ? 25.964 -1.760 -14.697 1.00 32.52 102 GLU A N 12
ATOM 10584 C CA . GLU A 1 31 ? 26.792 -2.957 -14.606 1.00 61.33 102 GLU A CA 12
ATOM 10585 C C . GLU A 1 31 ? 26.272 -3.899 -13.525 1.00 54.11 102 GLU A C 12
ATOM 10586 O O . GLU A 1 31 ? 26.472 -3.684 -12.329 1.00 43.03 102 GLU A O 12
ATOM 10598 N N . PRO A 1 32 ? 25.586 -4.969 -13.953 1.00 71.34 103 PRO A N 12
ATOM 10599 C CA . PRO A 1 32 ? 25.021 -5.965 -13.038 1.00 64.54 103 PRO A CA 12
ATOM 10600 C C . PRO A 1 32 ? 26.098 -6.805 -12.361 1.00 22.32 103 PRO A C 12
ATOM 10601 O O . PRO A 1 32 ? 27.201 -6.960 -12.884 1.00 53.02 103 PRO A O 12
ATOM 10612 N N . VAL A 1 33 ? 25.771 -7.348 -11.192 1.00 1.44 104 VAL A N 12
ATOM 10613 C CA . VAL A 1 33 ? 26.709 -8.174 -10.442 1.00 65.34 104 VAL A CA 12
ATOM 10614 C C . VAL A 1 33 ? 26.079 -9.505 -10.050 1.00 10.01 104 VAL A C 12
ATOM 10615 O O . VAL A 1 33 ? 25.084 -9.543 -9.326 1.00 24.12 104 VAL A O 12
ATOM 10628 N N . ALA A 1 34 ? 26.665 -10.597 -10.532 1.00 13.42 105 ALA A N 12
ATOM 10629 C CA . ALA A 1 34 ? 26.161 -11.930 -10.230 1.00 30.43 105 ALA A CA 12
ATOM 10630 C C . ALA A 1 34 ? 27.182 -12.734 -9.430 1.00 43.03 105 ALA A C 12
ATOM 10631 O O . ALA A 1 34 ? 26.831 -13.690 -8.739 1.00 73.23 105 ALA A O 12
ATOM 10638 N N . PHE A 1 35 ? 28.447 -12.340 -9.531 1.00 30.35 106 PHE A N 12
ATOM 10639 C CA . PHE A 1 35 ? 29.520 -13.025 -8.818 1.00 33.02 106 PHE A CA 12
ATOM 10640 C C . PHE A 1 35 ? 30.735 -12.115 -8.658 1.00 73.21 106 PHE A C 12
ATOM 10641 O O . PHE A 1 35 ? 31.206 -11.516 -9.624 1.00 65.30 106 PHE A O 12
ATOM 10658 N N . VAL A 1 36 ? 31.235 -12.018 -7.430 1.00 42.35 107 VAL A N 12
ATOM 10659 C CA . VAL A 1 36 ? 32.395 -11.182 -7.143 1.00 71.34 107 VAL A CA 12
ATOM 10660 C C . VAL A 1 36 ? 33.577 -12.025 -6.675 1.00 53.42 107 VAL A C 12
ATOM 10661 O O . VAL A 1 36 ? 33.405 -13.153 -6.213 1.00 72.31 107 VAL A O 12
ATOM 10674 N N . LEU A 1 37 ? 34.777 -11.469 -6.797 1.00 12.31 108 LEU A N 12
ATOM 10675 C CA . LEU A 1 37 ? 35.989 -12.169 -6.386 1.00 44.51 108 LEU A CA 12
ATOM 10676 C C . LEU A 1 37 ? 36.643 -11.473 -5.195 1.00 54.24 108 LEU A C 12
ATOM 10677 O O . LEU A 1 37 ? 36.363 -10.312 -4.894 1.00 30.54 108 LEU A O 12
ATOM 10693 N N . PRO A 1 38 ? 37.536 -12.196 -4.504 1.00 60.12 109 PRO A N 12
ATOM 10694 C CA . PRO A 1 38 ? 38.250 -11.668 -3.338 1.00 54.10 109 PRO A CA 12
ATOM 10695 C C . PRO A 1 38 ? 39.265 -10.595 -3.717 1.00 32.32 109 PRO A C 12
ATOM 10696 O O . PRO A 1 38 ? 40.436 -10.889 -3.949 1.00 63.44 109 PRO A O 12
ATOM 10707 N N . GLY A 1 39 ? 38.807 -9.348 -3.777 1.00 30.41 110 GLY A N 12
ATOM 10708 C CA . GLY A 1 39 ? 39.689 -8.250 -4.128 1.00 1.24 110 GLY A CA 12
ATOM 10709 C C . GLY A 1 39 ? 39.030 -7.252 -5.059 1.00 21.40 110 GLY A C 12
ATOM 10710 O O . GLY A 1 39 ? 39.622 -6.230 -5.406 1.00 12.53 110 GLY A O 12
ATOM 10714 N N . THR A 1 40 ? 37.801 -7.550 -5.470 1.00 23.42 111 THR A N 12
ATOM 10715 C CA . THR A 1 40 ? 37.062 -6.673 -6.369 1.00 33.12 111 THR A CA 12
ATOM 10716 C C . THR A 1 40 ? 36.066 -5.812 -5.602 1.00 50.42 111 THR A C 12
ATOM 10717 O O . THR A 1 40 ? 35.349 -6.301 -4.731 1.00 30.34 111 THR A O 12
ATOM 10728 N N . ALA A 1 41 ? 36.027 -4.525 -5.932 1.00 74.03 112 ALA A N 12
ATOM 10729 C CA . ALA A 1 41 ? 35.115 -3.595 -5.277 1.00 23.25 112 ALA A CA 12
ATOM 10730 C C . ALA A 1 41 ? 33.833 -3.422 -6.082 1.00 71.22 112 ALA A C 12
ATOM 10731 O O . ALA A 1 41 ? 33.847 -2.857 -7.176 1.00 72.14 112 ALA A O 12
ATOM 10738 N N . PHE A 1 42 ? 32.726 -3.912 -5.535 1.00 73.33 113 PHE A N 12
ATOM 10739 C CA . PHE A 1 42 ? 31.434 -3.812 -6.205 1.00 72.41 113 PHE A CA 12
ATOM 10740 C C . PHE A 1 42 ? 30.468 -2.949 -5.399 1.00 41.31 113 PHE A C 12
ATOM 10741 O O . PHE A 1 42 ? 30.338 -3.112 -4.186 1.00 41.40 113 PHE A O 12
ATOM 10758 N N . ARG A 1 43 ? 29.794 -2.030 -6.083 1.00 72.30 114 ARG A N 12
ATOM 10759 C CA . ARG A 1 43 ? 28.842 -1.139 -5.430 1.00 72.42 114 ARG A CA 12
ATOM 10760 C C . ARG A 1 43 ? 27.471 -1.800 -5.313 1.00 22.21 114 ARG A C 12
ATOM 10761 O O . ARG A 1 43 ? 26.981 -2.411 -6.263 1.00 64.04 114 ARG A O 12
ATOM 10782 N N . VAL A 1 44 ? 26.858 -1.675 -4.140 1.00 12.11 115 VAL A N 12
ATOM 10783 C CA . VAL A 1 44 ? 25.544 -2.260 -3.898 1.00 4.52 115 VAL A CA 12
ATOM 10784 C C . VAL A 1 44 ? 24.637 -1.283 -3.158 1.00 52.23 115 VAL A C 12
ATOM 10785 O O . VAL A 1 44 ? 25.053 -0.181 -2.801 1.00 72.03 115 VAL A O 12
ATOM 10798 N N . SER A 1 45 ? 23.394 -1.696 -2.931 1.00 52.13 116 SER A N 12
ATOM 10799 C CA . SER A 1 45 ? 22.424 -0.856 -2.237 1.00 5.33 116 SER A CA 12
ATOM 10800 C C . SER A 1 45 ? 22.781 -0.723 -0.759 1.00 70.43 116 SER A C 12
ATOM 10801 O O . SER A 1 45 ? 23.507 -1.550 -0.209 1.00 33.14 116 SER A O 12
ATOM 10809 N N . ALA A 1 46 ? 22.263 0.323 -0.124 1.00 64.34 117 ALA A N 12
ATOM 10810 C CA . ALA A 1 46 ? 22.525 0.563 1.290 1.00 75.02 117 ALA A CA 12
ATOM 10811 C C . ALA A 1 46 ? 22.012 -0.590 2.146 1.00 4.23 117 ALA A C 12
ATOM 10812 O O . ALA A 1 46 ? 22.601 -0.920 3.176 1.00 54.15 117 ALA A O 12
ATOM 10819 N N . GLY A 1 47 ? 20.912 -1.199 1.715 1.00 24.01 118 GLY A N 12
ATOM 10820 C CA . GLY A 1 47 ? 20.339 -2.308 2.455 1.00 64.21 118 GLY A CA 12
ATOM 10821 C C . GLY A 1 47 ? 21.057 -3.616 2.186 1.00 34.41 118 GLY A C 12
ATOM 10822 O O . GLY A 1 47 ? 21.204 -4.448 3.082 1.00 32.02 118 GLY A O 12
ATOM 10826 N N . VAL A 1 48 ? 21.503 -3.801 0.948 1.00 42.22 119 VAL A N 12
ATOM 10827 C CA . VAL A 1 48 ? 22.208 -5.018 0.563 1.00 21.01 119 VAL A CA 12
ATOM 10828 C C . VAL A 1 48 ? 23.536 -5.141 1.302 1.00 52.13 119 VAL A C 12
ATOM 10829 O O . VAL A 1 48 ? 23.843 -6.184 1.878 1.00 73.43 119 VAL A O 12
ATOM 10842 N N . ALA A 1 49 ? 24.320 -4.067 1.282 1.00 73.43 120 ALA A N 12
ATOM 10843 C CA . ALA A 1 49 ? 25.614 -4.053 1.952 1.00 35.51 120 ALA A CA 12
ATOM 10844 C C . ALA A 1 49 ? 25.484 -4.502 3.404 1.00 24.52 120 ALA A C 12
ATOM 10845 O O . ALA A 1 49 ? 26.304 -5.275 3.899 1.00 15.33 120 ALA A O 12
ATOM 10852 N N . ALA A 1 50 ? 24.452 -4.012 4.081 1.00 52.34 121 ALA A N 12
ATOM 10853 C CA . ALA A 1 50 ? 24.215 -4.363 5.475 1.00 42.11 121 ALA A CA 12
ATOM 10854 C C . ALA A 1 50 ? 24.226 -5.875 5.670 1.00 71.22 121 ALA A C 12
ATOM 10855 O O . ALA A 1 50 ? 24.760 -6.378 6.658 1.00 71.41 121 ALA A O 12
ATOM 10862 N N . GLU A 1 51 ? 23.634 -6.594 4.721 1.00 34.11 122 GLU A N 12
ATOM 10863 C CA . GLU A 1 51 ? 23.575 -8.049 4.791 1.00 53.52 122 GLU A CA 12
ATOM 10864 C C . GLU A 1 51 ? 24.922 -8.666 4.426 1.00 25.23 122 GLU A C 12
ATOM 10865 O O . GLU A 1 51 ? 25.456 -9.497 5.161 1.00 14.21 122 GLU A O 12
ATOM 10877 N N . MET A 1 52 ? 25.466 -8.252 3.287 1.00 24.02 123 MET A N 12
ATOM 10878 C CA . MET A 1 52 ? 26.752 -8.763 2.824 1.00 25.35 123 MET A CA 12
ATOM 10879 C C . MET A 1 52 ? 27.816 -8.619 3.908 1.00 52.40 123 MET A C 12
ATOM 10880 O O . MET A 1 52 ? 28.472 -9.592 4.283 1.00 42.32 123 MET A O 12
ATOM 10894 N N . THR A 1 53 ? 27.982 -7.399 4.409 1.00 42.31 124 THR A N 12
ATOM 10895 C CA . THR A 1 53 ? 28.968 -7.127 5.448 1.00 33.43 124 THR A CA 12
ATOM 10896 C C . THR A 1 53 ? 28.660 -7.915 6.717 1.00 24.33 124 THR A C 12
ATOM 10897 O O . THR A 1 53 ? 29.565 -8.272 7.471 1.00 0.31 124 THR A O 12
ATOM 10908 N N . GLU A 1 54 ? 27.379 -8.184 6.945 1.00 31.40 125 GLU A N 12
ATOM 10909 C CA . GLU A 1 54 ? 26.953 -8.931 8.124 1.00 42.25 125 GLU A CA 12
ATOM 10910 C C . GLU A 1 54 ? 27.318 -10.407 7.993 1.00 2.21 125 GLU A C 12
ATOM 10911 O O . GLU A 1 54 ? 27.441 -11.118 8.990 1.00 14.55 125 GLU A O 12
ATOM 10923 N N . ARG A 1 55 ? 27.489 -10.861 6.755 1.00 11.23 126 ARG A N 12
ATOM 10924 C CA . ARG A 1 55 ? 27.837 -12.252 6.494 1.00 22.32 126 ARG A CA 12
ATOM 10925 C C . ARG A 1 55 ? 29.304 -12.516 6.819 1.00 42.32 126 ARG A C 12
ATOM 10926 O O . ARG A 1 55 ? 29.682 -13.631 7.175 1.00 12.22 126 ARG A O 12
ATOM 10947 N N . GLY A 1 56 ? 30.128 -11.480 6.691 1.00 64.21 127 GLY A N 12
ATOM 10948 C CA . GLY A 1 56 ? 31.545 -11.620 6.974 1.00 70.51 127 GLY A CA 12
ATOM 10949 C C . GLY A 1 56 ? 32.328 -12.123 5.777 1.00 12.50 127 GLY A C 12
ATOM 10950 O O . GLY A 1 56 ? 33.439 -12.634 5.924 1.00 60.14 127 GLY A O 12
ATOM 10954 N N . LEU A 1 57 ? 31.748 -11.979 4.590 1.00 22.45 128 LEU A N 12
ATOM 10955 C CA . LEU A 1 57 ? 32.399 -12.425 3.363 1.00 73.21 128 LEU A CA 12
ATOM 10956 C C . LEU A 1 57 ? 32.934 -11.237 2.569 1.00 23.44 128 LEU A C 12
ATOM 10957 O O . LEU A 1 57 ? 33.883 -11.371 1.797 1.00 62.32 128 LEU A O 12
ATOM 10973 N N . ALA A 1 58 ? 32.321 -10.076 2.766 1.00 54.43 129 ALA A N 12
ATOM 10974 C CA . ALA A 1 58 ? 32.739 -8.863 2.072 1.00 32.44 129 ALA A CA 12
ATOM 10975 C C . ALA A 1 58 ? 32.981 -7.724 3.055 1.00 1.24 129 ALA A C 12
ATOM 10976 O O . ALA A 1 58 ? 32.367 -7.669 4.121 1.00 60.31 129 ALA A O 12
ATOM 10983 N N . ARG A 1 59 ? 33.880 -6.815 2.692 1.00 61.33 130 ARG A N 12
ATOM 10984 C CA . ARG A 1 59 ? 34.205 -5.677 3.543 1.00 74.23 130 ARG A CA 12
ATOM 10985 C C . ARG A 1 59 ? 34.014 -4.363 2.791 1.00 74.42 130 ARG A C 12
ATOM 10986 O O . ARG A 1 59 ? 34.547 -4.179 1.698 1.00 12.21 130 ARG A O 12
ATOM 11007 N N . MET A 1 60 ? 33.248 -3.454 3.386 1.00 71.22 131 MET A N 12
ATOM 11008 C CA . MET A 1 60 ? 32.986 -2.157 2.772 1.00 61.22 131 MET A CA 12
ATOM 11009 C C . MET A 1 60 ? 34.288 -1.477 2.360 1.00 31.25 131 MET A C 12
ATOM 11010 O O . MET A 1 60 ? 35.257 -1.465 3.119 1.00 22.24 131 MET A O 12
ATOM 11024 N N . GLN A 1 61 ? 34.302 -0.915 1.157 1.00 43.30 132 GLN A N 12
ATOM 11025 C CA . GLN A 1 61 ? 35.487 -0.234 0.647 1.00 72.14 132 GLN A CA 12
ATOM 11026 C C . GLN A 1 61 ? 35.382 1.273 0.857 1.00 23.35 132 GLN A C 12
ATOM 11027 O O . GLN A 1 61 ? 36.383 1.989 0.796 1.00 33.12 132 GLN A O 12
ATOM 11041 N N . PRO A 1 1 ? 3.104 -3.149 7.576 1.00 61.31 72 PRO A N 13
ATOM 11042 C CA . PRO A 1 1 ? 3.555 -2.815 6.222 1.00 52.34 72 PRO A CA 13
ATOM 11043 C C . PRO A 1 1 ? 2.393 -2.501 5.285 1.00 53.21 72 PRO A C 13
ATOM 11044 O O . PRO A 1 1 ? 1.243 -2.405 5.717 1.00 70.33 72 PRO A O 13
ATOM 11055 N N . ASP A 1 2 ? 2.698 -2.343 4.003 1.00 64.04 73 ASP A N 13
ATOM 11056 C CA . ASP A 1 2 ? 1.678 -2.043 3.005 1.00 40.13 73 ASP A CA 13
ATOM 11057 C C . ASP A 1 2 ? 2.290 -1.960 1.609 1.00 20.44 73 ASP A C 13
ATOM 11058 O O . ASP A 1 2 ? 1.668 -2.355 0.622 1.00 1.44 73 ASP A O 13
ATOM 11067 N N . THR A 1 3 ? 3.513 -1.445 1.535 1.00 40.12 74 THR A N 13
ATOM 11068 C CA . THR A 1 3 ? 4.208 -1.308 0.261 1.00 43.12 74 THR A CA 13
ATOM 11069 C C . THR A 1 3 ? 5.551 -2.029 0.288 1.00 3.33 74 THR A C 13
ATOM 11070 O O . THR A 1 3 ? 5.932 -2.690 -0.678 1.00 63.40 74 THR A O 13
ATOM 11081 N N . VAL A 1 4 ? 6.267 -1.898 1.401 1.00 52.31 75 VAL A N 13
ATOM 11082 C CA . VAL A 1 4 ? 7.567 -2.539 1.555 1.00 43.15 75 VAL A CA 13
ATOM 11083 C C . VAL A 1 4 ? 8.526 -2.107 0.452 1.00 44.04 75 VAL A C 13
ATOM 11084 O O . VAL A 1 4 ? 8.982 -2.927 -0.346 1.00 73.23 75 VAL A O 13
ATOM 11097 N N . ILE A 1 5 ? 8.830 -0.813 0.411 1.00 30.32 76 ILE A N 13
ATOM 11098 C CA . ILE A 1 5 ? 9.736 -0.272 -0.594 1.00 24.35 76 ILE A CA 13
ATOM 11099 C C . ILE A 1 5 ? 10.517 0.918 -0.045 1.00 62.14 76 ILE A C 13
ATOM 11100 O O . ILE A 1 5 ? 9.954 1.988 0.191 1.00 30.54 76 ILE A O 13
ATOM 11116 N N . LEU A 1 6 ? 11.816 0.726 0.152 1.00 23.31 77 LEU A N 13
ATOM 11117 C CA . LEU A 1 6 ? 12.676 1.783 0.670 1.00 4.51 77 LEU A CA 13
ATOM 11118 C C . LEU A 1 6 ? 13.901 1.975 -0.219 1.00 35.40 77 LEU A C 13
ATOM 11119 O O . LEU A 1 6 ? 14.680 1.045 -0.427 1.00 60.20 77 LEU A O 13
ATOM 11135 N N . ASP A 1 7 ? 14.064 3.186 -0.739 1.00 54.31 78 ASP A N 13
ATOM 11136 C CA . ASP A 1 7 ? 15.196 3.500 -1.604 1.00 14.44 78 ASP A CA 13
ATOM 11137 C C . ASP A 1 7 ? 15.404 5.009 -1.698 1.00 4.21 78 ASP A C 13
ATOM 11138 O O . ASP A 1 7 ? 14.546 5.737 -2.197 1.00 20.43 78 ASP A O 13
ATOM 11147 N N . THR A 1 8 ? 16.552 5.474 -1.213 1.00 24.31 79 THR A N 13
ATOM 11148 C CA . THR A 1 8 ? 16.873 6.895 -1.239 1.00 25.21 79 THR A CA 13
ATOM 11149 C C . THR A 1 8 ? 18.023 7.180 -2.198 1.00 44.30 79 THR A C 13
ATOM 11150 O O . THR A 1 8 ? 18.674 8.222 -2.110 1.00 25.51 79 THR A O 13
ATOM 11161 N N . SER A 1 9 ? 18.269 6.250 -3.114 1.00 63.45 80 SER A N 13
ATOM 11162 C CA . SER A 1 9 ? 19.343 6.400 -4.089 1.00 31.33 80 SER A CA 13
ATOM 11163 C C . SER A 1 9 ? 20.666 6.710 -3.396 1.00 3.22 80 SER A C 13
ATOM 11164 O O . SER A 1 9 ? 21.112 7.857 -3.373 1.00 23.22 80 SER A O 13
ATOM 11172 N N . GLU A 1 10 ? 21.288 5.680 -2.830 1.00 72.34 81 GLU A N 13
ATOM 11173 C CA . GLU A 1 10 ? 22.559 5.843 -2.136 1.00 14.12 81 GLU A CA 13
ATOM 11174 C C . GLU A 1 10 ? 23.381 4.559 -2.198 1.00 4.45 81 GLU A C 13
ATOM 11175 O O . GLU A 1 10 ? 23.378 3.760 -1.260 1.00 44.02 81 GLU A O 13
ATOM 11187 N N . LEU A 1 11 ? 24.085 4.368 -3.308 1.00 32.30 82 LEU A N 13
ATOM 11188 C CA . LEU A 1 11 ? 24.913 3.181 -3.494 1.00 12.22 82 LEU A CA 13
ATOM 11189 C C . LEU A 1 11 ? 26.061 3.155 -2.491 1.00 31.10 82 LEU A C 13
ATOM 11190 O O . LEU A 1 11 ? 26.566 4.201 -2.082 1.00 20.22 82 LEU A O 13
ATOM 11206 N N . VAL A 1 12 ? 26.470 1.952 -2.099 1.00 13.11 83 VAL A N 13
ATOM 11207 C CA . VAL A 1 12 ? 27.561 1.789 -1.145 1.00 13.31 83 VAL A CA 13
ATOM 11208 C C . VAL A 1 12 ? 28.679 0.934 -1.730 1.00 44.43 83 VAL A C 13
ATOM 11209 O O . VAL A 1 12 ? 28.429 -0.121 -2.315 1.00 42.21 83 VAL A O 13
ATOM 11222 N N . THR A 1 13 ? 29.916 1.395 -1.569 1.00 33.41 84 THR A N 13
ATOM 11223 C CA . THR A 1 13 ? 31.073 0.673 -2.082 1.00 23.11 84 THR A CA 13
ATOM 11224 C C . THR A 1 13 ? 31.482 -0.451 -1.138 1.00 3.03 84 THR A C 13
ATOM 11225 O O . THR A 1 13 ? 31.754 -0.218 0.041 1.00 4.21 84 THR A O 13
ATOM 11236 N N . VAL A 1 14 ? 31.526 -1.672 -1.662 1.00 32.23 85 VAL A N 13
ATOM 11237 C CA . VAL A 1 14 ? 31.905 -2.833 -0.865 1.00 72.01 85 VAL A CA 13
ATOM 11238 C C . VAL A 1 14 ? 32.699 -3.835 -1.696 1.00 4.44 85 VAL A C 13
ATOM 11239 O O . VAL A 1 14 ? 32.297 -4.198 -2.801 1.00 30.52 85 VAL A O 13
ATOM 11252 N N . VAL A 1 15 ? 33.831 -4.276 -1.157 1.00 31.41 86 VAL A N 13
ATOM 11253 C CA . VAL A 1 15 ? 34.682 -5.238 -1.847 1.00 50.54 86 VAL A CA 13
ATOM 11254 C C . VAL A 1 15 ? 34.662 -6.592 -1.148 1.00 30.24 86 VAL A C 13
ATOM 11255 O O . VAL A 1 15 ? 34.812 -6.676 0.071 1.00 52.34 86 VAL A O 13
ATOM 11268 N N . ALA A 1 16 ? 34.475 -7.652 -1.928 1.00 5.42 87 ALA A N 13
ATOM 11269 C CA . ALA A 1 16 ? 34.438 -9.004 -1.384 1.00 54.33 87 ALA A CA 13
ATOM 11270 C C . ALA A 1 16 ? 35.815 -9.437 -0.894 1.00 63.43 87 ALA A C 13
ATOM 11271 O O . ALA A 1 16 ? 36.836 -9.079 -1.484 1.00 72.32 87 ALA A O 13
ATOM 11278 N N . LEU A 1 17 ? 35.838 -10.208 0.187 1.00 41.45 88 LEU A N 13
ATOM 11279 C CA . LEU A 1 17 ? 37.092 -10.690 0.756 1.00 20.22 88 LEU A CA 13
ATOM 11280 C C . LEU A 1 17 ? 37.345 -12.142 0.364 1.00 21.45 88 LEU A C 13
ATOM 11281 O O . LEU A 1 17 ? 38.479 -12.618 0.403 1.00 23.25 88 LEU A O 13
ATOM 11297 N N . VAL A 1 18 ? 36.280 -12.842 -0.015 1.00 14.23 89 VAL A N 13
ATOM 11298 C CA . VAL A 1 18 ? 36.387 -14.239 -0.417 1.00 24.10 89 VAL A CA 13
ATOM 11299 C C . VAL A 1 18 ? 35.440 -14.553 -1.570 1.00 62.35 89 VAL A C 13
ATOM 11300 O O . VAL A 1 18 ? 34.443 -13.860 -1.776 1.00 31.42 89 VAL A O 13
ATOM 11313 N N . LYS A 1 19 ? 35.759 -15.601 -2.321 1.00 60.41 90 LYS A N 13
ATOM 11314 C CA . LYS A 1 19 ? 34.937 -16.010 -3.454 1.00 32.43 90 LYS A CA 13
ATOM 11315 C C . LYS A 1 19 ? 33.482 -16.194 -3.032 1.00 61.50 90 LYS A C 13
ATOM 11316 O O . LYS A 1 19 ? 33.125 -17.206 -2.427 1.00 53.21 90 LYS A O 13
ATOM 11335 N N . LEU A 1 20 ? 32.648 -15.213 -3.356 1.00 40.32 91 LEU A N 13
ATOM 11336 C CA . LEU A 1 20 ? 31.232 -15.268 -3.013 1.00 41.41 91 LEU A CA 13
ATOM 11337 C C . LEU A 1 20 ? 30.370 -14.785 -4.175 1.00 45.02 91 LEU A C 13
ATOM 11338 O O . LEU A 1 20 ? 30.744 -13.860 -4.897 1.00 20.11 91 LEU A O 13
ATOM 11354 N N . HIS A 1 21 ? 29.214 -15.417 -4.351 1.00 3.34 92 HIS A N 13
ATOM 11355 C CA . HIS A 1 21 ? 28.297 -15.050 -5.423 1.00 43.55 92 HIS A CA 13
ATOM 11356 C C . HIS A 1 21 ? 27.207 -14.113 -4.911 1.00 62.20 92 HIS A C 13
ATOM 11357 O O . HIS A 1 21 ? 26.281 -14.539 -4.222 1.00 14.21 92 HIS A O 13
ATOM 11371 N N . THR A 1 22 ? 27.326 -12.833 -5.252 1.00 73.32 93 THR A N 13
ATOM 11372 C CA . THR A 1 22 ? 26.352 -11.835 -4.825 1.00 61.34 93 THR A CA 13
ATOM 11373 C C . THR A 1 22 ? 25.524 -11.336 -6.004 1.00 21.23 93 THR A C 13
ATOM 11374 O O . THR A 1 22 ? 26.010 -11.273 -7.133 1.00 61.13 93 THR A O 13
ATOM 11385 N N . ASP A 1 23 ? 24.273 -10.980 -5.733 1.00 25.54 94 ASP A N 13
ATOM 11386 C CA . ASP A 1 23 ? 23.378 -10.484 -6.771 1.00 22.13 94 ASP A CA 13
ATOM 11387 C C . ASP A 1 23 ? 23.029 -9.018 -6.531 1.00 73.44 94 ASP A C 13
ATOM 11388 O O . ASP A 1 23 ? 22.035 -8.707 -5.875 1.00 43.53 94 ASP A O 13
ATOM 11397 N N . ALA A 1 24 ? 23.852 -8.124 -7.068 1.00 2.21 95 ALA A N 13
ATOM 11398 C CA . ALA A 1 24 ? 23.629 -6.691 -6.913 1.00 21.10 95 ALA A CA 13
ATOM 11399 C C . ALA A 1 24 ? 23.808 -5.961 -8.240 1.00 72.53 95 ALA A C 13
ATOM 11400 O O . ALA A 1 24 ? 24.912 -5.897 -8.780 1.00 42.03 95 ALA A O 13
ATOM 11407 N N . LEU A 1 25 ? 22.715 -5.414 -8.760 1.00 31.11 96 LEU A N 13
ATOM 11408 C CA . LEU A 1 25 ? 22.750 -4.688 -10.026 1.00 24.51 96 LEU A CA 13
ATOM 11409 C C . LEU A 1 25 ? 23.039 -3.209 -9.796 1.00 54.33 96 LEU A C 13
ATOM 11410 O O . LEU A 1 25 ? 22.547 -2.610 -8.839 1.00 34.13 96 LEU A O 13
ATOM 11426 N N . HIS A 1 26 ? 23.837 -2.622 -10.683 1.00 24.31 97 HIS A N 13
ATOM 11427 C CA . HIS A 1 26 ? 24.189 -1.210 -10.580 1.00 32.55 97 HIS A CA 13
ATOM 11428 C C . HIS A 1 26 ? 22.951 -0.331 -10.728 1.00 4.31 97 HIS A C 13
ATOM 11429 O O . HIS A 1 26 ? 22.146 -0.522 -11.639 1.00 63.31 97 HIS A O 13
ATOM 11443 N N . ALA A 1 27 ? 22.805 0.634 -9.825 1.00 4.13 98 ALA A N 13
ATOM 11444 C CA . ALA A 1 27 ? 21.667 1.544 -9.856 1.00 55.00 98 ALA A CA 13
ATOM 11445 C C . ALA A 1 27 ? 21.999 2.813 -10.633 1.00 64.35 98 ALA A C 13
ATOM 11446 O O . ALA A 1 27 ? 21.216 3.265 -11.469 1.00 43.23 98 ALA A O 13
ATOM 11453 N N . THR A 1 28 ? 23.166 3.385 -10.353 1.00 3.14 99 THR A N 13
ATOM 11454 C CA . THR A 1 28 ? 23.603 4.602 -11.024 1.00 54.30 99 THR A CA 13
ATOM 11455 C C . THR A 1 28 ? 24.297 4.285 -12.343 1.00 30.00 99 THR A C 13
ATOM 11456 O O . THR A 1 28 ? 24.141 5.007 -13.328 1.00 50.32 99 THR A O 13
ATOM 11467 N N . ARG A 1 29 ? 25.065 3.200 -12.356 1.00 55.04 100 ARG A N 13
ATOM 11468 C CA . ARG A 1 29 ? 25.784 2.788 -13.555 1.00 65.31 100 ARG A CA 13
ATOM 11469 C C . ARG A 1 29 ? 25.057 1.645 -14.260 1.00 0.14 100 ARG A C 13
ATOM 11470 O O . ARG A 1 29 ? 23.983 1.222 -13.831 1.00 42.01 100 ARG A O 13
ATOM 11491 N N . ASP A 1 30 ? 25.650 1.152 -15.341 1.00 33.24 101 ASP A N 13
ATOM 11492 C CA . ASP A 1 30 ? 25.060 0.058 -16.105 1.00 53.40 101 ASP A CA 13
ATOM 11493 C C . ASP A 1 30 ? 25.972 -1.163 -16.099 1.00 63.22 101 ASP A C 13
ATOM 11494 O O . ASP A 1 30 ? 26.698 -1.412 -17.062 1.00 53.55 101 ASP A O 13
ATOM 11503 N N . GLU A 1 31 ? 25.932 -1.921 -15.009 1.00 4.13 102 GLU A N 13
ATOM 11504 C CA . GLU A 1 31 ? 26.759 -3.116 -14.878 1.00 71.02 102 GLU A CA 13
ATOM 11505 C C . GLU A 1 31 ? 26.271 -3.992 -13.727 1.00 42.34 102 GLU A C 13
ATOM 11506 O O . GLU A 1 31 ? 26.507 -3.705 -12.554 1.00 34.12 102 GLU A O 13
ATOM 11518 N N . PRO A 1 32 ? 25.575 -5.086 -14.071 1.00 11.22 103 PRO A N 13
ATOM 11519 C CA . PRO A 1 32 ? 25.039 -6.025 -13.082 1.00 24.55 103 PRO A CA 13
ATOM 11520 C C . PRO A 1 32 ? 26.137 -6.823 -12.386 1.00 24.31 103 PRO A C 13
ATOM 11521 O O . PRO A 1 32 ? 27.308 -6.746 -12.761 1.00 74.43 103 PRO A O 13
ATOM 11532 N N . VAL A 1 33 ? 25.753 -7.589 -11.369 1.00 42.32 104 VAL A N 13
ATOM 11533 C CA . VAL A 1 33 ? 26.706 -8.402 -10.622 1.00 53.13 104 VAL A CA 13
ATOM 11534 C C . VAL A 1 33 ? 26.079 -9.722 -10.187 1.00 71.15 104 VAL A C 13
ATOM 11535 O O . VAL A 1 33 ? 25.044 -9.741 -9.521 1.00 44.44 104 VAL A O 13
ATOM 11548 N N . ALA A 1 34 ? 26.713 -10.825 -10.569 1.00 21.22 105 ALA A N 13
ATOM 11549 C CA . ALA A 1 34 ? 26.219 -12.151 -10.217 1.00 64.44 105 ALA A CA 13
ATOM 11550 C C . ALA A 1 34 ? 27.238 -12.910 -9.373 1.00 2.54 105 ALA A C 13
ATOM 11551 O O . ALA A 1 34 ? 26.891 -13.856 -8.665 1.00 51.13 105 ALA A O 13
ATOM 11558 N N . PHE A 1 35 ? 28.496 -12.490 -9.453 1.00 2.52 106 PHE A N 13
ATOM 11559 C CA . PHE A 1 35 ? 29.566 -13.132 -8.698 1.00 42.40 106 PHE A CA 13
ATOM 11560 C C . PHE A 1 35 ? 30.763 -12.197 -8.549 1.00 11.14 106 PHE A C 13
ATOM 11561 O O . PHE A 1 35 ? 31.241 -11.622 -9.526 1.00 44.11 106 PHE A O 13
ATOM 11578 N N . VAL A 1 36 ? 31.241 -12.049 -7.317 1.00 22.54 107 VAL A N 13
ATOM 11579 C CA . VAL A 1 36 ? 32.381 -11.185 -7.038 1.00 4.11 107 VAL A CA 13
ATOM 11580 C C . VAL A 1 36 ? 33.577 -11.994 -6.548 1.00 24.51 107 VAL A C 13
ATOM 11581 O O . VAL A 1 36 ? 33.424 -13.113 -6.057 1.00 31.13 107 VAL A O 13
ATOM 11594 N N . LEU A 1 37 ? 34.768 -11.422 -6.683 1.00 13.41 108 LEU A N 13
ATOM 11595 C CA . LEU A 1 37 ? 35.992 -12.089 -6.253 1.00 12.01 108 LEU A CA 13
ATOM 11596 C C . LEU A 1 37 ? 36.630 -11.352 -5.080 1.00 62.43 108 LEU A C 13
ATOM 11597 O O . LEU A 1 37 ? 36.329 -10.190 -4.806 1.00 51.32 108 LEU A O 13
ATOM 11613 N N . PRO A 1 38 ? 37.536 -12.041 -4.371 1.00 31.43 109 PRO A N 13
ATOM 11614 C CA . PRO A 1 38 ? 38.240 -11.471 -3.217 1.00 75.24 109 PRO A CA 13
ATOM 11615 C C . PRO A 1 38 ? 39.235 -10.389 -3.622 1.00 50.41 109 PRO A C 13
ATOM 11616 O O . PRO A 1 38 ? 40.422 -10.659 -3.802 1.00 74.44 109 PRO A O 13
ATOM 11627 N N . GLY A 1 39 ? 38.743 -9.162 -3.764 1.00 5.53 110 GLY A N 13
ATOM 11628 C CA . GLY A 1 39 ? 39.604 -8.057 -4.146 1.00 35.23 110 GLY A CA 13
ATOM 11629 C C . GLY A 1 39 ? 38.909 -7.072 -5.065 1.00 20.32 110 GLY A C 13
ATOM 11630 O O . GLY A 1 39 ? 39.450 -6.010 -5.372 1.00 45.54 110 GLY A O 13
ATOM 11634 N N . THR A 1 40 ? 37.705 -7.425 -5.507 1.00 2.21 111 THR A N 13
ATOM 11635 C CA . THR A 1 40 ? 36.937 -6.565 -6.398 1.00 74.15 111 THR A CA 13
ATOM 11636 C C . THR A 1 40 ? 35.933 -5.723 -5.619 1.00 55.05 111 THR A C 13
ATOM 11637 O O . THR A 1 40 ? 35.217 -6.232 -4.758 1.00 60.22 111 THR A O 13
ATOM 11648 N N . ALA A 1 41 ? 35.886 -4.431 -5.929 1.00 52.20 112 ALA A N 13
ATOM 11649 C CA . ALA A 1 41 ? 34.967 -3.519 -5.260 1.00 12.22 112 ALA A CA 13
ATOM 11650 C C . ALA A 1 41 ? 33.684 -3.343 -6.065 1.00 2.23 112 ALA A C 13
ATOM 11651 O O . ALA A 1 41 ? 33.704 -2.809 -7.174 1.00 62.43 112 ALA A O 13
ATOM 11658 N N . PHE A 1 42 ? 32.569 -3.794 -5.501 1.00 3.04 113 PHE A N 13
ATOM 11659 C CA . PHE A 1 42 ? 31.277 -3.688 -6.168 1.00 15.14 113 PHE A CA 13
ATOM 11660 C C . PHE A 1 42 ? 30.309 -2.841 -5.346 1.00 1.11 113 PHE A C 13
ATOM 11661 O O . PHE A 1 42 ? 30.215 -2.993 -4.128 1.00 15.32 113 PHE A O 13
ATOM 11678 N N . ARG A 1 43 ? 29.592 -1.948 -6.022 1.00 21.54 114 ARG A N 13
ATOM 11679 C CA . ARG A 1 43 ? 28.633 -1.077 -5.355 1.00 42.20 114 ARG A CA 13
ATOM 11680 C C . ARG A 1 43 ? 27.284 -1.772 -5.197 1.00 23.22 114 ARG A C 13
ATOM 11681 O O . ARG A 1 43 ? 26.787 -2.405 -6.129 1.00 14.12 114 ARG A O 13
ATOM 11702 N N . VAL A 1 44 ? 26.697 -1.650 -4.010 1.00 62.31 115 VAL A N 13
ATOM 11703 C CA . VAL A 1 44 ? 25.406 -2.266 -3.730 1.00 34.10 115 VAL A CA 13
ATOM 11704 C C . VAL A 1 44 ? 24.479 -1.295 -3.008 1.00 21.25 115 VAL A C 13
ATOM 11705 O O . VAL A 1 44 ? 24.862 -0.166 -2.702 1.00 22.33 115 VAL A O 13
ATOM 11718 N N . SER A 1 45 ? 23.258 -1.743 -2.736 1.00 75.03 116 SER A N 13
ATOM 11719 C CA . SER A 1 45 ? 22.273 -0.912 -2.051 1.00 70.23 116 SER A CA 13
ATOM 11720 C C . SER A 1 45 ? 22.585 -0.818 -0.561 1.00 31.43 116 SER A C 13
ATOM 11721 O O . SER A 1 45 ? 23.134 -1.748 0.030 1.00 45.31 116 SER A O 13
ATOM 11729 N N . ALA A 1 46 ? 22.229 0.312 0.041 1.00 31.51 117 ALA A N 13
ATOM 11730 C CA . ALA A 1 46 ? 22.467 0.528 1.463 1.00 3.43 117 ALA A CA 13
ATOM 11731 C C . ALA A 1 46 ? 21.953 -0.644 2.291 1.00 33.41 117 ALA A C 13
ATOM 11732 O O . ALA A 1 46 ? 22.557 -1.022 3.294 1.00 61.22 117 ALA A O 13
ATOM 11739 N N . GLY A 1 47 ? 20.830 -1.216 1.865 1.00 53.55 118 GLY A N 13
ATOM 11740 C CA . GLY A 1 47 ? 20.252 -2.338 2.579 1.00 62.40 118 GLY A CA 13
ATOM 11741 C C . GLY A 1 47 ? 20.937 -3.650 2.249 1.00 20.52 118 GLY A C 13
ATOM 11742 O O . GLY A 1 47 ? 20.950 -4.573 3.064 1.00 64.02 118 GLY A O 13
ATOM 11746 N N . VAL A 1 48 ? 21.506 -3.734 1.052 1.00 42.01 119 VAL A N 13
ATOM 11747 C CA . VAL A 1 48 ? 22.196 -4.943 0.616 1.00 42.24 119 VAL A CA 13
ATOM 11748 C C . VAL A 1 48 ? 23.527 -5.108 1.342 1.00 74.43 119 VAL A C 13
ATOM 11749 O O . VAL A 1 48 ? 23.825 -6.175 1.875 1.00 21.42 119 VAL A O 13
ATOM 11762 N N . ALA A 1 49 ? 24.322 -4.043 1.357 1.00 32.41 120 ALA A N 13
ATOM 11763 C CA . ALA A 1 49 ? 25.620 -4.069 2.020 1.00 70.43 120 ALA A CA 13
ATOM 11764 C C . ALA A 1 49 ? 25.493 -4.565 3.457 1.00 73.12 120 ALA A C 13
ATOM 11765 O O . ALA A 1 49 ? 26.354 -5.292 3.952 1.00 52.34 120 ALA A O 13
ATOM 11772 N N . ALA A 1 50 ? 24.413 -4.165 4.122 1.00 24.34 121 ALA A N 13
ATOM 11773 C CA . ALA A 1 50 ? 24.174 -4.570 5.502 1.00 15.40 121 ALA A CA 13
ATOM 11774 C C . ALA A 1 50 ? 24.286 -6.082 5.658 1.00 72.53 121 ALA A C 13
ATOM 11775 O O . ALA A 1 50 ? 24.860 -6.575 6.628 1.00 14.45 121 ALA A O 13
ATOM 11782 N N . GLU A 1 51 ? 23.733 -6.815 4.696 1.00 55.13 122 GLU A N 13
ATOM 11783 C CA . GLU A 1 51 ? 23.770 -8.272 4.728 1.00 13.34 122 GLU A CA 13
ATOM 11784 C C . GLU A 1 51 ? 25.151 -8.790 4.341 1.00 70.20 122 GLU A C 13
ATOM 11785 O O . GLU A 1 51 ? 25.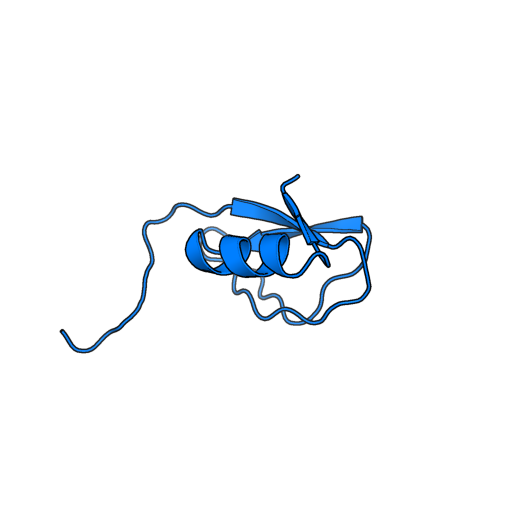693 -9.687 4.986 1.00 33.24 122 GLU A O 13
ATOM 11797 N N . MET A 1 52 ? 25.716 -8.218 3.282 1.00 32.23 123 MET A N 13
ATOM 11798 C CA . MET A 1 52 ? 27.034 -8.622 2.808 1.00 2.03 123 MET A CA 13
ATOM 11799 C C . MET A 1 52 ? 28.051 -8.598 3.945 1.00 33.30 123 MET A C 13
ATOM 11800 O O . MET A 1 52 ? 28.726 -9.593 4.209 1.00 63.30 123 MET A O 13
ATOM 11814 N N . THR A 1 53 ? 28.156 -7.455 4.615 1.00 52.30 124 THR A N 13
ATOM 11815 C CA . THR A 1 53 ? 29.091 -7.301 5.722 1.00 45.13 124 THR A CA 13
ATOM 11816 C C . THR A 1 53 ? 28.713 -8.204 6.891 1.00 43.10 124 THR A C 13
ATOM 11817 O O . THR A 1 53 ? 29.577 -8.662 7.637 1.00 22.31 124 THR A O 13
ATOM 11828 N N . GLU A 1 54 ? 27.416 -8.455 7.043 1.00 45.00 125 GLU A N 13
ATOM 11829 C CA . GLU A 1 54 ? 26.925 -9.303 8.123 1.00 63.33 125 GLU A CA 13
ATOM 11830 C C . GLU A 1 54 ? 27.286 -10.765 7.873 1.00 61.25 125 GLU A C 13
ATOM 11831 O O . GLU A 1 54 ? 27.368 -11.564 8.805 1.00 12.45 125 GLU A O 13
ATOM 11843 N N . ARG A 1 55 ? 27.499 -11.108 6.605 1.00 11.14 126 ARG A N 13
ATOM 11844 C CA . ARG A 1 55 ? 27.848 -12.472 6.231 1.00 21.22 126 ARG A CA 13
ATOM 11845 C C . ARG A 1 55 ? 29.306 -12.772 6.567 1.00 64.11 126 ARG A C 13
ATOM 11846 O O . ARG A 1 55 ? 29.682 -13.924 6.783 1.00 54.22 126 ARG A O 13
ATOM 11867 N N . GLY A 1 56 ? 30.127 -11.725 6.607 1.00 13.14 127 GLY A N 13
ATOM 11868 C CA . GLY A 1 56 ? 31.534 -11.897 6.916 1.00 52.14 127 GLY A CA 13
ATOM 11869 C C . GLY A 1 56 ? 32.337 -12.368 5.719 1.00 13.41 127 GLY A C 13
ATOM 11870 O O . GLY A 1 56 ? 33.419 -12.934 5.872 1.00 24.41 127 GLY A O 13
ATOM 11874 N N . LEU A 1 57 ? 31.806 -12.134 4.523 1.00 33.33 128 LEU A N 13
ATOM 11875 C CA . LEU A 1 57 ? 32.479 -12.540 3.295 1.00 20.12 128 LEU A CA 13
ATOM 11876 C C . LEU A 1 57 ? 32.973 -11.324 2.518 1.00 24.33 128 LEU A C 13
ATOM 11877 O O . LEU A 1 57 ? 33.927 -11.415 1.745 1.00 73.02 128 LEU A O 13
ATOM 11893 N N . ALA A 1 58 ? 32.320 -10.187 2.731 1.00 45.32 129 ALA A N 13
ATOM 11894 C CA . ALA A 1 58 ? 32.696 -8.951 2.054 1.00 14.03 129 ALA A CA 13
ATOM 11895 C C . ALA A 1 58 ? 32.897 -7.817 3.053 1.00 34.35 129 ALA A C 13
ATOM 11896 O O . ALA A 1 58 ? 32.331 -7.833 4.147 1.00 22.33 129 ALA A O 13
ATOM 11903 N N . ARG A 1 59 ? 33.706 -6.834 2.671 1.00 21.04 130 ARG A N 13
ATOM 11904 C CA . ARG A 1 59 ? 33.983 -5.693 3.535 1.00 43.34 130 ARG A CA 13
ATOM 11905 C C . ARG A 1 59 ? 33.888 -4.385 2.755 1.00 54.05 130 ARG A C 13
ATOM 11906 O O . ARG A 1 59 ? 34.205 -4.335 1.567 1.00 62.31 130 ARG A O 13
ATOM 11927 N N . MET A 1 60 ? 33.448 -3.329 3.432 1.00 75.35 131 MET A N 13
ATOM 11928 C CA . MET A 1 60 ? 33.311 -2.021 2.801 1.00 1.50 131 MET A CA 13
ATOM 11929 C C . MET A 1 60 ? 34.675 -1.467 2.400 1.00 40.54 131 MET A C 13
ATOM 11930 O O . MET A 1 60 ? 35.665 -1.660 3.105 1.00 0.31 131 MET A O 13
ATOM 11944 N N . GLN A 1 61 ? 34.717 -0.777 1.265 1.00 41.22 132 GLN A N 13
ATOM 11945 C CA . GLN A 1 61 ? 35.960 -0.196 0.770 1.00 0.30 132 GLN A CA 13
ATOM 11946 C C . GLN A 1 61 ? 36.337 1.045 1.573 1.00 21.05 132 GLN A C 13
ATOM 11947 O O . GLN A 1 61 ? 35.622 1.444 2.491 1.00 13.52 132 GLN A O 13
ATOM 11961 N N . PRO A 1 1 ? 13.918 -2.938 14.691 1.00 41.33 72 PRO A N 14
ATOM 11962 C CA . PRO A 1 1 ? 14.025 -2.765 16.143 1.00 63.53 72 PRO A CA 14
ATOM 11963 C C . PRO A 1 1 ? 15.150 -1.814 16.533 1.00 22.31 72 PRO A C 14
ATOM 11964 O O . PRO A 1 1 ? 15.874 -2.057 17.499 1.00 64.01 72 PRO A O 14
ATOM 11975 N N . ASP A 1 2 ? 15.292 -0.731 15.776 1.00 33.04 73 ASP A N 14
ATOM 11976 C CA . ASP A 1 2 ? 16.329 0.259 16.045 1.00 21.51 73 ASP A CA 14
ATOM 11977 C C . ASP A 1 2 ? 16.185 1.462 15.119 1.00 71.25 73 ASP A C 14
ATOM 11978 O O . ASP A 1 2 ? 15.854 2.563 15.560 1.00 61.43 73 ASP A O 14
ATOM 11987 N N . THR A 1 3 ? 16.435 1.245 13.831 1.00 22.03 74 THR A N 14
ATOM 11988 C CA . THR A 1 3 ? 16.336 2.312 12.843 1.00 74.11 74 THR A CA 14
ATOM 11989 C C . THR A 1 3 ? 14.946 2.353 12.218 1.00 42.45 74 THR A C 14
ATOM 11990 O O . THR A 1 3 ? 14.273 3.383 12.246 1.00 14.51 74 THR A O 14
ATOM 12001 N N . VAL A 1 4 ? 14.522 1.227 11.654 1.00 41.10 75 VAL A N 14
ATOM 12002 C CA . VAL A 1 4 ? 13.210 1.134 11.023 1.00 2.03 75 VAL A CA 14
ATOM 12003 C C . VAL A 1 4 ? 13.082 2.130 9.876 1.00 72.23 75 VAL A C 14
ATOM 12004 O O . VAL A 1 4 ? 12.027 2.734 9.682 1.00 41.35 75 VAL A O 14
ATOM 12017 N N . ILE A 1 5 ? 14.160 2.294 9.118 1.00 24.15 76 ILE A N 14
ATOM 12018 C CA . ILE A 1 5 ? 14.168 3.215 7.989 1.00 73.45 76 ILE A CA 14
ATOM 12019 C C . ILE A 1 5 ? 14.470 2.484 6.685 1.00 62.12 76 ILE A C 14
ATOM 12020 O O . ILE A 1 5 ? 15.595 2.035 6.459 1.00 32.14 76 ILE A O 14
ATOM 12036 N N . LEU A 1 6 ? 13.460 2.369 5.829 1.00 3.23 77 LEU A N 14
ATOM 12037 C CA . LEU A 1 6 ? 13.619 1.693 4.546 1.00 52.51 77 LEU A CA 14
ATOM 12038 C C . LEU A 1 6 ? 14.376 2.575 3.557 1.00 72.54 77 LEU A C 14
ATOM 12039 O O . LEU A 1 6 ? 13.985 3.712 3.298 1.00 50.40 77 LEU A O 14
ATOM 12055 N N . ASP A 1 7 ? 15.459 2.039 3.006 1.00 24.44 78 ASP A N 14
ATOM 12056 C CA . ASP A 1 7 ? 16.271 2.775 2.043 1.00 71.44 78 ASP A CA 14
ATOM 12057 C C . ASP A 1 7 ? 16.485 1.954 0.774 1.00 20.21 78 ASP A C 14
ATOM 12058 O O . ASP A 1 7 ? 16.956 0.817 0.829 1.00 41.13 78 ASP A O 14
ATOM 12067 N N . THR A 1 8 ? 16.136 2.538 -0.369 1.00 31.45 79 THR A N 14
ATOM 12068 C CA . THR A 1 8 ? 16.288 1.861 -1.650 1.00 24.53 79 THR A CA 14
ATOM 12069 C C . THR A 1 8 ? 16.994 2.753 -2.664 1.00 0.44 79 THR A C 14
ATOM 12070 O O . THR A 1 8 ? 16.905 2.530 -3.870 1.00 72.31 79 THR A O 14
ATOM 12081 N N . SER A 1 9 ? 17.695 3.767 -2.165 1.00 23.44 80 SER A N 14
ATOM 12082 C CA . SER A 1 9 ? 18.415 4.697 -3.028 1.00 34.41 80 SER A CA 14
ATOM 12083 C C . SER A 1 9 ? 19.678 5.208 -2.343 1.00 71.34 80 SER A C 14
ATOM 12084 O O . SER A 1 9 ? 19.891 6.414 -2.231 1.00 54.40 80 SER A O 14
ATOM 12092 N N . GLU A 1 10 ? 20.513 4.279 -1.886 1.00 44.02 81 GLU A N 14
ATOM 12093 C CA . GLU A 1 10 ? 21.755 4.635 -1.211 1.00 45.43 81 GLU A CA 14
ATOM 12094 C C . GLU A 1 10 ? 22.873 3.664 -1.581 1.00 51.11 81 GLU A C 14
ATOM 12095 O O . GLU A 1 10 ? 23.168 2.727 -0.838 1.00 4.44 81 GLU A O 14
ATOM 12107 N N . LEU A 1 11 ? 23.491 3.894 -2.735 1.00 21.41 82 LEU A N 14
ATOM 12108 C CA . LEU A 1 11 ? 24.576 3.041 -3.205 1.00 24.51 82 LEU A CA 14
ATOM 12109 C C . LEU A 1 11 ? 25.751 3.067 -2.232 1.00 54.12 82 LEU A C 14
ATOM 12110 O O . LEU A 1 11 ? 26.087 4.113 -1.677 1.00 11.33 82 LEU A O 14
ATOM 12126 N N . VAL A 1 12 ? 26.373 1.910 -2.032 1.00 11.35 83 VAL A N 14
ATOM 12127 C CA . VAL A 1 12 ? 27.512 1.801 -1.129 1.00 5.42 83 VAL A CA 14
ATOM 12128 C C . VAL A 1 12 ? 28.621 0.954 -1.742 1.00 45.00 83 VAL A C 14
ATOM 12129 O O . VAL A 1 12 ? 28.361 -0.090 -2.344 1.00 4.41 83 VAL A O 14
ATOM 12142 N N . THR A 1 13 ? 29.861 1.408 -1.587 1.00 60.04 84 THR A N 14
ATOM 12143 C CA . THR A 1 13 ? 31.011 0.693 -2.126 1.00 61.43 84 THR A CA 14
ATOM 12144 C C . THR A 1 13 ? 31.464 -0.413 -1.179 1.00 41.52 84 THR A C 14
ATOM 12145 O O . THR A 1 13 ? 31.807 -0.153 -0.025 1.00 71.34 84 THR A O 14
ATOM 12156 N N . VAL A 1 14 ? 31.465 -1.647 -1.673 1.00 51.32 85 VAL A N 14
ATOM 12157 C CA . VAL A 1 14 ? 31.879 -2.792 -0.871 1.00 15.32 85 VAL A CA 14
ATOM 12158 C C . VAL A 1 14 ? 32.683 -3.784 -1.704 1.00 73.21 85 VAL A C 14
ATOM 12159 O O . VAL A 1 14 ? 32.308 -4.114 -2.829 1.00 31.32 85 VAL A O 14
ATOM 12172 N N . VAL A 1 15 ? 33.790 -4.257 -1.142 1.00 64.51 86 VAL A N 14
ATOM 12173 C CA . VAL A 1 15 ? 34.647 -5.215 -1.832 1.00 5.54 86 VAL A CA 14
ATOM 12174 C C . VAL A 1 15 ? 34.614 -6.576 -1.146 1.00 53.12 86 VAL A C 14
ATOM 12175 O O . VAL A 1 15 ? 34.764 -6.673 0.071 1.00 33.50 86 VAL A O 14
ATOM 12188 N N . ALA A 1 16 ? 34.416 -7.626 -1.937 1.00 30.11 87 ALA A N 14
ATOM 12189 C CA . ALA A 1 16 ? 34.366 -8.983 -1.406 1.00 73.24 87 ALA A CA 14
ATOM 12190 C C . ALA A 1 16 ? 35.744 -9.445 -0.948 1.00 11.12 87 ALA A C 14
ATOM 12191 O O . ALA A 1 16 ? 36.759 -9.100 -1.554 1.00 3.45 87 ALA A O 14
ATOM 12198 N N . LEU A 1 17 ? 35.774 -10.227 0.126 1.00 41.32 88 LEU A N 14
ATOM 12199 C CA . LEU A 1 17 ? 37.030 -10.735 0.667 1.00 60.32 88 LEU A CA 14
ATOM 12200 C C . LEU A 1 17 ? 37.235 -12.197 0.282 1.00 62.40 88 LEU A C 14
ATOM 12201 O O . LEU A 1 17 ? 38.356 -12.707 0.315 1.00 34.02 88 LEU A O 14
ATOM 12217 N N . VAL A 1 18 ? 36.147 -12.866 -0.087 1.00 0.33 89 VAL A N 14
ATOM 12218 C CA . VAL A 1 18 ? 36.209 -14.268 -0.482 1.00 72.21 89 VAL A CA 14
ATOM 12219 C C . VAL A 1 18 ? 35.259 -14.555 -1.639 1.00 52.24 89 VAL A C 14
ATOM 12220 O O . VAL A 1 18 ? 34.273 -13.844 -1.839 1.00 5.32 89 VAL A O 14
ATOM 12233 N N . LYS A 1 19 ? 35.560 -15.602 -2.399 1.00 54.12 90 LYS A N 14
ATOM 12234 C CA . LYS A 1 19 ? 34.733 -15.986 -3.536 1.00 72.35 90 LYS A CA 14
ATOM 12235 C C . LYS A 1 19 ? 33.274 -16.147 -3.119 1.00 22.54 90 LYS A C 14
ATOM 12236 O O . LYS A 1 19 ? 32.898 -17.156 -2.519 1.00 45.40 90 LYS A O 14
ATOM 12255 N N . LEU A 1 20 ? 32.457 -15.151 -3.441 1.00 22.22 91 LEU A N 14
ATOM 12256 C CA . LEU A 1 20 ? 31.039 -15.183 -3.100 1.00 62.34 91 LEU A CA 14
ATOM 12257 C C . LEU A 1 20 ? 30.189 -14.672 -4.259 1.00 23.24 91 LEU A C 14
ATOM 12258 O O . LEU A 1 20 ? 30.576 -13.738 -4.962 1.00 20.04 91 LEU A O 14
ATOM 12274 N N . HIS A 1 21 ? 29.028 -15.291 -4.451 1.00 41.54 92 HIS A N 14
ATOM 12275 C CA . HIS A 1 21 ? 28.121 -14.896 -5.524 1.00 71.11 92 HIS A CA 14
ATOM 12276 C C . HIS A 1 21 ? 27.038 -13.956 -5.001 1.00 64.14 92 HIS A C 14
ATOM 12277 O O . HIS A 1 21 ? 26.103 -14.385 -4.324 1.00 61.43 92 HIS A O 14
ATOM 12291 N N . THR A 1 22 ? 27.171 -12.672 -5.320 1.00 33.32 93 THR A N 14
ATOM 12292 C CA . THR A 1 22 ? 26.206 -11.672 -4.881 1.00 75.31 93 THR A CA 14
ATOM 12293 C C . THR A 1 22 ? 25.378 -11.156 -6.053 1.00 51.02 93 THR A C 14
ATOM 12294 O O . THR A 1 22 ? 25.885 -11.004 -7.165 1.00 31.31 93 THR A O 14
ATOM 12305 N N . ASP A 1 23 ? 24.102 -10.887 -5.797 1.00 5.54 94 ASP A N 14
ATOM 12306 C CA . ASP A 1 23 ? 23.204 -10.384 -6.831 1.00 23.44 94 ASP A CA 14
ATOM 12307 C C . ASP A 1 23 ? 22.898 -8.906 -6.613 1.00 73.52 94 ASP A C 14
ATOM 12308 O O . ASP A 1 23 ? 21.932 -8.556 -5.935 1.00 24.21 94 ASP A O 14
ATOM 12317 N N . ALA A 1 24 ? 23.727 -8.043 -7.192 1.00 34.43 95 ALA A N 14
ATOM 12318 C CA . ALA A 1 24 ? 23.543 -6.604 -7.062 1.00 14.32 95 ALA A CA 14
ATOM 12319 C C . ALA A 1 24 ? 23.603 -5.917 -8.422 1.00 64.24 95 ALA A C 14
ATOM 12320 O O . ALA A 1 24 ? 24.607 -6.007 -9.130 1.00 72.22 95 ALA A O 14
ATOM 12327 N N . LEU A 1 25 ? 22.524 -5.233 -8.783 1.00 14.22 96 LEU A N 14
ATOM 12328 C CA . LEU A 1 25 ? 22.453 -4.530 -10.060 1.00 31.23 96 LEU A CA 14
ATOM 12329 C C . LEU A 1 25 ? 22.766 -3.048 -9.884 1.00 44.01 96 LEU A C 14
ATOM 12330 O O . LEU A 1 25 ? 22.102 -2.348 -9.120 1.00 35.03 96 LEU A O 14
ATOM 12346 N N . HIS A 1 26 ? 23.783 -2.575 -10.599 1.00 52.03 97 HIS A N 14
ATOM 12347 C CA . HIS A 1 26 ? 24.182 -1.174 -10.525 1.00 2.22 97 HIS A CA 14
ATOM 12348 C C . HIS A 1 26 ? 22.989 -0.255 -10.764 1.00 54.04 97 HIS A C 14
ATOM 12349 O O . HIS A 1 26 ? 22.283 -0.385 -11.765 1.00 24.03 97 HIS A O 14
ATOM 12363 N N . ALA A 1 27 ? 22.767 0.674 -9.840 1.00 51.43 98 ALA A N 14
ATOM 12364 C CA . ALA A 1 27 ? 21.660 1.615 -9.952 1.00 1.30 98 ALA A CA 14
ATOM 12365 C C . ALA A 1 27 ? 22.102 2.905 -10.635 1.00 31.30 98 ALA A C 14
ATOM 12366 O O . ALA A 1 27 ? 21.428 3.406 -11.536 1.00 33.45 98 ALA A O 14
ATOM 12373 N N . THR A 1 28 ? 23.240 3.439 -10.201 1.00 62.23 99 THR A N 14
ATOM 12374 C CA . THR A 1 28 ? 23.771 4.671 -10.769 1.00 44.42 99 THR A CA 14
ATOM 12375 C C . THR A 1 28 ? 24.543 4.396 -12.055 1.00 53.11 99 THR A C 14
ATOM 12376 O O . THR A 1 28 ? 24.593 5.238 -12.951 1.00 63.51 99 THR A O 14
ATOM 12387 N N . ARG A 1 29 ? 25.141 3.212 -12.138 1.00 45.00 100 ARG A N 14
ATOM 12388 C CA . ARG A 1 29 ? 25.910 2.827 -13.315 1.00 23.14 100 ARG A CA 14
ATOM 12389 C C . ARG A 1 29 ? 25.208 1.711 -14.083 1.00 72.11 100 ARG A C 14
ATOM 12390 O O . ARG A 1 29 ? 24.117 1.280 -13.711 1.00 14.11 100 ARG A O 14
ATOM 12411 N N . ASP A 1 30 ? 25.840 1.250 -15.156 1.00 61.30 101 ASP A N 14
ATOM 12412 C CA . ASP A 1 30 ? 25.276 0.183 -15.976 1.00 41.21 101 ASP A CA 14
ATOM 12413 C C . ASP A 1 30 ? 26.179 -1.045 -15.967 1.00 62.22 101 ASP A C 14
ATOM 12414 O O . ASP A 1 30 ? 26.951 -1.266 -16.900 1.00 60.11 101 ASP A O 14
ATOM 12423 N N . GLU A 1 31 ? 26.077 -1.841 -14.907 1.00 3.34 102 GLU A N 14
ATOM 12424 C CA . GLU A 1 31 ? 26.888 -3.047 -14.777 1.00 51.43 102 GLU A CA 14
ATOM 12425 C C . GLU A 1 31 ? 26.341 -3.953 -13.678 1.00 71.34 102 GLU A C 14
ATOM 12426 O O . GLU A 1 31 ? 26.513 -3.699 -12.486 1.00 22.02 102 GLU A O 14
ATOM 12438 N N . PRO A 1 32 ? 25.664 -5.037 -14.087 1.00 1.30 103 PRO A N 14
ATOM 12439 C CA . PRO A 1 32 ? 25.078 -6.003 -13.154 1.00 44.04 103 PRO A CA 14
ATOM 12440 C C . PRO A 1 32 ? 26.138 -6.821 -12.424 1.00 3.31 103 PRO A C 14
ATOM 12441 O O . PRO A 1 32 ? 27.249 -7.003 -12.923 1.00 4.55 103 PRO A O 14
ATOM 12452 N N . VAL A 1 33 ? 25.789 -7.311 -11.240 1.00 13.25 104 VAL A N 14
ATOM 12453 C CA . VAL A 1 33 ? 26.710 -8.111 -10.440 1.00 42.33 104 VAL A CA 14
ATOM 12454 C C . VAL A 1 33 ? 26.073 -9.430 -10.022 1.00 54.02 104 VAL A C 14
ATOM 12455 O O . VAL A 1 33 ? 25.132 -9.454 -9.228 1.00 42.52 104 VAL A O 14
ATOM 12468 N N . ALA A 1 34 ? 26.592 -10.529 -10.561 1.00 14.03 105 ALA A N 14
ATOM 12469 C CA . ALA A 1 34 ? 26.074 -11.854 -10.242 1.00 40.53 105 ALA A CA 14
ATOM 12470 C C . ALA A 1 34 ? 27.082 -12.653 -9.423 1.00 35.13 105 ALA A C 14
ATOM 12471 O O . ALA A 1 34 ? 26.719 -13.608 -8.735 1.00 55.20 105 ALA A O 14
ATOM 12478 N N . PHE A 1 35 ? 28.348 -12.258 -9.501 1.00 31.11 106 PHE A N 14
ATOM 12479 C CA . PHE A 1 35 ? 29.408 -12.940 -8.767 1.00 52.44 106 PHE A CA 14
ATOM 12480 C C . PHE A 1 35 ? 30.625 -12.034 -8.605 1.00 23.25 106 PHE A C 14
ATOM 12481 O O . PHE A 1 35 ? 31.116 -11.455 -9.573 1.00 62.23 106 PHE A O 14
ATOM 12498 N N . VAL A 1 36 ? 31.108 -11.918 -7.372 1.00 20.01 107 VAL A N 14
ATOM 12499 C CA . VAL A 1 36 ? 32.268 -11.084 -7.081 1.00 52.42 107 VAL A CA 14
ATOM 12500 C C . VAL A 1 36 ? 33.445 -11.927 -6.605 1.00 24.34 107 VAL A C 14
ATOM 12501 O O . VAL A 1 36 ? 33.267 -13.050 -6.129 1.00 44.30 107 VAL A O 14
ATOM 12514 N N . LEU A 1 37 ? 34.649 -11.379 -6.734 1.00 21.21 108 LEU A N 14
ATOM 12515 C CA . LEU A 1 37 ? 35.858 -12.081 -6.316 1.00 70.14 108 LEU A CA 14
ATOM 12516 C C . LEU A 1 37 ? 36.516 -11.376 -5.134 1.00 54.13 108 LEU A C 14
ATOM 12517 O O . LEU A 1 37 ? 36.241 -10.211 -4.844 1.00 0.03 108 LEU A O 14
ATOM 12533 N N . PRO A 1 38 ? 37.406 -12.096 -4.436 1.00 71.23 109 PRO A N 14
ATOM 12534 C CA . PRO A 1 38 ? 38.124 -11.558 -3.276 1.00 63.31 109 PRO A CA 14
ATOM 12535 C C . PRO A 1 38 ? 39.144 -10.495 -3.667 1.00 55.24 109 PRO A C 14
ATOM 12536 O O . PRO A 1 38 ? 40.319 -10.794 -3.873 1.00 1.33 109 PRO A O 14
ATOM 12547 N N . GLY A 1 39 ? 38.685 -9.251 -3.768 1.00 45.14 110 GLY A N 14
ATOM 12548 C CA . GLY A 1 39 ? 39.572 -8.161 -4.135 1.00 32.10 110 GLY A CA 14
ATOM 12549 C C . GLY A 1 39 ? 38.909 -7.161 -5.061 1.00 14.31 110 GLY A C 14
ATOM 12550 O O . GLY A 1 39 ? 39.490 -6.127 -5.390 1.00 41.44 110 GLY A O 14
ATOM 12554 N N . THR A 1 40 ? 37.687 -7.469 -5.485 1.00 40.03 111 THR A N 14
ATOM 12555 C CA . THR A 1 40 ? 36.945 -6.591 -6.382 1.00 60.12 111 THR A CA 14
ATOM 12556 C C . THR A 1 40 ? 35.959 -5.722 -5.609 1.00 3.20 111 THR A C 14
ATOM 12557 O O . THR A 1 40 ? 35.245 -6.207 -4.732 1.00 52.45 111 THR A O 14
ATOM 12568 N N . ALA A 1 41 ? 35.926 -4.436 -5.941 1.00 42.40 112 ALA A N 14
ATOM 12569 C CA . ALA A 1 41 ? 35.026 -3.500 -5.279 1.00 70.12 112 ALA A CA 14
ATOM 12570 C C . ALA A 1 41 ? 33.749 -3.301 -6.089 1.00 35.34 112 ALA A C 14
ATOM 12571 O O . ALA A 1 41 ? 33.783 -2.775 -7.201 1.00 64.11 112 ALA A O 14
ATOM 12578 N N . PHE A 1 42 ? 32.624 -3.726 -5.523 1.00 54.35 113 PHE A N 14
ATOM 12579 C CA . PHE A 1 42 ? 31.335 -3.595 -6.194 1.00 22.11 113 PHE A CA 14
ATOM 12580 C C . PHE A 1 42 ? 30.373 -2.749 -5.366 1.00 32.02 113 PHE A C 14
ATOM 12581 O O . PHE A 1 42 ? 30.345 -2.845 -4.138 1.00 72.13 113 PHE A O 14
ATOM 12598 N N . ARG A 1 43 ? 29.588 -1.919 -6.046 1.00 22.44 114 ARG A N 14
ATOM 12599 C CA . ARG A 1 43 ? 28.627 -1.054 -5.373 1.00 1.14 114 ARG A CA 14
ATOM 12600 C C . ARG A 1 43 ? 27.270 -1.742 -5.250 1.00 30.01 114 ARG A C 14
ATOM 12601 O O . ARG A 1 43 ? 26.787 -2.360 -6.198 1.00 42.33 114 ARG A O 14
ATOM 12622 N N . VAL A 1 44 ? 26.660 -1.630 -4.073 1.00 5.42 115 VAL A N 14
ATOM 12623 C CA . VAL A 1 44 ? 25.360 -2.240 -3.825 1.00 62.31 115 VAL A CA 14
ATOM 12624 C C . VAL A 1 44 ? 24.459 -1.307 -3.023 1.00 23.43 115 VAL A C 14
ATOM 12625 O O . VAL A 1 44 ? 24.897 -0.257 -2.555 1.00 41.24 115 VAL A O 14
ATOM 12638 N N . SER A 1 45 ? 23.200 -1.700 -2.867 1.00 55.25 116 SER A N 14
ATOM 12639 C CA . SER A 1 45 ? 22.235 -0.898 -2.123 1.00 11.41 116 SER A CA 14
ATOM 12640 C C . SER A 1 45 ? 22.657 -0.757 -0.664 1.00 22.12 116 SER A C 14
ATOM 12641 O O . SER A 1 45 ? 23.431 -1.563 -0.149 1.00 23.31 116 SER A O 14
ATOM 12649 N N . ALA A 1 46 ? 22.141 0.274 -0.002 1.00 74.21 117 ALA A N 14
ATOM 12650 C CA . ALA A 1 46 ? 22.461 0.520 1.398 1.00 11.32 117 ALA A CA 14
ATOM 12651 C C . ALA A 1 46 ? 21.991 -0.632 2.280 1.00 40.31 117 ALA A C 14
ATOM 12652 O O . ALA A 1 46 ? 22.614 -0.945 3.294 1.00 44.40 117 ALA A O 14
ATOM 12659 N N . GLY A 1 47 ? 20.887 -1.260 1.887 1.00 21.32 118 GLY A N 14
ATOM 12660 C CA . GLY A 1 47 ? 20.352 -2.370 2.654 1.00 71.14 118 GLY A CA 14
ATOM 12661 C C . GLY A 1 47 ? 21.080 -3.670 2.376 1.00 0.12 118 GLY A C 14
ATOM 12662 O O . GLY A 1 47 ? 21.292 -4.476 3.282 1.00 64.10 118 GLY A O 14
ATOM 12666 N N . VAL A 1 48 ? 21.462 -3.877 1.120 1.00 42.10 119 VAL A N 14
ATOM 12667 C CA . VAL A 1 48 ? 22.169 -5.088 0.726 1.00 24.32 119 VAL A CA 14
ATOM 12668 C C . VAL A 1 48 ? 23.514 -5.197 1.438 1.00 52.45 119 VAL A C 14
ATOM 12669 O O . VAL A 1 48 ? 23.844 -6.238 2.005 1.00 44.41 119 VAL A O 14
ATOM 12682 N N . ALA A 1 49 ? 24.283 -4.114 1.404 1.00 64.54 120 ALA A N 14
ATOM 12683 C CA . ALA A 1 49 ? 25.591 -4.086 2.048 1.00 71.02 120 ALA A CA 14
ATOM 12684 C C . ALA A 1 49 ? 25.497 -4.539 3.501 1.00 61.34 120 ALA A C 14
ATOM 12685 O O . ALA A 1 49 ? 26.384 -5.227 4.005 1.00 13.12 120 ALA A O 14
ATOM 12692 N N . ALA A 1 50 ? 24.416 -4.147 4.169 1.00 22.42 121 ALA A N 14
ATOM 12693 C CA . ALA A 1 50 ? 24.206 -4.515 5.564 1.00 2.50 121 ALA A CA 14
ATOM 12694 C C . ALA A 1 50 ? 24.363 -6.018 5.765 1.00 31.23 121 ALA A C 14
ATOM 12695 O O . ALA A 1 50 ? 24.963 -6.463 6.743 1.00 13.12 121 ALA A O 14
ATOM 12702 N N . GLU A 1 51 ? 23.818 -6.795 4.835 1.00 55.12 122 GLU A N 14
ATOM 12703 C CA . GLU A 1 51 ? 23.896 -8.249 4.913 1.00 54.32 122 GLU A CA 14
ATOM 12704 C C . GLU A 1 51 ? 25.284 -8.741 4.516 1.00 4.24 122 GLU A C 14
ATOM 12705 O O . GLU A 1 51 ? 25.861 -9.604 5.177 1.00 1.30 122 GLU A O 14
ATOM 12717 N N . MET A 1 52 ? 25.815 -8.186 3.431 1.00 3.04 123 MET A N 14
ATOM 12718 C CA . MET A 1 52 ? 27.137 -8.568 2.947 1.00 42.13 123 MET A CA 14
ATOM 12719 C C . MET A 1 52 ? 28.171 -8.488 4.065 1.00 74.41 123 MET A C 14
ATOM 12720 O O . MET A 1 52 ? 28.873 -9.460 4.346 1.00 63.01 123 MET A O 14
ATOM 12734 N N . THR A 1 53 ? 28.258 -7.324 4.702 1.00 3.14 124 THR A N 14
ATOM 12735 C CA . THR A 1 53 ? 29.207 -7.118 5.789 1.00 21.20 124 THR A CA 14
ATOM 12736 C C . THR A 1 53 ? 28.841 -7.960 7.005 1.00 20.21 124 THR A C 14
ATOM 12737 O O . THR A 1 53 ? 29.711 -8.360 7.779 1.00 55.31 124 THR A O 14
ATOM 12748 N N . GLU A 1 54 ? 27.549 -8.227 7.168 1.00 75.13 125 GLU A N 14
ATOM 12749 C CA . GLU A 1 54 ? 27.069 -9.023 8.292 1.00 51.50 125 GLU A CA 14
ATOM 12750 C C . GLU A 1 54 ? 27.421 -10.496 8.105 1.00 10.51 125 GLU A C 14
ATOM 12751 O O . GLU A 1 54 ? 27.515 -11.249 9.074 1.00 41.02 125 GLU A O 14
ATOM 12763 N N . ARG A 1 55 ? 27.613 -10.898 6.853 1.00 40.13 126 ARG A N 14
ATOM 12764 C CA . ARG A 1 55 ? 27.952 -12.281 6.538 1.00 14.43 126 ARG A CA 14
ATOM 12765 C C . ARG A 1 55 ? 29.431 -12.550 6.796 1.00 3.45 126 ARG A C 14
ATOM 12766 O O . ARG A 1 55 ? 29.830 -13.683 7.059 1.00 63.40 126 ARG A O 14
ATOM 12787 N N . GLY A 1 56 ? 30.241 -11.497 6.720 1.00 62.21 127 GLY A N 14
ATOM 12788 C CA . GLY A 1 56 ? 31.667 -11.641 6.946 1.00 3.43 127 GLY A CA 14
ATOM 12789 C C . GLY A 1 56 ? 32.405 -12.125 5.714 1.00 71.45 127 GLY A C 14
ATOM 12790 O O . GLY A 1 56 ? 33.524 -12.632 5.810 1.00 44.23 127 GLY A O 14
ATOM 12794 N N . LEU A 1 57 ? 31.778 -11.972 4.553 1.00 33.33 128 LEU A N 14
ATOM 12795 C CA . LEU A 1 57 ? 32.381 -12.400 3.296 1.00 62.04 128 LEU A CA 14
ATOM 12796 C C . LEU A 1 57 ? 32.883 -11.202 2.497 1.00 11.43 128 LEU A C 14
ATOM 12797 O O . LEU A 1 57 ? 33.796 -11.325 1.682 1.00 3.52 128 LEU A O 14
ATOM 12813 N N . ALA A 1 58 ? 32.282 -10.041 2.739 1.00 34.31 129 ALA A N 14
ATOM 12814 C CA . ALA A 1 58 ? 32.671 -8.819 2.046 1.00 14.04 129 ALA A CA 14
ATOM 12815 C C . ALA A 1 58 ? 32.865 -7.669 3.030 1.00 64.13 129 ALA A C 14
ATOM 12816 O O . ALA A 1 58 ? 32.220 -7.619 4.077 1.00 61.43 129 ALA A O 14
ATOM 12823 N N . ARG A 1 59 ? 33.759 -6.748 2.685 1.00 40.43 130 ARG A N 14
ATOM 12824 C CA . ARG A 1 59 ? 34.040 -5.600 3.539 1.00 51.45 130 ARG A CA 14
ATOM 12825 C C . ARG A 1 59 ? 33.939 -4.298 2.748 1.00 71.44 130 ARG A C 14
ATOM 12826 O O . ARG A 1 59 ? 34.270 -4.252 1.563 1.00 1.24 130 ARG A O 14
ATOM 12847 N N . MET A 1 60 ? 33.479 -3.242 3.412 1.00 34.24 131 MET A N 14
ATOM 12848 C CA . MET A 1 60 ? 33.336 -1.940 2.772 1.00 50.11 131 MET A CA 14
ATOM 12849 C C . MET A 1 60 ? 34.695 -1.386 2.357 1.00 1.33 131 MET A C 14
ATOM 12850 O O . MET A 1 60 ? 35.679 -1.527 3.081 1.00 23.15 131 MET A O 14
ATOM 12864 N N . GLN A 1 61 ? 34.740 -0.756 1.187 1.00 11.52 132 GLN A N 14
ATOM 12865 C CA . GLN A 1 61 ? 35.979 -0.181 0.677 1.00 62.12 132 GLN A CA 14
ATOM 12866 C C . GLN A 1 61 ? 36.388 1.041 1.491 1.00 10.34 132 GLN A C 14
ATOM 12867 O O . GLN A 1 61 ? 37.542 1.470 1.449 1.00 12.53 132 GLN A O 14
ATOM 12881 N N . PRO A 1 1 ? 16.387 -1.696 17.920 1.00 22.45 72 PRO A N 15
ATOM 12882 C CA . PRO A 1 1 ? 15.490 -1.009 16.987 1.00 61.23 72 PRO A CA 15
ATOM 12883 C C . PRO A 1 1 ? 14.522 -0.070 17.697 1.00 31.32 72 PRO A C 15
ATOM 12884 O O . PRO A 1 1 ? 14.646 0.172 18.898 1.00 43.30 72 PRO A O 15
ATOM 12895 N N . ASP A 1 2 ? 13.558 0.455 16.950 1.00 75.13 73 ASP A N 15
ATOM 12896 C CA . ASP A 1 2 ? 12.567 1.366 17.509 1.00 53.12 73 ASP A CA 15
ATOM 12897 C C . ASP A 1 2 ? 11.454 1.643 16.503 1.00 15.32 73 ASP A C 15
ATOM 12898 O O . ASP A 1 2 ? 10.277 1.696 16.862 1.00 33.10 73 ASP A O 15
ATOM 12907 N N . THR A 1 3 ? 11.833 1.820 15.242 1.00 41.11 74 THR A N 15
ATOM 12908 C CA . THR A 1 3 ? 10.869 2.094 14.184 1.00 13.01 74 THR A CA 15
ATOM 12909 C C . THR A 1 3 ? 10.964 1.057 13.071 1.00 72.20 74 THR A C 15
ATOM 12910 O O . THR A 1 3 ? 9.949 0.594 12.551 1.00 53.41 74 THR A O 15
ATOM 12921 N N . VAL A 1 4 ? 12.190 0.695 12.710 1.00 44.43 75 VAL A N 15
ATOM 12922 C CA . VAL A 1 4 ? 12.419 -0.289 11.659 1.00 62.13 75 VAL A CA 15
ATOM 12923 C C . VAL A 1 4 ? 11.766 0.142 10.350 1.00 60.12 75 VAL A C 15
ATOM 12924 O O . VAL A 1 4 ? 10.875 -0.534 9.837 1.00 72.24 75 VAL A O 15
ATOM 12937 N N . ILE A 1 5 ? 12.217 1.272 9.816 1.00 41.33 76 ILE A N 15
ATOM 12938 C CA . ILE A 1 5 ? 11.679 1.793 8.565 1.00 41.42 76 ILE A CA 15
ATOM 12939 C C . ILE A 1 5 ? 12.747 2.542 7.776 1.00 40.21 76 ILE A C 15
ATOM 12940 O O . ILE A 1 5 ? 13.327 3.514 8.262 1.00 22.24 76 ILE A O 15
ATOM 12956 N N . LEU A 1 6 ? 13.002 2.085 6.555 1.00 64.23 77 LEU A N 15
ATOM 12957 C CA . LEU A 1 6 ? 14.000 2.712 5.696 1.00 33.21 77 LEU A CA 15
ATOM 12958 C C . LEU A 1 6 ? 13.431 2.983 4.307 1.00 71.33 77 LEU A C 15
ATOM 12959 O O . LEU A 1 6 ? 12.891 2.084 3.661 1.00 71.31 77 LEU A O 15
ATOM 12975 N N . ASP A 1 7 ? 13.556 4.225 3.854 1.00 73.33 78 ASP A N 15
ATOM 12976 C CA . ASP A 1 7 ? 13.056 4.613 2.540 1.00 41.21 78 ASP A CA 15
ATOM 12977 C C . ASP A 1 7 ? 14.126 5.361 1.751 1.00 10.43 78 ASP A C 15
ATOM 12978 O O . ASP A 1 7 ? 13.865 6.421 1.180 1.00 51.41 78 ASP A O 15
ATOM 12987 N N . THR A 1 8 ? 15.332 4.805 1.724 1.00 23.40 79 THR A N 15
ATOM 12988 C CA . THR A 1 8 ? 16.443 5.421 1.008 1.00 61.45 79 THR A CA 15
ATOM 12989 C C . THR A 1 8 ? 17.382 4.365 0.438 1.00 65.42 79 THR A C 15
ATOM 12990 O O . THR A 1 8 ? 17.608 3.323 1.053 1.00 4.43 79 THR A O 15
ATOM 13001 N N . SER A 1 9 ? 17.927 4.640 -0.743 1.00 44.15 80 SER A N 15
ATOM 13002 C CA . SER A 1 9 ? 18.840 3.711 -1.399 1.00 5.55 80 SER A CA 15
ATOM 13003 C C . SER A 1 9 ? 20.287 4.012 -1.019 1.00 33.32 80 SER A C 15
ATOM 13004 O O . SER A 1 9 ? 20.882 3.312 -0.200 1.00 41.12 80 SER A O 15
ATOM 13012 N N . GLU A 1 10 ? 20.845 5.058 -1.618 1.00 40.52 81 GLU A N 15
ATOM 13013 C CA . GLU A 1 10 ? 22.222 5.452 -1.343 1.00 55.11 81 GLU A CA 15
ATOM 13014 C C . GLU A 1 10 ? 23.173 4.274 -1.535 1.00 74.35 81 GLU A C 15
ATOM 13015 O O . GLU A 1 10 ? 23.441 3.518 -0.599 1.00 40.53 81 GLU A O 15
ATOM 13027 N N . LEU A 1 11 ? 23.679 4.123 -2.754 1.00 75.11 82 LEU A N 15
ATOM 13028 C CA . LEU A 1 11 ? 24.600 3.036 -3.070 1.00 54.11 82 LEU A CA 15
ATOM 13029 C C . LEU A 1 11 ? 25.791 3.037 -2.116 1.00 74.45 82 LEU A C 15
ATOM 13030 O O . LEU A 1 11 ? 26.223 4.089 -1.647 1.00 64.11 82 LEU A O 15
ATOM 13046 N N . VAL A 1 12 ? 26.317 1.849 -1.835 1.00 73.52 83 VAL A N 15
ATOM 13047 C CA . VAL A 1 12 ? 27.458 1.711 -0.939 1.00 64.13 83 VAL A CA 15
ATOM 13048 C C . VAL A 1 12 ? 28.571 0.895 -1.588 1.00 42.22 83 VAL A C 15
ATOM 13049 O O . VAL A 1 12 ? 28.318 -0.139 -2.208 1.00 34.21 83 VAL A O 15
ATOM 13062 N N . THR A 1 13 ? 29.806 1.367 -1.443 1.00 34.40 84 THR A N 15
ATOM 13063 C CA . THR A 1 13 ? 30.957 0.681 -2.015 1.00 42.32 84 THR A CA 15
ATOM 13064 C C . THR A 1 13 ? 31.446 -0.434 -1.098 1.00 51.32 84 THR A C 15
ATOM 13065 O O . THR A 1 13 ? 31.882 -0.182 0.024 1.00 12.34 84 THR A O 15
ATOM 13076 N N . VAL A 1 14 ? 31.370 -1.669 -1.584 1.00 75.00 85 VAL A N 15
ATOM 13077 C CA . VAL A 1 14 ? 31.806 -2.824 -0.809 1.00 15.34 85 VAL A CA 15
ATOM 13078 C C . VAL A 1 14 ? 32.612 -3.791 -1.668 1.00 4.40 85 VAL A C 15
ATOM 13079 O O . VAL A 1 14 ? 32.222 -4.114 -2.791 1.00 1.13 85 VAL A O 15
ATOM 13092 N N . VAL A 1 15 ? 33.739 -4.250 -1.134 1.00 71.23 86 VAL A N 15
ATOM 13093 C CA . VAL A 1 15 ? 34.601 -5.182 -1.851 1.00 14.40 86 VAL A CA 15
ATOM 13094 C C . VAL A 1 15 ? 34.601 -6.554 -1.186 1.00 3.24 86 VAL A C 15
ATOM 13095 O O . VAL A 1 15 ? 34.788 -6.667 0.026 1.00 40.42 86 VAL A O 15
ATOM 13108 N N . ALA A 1 16 ? 34.392 -7.594 -1.986 1.00 14.23 87 ALA A N 15
ATOM 13109 C CA . ALA A 1 16 ? 34.371 -8.959 -1.475 1.00 42.33 87 ALA A CA 15
ATOM 13110 C C . ALA A 1 16 ? 35.762 -9.399 -1.030 1.00 73.33 87 ALA A C 15
ATOM 13111 O O . ALA A 1 16 ? 36.761 -9.086 -1.679 1.00 34.31 87 ALA A O 15
ATOM 13118 N N . LEU A 1 17 ? 35.819 -10.127 0.080 1.00 43.41 88 LEU A N 15
ATOM 13119 C CA . LEU A 1 17 ? 37.088 -10.611 0.612 1.00 34.04 88 LEU A CA 15
ATOM 13120 C C . LEU A 1 17 ? 37.324 -12.065 0.221 1.00 21.51 88 LEU A C 15
ATOM 13121 O O . LEU A 1 17 ? 38.460 -12.541 0.212 1.00 52.15 88 LEU A O 15
ATOM 13137 N N . VAL A 1 18 ? 36.243 -12.768 -0.104 1.00 64.00 89 VAL A N 15
ATOM 13138 C CA . VAL A 1 18 ? 36.332 -14.168 -0.500 1.00 64.41 89 VAL A CA 15
ATOM 13139 C C . VAL A 1 18 ? 35.381 -14.476 -1.651 1.00 54.43 89 VAL A C 15
ATOM 13140 O O . VAL A 1 18 ? 34.378 -13.787 -1.843 1.00 31.32 89 VAL A O 15
ATOM 13153 N N . LYS A 1 19 ? 35.700 -15.515 -2.415 1.00 20.53 90 LYS A N 15
ATOM 13154 C CA . LYS A 1 19 ? 34.873 -15.917 -3.546 1.00 45.24 90 LYS A CA 15
ATOM 13155 C C . LYS A 1 19 ? 33.422 -16.109 -3.118 1.00 62.43 90 LYS A C 15
ATOM 13156 O O . LYS A 1 19 ? 33.074 -17.119 -2.505 1.00 60.12 90 LYS A O 15
ATOM 13175 N N . LEU A 1 20 ? 32.579 -15.137 -3.446 1.00 42.35 91 LEU A N 15
ATOM 13176 C CA . LEU A 1 20 ? 31.164 -15.201 -3.098 1.00 13.43 91 LEU A CA 15
ATOM 13177 C C . LEU A 1 20 ? 30.296 -14.715 -4.254 1.00 34.12 91 LEU A C 15
ATOM 13178 O O . LEU A 1 20 ? 30.664 -13.784 -4.972 1.00 74.42 91 LEU A O 15
ATOM 13194 N N . HIS A 1 21 ? 29.140 -15.349 -4.427 1.00 30.23 92 HIS A N 15
ATOM 13195 C CA . HIS A 1 21 ? 28.217 -14.980 -5.494 1.00 12.21 92 HIS A CA 15
ATOM 13196 C C . HIS A 1 21 ? 27.118 -14.061 -4.969 1.00 13.43 92 HIS A C 15
ATOM 13197 O O . HIS A 1 21 ? 26.196 -14.506 -4.285 1.00 32.23 92 HIS A O 15
ATOM 13211 N N . THR A 1 22 ? 27.223 -12.775 -5.290 1.00 72.23 93 THR A N 15
ATOM 13212 C CA . THR A 1 22 ? 26.239 -11.794 -4.849 1.00 45.30 93 THR A CA 15
ATOM 13213 C C . THR A 1 22 ? 25.395 -11.299 -6.018 1.00 34.25 93 THR A C 15
ATOM 13214 O O . THR A 1 22 ? 25.890 -11.151 -7.135 1.00 44.05 93 THR A O 15
ATOM 13225 N N . ASP A 1 23 ? 24.118 -11.045 -5.752 1.00 4.30 94 ASP A N 15
ATOM 13226 C CA . ASP A 1 23 ? 23.204 -10.564 -6.782 1.00 1.21 94 ASP A CA 15
ATOM 13227 C C . ASP A 1 23 ? 22.913 -9.078 -6.599 1.00 70.22 94 ASP A C 15
ATOM 13228 O O . ASP A 1 23 ? 21.962 -8.703 -5.915 1.00 13.40 94 ASP A O 15
ATOM 13237 N N . ALA A 1 24 ? 23.738 -8.238 -7.215 1.00 61.11 95 ALA A N 15
ATOM 13238 C CA . ALA A 1 24 ? 23.568 -6.794 -7.120 1.00 52.11 95 ALA A CA 15
ATOM 13239 C C . ALA A 1 24 ? 23.275 -6.185 -8.488 1.00 51.41 95 ALA A C 15
ATOM 13240 O O . ALA A 1 24 ? 23.206 -6.894 -9.493 1.00 53.10 95 ALA A O 15
ATOM 13247 N N . LEU A 1 25 ? 23.101 -4.868 -8.519 1.00 4.33 96 LEU A N 15
ATOM 13248 C CA . LEU A 1 25 ? 22.815 -4.163 -9.763 1.00 72.44 96 LEU A CA 15
ATOM 13249 C C . LEU A 1 25 ? 23.307 -2.721 -9.699 1.00 60.42 96 LEU A C 15
ATOM 13250 O O . LEU A 1 25 ? 22.971 -1.981 -8.775 1.00 53.50 96 LEU A O 15
ATOM 13266 N N . HIS A 1 26 ? 24.104 -2.329 -10.687 1.00 42.23 97 HIS A N 15
ATOM 13267 C CA . HIS A 1 26 ? 24.641 -0.973 -10.744 1.00 61.13 97 HIS A CA 15
ATOM 13268 C C . HIS A 1 26 ? 23.519 0.049 -10.904 1.00 42.14 97 HIS A C 15
ATOM 13269 O O . HIS A 1 26 ? 22.804 0.048 -11.906 1.00 15.44 97 HIS A O 15
ATOM 13283 N N . ALA A 1 27 ? 23.373 0.919 -9.910 1.00 34.11 98 ALA A N 15
ATOM 13284 C CA . ALA A 1 27 ? 22.339 1.946 -9.940 1.00 61.05 98 ALA A CA 15
ATOM 13285 C C . ALA A 1 27 ? 22.798 3.163 -10.737 1.00 1.01 98 ALA A C 15
ATOM 13286 O O . ALA A 1 27 ? 22.062 3.683 -11.576 1.00 43.22 98 ALA A O 15
ATOM 13293 N N . THR A 1 28 ? 24.020 3.613 -10.469 1.00 40.42 99 THR A N 15
ATOM 13294 C CA . THR A 1 28 ? 24.577 4.770 -11.160 1.00 74.52 99 THR A CA 15
ATOM 13295 C C . THR A 1 28 ? 25.102 4.386 -12.539 1.00 44.21 99 THR A C 15
ATOM 13296 O O . THR A 1 28 ? 25.140 5.213 -13.451 1.00 25.02 99 THR A O 15
ATOM 13307 N N . ARG A 1 29 ? 25.505 3.128 -12.685 1.00 3.01 100 ARG A N 15
ATOM 13308 C CA . ARG A 1 29 ? 26.029 2.637 -13.953 1.00 72.43 100 ARG A CA 15
ATOM 13309 C C . ARG A 1 29 ? 25.149 1.519 -14.508 1.00 11.01 100 ARG A C 15
ATOM 13310 O O . ARG A 1 29 ? 24.109 1.193 -13.936 1.00 53.22 100 ARG A O 15
ATOM 13331 N N . ASP A 1 30 ? 25.575 0.938 -15.624 1.00 52.13 101 ASP A N 15
ATOM 13332 C CA . ASP A 1 30 ? 24.826 -0.143 -16.256 1.00 51.44 101 ASP A CA 15
ATOM 13333 C C . ASP A 1 30 ? 25.647 -1.428 -16.285 1.00 41.31 101 ASP A C 15
ATOM 13334 O O . ASP A 1 30 ? 26.256 -1.763 -17.301 1.00 13.11 101 ASP A O 15
ATOM 13343 N N . GLU A 1 31 ? 25.660 -2.142 -15.165 1.00 34.04 102 GLU A N 15
ATOM 13344 C CA . GLU A 1 31 ? 26.408 -3.389 -15.062 1.00 3.24 102 GLU A CA 15
ATOM 13345 C C . GLU A 1 31 ? 25.967 -4.190 -13.841 1.00 71.41 102 GLU A C 15
ATOM 13346 O O . GLU A 1 31 ? 26.327 -3.886 -12.704 1.00 35.23 102 GLU A O 15
ATOM 13358 N N . PRO A 1 32 ? 25.166 -5.239 -14.080 1.00 70.21 103 PRO A N 15
ATOM 13359 C CA . PRO A 1 32 ? 24.656 -6.106 -13.013 1.00 4.12 103 PRO A CA 15
ATOM 13360 C C . PRO A 1 32 ? 25.753 -6.962 -12.388 1.00 52.42 103 PRO A C 15
ATOM 13361 O O . PRO A 1 32 ? 26.769 -7.247 -13.023 1.00 35.54 103 PRO A O 15
ATOM 13372 N N . VAL A 1 33 ? 25.541 -7.368 -11.140 1.00 61.14 104 VAL A N 15
ATOM 13373 C CA . VAL A 1 33 ? 26.512 -8.192 -10.430 1.00 72.35 104 VAL A CA 15
ATOM 13374 C C . VAL A 1 33 ? 25.905 -9.532 -10.028 1.00 72.13 104 VAL A C 15
ATOM 13375 O O . VAL A 1 33 ? 24.904 -9.582 -9.314 1.00 11.12 104 VAL A O 15
ATOM 13388 N N . ALA A 1 34 ? 26.517 -10.616 -10.492 1.00 23.01 105 ALA A N 15
ATOM 13389 C CA . ALA A 1 34 ? 26.039 -11.958 -10.178 1.00 51.42 105 ALA A CA 15
ATOM 13390 C C . ALA A 1 34 ? 27.071 -12.732 -9.366 1.00 14.11 105 ALA A C 15
ATOM 13391 O O . ALA A 1 34 ? 26.733 -13.681 -8.658 1.00 74.31 105 ALA A O 15
ATOM 13398 N N . PHE A 1 35 ? 28.330 -12.322 -9.472 1.00 23.44 106 PHE A N 15
ATOM 13399 C CA . PHE A 1 35 ? 29.413 -12.979 -8.748 1.00 52.45 106 PHE A CA 15
ATOM 13400 C C . PHE A 1 35 ? 30.615 -12.050 -8.606 1.00 72.12 106 PHE A C 15
ATOM 13401 O O . PHE A 1 35 ? 31.072 -11.456 -9.581 1.00 44.40 106 PHE A O 15
ATOM 13418 N N . VAL A 1 36 ? 31.121 -11.930 -7.383 1.00 33.30 107 VAL A N 15
ATOM 13419 C CA . VAL A 1 36 ? 32.270 -11.075 -7.111 1.00 22.22 107 VAL A CA 15
ATOM 13420 C C . VAL A 1 36 ? 33.469 -11.895 -6.649 1.00 74.21 107 VAL A C 15
ATOM 13421 O O . VAL A 1 36 ? 33.319 -13.025 -6.181 1.00 50.44 107 VAL A O 15
ATOM 13434 N N . LEU A 1 37 ? 34.659 -11.320 -6.782 1.00 41.02 108 LEU A N 15
ATOM 13435 C CA . LEU A 1 37 ? 35.886 -11.998 -6.378 1.00 32.45 108 LEU A CA 15
ATOM 13436 C C . LEU A 1 37 ? 36.536 -11.288 -5.194 1.00 72.12 108 LEU A C 15
ATOM 13437 O O . LEU A 1 37 ? 36.237 -10.131 -4.893 1.00 22.40 108 LEU A O 15
ATOM 13453 N N . PRO A 1 38 ? 37.447 -11.993 -4.508 1.00 14.22 109 PRO A N 15
ATOM 13454 C CA . PRO A 1 38 ? 38.160 -11.449 -3.349 1.00 53.50 109 PRO A CA 15
ATOM 13455 C C . PRO A 1 38 ? 39.153 -10.359 -3.738 1.00 3.10 109 PRO A C 15
ATOM 13456 O O . PRO A 1 38 ? 40.335 -10.629 -3.949 1.00 33.05 109 PRO A O 15
ATOM 13467 N N . GLY A 1 39 ? 38.665 -9.126 -3.831 1.00 51.05 110 GLY A N 15
ATOM 13468 C CA . GLY A 1 39 ? 39.524 -8.014 -4.195 1.00 74.00 110 GLY A CA 15
ATOM 13469 C C . GLY A 1 39 ? 38.831 -7.021 -5.107 1.00 1.32 110 GLY A C 15
ATOM 13470 O O . GLY A 1 39 ? 39.383 -5.966 -5.421 1.00 41.40 110 GLY A O 15
ATOM 13474 N N . THR A 1 40 ? 37.619 -7.358 -5.534 1.00 73.23 111 THR A N 15
ATOM 13475 C CA . THR A 1 40 ? 36.851 -6.489 -6.418 1.00 12.02 111 THR A CA 15
ATOM 13476 C C . THR A 1 40 ? 35.849 -5.653 -5.631 1.00 11.10 111 THR A C 15
ATOM 13477 O O . THR A 1 40 ? 35.141 -6.167 -4.766 1.00 53.34 111 THR A O 15
ATOM 13488 N N . ALA A 1 41 ? 35.794 -4.361 -5.938 1.00 50.32 112 ALA A N 15
ATOM 13489 C CA . ALA A 1 41 ? 34.875 -3.453 -5.261 1.00 41.20 112 ALA A CA 15
ATOM 13490 C C . ALA A 1 41 ? 33.593 -3.270 -6.065 1.00 54.22 112 ALA A C 15
ATOM 13491 O O . ALA A 1 41 ? 33.614 -2.743 -7.177 1.00 25.23 112 ALA A O 15
ATOM 13498 N N . PHE A 1 42 ? 32.475 -3.709 -5.495 1.00 20.12 113 PHE A N 15
ATOM 13499 C CA . PHE A 1 42 ? 31.183 -3.595 -6.159 1.00 53.15 113 PHE A CA 15
ATOM 13500 C C . PHE A 1 42 ? 30.206 -2.784 -5.314 1.00 13.32 113 PHE A C 15
ATOM 13501 O O . PHE A 1 42 ? 30.115 -2.970 -4.101 1.00 31.04 113 PHE A O 15
ATOM 13518 N N . ARG A 1 43 ? 29.478 -1.881 -5.964 1.00 34.52 114 ARG A N 15
ATOM 13519 C CA . ARG A 1 43 ? 28.509 -1.039 -5.273 1.00 20.31 114 ARG A CA 15
ATOM 13520 C C . ARG A 1 43 ? 27.170 -1.756 -5.129 1.00 13.15 114 ARG A C 15
ATOM 13521 O O . ARG A 1 43 ? 26.671 -2.358 -6.080 1.00 12.35 114 ARG A O 15
ATOM 13542 N N . VAL A 1 44 ? 26.593 -1.688 -3.933 1.00 52.21 115 VAL A N 15
ATOM 13543 C CA . VAL A 1 44 ? 25.311 -2.329 -3.665 1.00 23.43 115 VAL A CA 15
ATOM 13544 C C . VAL A 1 44 ? 24.396 -1.413 -2.861 1.00 52.33 115 VAL A C 15
ATOM 13545 O O . VAL A 1 44 ? 24.812 -0.349 -2.403 1.00 60.02 115 VAL A O 15
ATOM 13558 N N . SER A 1 45 ? 23.146 -1.834 -2.693 1.00 3.52 116 SER A N 15
ATOM 13559 C CA . SER A 1 45 ? 22.169 -1.050 -1.947 1.00 51.43 116 SER A CA 15
ATOM 13560 C C . SER A 1 45 ? 22.522 -1.012 -0.463 1.00 75.23 116 SER A C 15
ATOM 13561 O O . SER A 1 45 ? 23.047 -1.981 0.086 1.00 15.20 116 SER A O 15
ATOM 13569 N N . ALA A 1 46 ? 22.228 0.112 0.181 1.00 3.53 117 ALA A N 15
ATOM 13570 C CA . ALA A 1 46 ? 22.511 0.277 1.601 1.00 65.41 117 ALA A CA 15
ATOM 13571 C C . ALA A 1 46 ? 21.954 -0.890 2.410 1.00 1.33 117 ALA A C 15
ATOM 13572 O O . ALA A 1 46 ? 22.502 -1.256 3.449 1.00 63.20 117 ALA A O 15
ATOM 13579 N N . GLY A 1 47 ? 20.859 -1.469 1.927 1.00 24.41 118 GLY A N 15
ATOM 13580 C CA . GLY A 1 47 ? 20.246 -2.588 2.619 1.00 54.24 118 GLY A CA 15
ATOM 13581 C C . GLY A 1 47 ? 20.953 -3.900 2.342 1.00 75.11 118 GLY A C 15
ATOM 13582 O O . GLY A 1 47 ? 20.993 -4.784 3.198 1.00 3.21 118 GLY A O 15
ATOM 13586 N N . VAL A 1 48 ? 21.511 -4.028 1.142 1.00 73.22 119 VAL A N 15
ATOM 13587 C CA . VAL A 1 48 ? 22.220 -5.241 0.754 1.00 74.42 119 VAL A CA 15
ATOM 13588 C C . VAL A 1 48 ? 23.552 -5.357 1.486 1.00 31.53 119 VAL A C 15
ATOM 13589 O O . VAL A 1 48 ? 23.875 -6.405 2.045 1.00 40.50 119 VAL A O 15
ATOM 13602 N N . ALA A 1 49 ? 24.321 -4.274 1.477 1.00 2.25 120 ALA A N 15
ATOM 13603 C CA . ALA A 1 49 ? 25.618 -4.253 2.143 1.00 52.31 120 ALA A CA 15
ATOM 13604 C C . ALA A 1 49 ? 25.502 -4.726 3.587 1.00 0.13 120 ALA A C 15
ATOM 13605 O O . ALA A 1 49 ? 26.392 -5.401 4.103 1.00 70.54 120 ALA A O 15
ATOM 13612 N N . ALA A 1 50 ? 24.399 -4.366 4.237 1.00 4.23 121 ALA A N 15
ATOM 13613 C CA . ALA A 1 50 ? 24.167 -4.754 5.622 1.00 31.41 121 ALA A CA 15
ATOM 13614 C C . ALA A 1 50 ? 24.346 -6.258 5.807 1.00 3.44 121 ALA A C 15
ATOM 13615 O O . ALA A 1 50 ? 24.948 -6.704 6.784 1.00 11.50 121 ALA A O 15
ATOM 13622 N N . GLU A 1 51 ? 23.820 -7.032 4.865 1.00 35.32 122 GLU A N 15
ATOM 13623 C CA . GLU A 1 51 ? 23.922 -8.487 4.927 1.00 50.52 122 GLU A CA 15
ATOM 13624 C C . GLU A 1 51 ? 25.321 -8.950 4.536 1.00 70.54 122 GLU A C 15
ATOM 13625 O O . GLU A 1 51 ? 25.908 -9.810 5.193 1.00 70.11 122 GLU A O 15
ATOM 13637 N N . MET A 1 52 ? 25.850 -8.376 3.460 1.00 73.23 123 MET A N 15
ATOM 13638 C CA . MET A 1 52 ? 27.181 -8.731 2.980 1.00 71.15 123 MET A CA 15
ATOM 13639 C C . MET A 1 52 ? 28.205 -8.647 4.108 1.00 41.45 123 MET A C 15
ATOM 13640 O O . MET A 1 52 ? 28.925 -9.607 4.379 1.00 31.21 123 MET A O 15
ATOM 13654 N N . THR A 1 53 ? 28.265 -7.490 4.761 1.00 72.43 124 THR A N 15
ATOM 13655 C CA . THR A 1 53 ? 29.202 -7.280 5.858 1.00 51.13 124 THR A CA 15
ATOM 13656 C C . THR A 1 53 ? 28.821 -8.116 7.073 1.00 22.43 124 THR A C 15
ATOM 13657 O O . THR A 1 53 ? 29.685 -8.534 7.845 1.00 51.12 124 THR A O 15
ATOM 13668 N N . GLU A 1 54 ? 27.525 -8.359 7.238 1.00 52.35 125 GLU A N 15
ATOM 13669 C CA . GLU A 1 54 ? 27.031 -9.147 8.361 1.00 24.42 125 GLU A CA 15
ATOM 13670 C C . GLU A 1 54 ? 27.319 -10.631 8.153 1.00 24.24 125 GLU A C 15
ATOM 13671 O O . GLU A 1 54 ? 27.221 -11.430 9.085 1.00 44.20 125 GLU A O 15
ATOM 13683 N N . ARG A 1 55 ? 27.675 -10.992 6.924 1.00 20.21 126 ARG A N 15
ATOM 13684 C CA . ARG A 1 55 ? 27.976 -12.380 6.593 1.00 55.43 126 ARG A CA 15
ATOM 13685 C C . ARG A 1 55 ? 29.459 -12.676 6.788 1.00 4.13 126 ARG A C 15
ATOM 13686 O O . ARG A 1 55 ? 29.854 -13.828 6.968 1.00 4.43 126 ARG A O 15
ATOM 13707 N N . GLY A 1 56 ? 30.277 -11.628 6.751 1.00 61.33 127 GLY A N 15
ATOM 13708 C CA . GLY A 1 56 ? 31.708 -11.797 6.925 1.00 64.35 127 GLY A CA 15
ATOM 13709 C C . GLY A 1 56 ? 32.390 -12.296 5.667 1.00 63.02 127 GLY A C 15
ATOM 13710 O O . GLY A 1 56 ? 33.409 -12.985 5.735 1.00 70.35 127 GLY A O 15
ATOM 13714 N N . LEU A 1 57 ? 31.828 -11.951 4.514 1.00 54.53 128 LEU A N 15
ATOM 13715 C CA . LEU A 1 57 ? 32.387 -12.369 3.233 1.00 33.13 128 LEU A CA 15
ATOM 13716 C C . LEU A 1 57 ? 32.877 -11.166 2.433 1.00 34.10 128 LEU A C 15
ATOM 13717 O O . LEU A 1 57 ? 33.743 -11.294 1.570 1.00 64.25 128 LEU A O 15
ATOM 13733 N N . ALA A 1 58 ? 32.317 -9.998 2.730 1.00 12.10 129 ALA A N 15
ATOM 13734 C CA . ALA A 1 58 ? 32.700 -8.770 2.041 1.00 30.51 129 ALA A CA 15
ATOM 13735 C C . ALA A 1 58 ? 32.897 -7.626 3.029 1.00 23.02 129 ALA A C 15
ATOM 13736 O O . ALA A 1 58 ? 32.252 -7.579 4.077 1.00 72.24 129 ALA A O 15
ATOM 13743 N N . ARG A 1 59 ? 33.793 -6.705 2.690 1.00 50.24 130 ARG A N 15
ATOM 13744 C CA . ARG A 1 59 ? 34.076 -5.561 3.548 1.00 41.05 130 ARG A CA 15
ATOM 13745 C C . ARG A 1 59 ? 33.907 -4.252 2.782 1.00 31.14 130 ARG A C 15
ATOM 13746 O O . ARG A 1 59 ? 34.170 -4.185 1.581 1.00 30.52 130 ARG A O 15
ATOM 13767 N N . MET A 1 60 ? 33.467 -3.214 3.485 1.00 40.11 131 MET A N 15
ATOM 13768 C CA . MET A 1 60 ? 33.264 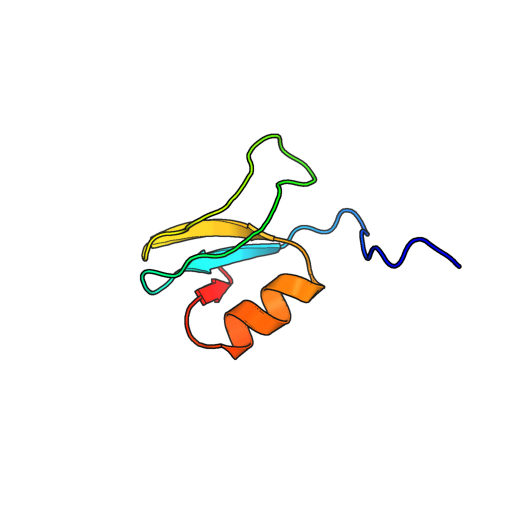-1.907 2.872 1.00 42.45 131 MET A CA 15
ATOM 13769 C C . MET A 1 60 ? 34.600 -1.233 2.571 1.00 13.13 131 MET A C 15
ATOM 13770 O O . MET A 1 60 ? 35.460 -1.124 3.445 1.00 35.42 131 MET A O 15
ATOM 13784 N N . GLN A 1 61 ? 34.766 -0.785 1.332 1.00 42.11 132 GLN A N 15
ATOM 13785 C CA . GLN A 1 61 ? 35.999 -0.123 0.918 1.00 74.24 132 GLN A CA 15
ATOM 13786 C C . GLN A 1 61 ? 36.120 1.254 1.562 1.00 72.04 132 GLN A C 15
ATOM 13787 O O . GLN A 1 61 ? 37.194 1.856 1.566 1.00 72.12 132 GLN A O 15
ATOM 13801 N N . PRO A 1 1 ? 9.683 2.562 14.095 1.00 1.34 72 PRO A N 16
ATOM 13802 C CA . PRO A 1 1 ? 9.552 4.017 13.970 1.00 24.53 72 PRO A CA 16
ATOM 13803 C C . PRO A 1 1 ? 8.108 4.483 14.110 1.00 14.24 72 PRO A C 16
ATOM 13804 O O . PRO A 1 1 ? 7.225 3.704 14.469 1.00 64.23 72 PRO A O 16
ATOM 13815 N N . ASP A 1 2 ? 7.873 5.760 13.825 1.00 23.31 73 ASP A N 16
ATOM 13816 C CA . ASP A 1 2 ? 6.535 6.330 13.917 1.00 52.33 73 ASP A CA 16
ATOM 13817 C C . ASP A 1 2 ? 5.883 6.414 12.540 1.00 45.41 73 ASP A C 16
ATOM 13818 O O . ASP A 1 2 ? 4.658 6.415 12.419 1.00 33.32 73 ASP A O 16
ATOM 13827 N N . THR A 1 3 ? 6.712 6.487 11.503 1.00 51.51 74 THR A N 16
ATOM 13828 C CA . THR A 1 3 ? 6.218 6.576 10.134 1.00 31.34 74 THR A CA 16
ATOM 13829 C C . THR A 1 3 ? 6.281 5.220 9.440 1.00 54.34 74 THR A C 16
ATOM 13830 O O . THR A 1 3 ? 5.379 4.855 8.685 1.00 1.32 74 THR A O 16
ATOM 13841 N N . VAL A 1 4 ? 7.352 4.476 9.699 1.00 34.34 75 VAL A N 16
ATOM 13842 C CA . VAL A 1 4 ? 7.531 3.159 9.100 1.00 64.01 75 VAL A CA 16
ATOM 13843 C C . VAL A 1 4 ? 7.525 3.243 7.577 1.00 41.31 75 VAL A C 16
ATOM 13844 O O . VAL A 1 4 ? 6.683 2.635 6.915 1.00 20.13 75 VAL A O 16
ATOM 13857 N N . ILE A 1 5 ? 8.469 3.999 7.028 1.00 22.12 76 ILE A N 16
ATOM 13858 C CA . ILE A 1 5 ? 8.573 4.161 5.583 1.00 30.03 76 ILE A CA 16
ATOM 13859 C C . ILE A 1 5 ? 10.024 4.356 5.155 1.00 51.15 76 ILE A C 16
ATOM 13860 O O . ILE A 1 5 ? 10.741 5.190 5.711 1.00 35.44 76 ILE A O 16
ATOM 13876 N N . LEU A 1 6 ? 10.451 3.583 4.162 1.00 12.43 77 LEU A N 16
ATOM 13877 C CA . LEU A 1 6 ? 11.816 3.671 3.656 1.00 4.15 77 LEU A CA 16
ATOM 13878 C C . LEU A 1 6 ? 11.826 4.053 2.180 1.00 65.35 77 LEU A C 16
ATOM 13879 O O . LEU A 1 6 ? 11.197 3.392 1.354 1.00 73.05 77 LEU A O 16
ATOM 13895 N N . ASP A 1 7 ? 12.547 5.119 1.855 1.00 42.31 78 ASP A N 16
ATOM 13896 C CA . ASP A 1 7 ? 12.643 5.587 0.476 1.00 21.21 78 ASP A CA 16
ATOM 13897 C C . ASP A 1 7 ? 14.016 6.192 0.201 1.00 31.43 78 ASP A C 16
ATOM 13898 O O . ASP A 1 7 ? 14.126 7.318 -0.285 1.00 32.14 78 ASP A O 16
ATOM 13907 N N . THR A 1 8 ? 15.064 5.436 0.517 1.00 42.01 79 THR A N 16
ATOM 13908 C CA . THR A 1 8 ? 16.430 5.898 0.306 1.00 33.30 79 THR A CA 16
ATOM 13909 C C . THR A 1 8 ? 17.330 4.758 -0.157 1.00 63.03 79 THR A C 16
ATOM 13910 O O . THR A 1 8 ? 17.347 3.684 0.444 1.00 23.24 79 THR A O 16
ATOM 13921 N N . SER A 1 9 ? 18.078 4.998 -1.230 1.00 11.45 80 SER A N 16
ATOM 13922 C CA . SER A 1 9 ? 18.979 3.990 -1.775 1.00 3.12 80 SER A CA 16
ATOM 13923 C C . SER A 1 9 ? 20.421 4.267 -1.357 1.00 50.33 80 SER A C 16
ATOM 13924 O O . SER A 1 9 ? 20.959 3.605 -0.471 1.00 10.31 80 SER A O 16
ATOM 13932 N N . GLU A 1 10 ? 21.039 5.250 -2.005 1.00 13.20 81 GLU A N 16
ATOM 13933 C CA . GLU A 1 10 ? 22.418 5.614 -1.701 1.00 61.23 81 GLU A CA 16
ATOM 13934 C C . GLU A 1 10 ? 23.345 4.412 -1.857 1.00 72.12 81 GLU A C 16
ATOM 13935 O O . GLU A 1 10 ? 23.527 3.629 -0.923 1.00 22.32 81 GLU A O 16
ATOM 13947 N N . LEU A 1 11 ? 23.928 4.271 -3.042 1.00 52.22 82 LEU A N 16
ATOM 13948 C CA . LEU A 1 11 ? 24.836 3.163 -3.322 1.00 14.31 82 LEU A CA 16
ATOM 13949 C C . LEU A 1 11 ? 26.000 3.153 -2.335 1.00 60.44 82 LEU A C 16
ATOM 13950 O O . LEU A 1 11 ? 26.448 4.202 -1.876 1.00 11.43 82 LEU A O 16
ATOM 13966 N N . VAL A 1 12 ? 26.487 1.957 -2.016 1.00 43.43 83 VAL A N 16
ATOM 13967 C CA . VAL A 1 12 ? 27.601 1.808 -1.088 1.00 43.20 83 VAL A CA 16
ATOM 13968 C C . VAL A 1 12 ? 28.710 0.955 -1.693 1.00 43.45 83 VAL A C 16
ATOM 13969 O O . VAL A 1 12 ? 28.451 -0.091 -2.288 1.00 44.23 83 VAL A O 16
ATOM 13982 N N . THR A 1 13 ? 29.951 1.410 -1.538 1.00 32.23 84 THR A N 16
ATOM 13983 C CA . THR A 1 13 ? 31.100 0.690 -2.069 1.00 24.52 84 THR A CA 16
ATOM 13984 C C . THR A 1 13 ? 31.533 -0.427 -1.126 1.00 73.44 84 THR A C 16
ATOM 13985 O O . THR A 1 13 ? 31.837 -0.185 0.042 1.00 43.13 84 THR A O 16
ATOM 13996 N N . VAL A 1 14 ? 31.559 -1.653 -1.641 1.00 10.30 85 VAL A N 16
ATOM 13997 C CA . VAL A 1 14 ? 31.957 -2.808 -0.845 1.00 73.33 85 VAL A CA 16
ATOM 13998 C C . VAL A 1 14 ? 32.744 -3.808 -1.684 1.00 21.45 85 VAL A C 16
ATOM 13999 O O . VAL A 1 14 ? 32.338 -4.164 -2.790 1.00 63.03 85 VAL A O 16
ATOM 14012 N N . VAL A 1 15 ? 33.874 -4.260 -1.149 1.00 60.42 86 VAL A N 16
ATOM 14013 C CA . VAL A 1 15 ? 34.719 -5.222 -1.848 1.00 32.41 86 VAL A CA 16
ATOM 14014 C C . VAL A 1 15 ? 34.700 -6.577 -1.151 1.00 22.42 86 VAL A C 16
ATOM 14015 O O . VAL A 1 15 ? 34.858 -6.664 0.066 1.00 44.20 86 VAL A O 16
ATOM 14028 N N . ALA A 1 16 ? 34.506 -7.635 -1.932 1.00 74.12 87 ALA A N 16
ATOM 14029 C CA . ALA A 1 16 ? 34.467 -8.988 -1.391 1.00 24.15 87 ALA A CA 16
ATOM 14030 C C . ALA A 1 16 ? 35.852 -9.434 -0.932 1.00 32.33 87 ALA A C 16
ATOM 14031 O O . ALA A 1 16 ? 36.864 -9.060 -1.525 1.00 3.25 87 ALA A O 16
ATOM 14038 N N . LEU A 1 17 ? 35.888 -10.236 0.127 1.00 5.24 88 LEU A N 16
ATOM 14039 C CA . LEU A 1 17 ? 37.150 -10.733 0.667 1.00 72.13 88 LEU A CA 16
ATOM 14040 C C . LEU A 1 17 ? 37.391 -12.178 0.242 1.00 65.01 88 LEU A C 16
ATOM 14041 O O . LEU A 1 17 ? 38.527 -12.655 0.241 1.00 11.13 88 LEU A O 16
ATOM 14057 N N . VAL A 1 18 ? 36.317 -12.871 -0.120 1.00 52.32 89 VAL A N 16
ATOM 14058 C CA . VAL A 1 18 ? 36.412 -14.261 -0.550 1.00 42.14 89 VAL A CA 16
ATOM 14059 C C . VAL A 1 18 ? 35.454 -14.547 -1.700 1.00 55.05 89 VAL A C 16
ATOM 14060 O O . VAL A 1 18 ? 34.452 -13.853 -1.877 1.00 35.43 89 VAL A O 16
ATOM 14073 N N . LYS A 1 19 ? 35.766 -15.575 -2.483 1.00 24.03 90 LYS A N 16
ATOM 14074 C CA . LYS A 1 19 ? 34.932 -15.957 -3.617 1.00 11.35 90 LYS A CA 16
ATOM 14075 C C . LYS A 1 19 ? 33.483 -16.152 -3.183 1.00 62.25 90 LYS A C 16
ATOM 14076 O O . LYS A 1 19 ? 33.131 -17.180 -2.601 1.00 3.40 90 LYS A O 16
ATOM 14095 N N . LEU A 1 20 ? 32.644 -15.163 -3.474 1.00 63.02 91 LEU A N 16
ATOM 14096 C CA . LEU A 1 20 ? 31.232 -15.228 -3.116 1.00 41.54 91 LEU A CA 16
ATOM 14097 C C . LEU A 1 20 ? 30.356 -14.730 -4.262 1.00 65.41 91 LEU A C 16
ATOM 14098 O O . LEU A 1 20 ? 30.719 -13.791 -4.972 1.00 5.12 91 LEU A O 16
ATOM 14114 N N . HIS A 1 21 ? 29.201 -15.365 -4.437 1.00 3.23 92 HIS A N 16
ATOM 14115 C CA . HIS A 1 21 ? 28.273 -14.985 -5.496 1.00 0.44 92 HIS A CA 16
ATOM 14116 C C . HIS A 1 21 ? 27.189 -14.056 -4.959 1.00 12.55 92 HIS A C 16
ATOM 14117 O O . HIS A 1 21 ? 26.271 -14.490 -4.262 1.00 3.15 92 HIS A O 16
ATOM 14131 N N . THR A 1 22 ? 27.299 -12.772 -5.287 1.00 44.31 93 THR A N 16
ATOM 14132 C CA . THR A 1 22 ? 26.331 -11.781 -4.837 1.00 51.32 93 THR A CA 16
ATOM 14133 C C . THR A 1 22 ? 25.491 -11.265 -6.000 1.00 40.24 93 THR A C 16
ATOM 14134 O O . THR A 1 22 ? 25.972 -11.161 -7.128 1.00 44.43 93 THR A O 16
ATOM 14145 N N . ASP A 1 23 ? 24.233 -10.943 -5.718 1.00 65.11 94 ASP A N 16
ATOM 14146 C CA . ASP A 1 23 ? 23.327 -10.436 -6.741 1.00 73.25 94 ASP A CA 16
ATOM 14147 C C . ASP A 1 23 ? 23.001 -8.965 -6.499 1.00 30.31 94 ASP A C 16
ATOM 14148 O O . ASP A 1 23 ? 22.033 -8.638 -5.814 1.00 51.00 94 ASP A O 16
ATOM 14157 N N . ALA A 1 24 ? 23.818 -8.083 -7.065 1.00 20.22 95 ALA A N 16
ATOM 14158 C CA . ALA A 1 24 ? 23.616 -6.648 -6.911 1.00 2.31 95 ALA A CA 16
ATOM 14159 C C . ALA A 1 24 ? 23.661 -5.939 -8.260 1.00 63.22 95 ALA A C 16
ATOM 14160 O O . ALA A 1 24 ? 24.705 -5.886 -8.912 1.00 12.04 95 ALA A O 16
ATOM 14167 N N . LEU A 1 25 ? 22.522 -5.397 -8.677 1.00 12.13 96 LEU A N 16
ATOM 14168 C CA . LEU A 1 25 ? 22.430 -4.692 -9.950 1.00 64.21 96 LEU A CA 16
ATOM 14169 C C . LEU A 1 25 ? 22.730 -3.207 -9.774 1.00 33.34 96 LEU A C 16
ATOM 14170 O O . LEU A 1 25 ? 22.069 -2.518 -8.995 1.00 41.51 96 LEU A O 16
ATOM 14186 N N . HIS A 1 26 ? 23.729 -2.719 -10.502 1.00 72.41 97 HIS A N 16
ATOM 14187 C CA . HIS A 1 26 ? 24.114 -1.314 -10.427 1.00 50.44 97 HIS A CA 16
ATOM 14188 C C . HIS A 1 26 ? 22.903 -0.407 -10.625 1.00 71.05 97 HIS A C 16
ATOM 14189 O O . HIS A 1 26 ? 22.171 -0.538 -11.607 1.00 10.14 97 HIS A O 16
ATOM 14203 N N . ALA A 1 27 ? 22.697 0.511 -9.687 1.00 62.35 98 ALA A N 16
ATOM 14204 C CA . ALA A 1 27 ? 21.576 1.439 -9.760 1.00 1.33 98 ALA A CA 16
ATOM 14205 C C . ALA A 1 27 ? 21.983 2.739 -10.448 1.00 34.33 98 ALA A C 16
ATOM 14206 O O . ALA A 1 27 ? 21.272 3.241 -11.320 1.00 24.13 98 ALA A O 16
ATOM 14213 N N . THR A 1 28 ? 23.131 3.279 -10.050 1.00 54.30 99 THR A N 16
ATOM 14214 C CA . THR A 1 28 ? 23.630 4.521 -10.627 1.00 65.41 99 THR A CA 16
ATOM 14215 C C . THR A 1 28 ? 24.359 4.263 -11.941 1.00 63.41 99 THR A C 16
ATOM 14216 O O . THR A 1 28 ? 24.334 5.093 -12.849 1.00 40.53 99 THR A O 16
ATOM 14227 N N . ARG A 1 29 ? 25.006 3.106 -12.035 1.00 63.10 100 ARG A N 16
ATOM 14228 C CA . ARG A 1 29 ? 25.743 2.739 -13.238 1.00 71.43 100 ARG A CA 16
ATOM 14229 C C . ARG A 1 29 ? 25.026 1.625 -13.996 1.00 65.33 100 ARG A C 16
ATOM 14230 O O . ARG A 1 29 ? 23.948 1.183 -13.597 1.00 63.50 100 ARG A O 16
ATOM 14251 N N . ASP A 1 30 ? 25.631 1.176 -15.090 1.00 71.45 101 ASP A N 16
ATOM 14252 C CA . ASP A 1 30 ? 25.051 0.113 -15.903 1.00 4.11 101 ASP A CA 16
ATOM 14253 C C . ASP A 1 30 ? 25.963 -1.111 -15.929 1.00 15.31 101 ASP A C 16
ATOM 14254 O O . ASP A 1 30 ? 26.710 -1.319 -16.883 1.00 52.53 101 ASP A O 16
ATOM 14263 N N . GLU A 1 31 ? 25.894 -1.915 -14.872 1.00 42.12 102 GLU A N 16
ATOM 14264 C CA . GLU A 1 31 ? 26.715 -3.116 -14.773 1.00 62.53 102 GLU A CA 16
ATOM 14265 C C . GLU A 1 31 ? 26.199 -4.038 -13.671 1.00 45.33 102 GLU A C 16
ATOM 14266 O O . GLU A 1 31 ? 26.404 -3.798 -12.481 1.00 43.13 102 GLU A O 16
ATOM 14278 N N . PRO A 1 32 ? 25.514 -5.118 -14.076 1.00 4.51 103 PRO A N 16
ATOM 14279 C CA . PRO A 1 32 ? 24.955 -6.097 -13.140 1.00 1.15 103 PRO A CA 16
ATOM 14280 C C . PRO A 1 32 ? 26.037 -6.921 -12.449 1.00 53.21 103 PRO A C 16
ATOM 14281 O O . PRO A 1 32 ? 27.135 -7.091 -12.978 1.00 63.34 103 PRO A O 16
ATOM 14292 N N . VAL A 1 33 ? 25.719 -7.430 -11.263 1.00 23.22 104 VAL A N 16
ATOM 14293 C CA . VAL A 1 33 ? 26.663 -8.238 -10.500 1.00 1.33 104 VAL A CA 16
ATOM 14294 C C . VAL A 1 33 ? 26.044 -9.570 -10.094 1.00 35.43 104 VAL A C 16
ATOM 14295 O O . VAL A 1 33 ? 25.030 -9.607 -9.397 1.00 34.22 104 VAL A O 16
ATOM 14308 N N . ALA A 1 34 ? 26.660 -10.662 -10.533 1.00 2.12 105 ALA A N 16
ATOM 14309 C CA . ALA A 1 34 ? 26.171 -11.997 -10.212 1.00 73.41 105 ALA A CA 16
ATOM 14310 C C . ALA A 1 34 ? 27.196 -12.776 -9.394 1.00 34.42 105 ALA A C 16
ATOM 14311 O O . ALA A 1 34 ? 26.851 -13.730 -8.696 1.00 1.21 105 ALA A O 16
ATOM 14318 N N . PHE A 1 35 ? 28.455 -12.364 -9.484 1.00 42.32 106 PHE A N 16
ATOM 14319 C CA . PHE A 1 35 ? 29.531 -13.024 -8.754 1.00 74.21 106 PHE A CA 16
ATOM 14320 C C . PHE A 1 35 ? 30.729 -12.094 -8.591 1.00 1.30 106 PHE A C 16
ATOM 14321 O O . PHE A 1 35 ? 31.201 -11.495 -9.559 1.00 31.54 106 PHE A O 16
ATOM 14338 N N . VAL A 1 36 ? 31.216 -11.976 -7.360 1.00 0.11 107 VAL A N 16
ATOM 14339 C CA . VAL A 1 36 ? 32.360 -11.119 -7.070 1.00 52.20 107 VAL A CA 16
ATOM 14340 C C . VAL A 1 36 ? 33.560 -11.941 -6.611 1.00 12.51 107 VAL A C 16
ATOM 14341 O O . VAL A 1 36 ? 33.410 -13.068 -6.138 1.00 54.25 107 VAL A O 16
ATOM 14354 N N . LEU A 1 37 ? 34.750 -11.369 -6.754 1.00 22.03 108 LEU A N 16
ATOM 14355 C CA . LEU A 1 37 ? 35.977 -12.047 -6.354 1.00 24.12 108 LEU A CA 16
ATOM 14356 C C . LEU A 1 37 ? 36.634 -11.336 -5.176 1.00 23.32 108 LEU A C 16
ATOM 14357 O O . LEU A 1 37 ? 36.339 -10.180 -4.874 1.00 1.30 108 LEU A O 16
ATOM 14373 N N . PRO A 1 38 ? 37.549 -12.041 -4.493 1.00 73.32 109 PRO A N 16
ATOM 14374 C CA . PRO A 1 38 ? 38.269 -11.496 -3.339 1.00 52.11 109 PRO A CA 16
ATOM 14375 C C . PRO A 1 38 ? 39.261 -10.408 -3.735 1.00 52.11 109 PRO A C 16
ATOM 14376 O O . PRO A 1 38 ? 40.441 -10.679 -3.949 1.00 42.24 109 PRO A O 16
ATOM 14387 N N . GLY A 1 39 ? 38.772 -9.175 -3.830 1.00 45.11 110 GLY A N 16
ATOM 14388 C CA . GLY A 1 39 ? 39.630 -8.064 -4.201 1.00 22.25 110 GLY A CA 16
ATOM 14389 C C . GLY A 1 39 ? 38.935 -7.075 -5.115 1.00 45.20 110 GLY A C 16
ATOM 14390 O O . GLY A 1 39 ? 39.488 -6.024 -5.441 1.00 0.51 110 GLY A O 16
ATOM 14394 N N . THR A 1 40 ? 37.720 -7.412 -5.535 1.00 34.24 111 THR A N 16
ATOM 14395 C CA . THR A 1 40 ? 36.949 -6.547 -6.420 1.00 24.02 111 THR A CA 16
ATOM 14396 C C . THR A 1 40 ? 35.953 -5.704 -5.634 1.00 35.12 111 THR A C 16
ATOM 14397 O O . THR A 1 40 ? 35.252 -6.210 -4.758 1.00 33.55 111 THR A O 16
ATOM 14408 N N . ALA A 1 41 ? 35.892 -4.415 -5.954 1.00 30.23 112 ALA A N 16
ATOM 14409 C CA . ALA A 1 41 ? 34.978 -3.502 -5.279 1.00 75.43 112 ALA A CA 16
ATOM 14410 C C . ALA A 1 41 ? 33.690 -3.326 -6.077 1.00 43.22 112 ALA A C 16
ATOM 14411 O O . ALA A 1 41 ? 33.707 -2.809 -7.194 1.00 53.44 112 ALA A O 16
ATOM 14418 N N . PHE A 1 42 ? 32.577 -3.760 -5.497 1.00 55.32 113 PHE A N 16
ATOM 14419 C CA . PHE A 1 42 ? 31.280 -3.650 -6.155 1.00 33.02 113 PHE A CA 16
ATOM 14420 C C . PHE A 1 42 ? 30.321 -2.795 -5.331 1.00 20.05 113 PHE A C 16
ATOM 14421 O O . PHE A 1 42 ? 30.240 -2.936 -4.110 1.00 44.51 113 PHE A O 16
ATOM 14438 N N . ARG A 1 43 ? 29.598 -1.909 -6.006 1.00 41.34 114 ARG A N 16
ATOM 14439 C CA . ARG A 1 43 ? 28.647 -1.029 -5.338 1.00 11.10 114 ARG A CA 16
ATOM 14440 C C . ARG A 1 43 ? 27.290 -1.711 -5.187 1.00 2.10 114 ARG A C 16
ATOM 14441 O O . ARG A 1 43 ? 26.760 -2.280 -6.142 1.00 15.34 114 ARG A O 16
ATOM 14462 N N . VAL A 1 44 ? 26.733 -1.649 -3.982 1.00 1.21 115 VAL A N 16
ATOM 14463 C CA . VAL A 1 44 ? 25.438 -2.259 -3.706 1.00 43.22 115 VAL A CA 16
ATOM 14464 C C . VAL A 1 44 ? 24.521 -1.290 -2.968 1.00 74.31 115 VAL A C 16
ATOM 14465 O O . VAL A 1 44 ? 24.931 -0.190 -2.599 1.00 54.24 115 VAL A O 16
ATOM 14478 N N . SER A 1 45 ? 23.276 -1.709 -2.755 1.00 44.53 116 SER A N 16
ATOM 14479 C CA . SER A 1 45 ? 22.299 -0.876 -2.063 1.00 63.33 116 SER A CA 16
ATOM 14480 C C . SER A 1 45 ? 22.622 -0.782 -0.575 1.00 63.24 116 SER A C 16
ATOM 14481 O O . SER A 1 45 ? 23.157 -1.719 0.016 1.00 5.20 116 SER A O 16
ATOM 14489 N N . ALA A 1 46 ? 22.292 0.357 0.024 1.00 51.45 117 ALA A N 16
ATOM 14490 C CA . ALA A 1 46 ? 22.545 0.576 1.443 1.00 23.23 117 ALA A CA 16
ATOM 14491 C C . ALA A 1 46 ? 22.010 -0.582 2.280 1.00 25.23 117 ALA A C 16
ATOM 14492 O O . ALA A 1 46 ? 22.607 -0.959 3.288 1.00 0.00 117 ALA A O 16
ATOM 14499 N N . GLY A 1 47 ? 20.882 -1.143 1.856 1.00 41.44 118 GLY A N 16
ATOM 14500 C CA . GLY A 1 47 ? 20.286 -2.250 2.578 1.00 24.31 118 GLY A CA 16
ATOM 14501 C C . GLY A 1 47 ? 20.954 -3.574 2.262 1.00 12.02 118 GLY A C 16
ATOM 14502 O O . GLY A 1 47 ? 20.948 -4.493 3.082 1.00 44.51 118 GLY A O 16
ATOM 14506 N N . VAL A 1 48 ? 21.531 -3.675 1.069 1.00 44.34 119 VAL A N 16
ATOM 14507 C CA . VAL A 1 48 ? 22.205 -4.896 0.645 1.00 31.04 119 VAL A CA 16
ATOM 14508 C C . VAL A 1 48 ? 23.532 -5.072 1.376 1.00 62.24 119 VAL A C 16
ATOM 14509 O O . VAL A 1 48 ? 23.819 -6.142 1.913 1.00 73.22 119 VAL A O 16
ATOM 14522 N N . ALA A 1 49 ? 24.337 -4.015 1.392 1.00 64.35 120 ALA A N 16
ATOM 14523 C CA . ALA A 1 49 ? 25.633 -4.053 2.059 1.00 55.11 120 ALA A CA 16
ATOM 14524 C C . ALA A 1 49 ? 25.498 -4.549 3.495 1.00 72.03 120 ALA A C 16
ATOM 14525 O O . ALA A 1 49 ? 26.350 -5.286 3.990 1.00 10.51 120 ALA A O 16
ATOM 14532 N N . ALA A 1 50 ? 24.421 -4.139 4.158 1.00 33.13 121 ALA A N 16
ATOM 14533 C CA . ALA A 1 50 ? 24.174 -4.543 5.536 1.00 2.55 121 ALA A CA 16
ATOM 14534 C C . ALA A 1 50 ? 24.273 -6.056 5.691 1.00 21.22 121 ALA A C 16
ATOM 14535 O O . ALA A 1 50 ? 24.838 -6.553 6.665 1.00 33.41 121 ALA A O 16
ATOM 14542 N N . GLU A 1 51 ? 23.719 -6.783 4.725 1.00 44.01 122 GLU A N 16
ATOM 14543 C CA . GLU A 1 51 ? 23.745 -8.240 4.756 1.00 23.34 122 GLU A CA 16
ATOM 14544 C C . GLU A 1 51 ? 25.124 -8.769 4.372 1.00 54.40 122 GLU A C 16
ATOM 14545 O O . GLU A 1 51 ? 25.647 -9.686 5.005 1.00 44.01 122 GLU A O 16
ATOM 14557 N N . MET A 1 52 ? 25.706 -8.184 3.330 1.00 61.00 123 MET A N 16
ATOM 14558 C CA . MET A 1 52 ? 27.024 -8.595 2.861 1.00 44.52 123 MET A CA 16
ATOM 14559 C C . MET A 1 52 ? 28.035 -8.585 4.004 1.00 72.03 123 MET A C 16
ATOM 14560 O O . MET A 1 52 ? 28.701 -9.588 4.266 1.00 55.23 123 MET A O 16
ATOM 14574 N N . THR A 1 53 ? 28.146 -7.446 4.680 1.00 62.31 124 THR A N 16
ATOM 14575 C CA . THR A 1 53 ? 29.077 -7.307 5.793 1.00 52.21 124 THR A CA 16
ATOM 14576 C C . THR A 1 53 ? 28.675 -8.199 6.961 1.00 22.41 124 THR A C 16
ATOM 14577 O O . THR A 1 53 ? 29.524 -8.649 7.731 1.00 65.24 124 THR A O 16
ATOM 14588 N N . GLU A 1 54 ? 27.376 -8.454 7.087 1.00 63.32 125 GLU A N 16
ATOM 14589 C CA . GLU A 1 54 ? 26.865 -9.294 8.162 1.00 34.43 125 GLU A CA 16
ATOM 14590 C C . GLU A 1 54 ? 27.227 -10.759 7.929 1.00 42.40 125 GLU A C 16
ATOM 14591 O O . GLU A 1 54 ? 27.283 -11.552 8.869 1.00 65.41 125 GLU A O 16
ATOM 14603 N N . ARG A 1 55 ? 27.472 -11.107 6.671 1.00 62.22 126 ARG A N 16
ATOM 14604 C CA . ARG A 1 55 ? 27.828 -12.476 6.313 1.00 51.40 126 ARG A CA 16
ATOM 14605 C C . ARG A 1 55 ? 29.283 -12.770 6.668 1.00 12.33 126 ARG A C 16
ATOM 14606 O O . ARG A 1 55 ? 29.639 -13.905 6.980 1.00 35.42 126 ARG A O 16
ATOM 14627 N N . GLY A 1 56 ? 30.120 -11.738 6.619 1.00 72.04 127 GLY A N 16
ATOM 14628 C CA . GLY A 1 56 ? 31.525 -11.907 6.938 1.00 52.42 127 GLY A CA 16
ATOM 14629 C C . GLY A 1 56 ? 32.340 -12.360 5.742 1.00 13.24 127 GLY A C 16
ATOM 14630 O O . GLY A 1 56 ? 33.401 -12.967 5.899 1.00 40.33 127 GLY A O 16
ATOM 14634 N N . LEU A 1 57 ? 31.845 -12.067 4.545 1.00 74.43 128 LEU A N 16
ATOM 14635 C CA . LEU A 1 57 ? 32.533 -12.451 3.317 1.00 24.33 128 LEU A CA 16
ATOM 14636 C C . LEU A 1 57 ? 33.012 -11.220 2.554 1.00 23.43 128 LEU A C 16
ATOM 14637 O O . LEU A 1 57 ? 33.971 -11.289 1.787 1.00 12.53 128 LEU A O 16
ATOM 14653 N N . ALA A 1 58 ? 32.338 -10.096 2.773 1.00 2.33 129 ALA A N 16
ATOM 14654 C CA . ALA A 1 58 ? 32.698 -8.849 2.110 1.00 50.13 129 ALA A CA 16
ATOM 14655 C C . ALA A 1 58 ? 32.791 -7.702 3.110 1.00 5.12 129 ALA A C 16
ATOM 14656 O O . ALA A 1 58 ? 32.131 -7.716 4.149 1.00 13.04 129 ALA A O 16
ATOM 14663 N N . ARG A 1 59 ? 33.617 -6.710 2.792 1.00 42.01 130 ARG A N 16
ATOM 14664 C CA . ARG A 1 59 ? 33.798 -5.557 3.664 1.00 50.54 130 ARG A CA 16
ATOM 14665 C C . ARG A 1 59 ? 33.761 -4.258 2.863 1.00 4.24 130 ARG A C 16
ATOM 14666 O O . ARG A 1 59 ? 34.216 -4.209 1.721 1.00 44.04 130 ARG A O 16
ATOM 14687 N N . MET A 1 60 ? 33.217 -3.210 3.471 1.00 12.23 131 MET A N 16
ATOM 14688 C CA . MET A 1 60 ? 33.122 -1.910 2.814 1.00 34.43 131 MET A CA 16
ATOM 14689 C C . MET A 1 60 ? 34.505 -1.392 2.433 1.00 13.52 131 MET A C 16
ATOM 14690 O O . MET A 1 60 ? 35.422 -1.386 3.254 1.00 2.33 131 MET A O 16
ATOM 14704 N N . GLN A 1 61 ? 34.647 -0.957 1.186 1.00 74.14 132 GLN A N 16
ATOM 14705 C CA . GLN A 1 61 ? 35.918 -0.437 0.698 1.00 73.23 132 GLN A CA 16
ATOM 14706 C C . GLN A 1 61 ? 36.413 0.705 1.578 1.00 3.52 132 GLN A C 16
ATOM 14707 O O . GLN A 1 61 ? 37.339 0.535 2.373 1.00 52.33 132 GLN A O 16
ATOM 14721 N N . PRO A 1 1 ? 10.497 -9.598 10.465 1.00 33.21 72 PRO A N 17
ATOM 14722 C CA . PRO A 1 1 ? 10.686 -8.148 10.374 1.00 55.32 72 PRO A CA 17
ATOM 14723 C C . PRO A 1 1 ? 10.516 -7.455 11.721 1.00 53.40 72 PRO A C 17
ATOM 14724 O O . PRO A 1 1 ? 10.385 -8.109 12.755 1.00 32.41 72 PRO A O 17
ATOM 14735 N N . ASP A 1 2 ? 10.520 -6.126 11.702 1.00 22.03 73 ASP A N 17
ATOM 14736 C CA . ASP A 1 2 ? 10.365 -5.343 12.924 1.00 63.44 73 ASP A CA 17
ATOM 14737 C C . ASP A 1 2 ? 9.932 -3.916 12.603 1.00 64.33 73 ASP A C 17
ATOM 14738 O O . ASP A 1 2 ? 9.057 -3.357 13.265 1.00 41.32 73 ASP A O 17
ATOM 14747 N N . THR A 1 3 ? 10.551 -3.331 11.582 1.00 11.33 74 THR A N 17
ATOM 14748 C CA . THR A 1 3 ? 10.232 -1.968 11.175 1.00 3.31 74 THR A CA 17
ATOM 14749 C C . THR A 1 3 ? 9.594 -1.943 9.791 1.00 14.42 74 THR A C 17
ATOM 14750 O O . THR A 1 3 ? 8.518 -1.374 9.603 1.00 62.00 74 THR A O 17
ATOM 14761 N N . VAL A 1 4 ? 10.262 -2.564 8.824 1.00 22.13 75 VAL A N 17
ATOM 14762 C CA . VAL A 1 4 ? 9.759 -2.615 7.458 1.00 52.02 75 VAL A CA 17
ATOM 14763 C C . VAL A 1 4 ? 9.577 -1.213 6.886 1.00 13.35 75 VAL A C 17
ATOM 14764 O O . VAL A 1 4 ? 8.536 -0.897 6.309 1.00 62.41 75 VAL A O 17
ATOM 14777 N N . ILE A 1 5 ? 10.596 -0.376 7.052 1.00 73.10 76 ILE A N 17
ATOM 14778 C CA . ILE A 1 5 ? 10.549 0.992 6.552 1.00 44.14 76 ILE A CA 17
ATOM 14779 C C . ILE A 1 5 ? 11.774 1.307 5.699 1.00 53.43 76 ILE A C 17
ATOM 14780 O O . ILE A 1 5 ? 12.857 1.572 6.222 1.00 33.04 76 ILE A O 17
ATOM 14796 N N . LEU A 1 6 ? 11.594 1.281 4.383 1.00 5.43 77 LEU A N 17
ATOM 14797 C CA . LEU A 1 6 ? 12.685 1.567 3.457 1.00 73.32 77 LEU A CA 17
ATOM 14798 C C . LEU A 1 6 ? 12.216 2.481 2.329 1.00 20.03 77 LEU A C 17
ATOM 14799 O O . LEU A 1 6 ? 11.329 2.122 1.554 1.00 1.45 77 LEU A O 17
ATOM 14815 N N . ASP A 1 7 ? 12.818 3.662 2.243 1.00 13.25 78 ASP A N 17
ATOM 14816 C CA . ASP A 1 7 ? 12.465 4.626 1.208 1.00 51.22 78 ASP A CA 17
ATOM 14817 C C . ASP A 1 7 ? 13.707 5.338 0.681 1.00 23.24 78 ASP A C 17
ATOM 14818 O O . ASP A 1 7 ? 13.631 6.465 0.193 1.00 51.31 78 ASP A O 17
ATOM 14827 N N . THR A 1 8 ? 14.853 4.670 0.783 1.00 2.31 79 THR A N 17
ATOM 14828 C CA . THR A 1 8 ? 16.113 5.238 0.320 1.00 54.42 79 THR A CA 17
ATOM 14829 C C . THR A 1 8 ? 17.026 4.159 -0.248 1.00 3.15 79 THR A C 17
ATOM 14830 O O . THR A 1 8 ? 16.881 2.978 0.070 1.00 2.41 79 THR A O 17
ATOM 14841 N N . SER A 1 9 ? 17.970 4.571 -1.090 1.00 14.32 80 SER A N 17
ATOM 14842 C CA . SER A 1 9 ? 18.906 3.637 -1.704 1.00 0.14 80 SER A CA 17
ATOM 14843 C C . SER A 1 9 ? 20.343 3.982 -1.325 1.00 62.32 80 SER A C 17
ATOM 14844 O O . SER A 1 9 ? 20.947 3.327 -0.476 1.00 72.04 80 SER A O 17
ATOM 14852 N N . GLU A 1 10 ? 20.885 5.016 -1.962 1.00 63.23 81 GLU A N 17
ATOM 14853 C CA . GLU A 1 10 ? 22.252 5.447 -1.694 1.00 14.42 81 GLU A CA 17
ATOM 14854 C C . GLU A 1 10 ? 23.229 4.285 -1.848 1.00 32.13 81 GLU A C 17
ATOM 14855 O O . GLU A 1 10 ? 23.496 3.554 -0.893 1.00 24.20 81 GLU A O 17
ATOM 14867 N N . LEU A 1 11 ? 23.759 4.122 -3.054 1.00 23.02 82 LEU A N 17
ATOM 14868 C CA . LEU A 1 11 ? 24.708 3.049 -3.335 1.00 35.05 82 LEU A CA 17
ATOM 14869 C C . LEU A 1 11 ? 25.842 3.044 -2.314 1.00 2.11 82 LEU A C 17
ATOM 14870 O O . LEU A 1 11 ? 26.207 4.088 -1.773 1.00 25.43 82 LEU A O 17
ATOM 14886 N N . VAL A 1 12 ? 26.397 1.863 -2.059 1.00 12.41 83 VAL A N 17
ATOM 14887 C CA . VAL A 1 12 ? 27.492 1.724 -1.106 1.00 70.35 83 VAL A CA 17
ATOM 14888 C C . VAL A 1 12 ? 28.624 0.886 -1.690 1.00 62.23 83 VAL A C 17
ATOM 14889 O O . VAL A 1 12 ? 28.389 -0.160 -2.296 1.00 33.40 83 VAL A O 17
ATOM 14902 N N . THR A 1 13 ? 29.855 1.353 -1.506 1.00 32.01 84 THR A N 17
ATOM 14903 C CA . THR A 1 13 ? 31.024 0.648 -2.014 1.00 64.24 84 THR A CA 17
ATOM 14904 C C . THR A 1 13 ? 31.433 -0.484 -1.079 1.00 74.53 84 THR A C 17
ATOM 14905 O O . THR A 1 13 ? 31.657 -0.270 0.112 1.00 31.30 84 THR A O 17
ATOM 14916 N N . VAL A 1 14 ? 31.530 -1.692 -1.627 1.00 74.22 85 VAL A N 17
ATOM 14917 C CA . VAL A 1 14 ? 31.913 -2.860 -0.842 1.00 2.31 85 VAL A CA 17
ATOM 14918 C C . VAL A 1 14 ? 32.704 -3.853 -1.686 1.00 42.31 85 VAL A C 17
ATOM 14919 O O . VAL A 1 14 ? 32.297 -4.207 -2.793 1.00 4.22 85 VAL A O 17
ATOM 14932 N N . VAL A 1 15 ? 33.837 -4.301 -1.155 1.00 21.05 86 VAL A N 17
ATOM 14933 C CA . VAL A 1 15 ? 34.686 -5.256 -1.858 1.00 14.12 86 VAL A CA 17
ATOM 14934 C C . VAL A 1 15 ? 34.650 -6.623 -1.184 1.00 1.13 86 VAL A C 17
ATOM 14935 O O . VAL A 1 15 ? 34.801 -6.731 0.032 1.00 25.41 86 VAL A O 17
ATOM 14948 N N . ALA A 1 16 ? 34.448 -7.666 -1.984 1.00 13.13 87 ALA A N 17
ATOM 14949 C CA . ALA A 1 16 ? 34.395 -9.027 -1.465 1.00 34.11 87 ALA A CA 17
ATOM 14950 C C . ALA A 1 16 ? 35.768 -9.485 -0.984 1.00 72.12 87 ALA A C 17
ATOM 14951 O O . ALA A 1 16 ? 36.790 -9.163 -1.592 1.00 34.50 87 ALA A O 17
ATOM 14958 N N . LEU A 1 17 ? 35.785 -10.238 0.111 1.00 51.52 88 LEU A N 17
ATOM 14959 C CA . LEU A 1 17 ? 37.033 -10.740 0.673 1.00 23.34 88 LEU A CA 17
ATOM 14960 C C . LEU A 1 17 ? 37.266 -12.193 0.272 1.00 32.33 88 LEU A C 17
ATOM 14961 O O . LEU A 1 17 ? 38.396 -12.681 0.292 1.00 52.01 88 LEU A O 17
ATOM 14977 N N . VAL A 1 18 ? 36.189 -12.880 -0.096 1.00 12.04 89 VAL A N 17
ATOM 14978 C CA . VAL A 1 18 ? 36.275 -14.277 -0.505 1.00 45.21 89 VAL A CA 17
ATOM 14979 C C . VAL A 1 18 ? 35.332 -14.568 -1.667 1.00 3.54 89 VAL A C 17
ATOM 14980 O O . VAL A 1 18 ? 34.340 -13.868 -1.866 1.00 54.41 89 VAL A O 17
ATOM 14993 N N . LYS A 1 19 ? 35.649 -15.606 -2.433 1.00 30.22 90 LYS A N 17
ATOM 14994 C CA . LYS A 1 19 ? 34.829 -15.993 -3.575 1.00 43.03 90 LYS A CA 17
ATOM 14995 C C . LYS A 1 19 ? 33.372 -16.175 -3.163 1.00 2.21 90 LYS A C 17
ATOM 14996 O O . LYS A 1 19 ? 33.006 -17.192 -2.572 1.00 23.31 90 LYS A O 17
ATOM 15015 N N . LEU A 1 20 ? 32.545 -15.185 -3.478 1.00 70.24 91 LEU A N 17
ATOM 15016 C CA . LEU A 1 20 ? 31.127 -15.236 -3.142 1.00 33.41 91 LEU A CA 17
ATOM 15017 C C . LEU A 1 20 ? 30.274 -14.727 -4.300 1.00 32.40 91 LEU A C 17
ATOM 15018 O O . LEU A 1 20 ? 30.653 -13.788 -4.999 1.00 2.23 91 LEU A O 17
ATOM 15034 N N . HIS A 1 21 ? 29.117 -15.353 -4.496 1.00 14.12 92 HIS A N 17
ATOM 15035 C CA . HIS A 1 21 ? 28.208 -14.961 -5.567 1.00 71.20 92 HIS A CA 17
ATOM 15036 C C . HIS A 1 21 ? 27.115 -14.036 -5.042 1.00 15.23 92 HIS A C 17
ATOM 15037 O O . HIS A 1 21 ? 26.183 -14.477 -4.367 1.00 72.12 92 HIS A O 17
ATOM 15051 N N . THR A 1 22 ? 27.236 -12.749 -5.352 1.00 32.12 93 THR A N 17
ATOM 15052 C CA . THR A 1 22 ? 26.260 -11.761 -4.909 1.00 54.31 93 THR A CA 17
ATOM 15053 C C . THR A 1 22 ? 25.427 -11.249 -6.078 1.00 52.04 93 THR A C 17
ATOM 15054 O O . THR A 1 22 ? 25.917 -11.140 -7.202 1.00 44.41 93 THR A O 17
ATOM 15065 N N . ASP A 1 23 ? 24.164 -10.935 -5.807 1.00 64.25 94 ASP A N 17
ATOM 15066 C CA . ASP A 1 23 ? 23.263 -10.432 -6.837 1.00 22.41 94 ASP A CA 17
ATOM 15067 C C . ASP A 1 23 ? 22.951 -8.956 -6.612 1.00 35.41 94 ASP A C 17
ATOM 15068 O O . ASP A 1 23 ? 21.984 -8.613 -5.931 1.00 72.22 94 ASP A O 17
ATOM 15077 N N . ALA A 1 24 ? 23.774 -8.087 -7.187 1.00 65.13 95 ALA A N 17
ATOM 15078 C CA . ALA A 1 24 ? 23.585 -6.649 -7.050 1.00 44.24 95 ALA A CA 17
ATOM 15079 C C . ALA A 1 24 ? 23.627 -5.957 -8.409 1.00 20.21 95 ALA A C 17
ATOM 15080 O O . ALA A 1 24 ? 24.613 -6.059 -9.139 1.00 2.22 95 ALA A O 17
ATOM 15087 N N . LEU A 1 25 ? 22.550 -5.255 -8.743 1.00 15.24 96 LEU A N 17
ATOM 15088 C CA . LEU A 1 25 ? 22.463 -4.547 -10.016 1.00 0.34 96 LEU A CA 17
ATOM 15089 C C . LEU A 1 25 ? 22.791 -3.067 -9.839 1.00 61.31 96 LEU A C 17
ATOM 15090 O O . LEU A 1 25 ? 22.147 -2.366 -9.058 1.00 31.44 96 LEU A O 17
ATOM 15106 N N . HIS A 1 26 ? 23.795 -2.597 -10.571 1.00 62.31 97 HIS A N 17
ATOM 15107 C CA . HIS A 1 26 ? 24.207 -1.200 -10.498 1.00 71.21 97 HIS A CA 17
ATOM 15108 C C . HIS A 1 26 ? 23.015 -0.270 -10.708 1.00 61.21 97 HIS A C 17
ATOM 15109 O O . HIS A 1 26 ? 22.313 -0.363 -11.714 1.00 23.52 97 HIS A O 17
ATOM 15123 N N . ALA A 1 27 ? 22.792 0.623 -9.750 1.00 42.24 98 ALA A N 17
ATOM 15124 C CA . ALA A 1 27 ? 21.686 1.569 -9.831 1.00 1.42 98 ALA A CA 17
ATOM 15125 C C . ALA A 1 27 ? 22.119 2.863 -10.513 1.00 12.05 98 ALA A C 17
ATOM 15126 O O . ALA A 1 27 ? 21.425 3.376 -11.391 1.00 44.50 98 ALA A O 17
ATOM 15133 N N . THR A 1 28 ? 23.272 3.386 -10.104 1.00 54.22 99 THR A N 17
ATOM 15134 C CA . THR A 1 28 ? 23.795 4.621 -10.675 1.00 24.35 99 THR A CA 17
ATOM 15135 C C . THR A 1 28 ? 24.517 4.354 -11.990 1.00 42.34 99 THR A C 17
ATOM 15136 O O . THR A 1 28 ? 24.522 5.198 -12.888 1.00 32.11 99 THR A O 17
ATOM 15147 N N . ARG A 1 29 ? 25.126 3.178 -12.099 1.00 55.22 100 ARG A N 17
ATOM 15148 C CA . ARG A 1 29 ? 25.851 2.802 -13.307 1.00 60.41 100 ARG A CA 17
ATOM 15149 C C . ARG A 1 29 ? 25.121 1.690 -14.055 1.00 51.11 100 ARG A C 17
ATOM 15150 O O . ARG A 1 29 ? 24.040 1.262 -13.651 1.00 13.11 100 ARG A O 17
ATOM 15171 N N . ASP A 1 30 ? 25.721 1.227 -15.146 1.00 72.23 101 ASP A N 17
ATOM 15172 C CA . ASP A 1 30 ? 25.129 0.164 -15.951 1.00 73.00 101 ASP A CA 17
ATOM 15173 C C . ASP A 1 30 ? 26.029 -1.067 -15.973 1.00 12.03 101 ASP A C 17
ATOM 15174 O O . ASP A 1 30 ? 26.773 -1.286 -16.927 1.00 72.11 101 ASP A O 17
ATOM 15183 N N . GLU A 1 31 ? 25.956 -1.866 -14.912 1.00 54.15 102 GLU A N 17
ATOM 15184 C CA . GLU A 1 31 ? 26.766 -3.073 -14.810 1.00 32.45 102 GLU A CA 17
ATOM 15185 C C . GLU A 1 31 ? 26.244 -3.987 -13.703 1.00 54.35 102 GLU A C 17
ATOM 15186 O O . GLU A 1 31 ? 26.453 -3.745 -12.514 1.00 62.01 102 GLU A O 17
ATOM 15198 N N . PRO A 1 32 ? 25.547 -5.060 -14.103 1.00 71.33 103 PRO A N 17
ATOM 15199 C CA . PRO A 1 32 ? 24.980 -6.032 -13.162 1.00 52.31 103 PRO A CA 17
ATOM 15200 C C . PRO A 1 32 ? 26.054 -6.864 -12.471 1.00 12.42 103 PRO A C 17
ATOM 15201 O O . PRO A 1 32 ? 27.149 -7.049 -13.003 1.00 74.45 103 PRO A O 17
ATOM 15212 N N . VAL A 1 33 ? 25.735 -7.364 -11.281 1.00 50.21 104 VAL A N 17
ATOM 15213 C CA . VAL A 1 33 ? 26.672 -8.178 -10.518 1.00 31.43 104 VAL A CA 17
ATOM 15214 C C . VAL A 1 33 ? 26.043 -9.507 -10.113 1.00 60.23 104 VAL A C 17
ATOM 15215 O O . VAL A 1 33 ? 25.047 -9.541 -9.392 1.00 41.25 104 VAL A O 17
ATOM 15228 N N . ALA A 1 34 ? 26.633 -10.601 -10.584 1.00 63.23 105 ALA A N 17
ATOM 15229 C CA . ALA A 1 34 ? 26.132 -11.934 -10.270 1.00 60.01 105 ALA A CA 17
ATOM 15230 C C . ALA A 1 34 ? 27.148 -12.723 -9.452 1.00 32.21 105 ALA A C 17
ATOM 15231 O O . ALA A 1 34 ? 26.795 -13.676 -8.756 1.00 30.11 105 ALA A O 17
ATOM 15238 N N . PHE A 1 35 ? 28.412 -12.323 -9.540 1.00 2.41 106 PHE A N 17
ATOM 15239 C CA . PHE A 1 35 ? 29.480 -12.994 -8.809 1.00 41.12 106 PHE A CA 17
ATOM 15240 C C . PHE A 1 35 ? 30.692 -12.080 -8.654 1.00 3.21 106 PHE A C 17
ATOM 15241 O O . PHE A 1 35 ? 31.175 -11.500 -9.628 1.00 33.01 106 PHE A O 17
ATOM 15258 N N . VAL A 1 36 ? 31.178 -11.954 -7.424 1.00 14.23 107 VAL A N 17
ATOM 15259 C CA . VAL A 1 36 ? 32.333 -11.111 -7.140 1.00 35.22 107 VAL A CA 17
ATOM 15260 C C . VAL A 1 36 ? 33.516 -11.944 -6.657 1.00 40.21 107 VAL A C 17
ATOM 15261 O O . VAL A 1 36 ? 33.345 -13.068 -6.184 1.00 4.53 107 VAL A O 17
ATOM 15274 N N . LEU A 1 37 ? 34.714 -11.384 -6.779 1.00 31.32 108 LEU A N 17
ATOM 15275 C CA . LEU A 1 37 ? 35.927 -12.074 -6.354 1.00 23.24 108 LEU A CA 17
ATOM 15276 C C . LEU A 1 37 ? 36.571 -11.364 -5.167 1.00 71.34 108 LEU A C 17
ATOM 15277 O O . LEU A 1 37 ? 36.284 -10.202 -4.877 1.00 72.41 108 LEU A O 17
ATOM 15293 N N . PRO A 1 38 ? 37.464 -12.077 -4.464 1.00 43.53 109 PRO A N 17
ATOM 15294 C CA . PRO A 1 38 ? 38.169 -11.533 -3.300 1.00 22.52 109 PRO A CA 17
ATOM 15295 C C . PRO A 1 38 ? 39.181 -10.459 -3.684 1.00 35.02 109 PRO A C 17
ATOM 15296 O O . PRO A 1 38 ? 40.364 -10.743 -3.868 1.00 33.40 109 PRO A O 17
ATOM 15307 N N . GLY A 1 39 ? 38.708 -9.222 -3.802 1.00 12.22 110 GLY A N 17
ATOM 15308 C CA . GLY A 1 39 ? 39.585 -8.123 -4.163 1.00 21.24 110 GLY A CA 17
ATOM 15309 C C . GLY A 1 39 ? 38.909 -7.116 -5.070 1.00 55.35 110 GLY A C 17
ATOM 15310 O O . GLY A 1 39 ? 39.467 -6.058 -5.363 1.00 42.41 110 GLY A O 17
ATOM 15314 N N . THR A 1 40 ? 37.700 -7.443 -5.520 1.00 2.21 111 THR A N 17
ATOM 15315 C CA . THR A 1 40 ? 36.949 -6.560 -6.402 1.00 73.43 111 THR A CA 17
ATOM 15316 C C . THR A 1 40 ? 35.941 -5.727 -5.618 1.00 2.44 111 THR A C 17
ATOM 15317 O O . THR A 1 40 ? 35.208 -6.250 -4.779 1.00 25.11 111 THR A O 17
ATOM 15328 N N . ALA A 1 41 ? 35.909 -4.428 -5.898 1.00 21.42 112 ALA A N 17
ATOM 15329 C CA . ALA A 1 41 ? 34.990 -3.524 -5.220 1.00 10.51 112 ALA A CA 17
ATOM 15330 C C . ALA A 1 41 ? 33.716 -3.323 -6.035 1.00 22.34 112 ALA A C 17
ATOM 15331 O O . ALA A 1 41 ? 33.750 -2.768 -7.132 1.00 41.01 112 ALA A O 17
ATOM 15338 N N . PHE A 1 42 ? 32.593 -3.781 -5.490 1.00 4.42 113 PHE A N 17
ATOM 15339 C CA . PHE A 1 42 ? 31.308 -3.653 -6.167 1.00 65.20 113 PHE A CA 17
ATOM 15340 C C . PHE A 1 42 ? 30.341 -2.809 -5.343 1.00 55.02 113 PHE A C 17
ATOM 15341 O O . PHE A 1 42 ? 30.271 -2.939 -4.121 1.00 24.22 113 PHE A O 17
ATOM 15358 N N . ARG A 1 43 ? 29.594 -1.944 -6.022 1.00 42.31 114 ARG A N 17
ATOM 15359 C CA . ARG A 1 43 ? 28.631 -1.077 -5.353 1.00 52.43 114 ARG A CA 17
ATOM 15360 C C . ARG A 1 43 ? 27.273 -1.763 -5.235 1.00 11.51 114 ARG A C 17
ATOM 15361 O O . ARG A 1 43 ? 26.769 -2.336 -6.200 1.00 31.22 114 ARG A O 17
ATOM 15382 N N . VAL A 1 44 ? 26.686 -1.698 -4.044 1.00 73.01 115 VAL A N 17
ATOM 15383 C CA . VAL A 1 44 ? 25.387 -2.312 -3.798 1.00 13.14 115 VAL A CA 17
ATOM 15384 C C . VAL A 1 44 ? 24.466 -1.365 -3.035 1.00 64.13 115 VAL A C 17
ATOM 15385 O O . VAL A 1 44 ? 24.862 -0.256 -2.675 1.00 34.35 115 VAL A O 17
ATOM 15398 N N . SER A 1 45 ? 23.238 -1.809 -2.795 1.00 14.01 116 SER A N 17
ATOM 15399 C CA . SER A 1 45 ? 22.259 -0.999 -2.078 1.00 72.42 116 SER A CA 17
ATOM 15400 C C . SER A 1 45 ? 22.630 -0.878 -0.603 1.00 61.32 116 SER A C 17
ATOM 15401 O O . SER A 1 45 ? 23.377 -1.699 -0.070 1.00 42.03 116 SER A O 17
ATOM 15409 N N . ALA A 1 46 ? 22.101 0.151 0.052 1.00 44.05 117 ALA A N 17
ATOM 15410 C CA . ALA A 1 46 ? 22.375 0.379 1.465 1.00 32.10 117 ALA A CA 17
ATOM 15411 C C . ALA A 1 46 ? 21.891 -0.792 2.313 1.00 24.05 117 ALA A C 17
ATOM 15412 O O . ALA A 1 46 ? 22.492 -1.120 3.336 1.00 71.33 117 ALA A O 17
ATOM 15419 N N . GLY A 1 47 ? 20.801 -1.419 1.882 1.00 11.24 118 GLY A N 17
ATOM 15420 C CA . GLY A 1 47 ? 20.254 -2.546 2.615 1.00 5.14 118 GLY A CA 17
ATOM 15421 C C . GLY A 1 47 ? 20.997 -3.837 2.331 1.00 31.43 118 GLY A C 17
ATOM 15422 O O . GLY A 1 47 ? 21.157 -4.677 3.216 1.00 63.21 118 GLY A O 17
ATOM 15426 N N . VAL A 1 48 ? 21.451 -3.996 1.092 1.00 71.23 119 VAL A N 17
ATOM 15427 C CA . VAL A 1 48 ? 22.181 -5.194 0.693 1.00 75.21 119 VAL A CA 17
ATOM 15428 C C . VAL A 1 48 ? 23.514 -5.294 1.423 1.00 1.23 119 VAL A C 17
ATOM 15429 O O . VAL A 1 48 ? 23.840 -6.330 2.002 1.00 3.01 119 VAL A O 17
ATOM 15442 N N . ALA A 1 49 ? 24.282 -4.210 1.393 1.00 10.01 120 ALA A N 17
ATOM 15443 C CA . ALA A 1 49 ? 25.581 -4.174 2.055 1.00 61.23 120 ALA A CA 17
ATOM 15444 C C . ALA A 1 49 ? 25.469 -4.621 3.508 1.00 52.31 120 ALA A C 17
ATOM 15445 O O . ALA A 1 49 ? 26.357 -5.294 4.031 1.00 41.31 120 ALA A O 17
ATOM 15452 N N . ALA A 1 50 ? 24.371 -4.242 4.156 1.00 62.23 121 ALA A N 17
ATOM 15453 C CA . ALA A 1 50 ? 24.143 -4.605 5.549 1.00 52.53 121 ALA A CA 17
ATOM 15454 C C . ALA A 1 50 ? 24.312 -6.106 5.761 1.00 44.42 121 ALA A C 17
ATOM 15455 O O . ALA A 1 50 ? 24.906 -6.538 6.748 1.00 33.33 121 ALA A O 17
ATOM 15462 N N . GLU A 1 51 ? 23.788 -6.893 4.827 1.00 10.32 122 GLU A N 17
ATOM 15463 C CA . GLU A 1 51 ? 23.882 -8.346 4.914 1.00 53.23 122 GLU A CA 17
ATOM 15464 C C . GLU A 1 51 ? 25.280 -8.825 4.536 1.00 42.14 122 GLU A C 17
ATOM 15465 O O . GLU A 1 51 ? 25.841 -9.707 5.184 1.00 4.13 122 GLU A O 17
ATOM 15477 N N . MET A 1 52 ? 25.835 -8.237 3.480 1.00 0.14 123 MET A N 17
ATOM 15478 C CA . MET A 1 52 ? 27.168 -8.603 3.016 1.00 73.35 123 MET A CA 17
ATOM 15479 C C . MET A 1 52 ? 28.186 -8.495 4.146 1.00 5.13 123 MET A C 17
ATOM 15480 O O . MET A 1 52 ? 28.902 -9.452 4.445 1.00 53.31 123 MET A O 17
ATOM 15494 N N . THR A 1 53 ? 28.247 -7.324 4.772 1.00 44.41 124 THR A N 17
ATOM 15495 C CA . THR A 1 53 ? 29.179 -7.091 5.868 1.00 64.11 124 THR A CA 17
ATOM 15496 C C . THR A 1 53 ? 28.830 -7.948 7.079 1.00 15.34 124 THR A C 17
ATOM 15497 O O . THR A 1 53 ? 29.706 -8.329 7.854 1.00 34.41 124 THR A O 17
ATOM 15508 N N . GLU A 1 54 ? 27.544 -8.247 7.235 1.00 52.34 125 GLU A N 17
ATOM 15509 C CA . GLU A 1 54 ? 27.079 -9.060 8.353 1.00 2.05 125 GLU A CA 17
ATOM 15510 C C . GLU A 1 54 ? 27.437 -10.528 8.144 1.00 52.33 125 GLU A C 17
ATOM 15511 O O . GLU A 1 54 ? 27.527 -11.298 9.100 1.00 35.21 125 GLU A O 17
ATOM 15523 N N . ARG A 1 55 ? 27.638 -10.908 6.887 1.00 63.33 126 ARG A N 17
ATOM 15524 C CA . ARG A 1 55 ? 27.983 -12.285 6.550 1.00 2.23 126 ARG A CA 17
ATOM 15525 C C . ARG A 1 55 ? 29.464 -12.552 6.809 1.00 72.13 126 ARG A C 17
ATOM 15526 O O . ARG A 1 55 ? 29.865 -13.688 7.059 1.00 15.22 126 ARG A O 17
ATOM 15547 N N . GLY A 1 56 ? 30.271 -11.497 6.746 1.00 73.54 127 GLY A N 17
ATOM 15548 C CA . GLY A 1 56 ? 31.697 -11.640 6.975 1.00 53.43 127 GLY A CA 17
ATOM 15549 C C . GLY A 1 56 ? 32.438 -12.106 5.738 1.00 71.10 127 GLY A C 17
ATOM 15550 O O . GLY A 1 56 ? 33.568 -12.591 5.828 1.00 14.35 127 GLY A O 17
ATOM 15554 N N . LEU A 1 57 ? 31.803 -11.964 4.580 1.00 20.10 128 LEU A N 17
ATOM 15555 C CA . LEU A 1 57 ? 32.410 -12.377 3.319 1.00 0.25 128 LEU A CA 17
ATOM 15556 C C . LEU A 1 57 ? 32.894 -11.167 2.527 1.00 64.34 128 LEU A C 17
ATOM 15557 O O . LEU A 1 57 ? 33.804 -11.275 1.706 1.00 42.12 128 LEU A O 17
ATOM 15573 N N . ALA A 1 58 ? 32.280 -10.017 2.779 1.00 53.42 129 ALA A N 17
ATOM 15574 C CA . ALA A 1 58 ? 32.651 -8.785 2.092 1.00 32.11 129 ALA A CA 17
ATOM 15575 C C . ALA A 1 58 ? 32.807 -7.632 3.078 1.00 62.44 129 ALA A C 17
ATOM 15576 O O . ALA A 1 58 ? 32.140 -7.592 4.111 1.00 72.13 129 ALA A O 17
ATOM 15583 N N . ARG A 1 59 ? 33.694 -6.697 2.751 1.00 62.45 130 ARG A N 17
ATOM 15584 C CA . ARG A 1 59 ? 33.939 -5.544 3.609 1.00 2.02 130 ARG A CA 17
ATOM 15585 C C . ARG A 1 59 ? 33.870 -4.246 2.808 1.00 31.41 130 ARG A C 17
ATOM 15586 O O . ARG A 1 59 ? 34.208 -4.218 1.625 1.00 2.43 130 ARG A O 17
ATOM 15607 N N . MET A 1 60 ? 33.430 -3.177 3.462 1.00 13.15 131 MET A N 17
ATOM 15608 C CA . MET A 1 60 ? 33.318 -1.876 2.812 1.00 60.35 131 MET A CA 17
ATOM 15609 C C . MET A 1 60 ? 34.696 -1.316 2.475 1.00 24.45 131 MET A C 17
ATOM 15610 O O . MET A 1 60 ? 35.568 -1.229 3.339 1.00 63.32 131 MET A O 17
ATOM 15624 N N . GLN A 1 61 ? 34.885 -0.940 1.215 1.00 12.40 132 GLN A N 17
ATOM 15625 C CA . GLN A 1 61 ? 36.158 -0.389 0.765 1.00 24.00 132 GLN A CA 17
ATOM 15626 C C . GLN A 1 61 ? 36.587 0.779 1.646 1.00 43.12 132 GLN A C 17
ATOM 15627 O O . GLN A 1 61 ? 35.811 1.703 1.893 1.00 32.20 132 GLN A O 17
ATOM 15641 N N . PRO A 1 1 ? 3.747 -6.666 2.465 1.00 12.45 72 PRO A N 18
ATOM 15642 C CA . PRO A 1 1 ? 4.179 -5.965 1.253 1.00 74.41 72 PRO A CA 18
ATOM 15643 C C . PRO A 1 1 ? 3.487 -6.493 0.001 1.00 31.22 72 PRO A C 18
ATOM 15644 O O . PRO A 1 1 ? 3.096 -7.660 -0.059 1.00 42.53 72 PRO A O 18
ATOM 15655 N N . ASP A 1 2 ? 3.339 -5.629 -0.997 1.00 4.14 73 ASP A N 18
ATOM 15656 C CA . ASP A 1 2 ? 2.696 -6.008 -2.249 1.00 60.42 73 ASP A CA 18
ATOM 15657 C C . ASP A 1 2 ? 3.055 -5.030 -3.364 1.00 22.44 73 ASP A C 18
ATOM 15658 O O . ASP A 1 2 ? 2.303 -4.862 -4.324 1.00 41.21 73 ASP A O 18
ATOM 15667 N N . THR A 1 3 ? 4.211 -4.386 -3.229 1.00 73.02 74 THR A N 18
ATOM 15668 C CA . THR A 1 3 ? 4.669 -3.424 -4.222 1.00 11.41 74 THR A CA 18
ATOM 15669 C C . THR A 1 3 ? 5.902 -3.935 -4.956 1.00 61.34 74 THR A C 18
ATOM 15670 O O . THR A 1 3 ? 5.932 -3.977 -6.186 1.00 62.42 74 THR A O 18
ATOM 15681 N N . VAL A 1 4 ? 6.919 -4.326 -4.195 1.00 1.44 75 VAL A N 18
ATOM 15682 C CA . VAL A 1 4 ? 8.156 -4.837 -4.773 1.00 33.33 75 VAL A CA 18
ATOM 15683 C C . VAL A 1 4 ? 8.810 -3.799 -5.678 1.00 63.43 75 VAL A C 18
ATOM 15684 O O . VAL A 1 4 ? 9.209 -4.104 -6.802 1.00 25.11 75 VAL A O 18
ATOM 15697 N N . ILE A 1 5 ? 8.917 -2.572 -5.180 1.00 52.41 76 ILE A N 18
ATOM 15698 C CA . ILE A 1 5 ? 9.524 -1.489 -5.944 1.00 3.04 76 ILE A CA 18
ATOM 15699 C C . ILE A 1 5 ? 10.603 -0.780 -5.131 1.00 21.24 76 ILE A C 18
ATOM 15700 O O . ILE A 1 5 ? 10.363 -0.352 -4.000 1.00 71.55 76 ILE A O 18
ATOM 15716 N N . LEU A 1 6 ? 11.790 -0.659 -5.712 1.00 42.44 77 LEU A N 18
ATOM 15717 C CA . LEU A 1 6 ? 12.907 -0.000 -5.043 1.00 42.54 77 LEU A CA 18
ATOM 15718 C C . LEU A 1 6 ? 13.343 1.245 -5.808 1.00 10.53 77 LEU A C 18
ATOM 15719 O O . LEU A 1 6 ? 13.847 1.154 -6.927 1.00 71.12 77 LEU A O 18
ATOM 15735 N N . ASP A 1 7 ? 13.146 2.409 -5.196 1.00 21.51 78 ASP A N 18
ATOM 15736 C CA . ASP A 1 7 ? 13.522 3.673 -5.819 1.00 21.21 78 ASP A CA 18
ATOM 15737 C C . ASP A 1 7 ? 14.335 4.532 -4.856 1.00 32.25 78 ASP A C 18
ATOM 15738 O O . ASP A 1 7 ? 13.779 5.320 -4.088 1.00 44.10 78 ASP A O 18
ATOM 15747 N N . THR A 1 8 ? 15.654 4.375 -4.899 1.00 32.42 79 THR A N 18
ATOM 15748 C CA . THR A 1 8 ? 16.544 5.134 -4.029 1.00 71.25 79 THR A CA 18
ATOM 15749 C C . THR A 1 8 ? 17.902 5.350 -4.686 1.00 5.43 79 THR A C 18
ATOM 15750 O O . THR A 1 8 ? 18.239 4.690 -5.669 1.00 0.12 79 THR A O 18
ATOM 15761 N N . SER A 1 9 ? 18.679 6.277 -4.135 1.00 71.04 80 SER A N 18
ATOM 15762 C CA . SER A 1 9 ? 20.001 6.582 -4.670 1.00 51.50 80 SER A CA 18
ATOM 15763 C C . SER A 1 9 ? 21.039 6.640 -3.553 1.00 44.13 80 SER A C 18
ATOM 15764 O O . SER A 1 9 ? 21.637 7.685 -3.302 1.00 15.13 80 SER A O 18
ATOM 15772 N N . GLU A 1 10 ? 21.247 5.507 -2.888 1.00 42.13 81 GLU A N 18
ATOM 15773 C CA . GLU A 1 10 ? 22.212 5.429 -1.799 1.00 14.35 81 GLU A CA 18
ATOM 15774 C C . GLU A 1 10 ? 23.155 4.245 -1.991 1.00 34.23 81 GLU A C 18
ATOM 15775 O O . GLU A 1 10 ? 23.239 3.359 -1.138 1.00 15.13 81 GLU A O 18
ATOM 15787 N N . LEU A 1 11 ? 23.861 4.235 -3.115 1.00 63.43 82 LEU A N 18
ATOM 15788 C CA . LEU A 1 11 ? 24.798 3.159 -3.420 1.00 42.02 82 LEU A CA 18
ATOM 15789 C C . LEU A 1 11 ? 25.947 3.136 -2.418 1.00 1.32 82 LEU A C 18
ATOM 15790 O O . LEU A 1 11 ? 26.337 4.174 -1.881 1.00 30.30 82 LEU A O 18
ATOM 15806 N N . VAL A 1 12 ? 26.487 1.947 -2.171 1.00 31.13 83 VAL A N 18
ATOM 15807 C CA . VAL A 1 12 ? 27.594 1.790 -1.235 1.00 33.41 83 VAL A CA 18
ATOM 15808 C C . VAL A 1 12 ? 28.697 0.923 -1.831 1.00 23.42 83 VAL A C 18
ATOM 15809 O O . VAL A 1 12 ? 28.429 -0.107 -2.450 1.00 74.15 83 VAL A O 18
ATOM 15822 N N . THR A 1 13 ? 29.943 1.346 -1.638 1.00 61.12 84 THR A N 18
ATOM 15823 C CA . THR A 1 13 ? 31.089 0.609 -2.156 1.00 73.33 84 THR A CA 18
ATOM 15824 C C . THR A 1 13 ? 31.511 -0.497 -1.197 1.00 24.44 84 THR A C 18
ATOM 15825 O O . THR A 1 13 ? 31.746 -0.250 -0.013 1.00 42.32 84 THR A O 18
ATOM 15836 N N . VAL A 1 14 ? 31.608 -1.718 -1.713 1.00 40.13 85 VAL A N 18
ATOM 15837 C CA . VAL A 1 14 ? 32.004 -2.863 -0.901 1.00 4.41 85 VAL A CA 18
ATOM 15838 C C . VAL A 1 14 ? 32.789 -3.877 -1.727 1.00 3.44 85 VAL A C 18
ATOM 15839 O O . VAL A 1 14 ? 32.390 -4.231 -2.836 1.00 60.33 85 VAL A O 18
ATOM 15852 N N . VAL A 1 15 ? 33.907 -4.340 -1.177 1.00 73.13 86 VAL A N 18
ATOM 15853 C CA . VAL A 1 15 ? 34.748 -5.316 -1.862 1.00 0.51 86 VAL A CA 18
ATOM 15854 C C . VAL A 1 15 ? 34.711 -6.665 -1.154 1.00 44.24 86 VAL A C 18
ATOM 15855 O O . VAL A 1 15 ? 34.859 -6.743 0.064 1.00 53.31 86 VAL A O 18
ATOM 15868 N N . ALA A 1 16 ? 34.513 -7.727 -1.928 1.00 64.34 87 ALA A N 18
ATOM 15869 C CA . ALA A 1 16 ? 34.460 -9.075 -1.377 1.00 24.30 87 ALA A CA 18
ATOM 15870 C C . ALA A 1 16 ? 35.834 -9.524 -0.891 1.00 63.31 87 ALA A C 18
ATOM 15871 O O . ALA A 1 16 ? 36.859 -9.156 -1.467 1.00 35.15 87 ALA A O 18
ATOM 15878 N N . LEU A 1 17 ? 35.849 -10.322 0.171 1.00 63.54 88 LEU A N 18
ATOM 15879 C CA . LEU A 1 17 ? 37.099 -10.822 0.735 1.00 1.23 88 LEU A CA 18
ATOM 15880 C C . LEU A 1 17 ? 37.356 -12.261 0.299 1.00 52.20 88 LEU A C 18
ATOM 15881 O O . LEU A 1 17 ? 38.502 -12.708 0.245 1.00 72.04 88 LEU A O 18
ATOM 15897 N N . VAL A 1 18 ? 36.283 -12.980 -0.013 1.00 42.32 89 VAL A N 18
ATOM 15898 C CA . VAL A 1 18 ? 36.392 -14.367 -0.449 1.00 33.14 89 VAL A CA 18
ATOM 15899 C C . VAL A 1 18 ? 35.449 -14.655 -1.611 1.00 40.32 89 VAL A C 18
ATOM 15900 O O . VAL A 1 18 ? 34.452 -13.958 -1.804 1.00 22.45 89 VAL A O 18
ATOM 15913 N N . LYS A 1 19 ? 35.771 -15.686 -2.386 1.00 23.04 90 LYS A N 18
ATOM 15914 C CA . LYS A 1 19 ? 34.953 -16.069 -3.529 1.00 53.44 90 LYS A CA 18
ATOM 15915 C C . LYS A 1 19 ? 33.496 -16.259 -3.118 1.00 1.43 90 LYS A C 18
ATOM 15916 O O . LYS A 1 19 ? 33.142 -17.262 -2.496 1.00 4.12 90 LYS A O 18
ATOM 15935 N N . LEU A 1 20 ? 32.656 -15.292 -3.468 1.00 73.11 91 LEU A N 18
ATOM 15936 C CA . LEU A 1 20 ? 31.236 -15.354 -3.137 1.00 24.53 91 LEU A CA 18
ATOM 15937 C C . LEU A 1 20 ? 30.384 -14.846 -4.295 1.00 34.34 91 LEU A C 18
ATOM 15938 O O . LEU A 1 20 ? 30.758 -13.900 -4.987 1.00 53.41 91 LEU A O 18
ATOM 15954 N N . HIS A 1 21 ? 29.233 -15.482 -4.499 1.00 20.13 92 HIS A N 18
ATOM 15955 C CA . HIS A 1 21 ? 28.325 -15.093 -5.572 1.00 4.33 92 HIS A CA 18
ATOM 15956 C C . HIS A 1 21 ? 27.244 -14.150 -5.053 1.00 12.43 92 HIS A C 18
ATOM 15957 O O . HIS A 1 21 ? 26.309 -14.574 -4.373 1.00 34.41 92 HIS A O 18
ATOM 15971 N N . THR A 1 22 ? 27.378 -12.868 -5.376 1.00 54.53 93 THR A N 18
ATOM 15972 C CA . THR A 1 22 ? 26.413 -11.865 -4.942 1.00 4.11 93 THR A CA 18
ATOM 15973 C C . THR A 1 22 ? 25.614 -11.322 -6.121 1.00 24.24 93 THR A C 18
ATOM 15974 O O . THR A 1 22 ? 26.151 -11.132 -7.212 1.00 4.20 93 THR A O 18
ATOM 15985 N N . ASP A 1 23 ? 24.329 -11.075 -5.895 1.00 32.44 94 ASP A N 18
ATOM 15986 C CA . ASP A 1 23 ? 23.455 -10.553 -6.939 1.00 71.35 94 ASP A CA 18
ATOM 15987 C C . ASP A 1 23 ? 23.067 -9.107 -6.649 1.00 72.03 94 ASP A C 18
ATOM 15988 O O . ASP A 1 23 ? 22.045 -8.843 -6.016 1.00 32.20 94 ASP A O 18
ATOM 15997 N N . ALA A 1 24 ? 23.889 -8.173 -7.115 1.00 62.13 95 ALA A N 18
ATOM 15998 C CA . ALA A 1 24 ? 23.631 -6.754 -6.907 1.00 43.14 95 ALA A CA 18
ATOM 15999 C C . ALA A 1 24 ? 23.783 -5.971 -8.207 1.00 62.35 95 ALA A C 18
ATOM 16000 O O . ALA A 1 24 ? 24.887 -5.841 -8.739 1.00 75.04 95 ALA A O 18
ATOM 16007 N N . LEU A 1 25 ? 22.670 -5.454 -8.715 1.00 24.11 96 LEU A N 18
ATOM 16008 C CA . LEU A 1 25 ? 22.680 -4.685 -9.954 1.00 14.31 96 LEU A CA 18
ATOM 16009 C C . LEU A 1 25 ? 22.905 -3.202 -9.673 1.00 34.20 96 LEU A C 18
ATOM 16010 O O . LEU A 1 25 ? 22.343 -2.646 -8.728 1.00 31.51 96 LEU A O 18
ATOM 16026 N N . HIS A 1 26 ? 23.727 -2.566 -10.501 1.00 24.23 97 HIS A N 18
ATOM 16027 C CA . HIS A 1 26 ? 24.023 -1.147 -10.343 1.00 24.20 97 HIS A CA 18
ATOM 16028 C C . HIS A 1 26 ? 22.760 -0.307 -10.505 1.00 4.34 97 HIS A C 18
ATOM 16029 O O . HIS A 1 26 ? 22.073 -0.391 -11.522 1.00 45.31 97 HIS A O 18
ATOM 16043 N N . ALA A 1 27 ? 22.460 0.502 -9.493 1.00 64.22 98 ALA A N 18
ATOM 16044 C CA . ALA A 1 27 ? 21.281 1.357 -9.523 1.00 50.22 98 ALA A CA 18
ATOM 16045 C C . ALA A 1 27 ? 21.577 2.676 -10.232 1.00 61.30 98 ALA A C 18
ATOM 16046 O O . ALA A 1 27 ? 20.801 3.128 -11.075 1.00 3.32 98 ALA A O 18
ATOM 16053 N N . THR A 1 28 ? 22.704 3.288 -9.883 1.00 43.45 99 THR A N 18
ATOM 16054 C CA . THR A 1 28 ? 23.102 4.555 -10.485 1.00 12.42 99 THR A CA 18
ATOM 16055 C C . THR A 1 28 ? 23.839 4.333 -11.801 1.00 34.13 99 THR A C 18
ATOM 16056 O O . THR A 1 28 ? 23.586 5.022 -12.789 1.00 12.44 99 THR A O 18
ATOM 16067 N N . ARG A 1 29 ? 24.750 3.366 -11.807 1.00 24.02 100 ARG A N 18
ATOM 16068 C CA . ARG A 1 29 ? 25.524 3.053 -13.002 1.00 72.21 100 ARG A CA 18
ATOM 16069 C C . ARG A 1 29 ? 24.864 1.931 -13.799 1.00 1.35 100 ARG A C 18
ATOM 16070 O O . ARG A 1 29 ? 23.787 1.454 -13.443 1.00 14.40 100 ARG A O 18
ATOM 16091 N N . ASP A 1 30 ? 25.517 1.516 -14.878 1.00 61.20 101 ASP A N 18
ATOM 16092 C CA . ASP A 1 30 ? 24.994 0.450 -15.726 1.00 0.02 101 ASP A CA 18
ATOM 16093 C C . ASP A 1 30 ? 25.948 -0.740 -15.753 1.00 72.10 101 ASP A C 18
ATOM 16094 O O . ASP A 1 30 ? 26.722 -0.906 -16.695 1.00 40.31 101 ASP A O 18
ATOM 16103 N N . GLU A 1 31 ? 25.887 -1.565 -14.711 1.00 52.15 102 GLU A N 18
ATOM 16104 C CA . GLU A 1 31 ? 26.747 -2.737 -14.616 1.00 72.53 102 GLU A CA 18
ATOM 16105 C C . GLU A 1 31 ? 26.248 -3.692 -13.535 1.00 72.10 102 GLU A C 18
ATOM 16106 O O . GLU A 1 31 ? 26.451 -3.477 -12.339 1.00 64.15 102 GLU A O 18
ATOM 16118 N N . PRO A 1 32 ? 25.577 -4.772 -13.963 1.00 43.22 103 PRO A N 18
ATOM 16119 C CA . PRO A 1 32 ? 25.034 -5.781 -13.049 1.00 5.21 103 PRO A CA 18
ATOM 16120 C C . PRO A 1 32 ? 26.129 -6.605 -12.378 1.00 54.51 103 PRO A C 18
ATOM 16121 O O . PRO A 1 32 ? 27.302 -6.505 -12.736 1.00 51.42 103 PRO A O 18
ATOM 16132 N N . VAL A 1 33 ? 25.737 -7.420 -11.405 1.00 3.11 104 VAL A N 18
ATOM 16133 C CA . VAL A 1 33 ? 26.684 -8.263 -10.685 1.00 64.04 104 VAL A CA 18
ATOM 16134 C C . VAL A 1 33 ? 26.054 -9.597 -10.304 1.00 25.41 104 VAL A C 18
ATOM 16135 O O . VAL A 1 33 ? 24.956 -9.640 -9.750 1.00 11.23 104 VAL A O 18
ATOM 16148 N N . ALA A 1 34 ? 26.757 -10.685 -10.603 1.00 11.40 105 ALA A N 18
ATOM 16149 C CA . ALA A 1 34 ? 26.267 -12.022 -10.289 1.00 41.44 105 ALA A CA 18
ATOM 16150 C C . ALA A 1 34 ? 27.258 -12.777 -9.409 1.00 51.45 105 ALA A C 18
ATOM 16151 O O . ALA A 1 34 ? 26.866 -13.599 -8.581 1.00 42.12 105 ALA A O 18
ATOM 16158 N N . PHE A 1 35 ? 28.542 -12.493 -9.595 1.00 2.42 106 PHE A N 18
ATOM 16159 C CA . PHE A 1 35 ? 29.590 -13.146 -8.819 1.00 70.41 106 PHE A CA 18
ATOM 16160 C C . PHE A 1 35 ? 30.792 -12.224 -8.643 1.00 21.14 106 PHE A C 18
ATOM 16161 O O . PHE A 1 35 ? 31.282 -11.632 -9.605 1.00 10.15 106 PHE A O 18
ATOM 16178 N N . VAL A 1 36 ? 31.263 -12.106 -7.405 1.00 11.34 107 VAL A N 18
ATOM 16179 C CA . VAL A 1 36 ? 32.408 -11.256 -7.100 1.00 63.14 107 VAL A CA 18
ATOM 16180 C C . VAL A 1 36 ? 33.598 -12.085 -6.631 1.00 40.21 107 VAL A C 18
ATOM 16181 O O . VAL A 1 36 ? 33.437 -13.213 -6.163 1.00 2.24 107 VAL A O 18
ATOM 16194 N N . LEU A 1 37 ? 34.794 -11.519 -6.759 1.00 15.55 108 LEU A N 18
ATOM 16195 C CA . LEU A 1 37 ? 36.012 -12.206 -6.347 1.00 0.20 108 LEU A CA 18
ATOM 16196 C C . LEU A 1 37 ? 36.661 -11.499 -5.160 1.00 63.31 108 LEU A C 18
ATOM 16197 O O . LEU A 1 37 ? 36.369 -10.342 -4.860 1.00 10.24 108 LEU A O 18
ATOM 16213 N N . PRO A 1 38 ? 37.565 -12.210 -4.469 1.00 51.14 109 PRO A N 18
ATOM 16214 C CA . PRO A 1 38 ? 38.275 -11.670 -3.307 1.00 21.04 109 PRO A CA 18
ATOM 16215 C C . PRO A 1 38 ? 39.277 -10.587 -3.692 1.00 22.05 109 PRO A C 18
ATOM 16216 O O . PRO A 1 38 ? 40.460 -10.863 -3.890 1.00 11.23 109 PRO A O 18
ATOM 16227 N N . GLY A 1 39 ? 38.795 -9.352 -3.795 1.00 61.31 110 GLY A N 18
ATOM 16228 C CA . GLY A 1 39 ? 39.663 -8.246 -4.155 1.00 15.32 110 GLY A CA 18
ATOM 16229 C C . GLY A 1 39 ? 38.986 -7.256 -5.082 1.00 75.23 110 GLY A C 18
ATOM 16230 O O . GLY A 1 39 ? 39.552 -6.214 -5.413 1.00 32.04 110 GLY A O 18
ATOM 16234 N N . THR A 1 40 ? 37.767 -7.581 -5.506 1.00 23.42 111 THR A N 18
ATOM 16235 C CA . THR A 1 40 ? 37.013 -6.715 -6.403 1.00 21.21 111 THR A CA 18
ATOM 16236 C C . THR A 1 40 ? 36.016 -5.859 -5.631 1.00 0.34 111 THR A C 18
ATOM 16237 O O . THR A 1 40 ? 35.310 -6.352 -4.751 1.00 21.11 111 THR A O 18
ATOM 16248 N N . ALA A 1 41 ? 35.963 -4.574 -5.964 1.00 61.14 112 ALA A N 18
ATOM 16249 C CA . ALA A 1 41 ? 35.050 -3.650 -5.303 1.00 44.14 112 ALA A CA 18
ATOM 16250 C C . ALA A 1 41 ? 33.771 -3.469 -6.113 1.00 63.04 112 ALA A C 18
ATOM 16251 O O . ALA A 1 41 ? 33.798 -2.945 -7.228 1.00 23.51 112 ALA A O 18
ATOM 16258 N N . PHE A 1 42 ? 32.651 -3.905 -5.547 1.00 63.10 113 PHE A N 18
ATOM 16259 C CA . PHE A 1 42 ? 31.361 -3.793 -6.218 1.00 14.42 113 PHE A CA 18
ATOM 16260 C C . PHE A 1 42 ? 30.402 -2.923 -5.409 1.00 60.22 113 PHE A C 18
ATOM 16261 O O . PHE A 1 42 ? 30.296 -3.063 -4.191 1.00 71.32 113 PHE A O 18
ATOM 16278 N N . ARG A 1 43 ? 29.707 -2.023 -6.097 1.00 74.12 114 ARG A N 18
ATOM 16279 C CA . ARG A 1 43 ? 28.759 -1.128 -5.445 1.00 73.42 114 ARG A CA 18
ATOM 16280 C C . ARG A 1 43 ? 27.389 -1.789 -5.316 1.00 14.22 114 ARG A C 18
ATOM 16281 O O . ARG A 1 43 ? 26.871 -2.360 -6.275 1.00 73.13 114 ARG A O 18
ATOM 16302 N N . VAL A 1 44 ? 26.809 -1.708 -4.123 1.00 10.24 115 VAL A N 18
ATOM 16303 C CA . VAL A 1 44 ? 25.499 -2.296 -3.868 1.00 25.34 115 VAL A CA 18
ATOM 16304 C C . VAL A 1 44 ? 24.587 -1.314 -3.140 1.00 21.32 115 VAL A C 18
ATOM 16305 O O . VAL A 1 44 ? 24.998 -0.205 -2.800 1.00 24.50 115 VAL A O 18
ATOM 16318 N N . SER A 1 45 ? 23.347 -1.731 -2.904 1.00 44.14 116 SER A N 18
ATOM 16319 C CA . SER A 1 45 ? 22.375 -0.887 -2.219 1.00 41.04 116 SER A CA 18
ATOM 16320 C C . SER A 1 45 ? 22.726 -0.743 -0.742 1.00 31.03 116 SER A C 18
ATOM 16321 O O . SER A 1 45 ? 23.448 -1.566 -0.181 1.00 70.54 116 SER A O 18
ATOM 16329 N N . ALA A 1 46 ? 22.208 0.310 -0.117 1.00 62.24 117 ALA A N 18
ATOM 16330 C CA . ALA A 1 46 ? 22.464 0.562 1.296 1.00 21.41 117 ALA A CA 18
ATOM 16331 C C . ALA A 1 46 ? 21.958 -0.589 2.159 1.00 71.31 117 ALA A C 18
ATOM 16332 O O . ALA A 1 46 ? 22.548 -0.911 3.189 1.00 13.52 117 ALA A O 18
ATOM 16339 N N . GLY A 1 47 ? 20.860 -1.206 1.731 1.00 41.34 118 GLY A N 18
ATOM 16340 C CA . GLY A 1 47 ? 20.293 -2.313 2.478 1.00 62.05 118 GLY A CA 18
ATOM 16341 C C . GLY A 1 47 ? 21.014 -3.621 2.215 1.00 42.52 118 GLY A C 18
ATOM 16342 O O . GLY A 1 47 ? 21.153 -4.453 3.111 1.00 12.40 118 GLY A O 18
ATOM 16346 N N . VAL A 1 48 ? 21.475 -3.802 0.981 1.00 22.20 119 VAL A N 18
ATOM 16347 C CA . VAL A 1 48 ? 22.186 -5.017 0.602 1.00 61.04 119 VAL A CA 18
ATOM 16348 C C . VAL A 1 48 ? 23.511 -5.133 1.347 1.00 62.40 119 VAL A C 18
ATOM 16349 O O . VAL A 1 48 ? 23.816 -6.172 1.933 1.00 13.33 119 VAL A O 18
ATOM 16362 N N . ALA A 1 49 ? 24.295 -4.061 1.319 1.00 20.11 120 ALA A N 18
ATOM 16363 C CA . ALA A 1 49 ? 25.587 -4.041 1.994 1.00 71.02 120 ALA A CA 18
ATOM 16364 C C . ALA A 1 49 ? 25.453 -4.478 3.449 1.00 24.41 120 ALA A C 18
ATOM 16365 O O . ALA A 1 49 ? 26.328 -5.158 3.985 1.00 1.04 120 ALA A O 18
ATOM 16372 N N . ALA A 1 50 ? 24.352 -4.084 4.081 1.00 24.33 121 ALA A N 18
ATOM 16373 C CA . ALA A 1 50 ? 24.104 -4.437 5.474 1.00 62.21 121 ALA A CA 18
ATOM 16374 C C . ALA A 1 50 ? 24.255 -5.939 5.695 1.00 54.42 121 ALA A C 18
ATOM 16375 O O . ALA A 1 50 ? 24.837 -6.373 6.688 1.00 63.32 121 ALA A O 18
ATOM 16382 N N . GLU A 1 51 ? 23.725 -6.726 4.763 1.00 15.42 122 GLU A N 18
ATOM 16383 C CA . GLU A 1 51 ? 23.800 -8.179 4.860 1.00 51.42 122 GLU A CA 18
ATOM 16384 C C . GLU A 1 51 ? 25.194 -8.677 4.492 1.00 60.31 122 GLU A C 18
ATOM 16385 O O . GLU A 1 51 ? 25.750 -9.548 5.161 1.00 0.41 122 GLU A O 18
ATOM 16397 N N . MET A 1 52 ? 25.753 -8.119 3.423 1.00 13.53 123 MET A N 18
ATOM 16398 C CA . MET A 1 52 ? 27.083 -8.506 2.967 1.00 43.23 123 MET A CA 18
ATOM 16399 C C . MET A 1 52 ? 28.092 -8.435 4.108 1.00 31.43 123 MET A C 18
ATOM 16400 O O . MET A 1 52 ? 28.785 -9.411 4.400 1.00 71.10 123 MET A O 18
ATOM 16414 N N . THR A 1 53 ? 28.170 -7.275 4.753 1.00 11.41 124 THR A N 18
ATOM 16415 C CA . THR A 1 53 ? 29.095 -7.077 5.862 1.00 21.20 124 THR A CA 18
ATOM 16416 C C . THR A 1 53 ? 28.724 -7.956 7.050 1.00 71.51 124 THR A C 18
ATOM 16417 O O . THR A 1 53 ? 29.588 -8.360 7.828 1.00 5.55 124 THR A O 18
ATOM 16428 N N . GLU A 1 54 ? 27.434 -8.251 7.183 1.00 2.02 125 GLU A N 18
ATOM 16429 C CA . GLU A 1 54 ? 26.951 -9.084 8.279 1.00 42.23 125 GLU A CA 18
ATOM 16430 C C . GLU A 1 54 ? 27.298 -10.550 8.041 1.00 23.14 125 GLU A C 18
ATOM 16431 O O . GLU A 1 54 ? 27.374 -11.341 8.982 1.00 53.02 125 GLU A O 18
ATOM 16443 N N . ARG A 1 55 ? 27.508 -10.906 6.779 1.00 63.22 126 ARG A N 18
ATOM 16444 C CA . ARG A 1 55 ? 27.846 -12.277 6.416 1.00 1.00 126 ARG A CA 18
ATOM 16445 C C . ARG A 1 55 ? 29.308 -12.578 6.733 1.00 60.31 126 ARG A C 18
ATOM 16446 O O . ARG A 1 55 ? 29.676 -13.725 6.987 1.00 34.24 126 ARG A O 18
ATOM 16467 N N . GLY A 1 56 ? 30.139 -11.541 6.714 1.00 51.32 127 GLY A N 18
ATOM 16468 C CA . GLY A 1 56 ? 31.551 -11.715 7.000 1.00 63.34 127 GLY A CA 18
ATOM 16469 C C . GLY A 1 56 ? 32.335 -12.178 5.787 1.00 2.41 127 GLY A C 18
ATOM 16470 O O . GLY A 1 56 ? 33.442 -12.701 5.917 1.00 3.14 127 GLY A O 18
ATOM 16474 N N . LEU A 1 57 ? 31.760 -11.987 4.604 1.00 2.33 128 LEU A N 18
ATOM 16475 C CA . LEU A 1 57 ? 32.411 -12.391 3.363 1.00 41.52 128 LEU A CA 18
ATOM 16476 C C . LEU A 1 57 ? 32.912 -11.174 2.591 1.00 14.42 128 LEU A C 18
ATOM 16477 O O . LEU A 1 57 ? 33.843 -11.273 1.793 1.00 53.24 128 LEU A O 18
ATOM 16493 N N . ALA A 1 58 ? 32.288 -10.026 2.837 1.00 52.31 129 ALA A N 18
ATOM 16494 C CA . ALA A 1 58 ? 32.672 -8.789 2.167 1.00 23.01 129 ALA A CA 18
ATOM 16495 C C . ALA A 1 58 ? 32.773 -7.636 3.160 1.00 32.12 129 ALA A C 18
ATOM 16496 O O . ALA A 1 58 ? 32.090 -7.625 4.184 1.00 33.12 129 ALA A O 18
ATOM 16503 N N . ARG A 1 59 ? 33.631 -6.669 2.852 1.00 72.35 130 ARG A N 18
ATOM 16504 C CA . ARG A 1 59 ? 33.822 -5.512 3.718 1.00 31.44 130 ARG A CA 18
ATOM 16505 C C . ARG A 1 59 ? 33.809 -4.219 2.909 1.00 10.02 130 ARG A C 18
ATOM 16506 O O . ARG A 1 59 ? 34.324 -4.168 1.792 1.00 33.13 130 ARG A O 18
ATOM 16527 N N . MET A 1 60 ? 33.217 -3.175 3.482 1.00 65.35 131 MET A N 18
ATOM 16528 C CA . MET A 1 60 ? 33.138 -1.881 2.813 1.00 72.02 131 MET A CA 18
ATOM 16529 C C . MET A 1 60 ? 34.529 -1.375 2.442 1.00 34.31 131 MET A C 18
ATOM 16530 O O . MET A 1 60 ? 35.433 -1.354 3.276 1.00 72.24 131 MET A O 18
ATOM 16544 N N . GLN A 1 61 ? 34.690 -0.969 1.187 1.00 71.50 132 GLN A N 18
ATOM 16545 C CA . GLN A 1 61 ? 35.971 -0.464 0.707 1.00 52.13 132 GLN A CA 18
ATOM 16546 C C . GLN A 1 61 ? 36.480 0.664 1.598 1.00 62.51 132 GLN A C 18
ATOM 16547 O O . GLN A 1 61 ? 37.676 0.758 1.876 1.00 34.23 132 GLN A O 18
ATOM 16561 N N . PRO A 1 1 ? 4.989 -4.842 12.844 1.00 0.35 72 PRO A N 19
ATOM 16562 C CA . PRO A 1 1 ? 6.298 -4.359 12.391 1.00 32.30 72 PRO A CA 19
ATOM 16563 C C . PRO A 1 1 ? 7.423 -4.756 13.341 1.00 72.12 72 PRO A C 19
ATOM 16564 O O . PRO A 1 1 ? 7.217 -5.538 14.270 1.00 43.11 72 PRO A O 19
ATOM 16575 N N . ASP A 1 2 ? 8.611 -4.214 13.102 1.00 25.51 73 ASP A N 19
ATOM 16576 C CA . ASP A 1 2 ? 9.769 -4.511 13.937 1.00 61.24 73 ASP A CA 19
ATOM 16577 C C . ASP A 1 2 ? 10.841 -3.436 13.782 1.00 33.01 73 ASP A C 19
ATOM 16578 O O . ASP A 1 2 ? 11.465 -3.020 14.759 1.00 22.24 73 ASP A O 19
ATOM 16587 N N . THR A 1 3 ? 11.051 -2.991 12.547 1.00 0.45 74 THR A N 19
ATOM 16588 C CA . THR A 1 3 ? 12.048 -1.967 12.263 1.00 2.43 74 THR A CA 19
ATOM 16589 C C . THR A 1 3 ? 11.391 -0.673 11.795 1.00 34.11 74 THR A C 19
ATOM 16590 O O . THR A 1 3 ? 11.644 0.398 12.346 1.00 4.15 74 THR A O 19
ATOM 16601 N N . VAL A 1 4 ? 10.544 -0.781 10.776 1.00 5.04 75 VAL A N 19
ATOM 16602 C CA . VAL A 1 4 ? 9.849 0.381 10.235 1.00 63.12 75 VAL A CA 19
ATOM 16603 C C . VAL A 1 4 ? 10.836 1.423 9.722 1.00 0.35 75 VAL A C 19
ATOM 16604 O O . VAL A 1 4 ? 10.715 2.610 10.029 1.00 45.35 75 VAL A O 19
ATOM 16617 N N . ILE A 1 5 ? 11.812 0.973 8.943 1.00 45.24 76 ILE A N 19
ATOM 16618 C CA . ILE A 1 5 ? 12.820 1.868 8.386 1.00 34.05 76 ILE A CA 19
ATOM 16619 C C . ILE A 1 5 ? 12.960 1.670 6.880 1.00 14.31 76 ILE A C 19
ATOM 16620 O O . ILE A 1 5 ? 13.165 0.551 6.407 1.00 3.41 76 ILE A O 19
ATOM 16636 N N . LEU A 1 6 ? 12.850 2.763 6.133 1.00 21.02 77 LEU A N 19
ATOM 16637 C CA . LEU A 1 6 ? 12.966 2.711 4.680 1.00 63.52 77 LEU A CA 19
ATOM 16638 C C . LEU A 1 6 ? 14.189 3.489 4.204 1.00 53.42 77 LEU A C 19
ATOM 16639 O O . LEU A 1 6 ? 14.237 4.715 4.311 1.00 64.31 77 LEU A O 19
ATOM 16655 N N . ASP A 1 7 ? 15.172 2.770 3.675 1.00 23.30 78 ASP A N 19
ATOM 16656 C CA . ASP A 1 7 ? 16.394 3.392 3.178 1.00 10.43 78 ASP A CA 19
ATOM 16657 C C . ASP A 1 7 ? 16.732 2.888 1.779 1.00 74.12 78 ASP A C 19
ATOM 16658 O O . ASP A 1 7 ? 17.405 1.869 1.620 1.00 1.22 78 ASP A O 19
ATOM 16667 N N . THR A 1 8 ? 16.257 3.605 0.766 1.00 14.11 79 THR A N 19
ATOM 16668 C CA . THR A 1 8 ? 16.506 3.230 -0.620 1.00 34.34 79 THR A CA 19
ATOM 16669 C C . THR A 1 8 ? 17.309 4.303 -1.345 1.00 23.12 79 THR A C 19
ATOM 16670 O O . THR A 1 8 ? 17.517 5.397 -0.820 1.00 51.34 79 THR A O 19
ATOM 16681 N N . SER A 1 9 ? 17.758 3.985 -2.555 1.00 72.33 80 SER A N 19
ATOM 16682 C CA . SER A 1 9 ? 18.542 4.922 -3.352 1.00 33.15 80 SER A CA 19
ATOM 16683 C C . SER A 1 9 ? 19.786 5.372 -2.592 1.00 24.21 80 SER A C 19
ATOM 16684 O O . SER A 1 9 ? 20.023 6.567 -2.420 1.00 74.04 80 SER A O 19
ATOM 16692 N N . GLU A 1 10 ? 20.578 4.404 -2.141 1.00 33.23 81 GLU A N 19
ATOM 16693 C CA . GLU A 1 10 ? 21.798 4.701 -1.398 1.00 61.31 81 GLU A CA 19
ATOM 16694 C C . GLU A 1 10 ? 22.899 3.701 -1.741 1.00 40.03 81 GLU A C 19
ATOM 16695 O O . GLU A 1 10 ? 23.152 2.757 -0.991 1.00 60.12 81 GLU A O 19
ATOM 16707 N N . LEU A 1 11 ? 23.552 3.916 -2.878 1.00 73.51 82 LEU A N 19
ATOM 16708 C CA . LEU A 1 11 ? 24.626 3.034 -3.322 1.00 11.13 82 LEU A CA 19
ATOM 16709 C C . LEU A 1 11 ? 25.784 3.044 -2.328 1.00 73.54 82 LEU A C 19
ATOM 16710 O O . LEU A 1 11 ? 26.081 4.068 -1.716 1.00 11.54 82 LEU A O 19
ATOM 16726 N N . VAL A 1 12 ? 26.433 1.895 -2.175 1.00 23.33 83 VAL A N 19
ATOM 16727 C CA . VAL A 1 12 ? 27.560 1.771 -1.258 1.00 24.43 83 VAL A CA 19
ATOM 16728 C C . VAL A 1 12 ? 28.662 0.903 -1.855 1.00 64.00 83 VAL A C 19
ATOM 16729 O O . VAL A 1 12 ? 28.393 -0.146 -2.443 1.00 64.32 83 VAL A O 19
ATOM 16742 N N . THR A 1 13 ? 29.906 1.346 -1.702 1.00 33.34 84 THR A N 19
ATOM 16743 C CA . THR A 1 13 ? 31.050 0.611 -2.227 1.00 33.53 84 THR A CA 19
ATOM 16744 C C . THR A 1 13 ? 31.493 -0.481 -1.258 1.00 64.03 84 THR A C 19
ATOM 16745 O O . THR A 1 13 ? 31.771 -0.212 -0.090 1.00 2.34 84 THR A O 19
ATOM 16756 N N . VAL A 1 14 ? 31.558 -1.713 -1.752 1.00 73.31 85 VAL A N 19
ATOM 16757 C CA . VAL A 1 14 ? 31.969 -2.846 -0.930 1.00 43.34 85 VAL A CA 19
ATOM 16758 C C . VAL A 1 14 ? 32.752 -3.864 -1.751 1.00 53.01 85 VAL A C 19
ATOM 16759 O O . VAL A 1 14 ? 32.344 -4.236 -2.852 1.00 22.13 85 VAL A O 19
ATOM 16772 N N . VAL A 1 15 ? 33.879 -4.313 -1.208 1.00 60.35 86 VAL A N 19
ATOM 16773 C CA . VAL A 1 15 ? 34.719 -5.290 -1.890 1.00 22.22 86 VAL A CA 19
ATOM 16774 C C . VAL A 1 15 ? 34.675 -6.640 -1.182 1.00 62.54 86 VAL A C 19
ATOM 16775 O O . VAL A 1 15 ? 34.822 -6.719 0.036 1.00 31.42 86 VAL A O 19
ATOM 16788 N N . ALA A 1 16 ? 34.473 -7.702 -1.957 1.00 13.12 87 ALA A N 19
ATOM 16789 C CA . ALA A 1 16 ? 34.411 -9.049 -1.405 1.00 63.42 87 ALA A CA 19
ATOM 16790 C C . ALA A 1 16 ? 35.782 -9.506 -0.918 1.00 71.55 87 ALA A C 19
ATOM 16791 O O . ALA A 1 16 ? 36.810 -9.136 -1.489 1.00 14.31 87 ALA A O 19
ATOM 16798 N N . LEU A 1 17 ? 35.791 -10.312 0.138 1.00 43.31 88 LEU A N 19
ATOM 16799 C CA . LEU A 1 17 ? 37.038 -10.819 0.702 1.00 54.24 88 LEU A CA 19
ATOM 16800 C C . LEU A 1 17 ? 37.279 -12.264 0.278 1.00 51.21 88 LEU A C 19
ATOM 16801 O O . LEU A 1 17 ? 38.417 -12.731 0.247 1.00 12.41 88 LEU A O 19
ATOM 16817 N N . VAL A 1 18 ? 36.199 -12.967 -0.050 1.00 44.13 89 VAL A N 19
ATOM 16818 C CA . VAL A 1 18 ? 36.293 -14.358 -0.476 1.00 65.11 89 VAL A CA 19
ATOM 16819 C C . VAL A 1 18 ? 35.351 -14.641 -1.641 1.00 21.33 89 VAL A C 19
ATOM 16820 O O . VAL A 1 18 ? 34.355 -13.944 -1.832 1.00 2.31 89 VAL A O 19
ATOM 16833 N N . LYS A 1 19 ? 35.671 -15.672 -2.417 1.00 4.31 90 LYS A N 19
ATOM 16834 C CA . LYS A 1 19 ? 34.853 -16.051 -3.563 1.00 10.33 90 LYS A CA 19
ATOM 16835 C C . LYS A 1 19 ? 33.396 -16.240 -3.151 1.00 42.23 90 LYS A C 19
ATOM 16836 O O . LYS A 1 19 ? 33.036 -17.253 -2.550 1.00 5.22 90 LYS A O 19
ATOM 16855 N N . LEU A 1 20 ? 32.561 -15.260 -3.482 1.00 4.34 91 LEU A N 19
ATOM 16856 C CA . LEU A 1 20 ? 31.142 -15.319 -3.148 1.00 25.31 91 LEU A CA 19
ATOM 16857 C C . LEU A 1 20 ? 30.290 -14.803 -4.303 1.00 35.51 91 LEU A C 19
ATOM 16858 O O . LEU A 1 20 ? 30.652 -13.834 -4.971 1.00 72.42 91 LEU A O 19
ATOM 16874 N N . HIS A 1 21 ? 29.155 -15.456 -4.531 1.00 30.32 92 HIS A N 19
ATOM 16875 C CA . HIS A 1 21 ? 28.248 -15.062 -5.604 1.00 3.24 92 HIS A CA 19
ATOM 16876 C C . HIS A 1 21 ? 27.158 -14.133 -5.079 1.00 13.12 92 HIS A C 19
ATOM 16877 O O . HIS A 1 21 ? 26.224 -14.570 -4.405 1.00 62.54 92 HIS A O 19
ATOM 16891 N N . THR A 1 22 ? 27.282 -12.846 -5.391 1.00 61.34 93 THR A N 19
ATOM 16892 C CA . THR A 1 22 ? 26.308 -11.855 -4.950 1.00 64.12 93 THR A CA 19
ATOM 16893 C C . THR A 1 22 ? 25.505 -11.313 -6.126 1.00 51.21 93 THR A C 19
ATOM 16894 O O . THR A 1 22 ? 26.025 -11.166 -7.232 1.00 24.43 93 THR A O 19
ATOM 16905 N N . ASP A 1 23 ? 24.233 -11.017 -5.880 1.00 42.44 94 ASP A N 19
ATOM 16906 C CA . ASP A 1 23 ? 23.357 -10.489 -6.919 1.00 53.21 94 ASP A CA 19
ATOM 16907 C C . ASP A 1 23 ? 22.998 -9.033 -6.638 1.00 53.13 94 ASP A C 19
ATOM 16908 O O . ASP A 1 23 ? 21.989 -8.746 -5.995 1.00 54.44 94 ASP A O 19
ATOM 16917 N N . ALA A 1 24 ? 23.830 -8.118 -7.125 1.00 23.42 95 ALA A N 19
ATOM 16918 C CA . ALA A 1 24 ? 23.599 -6.693 -6.928 1.00 3.12 95 ALA A CA 19
ATOM 16919 C C . ALA A 1 24 ? 23.788 -5.921 -8.229 1.00 50.33 95 ALA A C 19
ATOM 16920 O O . ALA A 1 24 ? 24.899 -5.829 -8.753 1.00 1.51 95 ALA A O 19
ATOM 16927 N N . LEU A 1 25 ? 22.697 -5.367 -8.746 1.00 30.42 96 LEU A N 19
ATOM 16928 C CA . LEU A 1 25 ? 22.741 -4.603 -9.988 1.00 41.04 96 LEU A CA 19
ATOM 16929 C C . LEU A 1 25 ? 23.013 -3.128 -9.710 1.00 74.31 96 LEU A C 19
ATOM 16930 O O . LEU A 1 25 ? 22.481 -2.558 -8.756 1.00 45.53 96 LEU A O 19
ATOM 16946 N N . HIS A 1 26 ? 23.840 -2.515 -10.550 1.00 71.32 97 HIS A N 19
ATOM 16947 C CA . HIS A 1 26 ? 24.179 -1.105 -10.396 1.00 64.15 97 HIS A CA 19
ATOM 16948 C C . HIS A 1 26 ? 22.944 -0.227 -10.567 1.00 51.23 97 HIS A C 19
ATOM 16949 O O . HIS A 1 26 ? 22.254 -0.301 -11.584 1.00 32.21 97 HIS A O 19
ATOM 16963 N N . ALA A 1 27 ? 22.670 0.603 -9.566 1.00 30.31 98 ALA A N 19
ATOM 16964 C CA . ALA A 1 27 ? 21.518 1.495 -9.607 1.00 0.44 98 ALA A CA 19
ATOM 16965 C C . ALA A 1 27 ? 21.864 2.805 -10.307 1.00 73.12 98 ALA A C 19
ATOM 16966 O O . ALA A 1 27 ? 21.108 3.288 -11.152 1.00 21.25 98 ALA A O 19
ATOM 16973 N N . THR A 1 28 ? 23.010 3.378 -9.951 1.00 54.10 99 THR A N 19
ATOM 16974 C CA . THR A 1 28 ? 23.453 4.633 -10.544 1.00 1.02 99 THR A CA 19
ATOM 16975 C C . THR A 1 28 ? 24.170 4.392 -11.867 1.00 41.12 99 THR A C 19
ATOM 16976 O O . THR A 1 28 ? 23.960 5.120 -12.838 1.00 43.31 99 THR A O 19
ATOM 16987 N N . ARG A 1 29 ? 25.015 3.367 -11.900 1.00 54.41 100 ARG A N 19
ATOM 16988 C CA . ARG A 1 29 ? 25.762 3.032 -13.106 1.00 2.14 100 ARG A CA 19
ATOM 16989 C C . ARG A 1 29 ? 25.070 1.916 -13.882 1.00 42.23 100 ARG A C 19
ATOM 16990 O O . ARG A 1 29 ? 23.987 1.465 -13.507 1.00 5.23 100 ARG A O 19
ATOM 17011 N N . ASP A 1 30 ? 25.701 1.476 -14.965 1.00 14.31 101 ASP A N 19
ATOM 17012 C CA . ASP A 1 30 ? 25.146 0.413 -15.795 1.00 20.14 101 ASP A CA 19
ATOM 17013 C C . ASP A 1 30 ? 26.072 -0.799 -15.816 1.00 43.13 101 ASP A C 19
ATOM 17014 O O . ASP A 1 30 ? 26.831 -0.994 -16.764 1.00 62.42 101 ASP A O 19
ATOM 17023 N N . GLU A 1 31 ? 26.004 -1.608 -14.764 1.00 74.30 102 GLU A N 19
ATOM 17024 C CA . GLU A 1 31 ? 26.838 -2.800 -14.663 1.00 2.31 102 GLU A CA 19
ATOM 17025 C C . GLU A 1 31 ? 26.325 -3.732 -13.569 1.00 12.43 102 GLU A C 19
ATOM 17026 O O . GLU A 1 31 ? 26.531 -3.503 -12.376 1.00 0.42 102 GLU A O 19
ATOM 17038 N N . PRO A 1 32 ? 25.640 -4.809 -13.982 1.00 0.14 103 PRO A N 19
ATOM 17039 C CA . PRO A 1 32 ? 25.084 -5.797 -13.054 1.00 34.44 103 PRO A CA 19
ATOM 17040 C C . PRO A 1 32 ? 26.167 -6.626 -12.372 1.00 13.33 103 PRO A C 19
ATOM 17041 O O . PRO A 1 32 ? 27.343 -6.541 -12.725 1.00 74.53 103 PRO A O 19
ATOM 17052 N N . VAL A 1 33 ? 25.763 -7.428 -11.391 1.00 74.13 104 VAL A N 19
ATOM 17053 C CA . VAL A 1 33 ? 26.698 -8.273 -10.660 1.00 33.41 104 VAL A CA 19
ATOM 17054 C C . VAL A 1 33 ? 26.055 -9.602 -10.277 1.00 14.52 104 VAL A C 19
ATOM 17055 O O . VAL A 1 33 ? 24.999 -9.632 -9.645 1.00 65.21 104 VAL A O 19
ATOM 17068 N N . ALA A 1 34 ? 26.699 -10.698 -10.663 1.00 31.23 105 ALA A N 19
ATOM 17069 C CA . ALA A 1 34 ? 26.190 -12.029 -10.358 1.00 63.31 105 ALA A CA 19
ATOM 17070 C C . ALA A 1 34 ? 27.193 -12.823 -9.526 1.00 3.11 105 ALA A C 19
ATOM 17071 O O . ALA A 1 34 ? 26.828 -13.777 -8.840 1.00 4.54 105 ALA A O 19
ATOM 17078 N N . PHE A 1 35 ? 28.459 -12.421 -9.593 1.00 30.01 106 PHE A N 19
ATOM 17079 C CA . PHE A 1 35 ? 29.514 -13.096 -8.847 1.00 23.24 106 PHE A CA 19
ATOM 17080 C C . PHE A 1 35 ? 30.726 -12.183 -8.673 1.00 74.12 106 PHE A C 19
ATOM 17081 O O . PHE A 1 35 ? 31.224 -11.603 -9.637 1.00 71.42 106 PHE A O 19
ATOM 17098 N N . VAL A 1 36 ? 31.193 -12.061 -7.435 1.00 11.41 107 VAL A N 19
ATOM 17099 C CA . VAL A 1 36 ? 32.346 -11.220 -7.132 1.00 74.13 107 VAL A CA 19
ATOM 17100 C C . VAL A 1 36 ? 33.527 -12.057 -6.655 1.00 54.42 107 VAL A C 19
ATOM 17101 O O . VAL A 1 36 ? 33.354 -13.181 -6.183 1.00 24.32 107 VAL A O 19
ATOM 17114 N N . LEU A 1 37 ? 34.727 -11.502 -6.781 1.00 75.01 108 LEU A N 19
ATOM 17115 C CA . LEU A 1 37 ? 35.939 -12.197 -6.363 1.00 15.15 108 LEU A CA 19
ATOM 17116 C C . LEU A 1 37 ? 36.590 -11.491 -5.176 1.00 72.52 108 LEU A C 19
ATOM 17117 O O . LEU A 1 37 ? 36.305 -10.330 -4.881 1.00 50.34 108 LEU A O 19
ATOM 17133 N N . PRO A 1 38 ? 37.486 -12.206 -4.481 1.00 55.14 109 PRO A N 19
ATOM 17134 C CA . PRO A 1 38 ? 38.197 -11.667 -3.318 1.00 63.31 109 PRO A CA 19
ATOM 17135 C C . PRO A 1 38 ? 39.208 -10.593 -3.704 1.00 4.54 109 PRO A C 19
ATOM 17136 O O . PRO A 1 38 ? 40.388 -10.879 -3.905 1.00 33.21 109 PRO A O 19
ATOM 17147 N N . GLY A 1 39 ? 38.738 -9.353 -3.805 1.00 34.33 110 GLY A N 19
ATOM 17148 C CA . GLY A 1 39 ? 39.614 -8.254 -4.166 1.00 60.31 110 GLY A CA 19
ATOM 17149 C C . GLY A 1 39 ? 38.945 -7.261 -5.095 1.00 44.41 110 GLY A C 19
ATOM 17150 O O . GLY A 1 39 ? 39.521 -6.224 -5.427 1.00 2.31 110 GLY A O 19
ATOM 17154 N N . THR A 1 40 ? 37.726 -7.577 -5.519 1.00 60.34 111 THR A N 19
ATOM 17155 C CA . THR A 1 40 ? 36.980 -6.706 -6.417 1.00 51.13 111 THR A CA 19
ATOM 17156 C C . THR A 1 40 ? 35.977 -5.852 -5.649 1.00 4.12 111 THR A C 19
ATOM 17157 O O . THR A 1 40 ? 35.263 -6.348 -4.779 1.00 71.11 111 THR A O 19
ATOM 17168 N N . ALA A 1 41 ? 35.930 -4.564 -5.976 1.00 65.10 112 ALA A N 19
ATOM 17169 C CA . ALA A 1 41 ? 35.014 -3.642 -5.318 1.00 40.12 112 ALA A CA 19
ATOM 17170 C C . ALA A 1 41 ? 33.733 -3.471 -6.127 1.00 51.45 112 ALA A C 19
ATOM 17171 O O . ALA A 1 41 ? 33.756 -2.952 -7.243 1.00 55.22 112 ALA A O 19
ATOM 17178 N N . PHE A 1 42 ? 32.616 -3.911 -5.557 1.00 71.15 113 PHE A N 19
ATOM 17179 C CA . PHE A 1 42 ? 31.324 -3.808 -6.227 1.00 3.04 113 PHE A CA 19
ATOM 17180 C C . PHE A 1 42 ? 30.360 -2.945 -5.418 1.00 12.02 113 PHE A C 19
ATOM 17181 O O . PHE A 1 42 ? 30.255 -3.089 -4.199 1.00 71.05 113 PHE A O 19
ATOM 17198 N N . ARG A 1 43 ? 29.658 -2.049 -6.104 1.00 63.41 114 ARG A N 19
ATOM 17199 C CA . ARG A 1 43 ? 28.704 -1.163 -5.450 1.00 51.53 114 ARG A CA 19
ATOM 17200 C C . ARG A 1 43 ? 27.348 -1.843 -5.296 1.00 54.32 114 ARG A C 19
ATOM 17201 O O . ARG A 1 43 ? 26.846 -2.473 -6.228 1.00 3.54 114 ARG A O 19
ATOM 17222 N N . VAL A 1 44 ? 26.757 -1.712 -4.112 1.00 40.35 115 VAL A N 19
ATOM 17223 C CA . VAL A 1 44 ? 25.457 -2.313 -3.835 1.00 23.51 115 VAL A CA 19
ATOM 17224 C C . VAL A 1 44 ? 24.549 -1.340 -3.091 1.00 31.31 115 VAL A C 19
ATOM 17225 O O . VAL A 1 44 ? 24.969 -0.245 -2.718 1.00 32.15 115 VAL A O 19
ATOM 17238 N N . SER A 1 45 ? 23.302 -1.749 -2.878 1.00 45.00 116 SER A N 19
ATOM 17239 C CA . SER A 1 45 ? 22.333 -0.913 -2.181 1.00 13.12 116 SER A CA 19
ATOM 17240 C C . SER A 1 45 ? 22.705 -0.760 -0.710 1.00 33.24 116 SER A C 19
ATOM 17241 O O . SER A 1 45 ? 23.436 -1.580 -0.155 1.00 5.34 116 SER A O 19
ATOM 17249 N N . ALA A 1 46 ? 22.195 0.294 -0.082 1.00 53.34 117 ALA A N 19
ATOM 17250 C CA . ALA A 1 46 ? 22.471 0.554 1.325 1.00 3.53 117 ALA A CA 19
ATOM 17251 C C . ALA A 1 46 ? 21.985 -0.595 2.201 1.00 73.45 117 ALA A C 19
ATOM 17252 O O . ALA A 1 46 ? 22.588 -0.904 3.227 1.00 20.51 117 ALA A O 19
ATOM 17259 N N . GLY A 1 47 ? 20.887 -1.224 1.788 1.00 4.15 118 GLY A N 19
ATOM 17260 C CA . GLY A 1 47 ? 20.338 -2.332 2.548 1.00 15.52 118 GLY A CA 19
ATOM 17261 C C . GLY A 1 47 ? 21.069 -3.634 2.287 1.00 2.54 118 GLY A C 19
ATOM 17262 O O . GLY A 1 47 ? 21.237 -4.452 3.192 1.00 44.22 118 GLY A O 19
ATOM 17266 N N . VAL A 1 48 ? 21.505 -3.827 1.047 1.00 41.51 119 VAL A N 19
ATOM 17267 C CA . VAL A 1 48 ? 22.223 -5.039 0.669 1.00 75.13 119 VAL A CA 19
ATOM 17268 C C . VAL A 1 48 ? 23.551 -5.145 1.408 1.00 1.14 119 VAL A C 19
ATOM 17269 O O . VAL A 1 48 ? 23.864 -6.178 2.000 1.00 53.31 119 VAL A O 19
ATOM 17282 N N . ALA A 1 49 ? 24.330 -4.068 1.372 1.00 71.24 120 ALA A N 19
ATOM 17283 C CA . ALA A 1 49 ? 25.625 -4.039 2.041 1.00 52.34 120 ALA A CA 19
ATOM 17284 C C . ALA A 1 49 ? 25.499 -4.469 3.498 1.00 71.44 120 ALA A C 19
ATOM 17285 O O . ALA A 1 49 ? 26.380 -5.142 4.035 1.00 44.32 120 ALA A O 19
ATOM 17292 N N . ALA A 1 50 ? 24.399 -4.078 4.134 1.00 64.41 121 ALA A N 19
ATOM 17293 C CA . ALA A 1 50 ? 24.159 -4.426 5.529 1.00 43.12 121 ALA A CA 19
ATOM 17294 C C . ALA A 1 50 ? 24.317 -5.926 5.756 1.00 54.44 121 ALA A C 19
ATOM 17295 O O . ALA A 1 50 ? 24.907 -6.353 6.748 1.00 44.33 121 ALA A O 19
ATOM 17302 N N . GLU A 1 51 ? 23.785 -6.719 4.832 1.00 52.22 122 GLU A N 19
ATOM 17303 C CA . GLU A 1 51 ? 23.865 -8.171 4.934 1.00 25.02 122 GLU A CA 19
ATOM 17304 C C . GLU A 1 51 ? 25.260 -8.666 4.558 1.00 12.04 122 GLU A C 19
ATOM 17305 O O . GLU A 1 51 ? 25.825 -9.528 5.230 1.00 71.41 122 GLU A O 19
ATOM 17317 N N . MET A 1 52 ? 25.806 -8.114 3.480 1.00 10.13 123 MET A N 19
ATOM 17318 C CA . MET A 1 52 ? 27.134 -8.498 3.015 1.00 33.10 123 MET A CA 19
ATOM 17319 C C . MET A 1 52 ? 28.152 -8.416 4.148 1.00 13.21 123 MET A C 19
ATOM 17320 O O . MET A 1 52 ? 28.852 -9.387 4.440 1.00 54.02 123 MET A O 19
ATOM 17334 N N . THR A 1 53 ? 28.230 -7.251 4.785 1.00 62.35 124 THR A N 19
ATOM 17335 C CA . THR A 1 53 ? 29.164 -7.043 5.884 1.00 54.02 124 THR A CA 19
ATOM 17336 C C . THR A 1 53 ? 28.797 -7.904 7.088 1.00 70.42 124 THR A C 19
ATOM 17337 O O . THR A 1 53 ? 29.664 -8.301 7.865 1.00 71.12 124 THR A O 19
ATOM 17348 N N . GLU A 1 54 ? 27.507 -8.191 7.233 1.00 15.10 125 GLU A N 19
ATOM 17349 C CA . GLU A 1 54 ? 27.027 -9.006 8.344 1.00 52.45 125 GLU A CA 19
ATOM 17350 C C . GLU A 1 54 ? 27.377 -10.476 8.129 1.00 14.25 125 GLU A C 19
ATOM 17351 O O . GLU A 1 54 ? 27.454 -11.251 9.083 1.00 11.32 125 GLU A O 19
ATOM 17363 N N . ARG A 1 55 ? 27.586 -10.852 6.872 1.00 14.54 126 ARG A N 19
ATOM 17364 C CA . ARG A 1 55 ? 27.925 -12.228 6.532 1.00 4.40 126 ARG A CA 19
ATOM 17365 C C . ARG A 1 55 ? 29.402 -12.505 6.799 1.00 23.13 126 ARG A C 19
ATOM 17366 O O . ARG A 1 55 ? 29.798 -13.646 7.034 1.00 72.55 126 ARG A O 19
ATOM 17387 N N . GLY A 1 56 ? 30.213 -11.452 6.762 1.00 60.01 127 GLY A N 19
ATOM 17388 C CA . GLY A 1 56 ? 31.637 -11.603 7.000 1.00 13.53 127 GLY A CA 19
ATOM 17389 C C . GLY A 1 56 ? 32.384 -12.079 5.771 1.00 63.32 127 GLY A C 19
ATOM 17390 O O . GLY A 1 56 ? 33.510 -12.568 5.870 1.00 42.33 127 GLY A O 19
ATOM 17394 N N . LEU A 1 57 ? 31.756 -11.939 4.609 1.00 42.05 128 LEU A N 19
ATOM 17395 C CA . LEU A 1 57 ? 32.368 -12.360 3.353 1.00 10.40 128 LEU A CA 19
ATOM 17396 C C . LEU A 1 57 ? 32.869 -11.156 2.560 1.00 72.23 128 LEU A C 19
ATOM 17397 O O . LEU A 1 57 ? 33.774 -11.277 1.735 1.00 12.54 128 LEU A O 19
ATOM 17413 N N . ALA A 1 58 ? 32.273 -9.996 2.817 1.00 2.11 129 ALA A N 19
ATOM 17414 C CA . ALA A 1 58 ? 32.662 -8.770 2.132 1.00 73.15 129 ALA A CA 19
ATOM 17415 C C . ALA A 1 58 ? 32.810 -7.614 3.115 1.00 55.32 129 ALA A C 19
ATOM 17416 O O . ALA A 1 58 ? 32.153 -7.584 4.155 1.00 33.13 129 ALA A O 19
ATOM 17423 N N . ARG A 1 59 ? 33.677 -6.664 2.779 1.00 20.52 130 ARG A N 19
ATOM 17424 C CA . ARG A 1 59 ? 33.913 -5.508 3.634 1.00 32.12 130 ARG A CA 19
ATOM 17425 C C . ARG A 1 59 ? 33.860 -4.215 2.826 1.00 53.22 130 ARG A C 19
ATOM 17426 O O . ARG A 1 59 ? 34.310 -4.166 1.681 1.00 24.43 130 ARG A O 19
ATOM 17447 N N . MET A 1 60 ? 33.305 -3.168 3.429 1.00 32.42 131 MET A N 19
ATOM 17448 C CA . MET A 1 60 ? 33.193 -1.875 2.765 1.00 50.23 131 MET A CA 19
ATOM 17449 C C . MET A 1 60 ? 34.572 -1.285 2.486 1.00 31.43 131 MET A C 19
ATOM 17450 O O . MET A 1 60 ? 35.421 -1.226 3.375 1.00 13.52 131 MET A O 19
ATOM 17464 N N . GLN A 1 61 ? 34.787 -0.853 1.249 1.00 71.03 132 GLN A N 19
ATOM 17465 C CA . GLN A 1 61 ? 36.063 -0.270 0.854 1.00 2.22 132 GLN A CA 19
ATOM 17466 C C . GLN A 1 61 ? 36.259 1.099 1.499 1.00 70.22 132 GLN A C 19
ATOM 17467 O O . GLN A 1 61 ? 37.388 1.528 1.739 1.00 11.24 132 GLN A O 19
ATOM 17481 N N . PRO A 1 1 ? 18.043 19.887 -14.510 1.00 24.40 72 PRO A N 20
ATOM 17482 C CA . PRO A 1 1 ? 19.052 18.996 -13.928 1.00 31.34 72 PRO A CA 20
ATOM 17483 C C . PRO A 1 1 ? 20.455 19.590 -13.990 1.00 10.40 72 PRO A C 20
ATOM 17484 O O . PRO A 1 1 ? 20.801 20.292 -14.941 1.00 34.44 72 PRO A O 20
ATOM 17495 N N . ASP A 1 2 ? 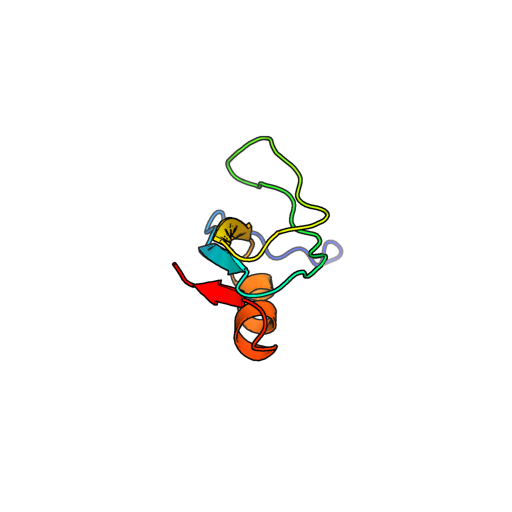21.259 19.304 -12.973 1.00 2.14 73 ASP A N 20
ATOM 17496 C CA . ASP A 1 2 ? 22.625 19.810 -12.912 1.00 4.01 73 ASP A CA 20
ATOM 17497 C C . ASP A 1 2 ? 23.469 18.981 -11.949 1.00 45.14 73 ASP A C 20
ATOM 17498 O O . ASP A 1 2 ? 24.459 19.464 -11.399 1.00 4.10 73 ASP A O 20
ATOM 17507 N N . THR A 1 3 ? 23.071 17.729 -11.748 1.00 71.41 74 THR A N 20
ATOM 17508 C CA . THR A 1 3 ? 23.789 16.832 -10.850 1.00 14.11 74 THR A CA 20
ATOM 17509 C C . THR A 1 3 ? 24.381 15.651 -11.609 1.00 22.33 74 THR A C 20
ATOM 17510 O O . THR A 1 3 ? 25.508 15.232 -11.344 1.00 52.31 74 THR A O 20
ATOM 17521 N N . VAL A 1 4 ? 23.615 15.118 -12.555 1.00 21.54 75 VAL A N 20
ATOM 17522 C CA . VAL A 1 4 ? 24.065 13.984 -13.355 1.00 31.15 75 VAL A CA 20
ATOM 17523 C C . VAL A 1 4 ? 24.432 12.798 -12.469 1.00 55.13 75 VAL A C 20
ATOM 17524 O O . VAL A 1 4 ? 25.581 12.357 -12.451 1.00 34.13 75 VAL A O 20
ATOM 17537 N N . ILE A 1 5 ? 23.447 12.286 -11.738 1.00 51.14 76 ILE A N 20
ATOM 17538 C CA . ILE A 1 5 ? 23.666 11.150 -10.852 1.00 22.14 76 ILE A CA 20
ATOM 17539 C C . ILE A 1 5 ? 22.414 10.287 -10.744 1.00 74.30 76 ILE A C 20
ATOM 17540 O O . ILE A 1 5 ? 21.303 10.801 -10.603 1.00 33.13 76 ILE A O 20
ATOM 17556 N N . LEU A 1 6 ? 22.599 8.973 -10.812 1.00 11.44 77 LEU A N 20
ATOM 17557 C CA . LEU A 1 6 ? 21.484 8.038 -10.720 1.00 33.43 77 LEU A CA 20
ATOM 17558 C C . LEU A 1 6 ? 21.517 7.279 -9.397 1.00 34.33 77 LEU A C 20
ATOM 17559 O O . LEU A 1 6 ? 22.191 6.256 -9.272 1.00 73.31 77 LEU A O 20
ATOM 17575 N N . ASP A 1 7 ? 20.784 7.786 -8.411 1.00 43.13 78 ASP A N 20
ATOM 17576 C CA . ASP A 1 7 ? 20.726 7.155 -7.098 1.00 10.51 78 ASP A CA 20
ATOM 17577 C C . ASP A 1 7 ? 19.281 6.968 -6.647 1.00 51.52 78 ASP A C 20
ATOM 17578 O O . ASP A 1 7 ? 18.569 7.940 -6.389 1.00 42.02 78 ASP A O 20
ATOM 17587 N N . THR A 1 8 ? 18.852 5.713 -6.557 1.00 2.42 79 THR A N 20
ATOM 17588 C CA . THR A 1 8 ? 17.491 5.399 -6.140 1.00 40.21 79 THR A CA 20
ATOM 17589 C C . THR A 1 8 ? 17.363 5.419 -4.621 1.00 0.53 79 THR A C 20
ATOM 17590 O O . THR A 1 8 ? 16.291 5.158 -4.076 1.00 34.44 79 THR A O 20
ATOM 17601 N N . SER A 1 9 ? 18.462 5.732 -3.943 1.00 30.35 80 SER A N 20
ATOM 17602 C CA . SER A 1 9 ? 18.472 5.783 -2.486 1.00 5.32 80 SER A CA 20
ATOM 17603 C C . SER A 1 9 ? 19.852 6.175 -1.966 1.00 3.32 80 SER A C 20
ATOM 17604 O O . SER A 1 9 ? 20.081 7.323 -1.585 1.00 53.01 80 SER A O 20
ATOM 17612 N N . GLU A 1 10 ? 20.769 5.213 -1.953 1.00 43.13 81 GLU A N 20
ATOM 17613 C CA . GLU A 1 10 ? 22.126 5.457 -1.480 1.00 22.10 81 GLU A CA 20
ATOM 17614 C C . GLU A 1 10 ? 23.006 4.227 -1.689 1.00 14.13 81 GLU A C 20
ATOM 17615 O O . GLU A 1 10 ? 22.952 3.273 -0.911 1.00 71.12 81 GLU A O 20
ATOM 17627 N N . LEU A 1 11 ? 23.812 4.256 -2.744 1.00 30.51 82 LEU A N 20
ATOM 17628 C CA . LEU A 1 11 ? 24.703 3.144 -3.057 1.00 32.34 82 LEU A CA 20
ATOM 17629 C C . LEU A 1 11 ? 25.902 3.125 -2.114 1.00 41.30 82 LEU A C 20
ATOM 17630 O O . LEU A 1 11 ? 26.374 4.173 -1.672 1.00 45.34 82 LEU A O 20
ATOM 17646 N N . VAL A 1 12 ? 26.392 1.927 -1.812 1.00 51.23 83 VAL A N 20
ATOM 17647 C CA . VAL A 1 12 ? 27.539 1.771 -0.925 1.00 51.24 83 VAL A CA 20
ATOM 17648 C C . VAL A 1 12 ? 28.635 0.942 -1.584 1.00 40.32 83 VAL A C 20
ATOM 17649 O O . VAL A 1 12 ? 28.363 -0.088 -2.203 1.00 52.34 83 VAL A O 20
ATOM 17662 N N . THR A 1 13 ? 29.876 1.396 -1.447 1.00 44.10 84 THR A N 20
ATOM 17663 C CA . THR A 1 13 ? 31.015 0.697 -2.029 1.00 32.13 84 THR A CA 20
ATOM 17664 C C . THR A 1 13 ? 31.503 -0.419 -1.112 1.00 64.32 84 THR A C 20
ATOM 17665 O O . THR A 1 13 ? 31.930 -0.168 0.015 1.00 63.11 84 THR A O 20
ATOM 17676 N N . VAL A 1 14 ? 31.436 -1.653 -1.601 1.00 43.44 85 VAL A N 20
ATOM 17677 C CA . VAL A 1 14 ? 31.873 -2.808 -0.826 1.00 11.12 85 VAL A CA 20
ATOM 17678 C C . VAL A 1 14 ? 32.672 -3.779 -1.688 1.00 53.41 85 VAL A C 20
ATOM 17679 O O . VAL A 1 14 ? 32.269 -4.113 -2.803 1.00 35.55 85 VAL A O 20
ATOM 17692 N N . VAL A 1 15 ? 33.809 -4.230 -1.166 1.00 55.41 86 VAL A N 20
ATOM 17693 C CA . VAL A 1 15 ? 34.664 -5.163 -1.887 1.00 71.42 86 VAL A CA 20
ATOM 17694 C C . VAL A 1 15 ? 34.684 -6.528 -1.207 1.00 42.52 86 VAL A C 20
ATOM 17695 O O . VAL A 1 15 ? 34.902 -6.626 0.000 1.00 64.42 86 VAL A O 20
ATOM 17708 N N . ALA A 1 16 ? 34.456 -7.577 -1.990 1.00 2.03 87 ALA A N 20
ATOM 17709 C CA . ALA A 1 16 ? 34.451 -8.936 -1.463 1.00 63.12 87 ALA A CA 20
ATOM 17710 C C . ALA A 1 16 ? 35.845 -9.353 -1.007 1.00 63.35 87 ALA A C 20
ATOM 17711 O O . ALA A 1 16 ? 36.851 -8.905 -1.560 1.00 61.55 87 ALA A O 20
ATOM 17718 N N . LEU A 1 17 ? 35.900 -10.213 0.005 1.00 34.10 88 LEU A N 20
ATOM 17719 C CA . LEU A 1 17 ? 37.171 -10.690 0.536 1.00 62.01 88 LEU A CA 20
ATOM 17720 C C . LEU A 1 17 ? 37.417 -12.143 0.139 1.00 75.02 88 LEU A C 20
ATOM 17721 O O . LEU A 1 17 ? 38.522 -12.662 0.294 1.00 1.25 88 LEU A O 20
ATOM 17737 N N . VAL A 1 18 ? 36.379 -12.793 -0.378 1.00 32.33 89 VAL A N 20
ATOM 17738 C CA . VAL A 1 18 ? 36.481 -14.184 -0.800 1.00 65.21 89 VAL A CA 20
ATOM 17739 C C . VAL A 1 18 ? 35.473 -14.500 -1.900 1.00 20.41 89 VAL A C 20
ATOM 17740 O O . VAL A 1 18 ? 34.482 -13.790 -2.073 1.00 25.44 89 VAL A O 20
ATOM 17753 N N . LYS A 1 19 ? 35.732 -15.572 -2.641 1.00 60.11 90 LYS A N 20
ATOM 17754 C CA . LYS A 1 19 ? 34.847 -15.985 -3.724 1.00 61.30 90 LYS A CA 20
ATOM 17755 C C . LYS A 1 19 ? 33.412 -16.131 -3.228 1.00 25.54 90 LYS A C 20
ATOM 17756 O O . LYS A 1 19 ? 33.077 -17.095 -2.539 1.00 71.40 90 LYS A O 20
ATOM 17775 N N . LEU A 1 20 ? 32.567 -15.169 -3.584 1.00 64.31 91 LEU A N 20
ATOM 17776 C CA . LEU A 1 20 ? 31.167 -15.191 -3.176 1.00 25.34 91 LEU A CA 20
ATOM 17777 C C . LEU A 1 20 ? 30.258 -14.766 -4.325 1.00 0.44 91 LEU A C 20
ATOM 17778 O O . LEU A 1 20 ? 30.608 -13.888 -5.114 1.00 41.31 91 LEU A O 20
ATOM 17794 N N . HIS A 1 21 ? 29.089 -15.393 -4.412 1.00 40.51 92 HIS A N 20
ATOM 17795 C CA . HIS A 1 21 ? 28.129 -15.076 -5.463 1.00 25.04 92 HIS A CA 20
ATOM 17796 C C . HIS A 1 21 ? 27.071 -14.101 -4.956 1.00 54.53 92 HIS A C 20
ATOM 17797 O O . HIS A 1 21 ? 26.172 -14.477 -4.205 1.00 21.53 92 HIS A O 20
ATOM 17811 N N . THR A 1 22 ? 27.186 -12.843 -5.373 1.00 11.22 93 THR A N 20
ATOM 17812 C CA . THR A 1 22 ? 26.241 -11.813 -4.961 1.00 3.34 93 THR A CA 20
ATOM 17813 C C . THR A 1 22 ? 25.444 -11.290 -6.150 1.00 50.40 93 THR A C 20
ATOM 17814 O O . THR A 1 22 ? 25.977 -11.142 -7.250 1.00 73.03 93 THR A O 20
ATOM 17825 N N . ASP A 1 23 ? 24.165 -11.010 -5.922 1.00 61.05 94 ASP A N 20
ATOM 17826 C CA . ASP A 1 23 ? 23.294 -10.501 -6.975 1.00 42.03 94 ASP A CA 20
ATOM 17827 C C . ASP A 1 23 ? 23.002 -9.018 -6.770 1.00 23.22 94 ASP A C 20
ATOM 17828 O O . ASP A 1 23 ? 22.027 -8.653 -6.113 1.00 41.44 94 ASP A O 20
ATOM 17837 N N . ALA A 1 24 ? 23.854 -8.168 -7.335 1.00 62.32 95 ALA A N 20
ATOM 17838 C CA . ALA A 1 24 ? 23.687 -6.726 -7.214 1.00 15.41 95 ALA A CA 20
ATOM 17839 C C . ALA A 1 24 ? 23.437 -6.086 -8.576 1.00 74.04 95 ALA A C 20
ATOM 17840 O O . ALA A 1 24 ? 23.398 -6.773 -9.598 1.00 74.43 95 ALA A O 20
ATOM 17847 N N . LEU A 1 25 ? 23.268 -4.769 -8.583 1.00 40.25 96 LEU A N 20
ATOM 17848 C CA . LEU A 1 25 ? 23.022 -4.036 -9.821 1.00 12.34 96 LEU A CA 20
ATOM 17849 C C . LEU A 1 25 ? 23.513 -2.596 -9.707 1.00 54.24 96 LEU A C 20
ATOM 17850 O O . LEU A 1 25 ? 23.202 -1.897 -8.743 1.00 61.20 96 LEU A O 20
ATOM 17866 N N . HIS A 1 26 ? 24.279 -2.158 -10.702 1.00 34.32 97 HIS A N 20
ATOM 17867 C CA . HIS A 1 26 ? 24.810 -0.799 -10.716 1.00 24.22 97 HIS A CA 20
ATOM 17868 C C . HIS A 1 26 ? 23.688 0.221 -10.876 1.00 11.54 97 HIS A C 20
ATOM 17869 O O . HIS A 1 26 ? 22.961 0.208 -11.869 1.00 43.34 97 HIS A O 20
ATOM 17883 N N . ALA A 1 27 ? 23.552 1.104 -9.891 1.00 32.21 98 ALA A N 20
ATOM 17884 C CA . ALA A 1 27 ? 22.519 2.132 -9.924 1.00 11.13 98 ALA A CA 20
ATOM 17885 C C . ALA A 1 27 ? 22.992 3.361 -10.694 1.00 71.31 98 ALA A C 20
ATOM 17886 O O . ALA A 1 27 ? 22.270 3.893 -11.538 1.00 70.02 98 ALA A O 20
ATOM 17893 N N . THR A 1 28 ? 24.208 3.808 -10.398 1.00 32.35 99 THR A N 20
ATOM 17894 C CA . THR A 1 28 ? 24.776 4.975 -11.060 1.00 31.32 99 THR A CA 20
ATOM 17895 C C . THR A 1 28 ? 25.343 4.609 -12.426 1.00 62.52 99 THR A C 20
ATOM 17896 O O . THR A 1 28 ? 25.422 5.451 -13.322 1.00 24.03 99 THR A O 20
ATOM 17907 N N . ARG A 1 29 ? 25.736 3.348 -12.582 1.00 1.34 100 ARG A N 20
ATOM 17908 C CA . ARG A 1 29 ? 26.297 2.873 -13.839 1.00 72.55 100 ARG A CA 20
ATOM 17909 C C . ARG A 1 29 ? 25.429 1.768 -14.438 1.00 41.30 100 ARG A C 20
ATOM 17910 O O . ARG A 1 29 ? 24.375 1.432 -13.898 1.00 44.20 100 ARG A O 20
ATOM 17931 N N . ASP A 1 30 ? 25.881 1.208 -15.554 1.00 71.31 101 ASP A N 20
ATOM 17932 C CA . ASP A 1 30 ? 25.147 0.140 -16.225 1.00 52.45 101 ASP A CA 20
ATOM 17933 C C . ASP A 1 30 ? 25.967 -1.146 -16.257 1.00 3.12 101 ASP A C 20
ATOM 17934 O O . ASP A 1 30 ? 26.599 -1.465 -17.263 1.00 41.22 101 ASP A O 20
ATOM 17943 N N . GLU A 1 31 ? 25.951 -1.879 -15.148 1.00 32.41 102 GLU A N 20
ATOM 17944 C CA . GLU A 1 31 ? 26.694 -3.130 -15.049 1.00 54.54 102 GLU A CA 20
ATOM 17945 C C . GLU A 1 31 ? 26.219 -3.953 -13.855 1.00 42.44 102 GLU A C 20
ATOM 17946 O O . GLU A 1 31 ? 26.537 -3.660 -12.702 1.00 63.33 102 GLU A O 20
ATOM 17958 N N . PRO A 1 32 ? 25.438 -5.006 -14.137 1.00 11.22 103 PRO A N 20
ATOM 17959 C CA . PRO A 1 32 ? 24.902 -5.893 -13.100 1.00 71.12 103 PRO A CA 20
ATOM 17960 C C . PRO A 1 32 ? 25.986 -6.745 -12.449 1.00 61.32 103 PRO A C 20
ATOM 17961 O O . PRO A 1 32 ? 27.094 -6.865 -12.973 1.00 11.24 103 PRO A O 20
ATOM 17972 N N . VAL A 1 33 ? 25.658 -7.338 -11.305 1.00 2.30 104 VAL A N 20
ATOM 17973 C CA . VAL A 1 33 ? 26.604 -8.182 -10.584 1.00 10.34 104 VAL A CA 20
ATOM 17974 C C . VAL A 1 33 ? 25.976 -9.521 -10.217 1.00 25.13 104 VAL A C 20
ATOM 17975 O O . VAL A 1 33 ? 24.875 -9.574 -9.671 1.00 74.14 104 VAL A O 20
ATOM 17988 N N . ALA A 1 34 ? 26.685 -10.603 -10.520 1.00 64.40 105 ALA A N 20
ATOM 17989 C CA . ALA A 1 34 ? 26.199 -11.945 -10.221 1.00 33.25 105 ALA A CA 20
ATOM 17990 C C . ALA A 1 34 ? 27.147 -12.674 -9.275 1.00 64.11 105 ALA A C 20
ATOM 17991 O O . ALA A 1 34 ? 26.717 -13.467 -8.437 1.00 52.13 105 ALA A O 20
ATOM 17998 N N . PHE A 1 35 ? 28.441 -12.402 -9.416 1.00 74.31 106 PHE A N 20
ATOM 17999 C CA . PHE A 1 35 ? 29.451 -13.035 -8.575 1.00 42.04 106 PHE A CA 20
ATOM 18000 C C . PHE A 1 35 ? 30.673 -12.134 -8.423 1.00 51.31 106 PHE A C 20
ATOM 18001 O O . PHE A 1 35 ? 31.238 -11.663 -9.411 1.00 0.04 106 PHE A O 20
ATOM 18018 N N . VAL A 1 36 ? 31.076 -11.898 -7.179 1.00 65.10 107 VAL A N 20
ATOM 18019 C CA . VAL A 1 36 ? 32.232 -11.055 -6.897 1.00 32.24 107 VAL A CA 20
ATOM 18020 C C . VAL A 1 36 ? 33.412 -11.886 -6.405 1.00 12.41 107 VAL A C 20
ATOM 18021 O O . VAL A 1 36 ? 33.231 -12.951 -5.812 1.00 41.43 107 VAL A O 20
ATOM 18034 N N . LEU A 1 37 ? 34.619 -11.393 -6.655 1.00 64.11 108 LEU A N 20
ATOM 18035 C CA . LEU A 1 37 ? 35.831 -12.090 -6.238 1.00 3.51 108 LEU A CA 20
ATOM 18036 C C . LEU A 1 37 ? 36.573 -11.298 -5.165 1.00 52.54 108 LEU A C 20
ATOM 18037 O O . LEU A 1 37 ? 36.308 -10.117 -4.936 1.00 63.20 108 LEU A O 20
ATOM 18053 N N . PRO A 1 38 ? 37.526 -11.960 -4.493 1.00 4.50 109 PRO A N 20
ATOM 18054 C CA . PRO A 1 38 ? 38.327 -11.337 -3.436 1.00 4.24 109 PRO A CA 20
ATOM 18055 C C . PRO A 1 38 ? 39.300 -10.296 -3.982 1.00 73.45 109 PRO A C 20
ATOM 18056 O O . PRO A 1 38 ? 40.422 -10.621 -4.365 1.00 2.12 109 PRO A O 20
ATOM 18067 N N . GLY A 1 39 ? 38.858 -9.042 -4.016 1.00 4.40 110 GLY A N 20
ATOM 18068 C CA . GLY A 1 39 ? 39.703 -7.973 -4.517 1.00 34.01 110 GLY A CA 20
ATOM 18069 C C . GLY A 1 39 ? 38.958 -7.035 -5.448 1.00 64.11 110 GLY A C 20
ATOM 18070 O O . GLY A 1 39 ? 39.536 -6.082 -5.974 1.00 33.30 110 GLY A O 20
ATOM 18074 N N . THR A 1 40 ? 37.674 -7.305 -5.654 1.00 53.21 111 THR A N 20
ATOM 18075 C CA . THR A 1 40 ? 36.850 -6.481 -6.530 1.00 12.45 111 THR A CA 20
ATOM 18076 C C . THR A 1 40 ? 35.880 -5.623 -5.725 1.00 53.41 111 THR A C 20
ATOM 18077 O O . THR A 1 40 ? 35.236 -6.105 -4.794 1.00 53.21 111 THR A O 20
ATOM 18088 N N . ALA A 1 41 ? 35.781 -4.348 -6.090 1.00 4.43 112 ALA A N 20
ATOM 18089 C CA . ALA A 1 41 ? 34.888 -3.424 -5.404 1.00 33.33 112 ALA A CA 20
ATOM 18090 C C . ALA A 1 41 ? 33.580 -3.252 -6.170 1.00 62.23 112 ALA A C 20
ATOM 18091 O O . ALA A 1 41 ? 33.570 -2.752 -7.295 1.00 22.01 112 ALA A O 20
ATOM 18098 N N . PHE A 1 42 ? 32.480 -3.672 -5.555 1.00 34.05 113 PHE A N 20
ATOM 18099 C CA . PHE A 1 42 ? 31.167 -3.566 -6.180 1.00 63.44 113 PHE A CA 20
ATOM 18100 C C . PHE A 1 42 ? 30.220 -2.736 -5.320 1.00 15.24 113 PHE A C 20
ATOM 18101 O O . PHE A 1 42 ? 30.173 -2.894 -4.100 1.00 75.34 113 PHE A O 20
ATOM 18118 N N . ARG A 1 43 ? 29.467 -1.851 -5.964 1.00 52.33 114 ARG A N 20
ATOM 18119 C CA . ARG A 1 43 ? 28.522 -0.993 -5.259 1.00 72.13 114 ARG A CA 20
ATOM 18120 C C . ARG A 1 43 ? 27.167 -1.681 -5.115 1.00 3.01 114 ARG A C 20
ATOM 18121 O O . ARG A 1 43 ? 26.639 -2.243 -6.075 1.00 65.23 114 ARG A O 20
ATOM 18142 N N . VAL A 1 44 ? 26.610 -1.632 -3.910 1.00 13.03 115 VAL A N 20
ATOM 18143 C CA . VAL A 1 44 ? 25.316 -2.249 -3.639 1.00 40.14 115 VAL A CA 20
ATOM 18144 C C . VAL A 1 44 ? 24.422 -1.319 -2.827 1.00 53.14 115 VAL A C 20
ATOM 18145 O O . VAL A 1 44 ? 24.859 -0.262 -2.372 1.00 0.11 115 VAL A O 20
ATOM 18158 N N . SER A 1 45 ? 23.168 -1.721 -2.648 1.00 54.11 116 SER A N 20
ATOM 18159 C CA . SER A 1 45 ? 22.210 -0.921 -1.893 1.00 75.43 116 SER A CA 20
ATOM 18160 C C . SER A 1 45 ? 22.571 -0.899 -0.411 1.00 54.54 116 SER A C 20
ATOM 18161 O O . SER A 1 45 ? 23.075 -1.880 0.132 1.00 61.53 116 SER A O 20
ATOM 18169 N N . ALA A 1 46 ? 22.308 0.232 0.237 1.00 25.03 117 ALA A N 20
ATOM 18170 C CA . ALA A 1 46 ? 22.603 0.383 1.657 1.00 31.12 117 ALA A CA 20
ATOM 18171 C C . ALA A 1 46 ? 22.013 -0.766 2.466 1.00 31.35 117 ALA A C 20
ATOM 18172 O O . ALA A 1 46 ? 22.556 -1.154 3.500 1.00 75.24 117 ALA A O 20
ATOM 18179 N N . GLY A 1 47 ? 20.896 -1.308 1.990 1.00 72.30 118 GLY A N 20
ATOM 18180 C CA . GLY A 1 47 ? 20.249 -2.407 2.682 1.00 63.10 118 GLY A CA 20
ATOM 18181 C C . GLY A 1 47 ? 20.911 -3.742 2.396 1.00 14.33 118 GLY A C 20
ATOM 18182 O O . GLY A 1 47 ? 20.878 -4.650 3.227 1.00 53.25 118 GLY A O 20
ATOM 18186 N N . VAL A 1 48 ? 21.512 -3.862 1.217 1.00 13.52 119 VAL A N 20
ATOM 18187 C CA . VAL A 1 48 ? 22.183 -5.093 0.823 1.00 64.43 119 VAL A CA 20
ATOM 18188 C C . VAL A 1 48 ? 23.527 -5.237 1.528 1.00 62.01 119 VAL A C 20
ATOM 18189 O O . VAL A 1 48 ? 23.842 -6.293 2.077 1.00 51.33 119 VAL A O 20
ATOM 18202 N N . ALA A 1 49 ? 24.316 -4.168 1.511 1.00 51.12 120 ALA A N 20
ATOM 18203 C CA . ALA A 1 49 ? 2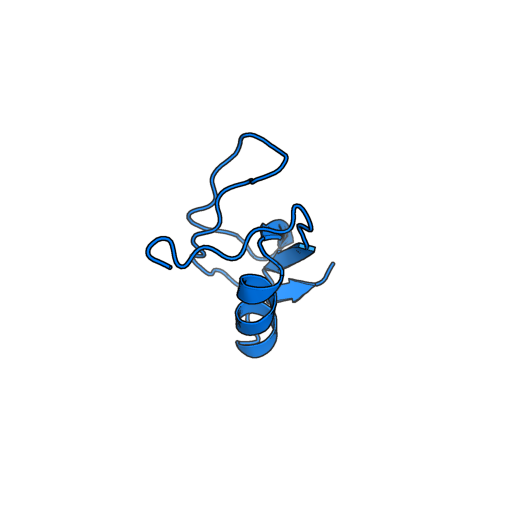5.625 -4.174 2.152 1.00 52.32 120 ALA A CA 20
ATOM 18204 C C . ALA A 1 49 ? 25.528 -4.652 3.596 1.00 63.25 120 ALA A C 20
ATOM 18205 O O . ALA A 1 49 ? 26.409 -5.357 4.087 1.00 51.24 120 ALA A O 20
ATOM 18212 N N . ALA A 1 50 ? 24.451 -4.266 4.271 1.00 75.30 121 ALA A N 20
ATOM 18213 C CA . ALA A 1 50 ? 24.238 -4.658 5.660 1.00 54.54 121 ALA A CA 20
ATOM 18214 C C . ALA A 1 50 ? 24.385 -6.165 5.833 1.00 21.24 121 ALA A C 20
ATOM 18215 O O . ALA A 1 50 ? 24.991 -6.631 6.797 1.00 21.30 121 ALA A O 20
ATOM 18222 N N . GLU A 1 51 ? 23.825 -6.922 4.894 1.00 5.21 122 GLU A N 20
ATOM 18223 C CA . GLU A 1 51 ? 23.894 -8.377 4.946 1.00 51.05 122 GLU A CA 20
ATOM 18224 C C . GLU A 1 51 ? 25.275 -8.872 4.528 1.00 22.21 122 GLU A C 20
ATOM 18225 O O . GLU A 1 51 ? 25.838 -9.773 5.150 1.00 70.11 122 GLU A O 20
ATOM 18237 N N . MET A 1 52 ? 25.816 -8.276 3.469 1.00 24.31 123 MET A N 20
ATOM 18238 C CA . MET A 1 52 ? 27.132 -8.657 2.969 1.00 54.24 123 MET A CA 20
ATOM 18239 C C . MET A 1 52 ? 28.173 -8.607 4.083 1.00 60.55 123 MET A C 20
ATOM 18240 O O . MET A 1 52 ? 28.872 -9.588 4.336 1.00 23.54 123 MET A O 20
ATOM 18254 N N . THR A 1 53 ? 28.271 -7.459 4.745 1.00 72.33 124 THR A N 20
ATOM 18255 C CA . THR A 1 53 ? 29.227 -7.282 5.830 1.00 15.35 124 THR A CA 20
ATOM 18256 C C . THR A 1 53 ? 28.896 -8.191 7.008 1.00 15.44 124 THR A C 20
ATOM 18257 O O . THR A 1 53 ? 29.786 -8.623 7.740 1.00 62.35 124 THR A O 20
ATOM 18268 N N . GLU A 1 54 ? 27.609 -8.477 7.186 1.00 23.00 125 GLU A N 20
ATOM 18269 C CA . GLU A 1 54 ? 27.162 -9.335 8.277 1.00 63.40 125 GLU A CA 20
ATOM 18270 C C . GLU A 1 54 ? 27.497 -10.797 7.991 1.00 1.00 125 GLU A C 20
ATOM 18271 O O . GLU A 1 54 ? 27.585 -11.615 8.907 1.00 14.13 125 GLU A O 20
ATOM 18283 N N . ARG A 1 55 ? 27.681 -11.117 6.715 1.00 44.45 126 ARG A N 20
ATOM 18284 C CA . ARG A 1 55 ? 28.004 -12.480 6.307 1.00 0.42 126 ARG A CA 20
ATOM 18285 C C . ARG A 1 55 ? 29.470 -12.797 6.586 1.00 1.34 126 ARG A C 20
ATOM 18286 O O . ARG A 1 55 ? 29.837 -13.953 6.791 1.00 43.14 126 ARG A O 20
ATOM 18307 N N . GLY A 1 56 ? 30.304 -11.761 6.591 1.00 24.44 127 GLY A N 20
ATOM 18308 C CA . GLY A 1 56 ? 31.721 -11.951 6.845 1.00 51.31 127 GLY A CA 20
ATOM 18309 C C . GLY A 1 56 ? 32.475 -12.403 5.611 1.00 71.33 127 GLY A C 20
ATOM 18310 O O . GLY A 1 56 ? 33.530 -13.033 5.714 1.00 32.00 127 GLY A O 20
ATOM 18314 N N . LEU A 1 57 ? 31.935 -12.086 4.440 1.00 52.34 128 LEU A N 20
ATOM 18315 C CA . LEU A 1 57 ? 32.564 -12.465 3.179 1.00 51.42 128 LEU A CA 20
ATOM 18316 C C . LEU A 1 57 ? 33.028 -11.233 2.409 1.00 1.23 128 LEU A C 20
ATOM 18317 O O . LEU A 1 57 ? 33.949 -11.307 1.596 1.00 25.11 128 LEU A O 20
ATOM 18333 N N . ALA A 1 58 ? 32.386 -10.100 2.674 1.00 0.01 129 ALA A N 20
ATOM 18334 C CA . ALA A 1 58 ? 32.736 -8.850 2.009 1.00 30.42 129 ALA A CA 20
ATOM 18335 C C . ALA A 1 58 ? 32.860 -7.710 3.014 1.00 3.25 129 ALA A C 20
ATOM 18336 O O . ALA A 1 58 ? 32.194 -7.708 4.049 1.00 5.34 129 ALA A O 20
ATOM 18343 N N . ARG A 1 59 ? 33.716 -6.743 2.702 1.00 54.13 130 ARG A N 20
ATOM 18344 C CA . ARG A 1 59 ? 33.929 -5.598 3.579 1.00 31.24 130 ARG A CA 20
ATOM 18345 C C . ARG A 1 59 ? 33.878 -4.293 2.791 1.00 12.40 130 ARG A C 20
ATOM 18346 O O . ARG A 1 59 ? 34.272 -4.244 1.627 1.00 42.15 130 ARG A O 20
ATOM 18367 N N . MET A 1 60 ? 33.391 -3.237 3.435 1.00 51.51 131 MET A N 20
ATOM 18368 C CA . MET A 1 60 ? 33.289 -1.931 2.793 1.00 5.30 131 MET A CA 20
ATOM 18369 C C . MET A 1 60 ? 34.662 -1.437 2.347 1.00 5.13 131 MET A C 20
ATOM 18370 O O . MET A 1 60 ? 35.646 -1.572 3.075 1.00 41.10 131 MET A O 20
ATOM 18384 N N . GLN A 1 61 ? 34.720 -0.864 1.150 1.00 72.21 132 GLN A N 20
ATOM 18385 C CA . GLN A 1 61 ? 35.972 -0.351 0.607 1.00 1.24 132 GLN A CA 20
ATOM 18386 C C . GLN A 1 61 ? 36.510 0.789 1.466 1.00 5.12 132 GLN A C 20
ATOM 18387 O O . GLN A 1 61 ? 37.701 0.838 1.777 1.00 30.22 132 GLN A O 20
#

CATH classification: 3.40.5.70

GO terms:
  GO:0019072 viral genome packaging (P, IDA)

Secondary structure (DSSP, 8-state):
--------S--EEEEESS-B---EE-SSSS-EES-B-TT-EEEE-HHHHHHHHHHTSEEE-

B-factor: mean 69.22, std 35.03, range [0.04, 99.99]

Nearest PDB structures (foldseek):
  2lsm-assembly1_A  TM=8.889E-01  e=1.884E-09  Lambdavirus lambda
  8q6o-assembly1_K  TM=6.945E-01  e=6.176E-02  Xenopus laevis
  5ghr-assembly2_D  TM=6.751E-01  e=7.446E-01  Thermococcus kodakarensis KOD1
  5ghs-assembly2_D  TM=6.952E-01  e=1.072E+00  Thermococcus kodakarensis KOD1
  8d8k-assembly1_F  TM=2.957E-01  e=1.640E+00  Saccharomyces cerevisiae

Sequence (61 aa):
PDTVILDTSELVTVVALVKLHTDALHATRDEPVAFVLPGTAFRVSAGVAAEMTERGLARMQPDTVILDTSELVTVVALVKLHTDALHATRDEPVAFVLPGTAFRVSAGVAAEMTERGLARMQPDTVILDTSELVTVVALVKLHTDALHATRDEPVAFVLPGTAFRVSAGVAAEMTERGLARMQPDTVILDTSELVTVVALVKLHTDALHATRDEPVAFVLPGTAFRVSAGVAAEMTERGLARMQPDTVILDTSELVTVVALVKLHTDALHATRDEPVAFVLPGTAFRVSAGVAAEMTERGLARMQPDTVILDTSELVTVVALVKLHTDALHATRDEPVAFVLPGTAFRVSAGVAAEMTERGLARMQPDTVILDTSELVTVVALVKLHTDALHATRDEPVAFVLPGTAFRVSAGVAAEMTERGLARMQPDTVILDTSELVTVVALVKLHTDALHATRDEPVAFVLPGTAFRVSAGVAAEMTERGLARMQPDTVILDTSELVTVVALVKLHTDALHATRDEPVAFVLPGTAFRVSAGVAAEMTERGLARMQPDTVILDTSELVTVVALVKLHTDALHATRDEPVAFVLPGTAFRVSAGVAAEMTERGLARMQPDTVILDTSELVTVVALVKLHTDALHATRDEPVAFVLPGTAFRVSAGVAAEMTERGLARMQPDTVILDTSELVTVVALVKLHTDALHATRDEPVAFVLPGTAFRVSAGVAAEMTERGLARMQPDTVILDTSELVTVVALVKLHTDALHATRDEPVAFVLPGTAFRVSAGVAAEMTERGLARMQPDTVILDTSELVTVVALVKLHTDALHATRDEPVAFVLPGTAFRVSAGVAAEMTERGLARMQPDTVILDTSELVTVVALVKLHTDALHATRDEPVAFVLPGTAFRVSAGVAAEMTERGLARMQPDTVILDTSELVTVVALVKLHTDALHATRDEPVAFVLPGTAFRVSAGVAAEMTERGLARMQPDTVILDTSELVTVVALVKLHTDALHATRDEPVAFVLPGTAFRVSAGVAAEMTERGLARMQPDTVILDTSELVTVVALVKLHTDALHATRDEPVAFVLPGTAFRVSAGVAAEMTERGLARMQPDTVILDTSELVTVVALVKLHTDALHATRDEPVAFVLPGTAFRVSAGVAAEMTERGLARMQPDTVILDTSELVTVVALVKLHTDALHATRDEPVAFVLPGTAFRVSAGVAAEMTERGLARMQ